Protein AF-0000000068185572 (afdb_homodimer)

pLDDT: mean 73.45, std 23.43, range [17.42, 97.62]

Solvent-accessible surface area (backbone atoms only — not comparable to full-atom values): 79546 Å² total; per-residue (Å²): 132,93,81,71,86,83,71,71,84,70,63,72,74,59,60,69,57,54,59,60,54,55,57,54,59,52,58,65,58,62,72,62,70,57,74,71,70,48,51,58,53,44,46,52,46,38,43,51,45,42,55,54,49,61,72,52,84,84,86,78,83,73,76,79,72,70,84,79,70,74,83,72,67,83,77,71,69,89,76,75,82,73,75,75,69,75,77,71,55,57,66,54,48,50,50,44,43,50,45,37,45,51,42,42,52,46,54,65,65,37,77,69,81,77,69,78,82,64,73,52,54,65,74,71,80,60,74,47,62,60,96,68,38,75,48,81,50,70,64,40,32,42,21,38,38,43,35,25,32,38,37,51,43,96,87,70,46,76,44,71,49,28,55,50,32,64,50,68,43,46,49,42,32,33,29,35,37,34,42,51,90,84,12,37,67,69,58,48,56,28,54,68,44,38,63,35,70,55,45,95,47,53,49,41,30,29,46,36,24,53,70,26,39,49,41,35,42,76,27,53,52,80,46,32,73,40,62,68,79,76,78,66,66,37,62,38,24,46,47,54,51,44,50,52,50,46,41,27,62,38,36,77,78,41,55,70,68,38,46,51,49,48,47,52,49,46,25,56,67,53,70,36,59,88,47,30,84,36,31,42,20,54,98,86,38,90,42,54,52,71,48,54,50,51,38,46,55,48,46,60,45,45,71,72,38,48,20,28,38,38,32,39,38,74,49,66,95,42,52,70,67,46,30,42,51,49,50,49,41,50,45,53,46,12,68,72,33,21,14,33,38,36,35,46,76,82,64,52,59,73,49,52,64,67,40,47,28,33,35,33,32,36,78,14,26,44,45,39,74,47,52,45,88,51,45,63,58,55,39,34,74,71,74,49,68,74,56,68,55,38,24,59,63,58,44,52,47,50,68,62,34,96,52,68,61,87,89,49,50,73,67,54,50,51,50,52,49,51,51,37,33,50,48,39,69,64,48,86,74,86,56,59,66,54,84,68,69,91,72,80,86,72,44,40,32,46,68,83,72,70,63,41,62,27,50,67,67,56,42,23,54,54,37,21,52,49,41,32,45,43,57,71,60,33,54,70,62,51,50,50,51,47,51,42,28,49,52,42,16,50,51,51,18,66,44,41,68,49,64,47,42,56,61,30,52,57,36,48,54,36,50,45,44,47,50,26,47,50,46,32,49,53,31,19,53,52,32,24,65,52,39,40,67,50,46,62,43,50,52,52,40,41,71,68,31,43,45,62,69,65,40,45,52,53,14,44,54,59,39,43,46,63,54,45,40,49,48,39,40,55,22,43,55,44,28,44,69,48,20,50,52,72,81,48,68,71,45,46,56,49,49,43,50,50,46,27,46,38,35,51,24,22,31,24,48,12,40,27,46,21,37,65,30,95,40,46,67,57,28,63,56,52,43,58,53,56,50,46,56,25,55,44,39,35,40,83,43,38,55,79,84,59,42,42,77,91,53,58,62,49,45,78,67,21,67,34,16,44,36,25,48,44,51,46,51,56,56,31,56,91,35,67,34,44,77,73,74,77,73,86,45,76,86,42,48,43,26,69,52,52,31,49,72,54,73,44,69,85,66,50,68,68,56,35,53,49,52,38,50,48,50,24,53,52,22,48,50,49,21,52,49,30,48,64,69,66,56,89,56,57,45,59,38,34,57,72,79,65,84,81,116,133,89,79,73,82,87,67,70,82,69,63,70,74,56,60,67,57,55,59,58,53,53,57,53,56,53,57,64,56,62,71,55,67,53,75,73,61,48,53,54,49,49,47,48,47,40,42,50,45,40,53,56,46,59,70,49,79,83,76,75,80,76,76,82,75,72,80,82,68,77,82,69,68,80,77,73,71,85,76,75,82,76,76,76,70,75,82,71,59,64,65,56,50,51,50,45,42,52,46,38,46,51,42,42,52,46,55,66,66,36,78,70,81,77,70,79,81,63,77,52,56,66,74,71,81,62,75,46,61,57,95,67,36,78,47,80,48,68,64,39,32,42,20,37,38,43,34,26,32,36,36,53,44,96,87,69,48,76,43,70,49,29,55,50,33,64,50,68,42,45,48,44,31,32,30,36,38,35,42,51,90,83,12,37,66,68,57,47,55,27,54,68,45,38,62,35,69,54,45,97,48,54,49,42,30,29,46,38,25,52,70,26,39,48,43,34,41,77,27,52,52,78,48,32,74,40,62,69,78,77,78,67,68,36,62,37,23,46,48,54,52,44,48,52,50,46,40,28,62,39,35,74,76,40,53,72,68,37,45,52,50,48,47,51,48,46,25,57,68,53,69,36,60,92,47,29,83,37,33,42,19,53,98,86,38,88,43,53,52,72,48,55,49,49,39,47,56,48,45,63,46,45,71,73,38,48,20,29,40,39,32,38,40,76,50,65,94,42,52,69,67,47,29,42,53,50,48,50,43,50,44,53,46,12,69,71,33,21,14,34,37,36,34,45,77,82,63,52,58,75,50,52,66,66,39,48,29,35,36,33,31,35,79,15,28,43,44,39,74,46,53,44,88,51,45,63,60,54,39,34,75,71,74,50,69,75,56,67,56,38,23,62,65,57,43,52,46,50,66,61,36,96,51,68,60,85,88,48,50,72,66,55,50,50,50,51,49,51,50,36,33,52,50,40,69,65,49,86,74,85,55,58,67,53,87,66,69,92,74,79,87,72,41,39,33,46,68,83,71,70,64,41,62,27,50,68,67,57,42,22,53,53,39,22,51,50,42,34,44,43,57,70,60,35,54,70,61,51,50,52,52,48,50,44,29,48,52,43,16,49,52,50,19,64,45,41,69,48,66,47,43,57,62,29,53,57,38,47,53,35,50,43,43,47,51,27,49,49,46,32,50,53,32,20,53,53,32,24,64,52,38,39,67,50,45,62,46,48,52,52,40,40,73,68,31,45,46,63,69,62,38,45,53,53,15,44,55,59,38,44,46,64,55,45,40,49,48,38,41,55,21,42,53,44,29,45,67,47,20,49,52,72,82,49,69,70,47,47,56,50,50,43,50,49,45,27,48,39,35,49,25,22,30,24,47,12,40,29,47,22,38,66,33,94,40,47,68,55,29,61,56,50,43,57,53,57,49,47,56,26,55,45,39,35,41,85,42,38,56,78,84,59,42,41,80,90,54,58,63,48,44,78,69,21,68,36,16,43,36,25,48,42,51,48,49,56,55,31,56,92,34,68,35,45,78,72,74,80,74,86,44,76,87,42,49,41,25,68,54,52,31,50,71,54,73,42,70,84,65,51,67,67,54,35,53,50,51,37,51,48,50,23,53,52,22,47,51,47,21,52,50,29,48,65,69,68,56,89,55,57,45,59,38,34,57,72,78,66,82,84,114

Organism: Phaeodactylum tricornutum (strain CCAP 1055/1) (NCBI:txid556484)

Secondary structure (DSSP, 8-state):
-------GGGGGGSHHHHHHHHHHHHHHHHHT--STHHHHHHHHHHHHHHHHHHTS---------TTTTGGGGGGS-------------HHHHHHHHHHHHHHHHHHHSS------------------EETTEEPPPPP--EEEEEEEEEEE-TTSPEEEEEEEEEEEE-TT-EEEEE-STTSSHHHHHHHHHT-PBP-TTEEEEEEEEETTEEE-TTPPPSEEEE-SS----TTSBHHHHHHHHHHHHHTTTS-HHHHHHHHHHHHHHHT-GGGTTSB---SSS--S-HHHHHHHHHHHHHTT--SEEEESSTTTT--HHHHHHHHHHHHHHHHTT-EEEEE-SS--HHHHTT-SEEEEEETTEEEEEEEGGGHHHHHHHTT-PPPTTS-HHHHHHHHHSSSPPTT--HHHHHHHHHHHHHHHHHS----------SS----B--------SS-HHHHHHHHHHHHHHHHHH-HHHHHHHHHHHHHHHHHHHHH----SSTHHHHHHHHHHHHHHHHHHHHHHHHHHHHHHHHHHHHHHHHHTTSS-HHHHHHHHHHHHHHHHHHHHHHHHHHHHHHHT----HHHHHHHHHHHHHHHHHHHHHHHHHHHH-SSHHHHHHHHHHHHHHHHHTTSSSS-GGGS-GGGTTTGGG-HHHHHHHHHHHHHHTT-B----S--SSS---BHHHHHHTTT--SS-HHHHHHHHHHHHHHHHHHHHHHHHHTPPPBPPPB----TT-/-----TTGGGGGGSHHHHHHHHHHHHHHHHHT--SHHHHHHHHHHHHHHHHHHHTS----------STTGGGGGGS-------------THHHHHHHHHHHHHHHHHHSS------------------EETTEEPPPPP--EEEEEEEEEEE-TTSPEEEEEEEEEEEE-TT-EEEEE-STTSSHHHHHHHHHT-PBP-TTEEEEEEEEETTEEE-TTPPPSEEEE-SS----TTSBHHHHHHHHHHHHHTTTS-HHHHHHHHHHHHHHHT-GGGTTSB---SSS--S-HHHHHHHHHHHHHTT--SEEEEESTTTT--HHHHHHHHHHHHHHHHTT-EEEEE-SS--HHHHTT-SEEEEEETTEEEEEEEGGGHHHHHHHTT-PPPTTS-HHHHHHHHHSSSPPTT--HHHHHHHHHHHHHHHHHS----------SS----B--------SS-HHHHHHHHHHHHHHHHHH-HHHHHHHHHHHHHHHHHHHHH----SSTHHHHHHHHHHHHHHHHHHHHHHHHHHHHHHHHHHHHHHHHHTTSS-HHHHHHHHHHHHHHHHHHHHHHHHHHHHHHHT----HHHHHHHHHHHHHHHHHHHHHHHHHHHH-SSHHHHHHHHHHHHHHHHHTTSSSS-GGGS-GGGTTTGGG-HHHHHHHHHHHHHHTT-B----S--SSS---BHHHHHHHTT--SS-HHHHHHHHHHHHHHHHHHHHHHHHHTPPPBPPPB----TT-

Structure (mmCIF, N/CA/C/O backbone):
data_AF-0000000068185572-model_v1
#
loop_
_entity.id
_entity.type
_entity.pdbx_description
1 polymer 'ABC transporter domain-containing protein'
#
loop_
_atom_site.group_PDB
_atom_site.id
_atom_site.type_symbol
_atom_site.label_atom_id
_atom_site.label_alt_id
_atom_site.label_comp_id
_atom_site.label_asym_id
_atom_site.label_entity_id
_atom_site.label_seq_id
_atom_site.pdbx_PDB_ins_code
_atom_site.Cartn_x
_atom_site.Cartn_y
_atom_site.Cartn_z
_atom_site.occupancy
_atom_site.B_iso_or_equiv
_atom_site.auth_seq_id
_atom_site.auth_comp_id
_atom_site.auth_asym_id
_atom_site.auth_atom_id
_atom_site.pdbx_PDB_model_num
ATOM 1 N N . MET A 1 1 ? -29.922 -38.312 35.969 1 21.31 1 MET A N 1
ATOM 2 C CA . MET A 1 1 ? -29.172 -37.5 36.906 1 21.31 1 MET A CA 1
ATOM 3 C C . MET A 1 1 ? -29.5 -36.031 36.75 1 21.31 1 MET A C 1
ATOM 5 O O . MET A 1 1 ? -29.797 -35.562 35.625 1 21.31 1 MET A O 1
ATOM 9 N N . SER A 1 2 ? -29.578 -35.156 37.875 1 20.19 2 SER A N 1
ATOM 10 C CA . SER A 1 2 ? -30.328 -33.938 38.156 1 20.19 2 SER A CA 1
ATOM 11 C C . SER A 1 2 ? -29.797 -32.75 37.375 1 20.19 2 SER A C 1
ATOM 13 O O . SER A 1 2 ? -28.578 -32.562 37.281 1 20.19 2 SER A O 1
ATOM 15 N N . LEU A 1 3 ? -30.516 -32.188 36.312 1 20.7 3 LEU A N 1
ATOM 16 C CA . LEU A 1 3 ? -30.641 -31.312 35.156 1 20.7 3 LEU A CA 1
ATOM 17 C C . LEU A 1 3 ? -30.516 -29.859 35.562 1 20.7 3 LEU A C 1
ATOM 19 O O . LEU A 1 3 ? -30.844 -28.953 34.781 1 20.7 3 LEU A O 1
ATOM 23 N N . GLN A 1 4 ? -30.062 -29.688 36.906 1 20.05 4 GLN A N 1
ATOM 24 C CA . GLN A 1 4 ? -30.656 -28.469 37.438 1 20.05 4 GLN A CA 1
ATOM 25 C C . GLN A 1 4 ? -30.172 -27.234 36.688 1 20.05 4 GLN A C 1
ATOM 27 O O . GLN A 1 4 ? -29.266 -27.328 35.875 1 20.05 4 GLN A O 1
ATOM 32 N N . PRO A 1 5 ? -29.75 -26 37.406 1 23.25 5 PRO A N 1
ATOM 33 C CA . PRO A 1 5 ? -30.188 -24.609 37.5 1 23.25 5 PRO A CA 1
ATOM 34 C C . PRO A 1 5 ? -29.359 -23.656 36.656 1 23.25 5 PRO A C 1
ATOM 36 O O . PRO A 1 5 ? -28.219 -23.328 37 1 23.25 5 PRO A O 1
ATOM 39 N N . ARG A 1 6 ? -29.078 -23.875 35.344 1 22.17 6 ARG A N 1
ATOM 40 C CA . ARG A 1 6 ? -28.109 -23.203 34.5 1 22.17 6 ARG A CA 1
ATOM 41 C C . ARG A 1 6 ? -28.438 -21.734 34.344 1 22.17 6 ARG A C 1
ATOM 43 O O . ARG A 1 6 ? -27.953 -21.078 33.406 1 22.17 6 ARG A O 1
ATOM 50 N N . ARG A 1 7 ? -29.516 -21.141 35.094 1 20.25 7 ARG A N 1
ATOM 51 C CA . ARG A 1 7 ? -30.266 -19.953 34.688 1 20.25 7 ARG A CA 1
ATOM 52 C C . ARG A 1 7 ? -29.422 -18.688 34.781 1 20.25 7 ARG A C 1
ATOM 54 O O . ARG A 1 7 ? -29.719 -17.688 34.156 1 20.25 7 ARG A O 1
ATOM 61 N N . GLN A 1 8 ? -28.531 -18.516 35.75 1 18.48 8 GLN A N 1
ATOM 62 C CA . GLN A 1 8 ? -28.406 -17.188 36.344 1 18.48 8 GLN A CA 1
ATOM 63 C C . GLN A 1 8 ? -27.625 -16.234 35.438 1 18.48 8 GLN A C 1
ATOM 65 O O . GLN A 1 8 ? -27.609 -15.031 35.688 1 18.48 8 GLN A O 1
ATOM 70 N N . ARG A 1 9 ? -26.672 -16.672 34.625 1 20.14 9 ARG A N 1
ATOM 71 C CA . ARG A 1 9 ? -25.578 -15.719 34.406 1 20.14 9 ARG A CA 1
ATOM 72 C C . ARG A 1 9 ? -25.984 -14.68 33.375 1 20.14 9 ARG A C 1
ATOM 74 O O . ARG A 1 9 ? -25.125 -13.992 32.812 1 20.14 9 ARG A O 1
ATOM 81 N N . ARG A 1 10 ? -27.375 -14.625 32.969 1 21.31 10 ARG A N 1
ATOM 82 C CA . ARG A 1 10 ? -27.844 -13.758 31.891 1 21.31 10 ARG A CA 1
ATOM 83 C C . ARG A 1 10 ? -27.703 -12.289 32.281 1 21.31 10 ARG A C 1
ATOM 85 O O . ARG A 1 10 ? -28.016 -11.406 31.469 1 21.31 10 ARG A O 1
ATOM 92 N N . ARG A 1 11 ? -27.797 -11.969 33.562 1 21.81 11 ARG A N 1
ATOM 93 C CA . ARG A 1 11 ? -28.328 -10.672 33.938 1 21.81 11 ARG A CA 1
ATOM 94 C C . ARG A 1 11 ? -27.359 -9.547 33.594 1 21.81 11 ARG A C 1
ATOM 96 O O . ARG A 1 11 ? -27.75 -8.375 33.562 1 21.81 11 ARG A O 1
ATOM 103 N N . GLY A 1 12 ? -26.094 -9.875 33.625 1 21.5 12 GLY A N 1
ATOM 104 C CA . GLY A 1 12 ? -25.234 -8.727 33.875 1 21.5 12 GLY A CA 1
ATOM 105 C C . GLY A 1 12 ? -25.156 -7.797 32.688 1 21.5 12 GLY A C 1
ATOM 106 O O . GLY A 1 12 ? -24.625 -6.684 32.781 1 21.5 12 GLY A O 1
ATOM 107 N N . CYS A 1 13 ? -25.375 -8.383 31.453 1 22.11 13 CYS A N 1
ATOM 108 C CA . CYS A 1 13 ? -24.953 -7.629 30.281 1 22.11 13 CYS A CA 1
ATOM 109 C C . CYS A 1 13 ? -25.938 -6.52 29.969 1 22.11 13 CYS A C 1
ATOM 111 O O . CYS A 1 13 ? -25.781 -5.805 28.969 1 22.11 13 CYS A O 1
ATOM 113 N N . ARG A 1 14 ? -27.203 -6.527 30.594 1 24.97 14 ARG A N 1
ATOM 114 C CA . ARG A 1 14 ? -28.266 -5.582 30.266 1 24.97 14 ARG A CA 1
ATOM 115 C C . ARG A 1 14 ? -27.906 -4.172 30.719 1 24.97 14 ARG A C 1
ATOM 117 O O . ARG A 1 14 ? -28.406 -3.189 30.172 1 24.97 14 ARG A O 1
ATOM 124 N N . GLN A 1 15 ? -27.281 -4.062 31.922 1 24.7 15 GLN A N 1
ATOM 125 C CA . GLN A 1 15 ? -27.219 -2.766 32.594 1 24.7 15 GLN A CA 1
ATOM 126 C C . GLN A 1 15 ? -26.391 -1.771 31.781 1 24.7 15 GLN A C 1
ATOM 128 O O . GLN A 1 15 ? -26.656 -0.567 31.812 1 24.7 15 GLN A O 1
ATOM 133 N N . ILE A 1 16 ? -25.391 -2.336 31.109 1 24.19 16 ILE A N 1
ATOM 134 C CA . ILE A 1 16 ? -24.469 -1.336 30.578 1 24.19 16 ILE A CA 1
ATOM 135 C C . ILE A 1 16 ? -25.078 -0.654 29.359 1 24.19 16 ILE A C 1
ATOM 137 O O . ILE A 1 16 ? -24.75 0.489 29.047 1 24.19 16 ILE A O 1
ATOM 141 N N . SER A 1 17 ? -26.188 -1.232 28.781 1 24.91 17 SER A N 1
ATOM 142 C CA . SER A 1 17 ? -26.906 -0.668 27.641 1 24.91 17 SER A CA 1
ATOM 143 C C . SER A 1 17 ? -27.688 0.569 28.047 1 24.91 17 SER A C 1
ATOM 145 O O . SER A 1 17 ? -27.922 1.461 27.234 1 24.91 17 SER A O 1
ATOM 147 N N . LEU A 1 18 ? -28.328 0.548 29.281 1 26.64 18 LEU A N 1
ATOM 148 C CA . LEU A 1 18 ? -29.266 1.584 29.703 1 26.64 18 LEU A CA 1
ATOM 149 C C . LEU A 1 18 ? -28.547 2.91 29.922 1 26.64 18 LEU A C 1
ATOM 151 O O . LEU A 1 18 ? -29.094 3.975 29.609 1 26.64 18 LEU A O 1
ATOM 155 N N . LEU A 1 19 ? -27.328 2.783 30.453 1 26.19 19 LEU A N 1
ATOM 156 C CA . LEU A 1 19 ? -26.672 4.035 30.812 1 26.19 19 LEU A CA 1
ATOM 157 C C . LEU A 1 19 ? -26.297 4.828 29.562 1 26.19 19 LEU A C 1
ATOM 159 O O . LEU A 1 19 ? -26.391 6.059 29.547 1 26.19 19 LEU A O 1
ATOM 163 N N . CYS A 1 20 ? -26.094 4.105 28.453 1 25.97 20 CYS A N 1
ATOM 164 C CA . CYS A 1 20 ? -25.688 4.773 27.219 1 25.97 20 CYS A CA 1
ATOM 165 C C . CYS A 1 20 ? -26.875 5.488 26.578 1 25.97 20 CYS A C 1
ATOM 167 O O . CYS A 1 20 ? -26.703 6.535 25.938 1 25.97 20 CYS A O 1
ATOM 169 N N . LEU A 1 21 ? -28.109 5.035 26.688 1 27.09 21 LEU A N 1
ATOM 170 C CA . LEU A 1 21 ? -29.328 5.664 26.188 1 27.09 21 LEU A CA 1
ATOM 171 C C . LEU A 1 21 ? -29.609 6.965 26.922 1 27.09 21 LEU A C 1
ATOM 173 O O . LEU A 1 21 ? -30.016 7.957 26.312 1 27.09 21 LEU A O 1
ATOM 177 N N . TYR A 1 22 ? -29.359 7.012 28.219 1 27.06 22 TYR A N 1
ATOM 178 C CA . TYR A 1 22 ? -29.734 8.172 29.016 1 27.06 22 TYR A CA 1
ATOM 179 C C . TYR A 1 22 ? -28.891 9.383 28.641 1 27.06 22 TYR A C 1
ATOM 181 O O . TYR A 1 22 ? -29.391 10.508 28.562 1 27.06 22 TYR A O 1
ATOM 189 N N . THR A 1 23 ? -27.625 9.117 28.328 1 27.09 23 THR A N 1
ATOM 190 C CA . THR A 1 23 ? -26.797 10.289 28.078 1 27.09 23 THR A CA 1
ATOM 191 C C . THR A 1 23 ? -27.109 10.891 26.719 1 27.09 23 THR A C 1
ATOM 193 O O . THR A 1 23 ? -26.984 12.102 26.516 1 27.09 23 THR A O 1
ATOM 196 N N . LEU A 1 24 ? -27.594 10.141 25.703 1 27.64 24 LEU A N 1
ATOM 197 C CA . LEU A 1 24 ? -28.031 10.641 24.406 1 27.64 24 LEU A CA 1
ATOM 198 C C . LEU A 1 24 ? -29.266 11.516 24.562 1 27.64 24 LEU A C 1
ATOM 200 O O . LEU A 1 24 ? -29.359 12.586 23.938 1 27.64 24 LEU A O 1
ATOM 204 N N . LEU A 1 25 ? -30.203 11.18 25.328 1 27.91 25 LEU A N 1
ATOM 205 C CA . LEU A 1 25 ? -31.438 11.938 25.5 1 27.91 25 LEU A CA 1
ATOM 206 C C . LEU A 1 25 ? -31.172 13.297 26.125 1 27.91 25 LEU A C 1
ATOM 208 O O . LEU A 1 25 ? -31.812 14.289 25.766 1 27.91 25 LEU A O 1
ATOM 212 N N . ILE A 1 26 ? -30.109 13.336 26.922 1 30.22 26 ILE A N 1
ATOM 213 C CA . ILE A 1 26 ? -29.875 14.617 27.578 1 30.22 26 ILE A CA 1
ATOM 214 C C . ILE A 1 26 ? -29.328 15.625 26.578 1 30.22 26 ILE A C 1
ATOM 216 O O . ILE A 1 26 ? -29.734 16.781 26.562 1 30.22 26 ILE A O 1
ATOM 220 N N . ALA A 1 27 ? -28.5 15.148 25.609 1 26.67 27 ALA A N 1
ATOM 221 C CA . ALA A 1 27 ? -27.828 16.125 24.75 1 26.67 27 ALA A CA 1
ATOM 222 C C . ALA A 1 27 ? -28.797 16.719 23.734 1 26.67 27 ALA A C 1
ATOM 224 O O . ALA A 1 27 ? -28.766 17.922 23.453 1 26.67 27 ALA A O 1
ATOM 225 N N . ILE A 1 28 ? -29.656 15.992 23.062 1 27.31 28 ILE A N 1
ATOM 226 C CA . ILE A 1 28 ? -30.703 16.531 22.188 1 27.31 28 ILE A CA 1
ATOM 227 C C . ILE A 1 28 ? -31.531 17.562 22.953 1 27.31 28 ILE A C 1
ATOM 229 O O . ILE A 1 28 ? -31.906 18.594 22.391 1 27.31 28 ILE A O 1
ATOM 233 N N . GLY A 1 29 ? -31.766 17.297 24.203 1 26.91 29 GLY A N 1
ATOM 234 C CA . GLY A 1 29 ? -32.594 18.188 25 1 26.91 29 GLY A CA 1
ATOM 235 C C . GLY A 1 29 ? -32.062 19.594 25.109 1 26.91 29 GLY A C 1
ATOM 236 O O . GLY A 1 29 ? -32.812 20.562 25.078 1 26.91 29 GLY A O 1
ATOM 237 N N . LEU A 1 30 ? -30.719 19.672 25.156 1 27.66 30 LEU A N 1
ATOM 238 C CA . LEU A 1 30 ? -30.234 21.016 25.5 1 27.66 30 LEU A CA 1
ATOM 239 C C . LEU A 1 30 ? -30.297 21.953 24.297 1 27.66 30 LEU A C 1
ATOM 241 O O . LEU A 1 30 ? -30.422 23.156 24.469 1 27.66 30 LEU A O 1
ATOM 245 N N . LEU A 1 31 ? -30.203 21.531 23.047 1 25.66 31 LEU A N 1
ATOM 246 C CA . LEU A 1 31 ? -30.156 22.484 21.938 1 25.66 31 LEU A CA 1
ATOM 247 C C . LEU A 1 31 ? -31.531 23.047 21.641 1 25.66 31 LEU A C 1
ATOM 249 O O . LEU A 1 31 ? -31.656 24 20.859 1 25.66 31 LEU A O 1
ATOM 253 N N . ALA A 1 32 ? -32.625 22.469 21.906 1 24.97 32 ALA A N 1
ATOM 254 C CA . ALA A 1 32 ? -33.969 22.906 21.531 1 24.97 32 ALA A CA 1
ATOM 255 C C . ALA A 1 32 ? -34.375 24.203 22.25 1 24.97 32 ALA A C 1
ATOM 257 O O . ALA A 1 32 ? -35.531 24.609 22.234 1 24.97 32 ALA A O 1
ATOM 258 N N . HIS A 1 33 ? -33.562 24.938 22.969 1 24.45 33 HIS A N 1
ATOM 259 C CA . HIS A 1 33 ? -34.188 25.938 23.797 1 24.45 33 HIS A CA 1
ATOM 260 C C . HIS A 1 33 ? -34.562 27.172 22.984 1 24.45 33 HIS A C 1
ATOM 262 O O . HIS A 1 33 ? -34.719 28.266 23.531 1 24.45 33 HIS A O 1
ATOM 268 N N . SER A 1 34 ? -34.812 27.234 21.656 1 22.03 34 SER A N 1
ATOM 269 C CA . SER A 1 34 ? -35.312 28.531 21.188 1 22.03 34 SER A CA 1
ATOM 270 C C . SER A 1 34 ? -36.656 28.875 21.812 1 22.03 34 SER A C 1
ATOM 272 O O . SER A 1 34 ? -37.344 27.984 22.297 1 22.03 34 SER A O 1
ATOM 274 N N . VAL A 1 35 ? -37.25 30.188 21.781 1 25.34 35 VAL A N 1
ATOM 275 C CA . VAL A 1 35 ? -38.406 30.797 22.391 1 25.34 35 VAL A CA 1
ATOM 276 C C . VAL A 1 35 ? -39.688 30.031 22 1 25.34 35 VAL A C 1
ATOM 278 O O . VAL A 1 35 ? -40.5 29.672 22.859 1 25.34 35 VAL A O 1
ATOM 281 N N . HIS A 1 36 ? -40.219 30.094 20.766 1 25.7 36 HIS A N 1
ATOM 282 C CA . HIS A 1 36 ? -41.562 29.625 20.516 1 25.7 36 HIS A CA 1
ATOM 283 C C . HIS A 1 36 ? -41.688 28.109 20.656 1 25.7 36 HIS A C 1
ATOM 285 O O . HIS A 1 36 ? -42.75 27.578 20.875 1 25.7 36 HIS A O 1
ATOM 291 N N . GLY A 1 37 ? -40.719 27.422 20.312 1 24.06 37 GLY A N 1
ATOM 292 C CA . GLY A 1 37 ? -40.906 26 20.5 1 24.06 37 GLY A CA 1
ATOM 293 C C . GLY A 1 37 ? -41.125 25.609 21.953 1 24.06 37 GLY A C 1
ATOM 294 O O . GLY A 1 37 ? -41.156 24.422 22.281 1 24.06 37 GLY A O 1
ATOM 295 N N . GLN A 1 38 ? -41.031 26.578 22.797 1 24.94 38 GLN A N 1
ATOM 296 C CA . GLN A 1 38 ? -41.406 26.562 24.219 1 24.94 38 GLN A CA 1
ATOM 297 C C . GLN A 1 38 ? -42.906 26.312 24.391 1 24.94 38 GLN A C 1
ATOM 299 O O . GLN A 1 38 ? -43.312 25.594 25.297 1 24.94 38 GLN A O 1
ATOM 304 N N . ARG A 1 39 ? -43.719 26.984 23.594 1 29.58 39 ARG A N 1
ATOM 305 C CA . ARG A 1 39 ? -45.156 26.938 23.812 1 29.58 39 ARG A CA 1
ATOM 306 C C . ARG A 1 39 ? -45.719 25.547 23.484 1 29.58 39 ARG A C 1
ATOM 308 O O . ARG A 1 39 ? -46.562 25.031 24.219 1 29.58 39 ARG A O 1
ATOM 315 N N . ALA A 1 40 ? -45.344 25.078 22.359 1 28.53 40 ALA A N 1
ATOM 316 C CA . ALA A 1 40 ? -45.969 23.797 22 1 28.53 40 ALA A CA 1
ATOM 317 C C . ALA A 1 40 ? -45.5 22.688 22.938 1 28.53 40 ALA A C 1
ATOM 319 O O . ALA A 1 40 ? -46.281 21.781 23.25 1 28.53 40 ALA A O 1
ATOM 320 N N . ALA A 1 41 ? -44.406 22.766 23.547 1 29.08 41 ALA A N 1
ATOM 321 C CA . ALA A 1 41 ? -44.062 21.859 24.625 1 29.08 41 ALA A CA 1
ATOM 322 C C . ALA A 1 41 ? -44.938 22.078 25.844 1 29.08 41 ALA A C 1
ATOM 324 O O . ALA A 1 41 ? -45.281 21.141 26.547 1 29.08 41 ALA A O 1
ATOM 325 N N . VAL A 1 42 ? -45.375 23.266 25.969 1 32.03 42 VAL A N 1
ATOM 326 C CA . VAL A 1 42 ? -46.312 23.609 27.031 1 32.03 42 VAL A CA 1
ATOM 327 C C . VAL A 1 42 ? -47.688 22.984 26.719 1 32.03 42 VAL A C 1
ATOM 329 O O . VAL A 1 42 ? -48.312 22.406 27.594 1 32.03 42 VAL A O 1
ATOM 332 N N . ASN A 1 43 ? -48.156 23.219 25.516 1 33.19 43 ASN A N 1
ATOM 333 C CA . ASN A 1 43 ? -49.469 22.703 25.219 1 33.19 43 ASN A CA 1
ATOM 334 C C . ASN A 1 43 ? -49.5 21.172 25.188 1 33.19 43 ASN A C 1
ATOM 336 O O . ASN A 1 43 ? -50.438 20.531 25.672 1 33.19 43 ASN A O 1
ATOM 340 N N . LEU A 1 44 ? -48.469 20.609 24.625 1 32.78 44 LEU A N 1
ATOM 341 C CA . LEU A 1 44 ? -48.438 19.156 24.688 1 32.78 44 LEU A CA 1
ATOM 342 C C . LEU A 1 44 ? -48.25 18.672 26.109 1 32.78 44 LEU A C 1
ATOM 344 O O . LEU A 1 44 ? -48.875 17.703 26.547 1 32.78 44 LEU A O 1
ATOM 348 N N . SER A 1 45 ? -47.5 19.406 26.906 1 28.59 45 SER A N 1
ATOM 349 C CA . SER A 1 45 ? -47.5 19.203 28.344 1 28.59 45 SER A CA 1
ATOM 350 C C . SER A 1 45 ? -48.875 19.469 28.938 1 28.59 45 SER A C 1
ATOM 352 O O . SER A 1 45 ? -49.344 18.703 29.781 1 28.59 45 SER A O 1
ATOM 354 N N . GLN A 1 46 ? -49.406 20.531 28.484 1 32.66 46 GLN A N 1
ATOM 355 C CA . GLN A 1 46 ? -50.75 20.844 28.953 1 32.66 46 GLN A CA 1
ATOM 356 C C . GLN A 1 46 ? -51.75 19.812 28.453 1 32.66 46 GLN A C 1
ATOM 358 O O . GLN A 1 46 ? -52.656 19.406 29.188 1 32.66 46 GLN A O 1
ATOM 363 N N . LYS A 1 47 ? -51.531 19.469 27.25 1 35.22 47 LYS A N 1
ATOM 364 C CA . LYS A 1 47 ? -52.438 18.406 26.781 1 35.22 47 LYS A CA 1
ATOM 365 C C . LYS A 1 47 ? -52.188 17.109 27.531 1 35.22 47 LYS A C 1
ATOM 367 O O . LYS A 1 47 ? -53.125 16.375 27.844 1 35.22 47 LYS A O 1
ATOM 372 N N . ILE A 1 48 ? -50.906 16.828 27.781 1 32.41 48 ILE A N 1
ATOM 373 C CA . ILE A 1 48 ? -50.688 15.711 28.688 1 32.41 48 ILE A CA 1
ATOM 374 C C . ILE A 1 48 ? -51.219 16.062 30.078 1 32.41 48 ILE A C 1
ATOM 376 O O . ILE A 1 48 ? -51.875 15.234 30.719 1 32.41 48 ILE A O 1
ATOM 380 N N . GLN A 1 49 ? -50.906 17.312 30.375 1 28.75 49 GLN A N 1
ATOM 381 C CA . GLN A 1 49 ? -51.5 17.75 31.641 1 28.75 49 GLN A CA 1
ATOM 382 C C . GLN A 1 49 ? -53 17.719 31.562 1 28.75 49 GLN A C 1
ATOM 384 O O . GLN A 1 49 ? -53.688 17.25 32.5 1 28.75 49 GLN A O 1
ATOM 389 N N . ASN A 1 50 ? -53.438 18.438 30.469 1 33.16 50 ASN A N 1
ATOM 390 C CA . ASN A 1 50 ? -54.906 18.484 30.406 1 33.16 50 ASN A CA 1
ATOM 391 C C . ASN A 1 50 ? -55.5 17.109 30.188 1 33.16 50 ASN A C 1
ATOM 393 O O . ASN A 1 50 ? -56.594 16.828 30.688 1 33.16 50 ASN A O 1
ATOM 397 N N . ARG A 1 51 ? -54.781 16.297 29.312 1 31.27 51 ARG A N 1
ATOM 398 C CA . ARG A 1 51 ? -55.406 14.977 29.156 1 31.27 51 ARG A CA 1
ATOM 399 C C . ARG A 1 51 ? -55.406 14.211 30.469 1 31.27 51 ARG A C 1
ATOM 401 O O . ARG A 1 51 ? -56.25 13.352 30.688 1 31.27 51 ARG A O 1
ATOM 408 N N . PHE A 1 52 ? -54.312 14.477 31.234 1 28.39 52 PHE A N 1
ATOM 409 C CA . PHE A 1 52 ? -54.469 13.875 32.562 1 28.39 52 PHE A CA 1
ATOM 410 C C . PHE A 1 52 ? -55.625 14.547 33.312 1 28.39 52 PHE A C 1
ATOM 412 O O . PHE A 1 52 ? -56.312 13.898 34.094 1 28.39 52 PHE A O 1
ATOM 419 N N . ALA A 1 53 ? -55.531 15.953 33.125 1 26.48 53 ALA A N 1
ATOM 420 C CA . ALA A 1 53 ? -56.562 16.625 33.906 1 26.48 53 ALA A CA 1
ATOM 421 C C . ALA A 1 53 ? -57.969 16.172 33.5 1 26.48 53 ALA A C 1
ATOM 423 O O . ALA A 1 53 ? -58.906 16.219 34.281 1 26.48 53 ALA A O 1
ATOM 424 N N . LYS A 1 54 ? -58.125 16.094 32.156 1 31.19 54 LYS A N 1
ATOM 425 C CA . LYS A 1 54 ? -59.531 15.891 31.828 1 31.19 54 LYS A CA 1
ATOM 426 C C . LYS A 1 54 ? -60.031 14.57 32.406 1 31.19 54 LYS A C 1
ATOM 428 O O . LYS A 1 54 ? -61.25 14.312 32.375 1 31.19 54 LYS A O 1
ATOM 433 N N . SER A 1 55 ? -59.094 13.555 32.375 1 26.52 55 SER A N 1
ATOM 434 C CA . SER A 1 55 ? -59.844 12.367 32.75 1 26.52 55 SER A CA 1
ATOM 435 C C . SER A 1 55 ? -60.312 12.461 34.219 1 26.52 55 SER A C 1
ATOM 437 O O . SER A 1 55 ? -60.812 11.477 34.781 1 26.52 55 SER A O 1
ATOM 439 N N . ALA A 1 56 ? -59.594 13.547 34.938 1 23.53 56 ALA A N 1
ATOM 440 C CA . ALA A 1 56 ? -60.062 13.492 36.312 1 23.53 56 ALA A CA 1
ATOM 441 C C . ALA A 1 56 ? -61.5 13.977 36.438 1 23.53 56 ALA A C 1
ATOM 443 O O . ALA A 1 56 ? -61.938 14.812 35.625 1 23.53 56 ALA A O 1
ATOM 444 N N . GLY A 1 57 ? -62.375 13.445 37.25 1 24.3 57 GLY A N 1
ATOM 445 C CA . GLY A 1 57 ? -63.844 13.414 37.438 1 24.3 57 GLY A CA 1
ATOM 446 C C . GLY A 1 57 ? -64.438 14.805 37.5 1 24.3 57 GLY A C 1
ATOM 447 O O . GLY A 1 57 ? -65.25 15.156 36.625 1 24.3 57 GLY A O 1
ATOM 448 N N . ARG A 1 58 ? -64.875 15.297 38.656 1 23.78 58 ARG A N 1
ATOM 449 C CA . ARG A 1 58 ? -66.188 15.805 39.031 1 23.78 58 ARG A CA 1
ATOM 450 C C . ARG A 1 58 ? -66.25 17.312 38.844 1 23.78 58 ARG A C 1
ATOM 452 O O . ARG A 1 58 ? -67.25 17.828 38.281 1 23.78 58 ARG A O 1
ATOM 459 N N . GLY A 1 59 ? -65.5 18.281 39.719 1 22.17 59 GLY A N 1
ATOM 460 C CA . GLY A 1 59 ? -66.25 19.266 40.531 1 22.17 59 GLY A CA 1
ATOM 461 C C . GLY A 1 59 ? -66.5 20.562 39.781 1 22.17 59 GLY A C 1
ATOM 462 O O . GLY A 1 59 ? -65.812 20.828 38.75 1 22.17 59 GLY A O 1
ATOM 463 N N . ASN A 1 60 ? -67.562 21.562 40.188 1 22.48 60 ASN A N 1
ATOM 464 C CA . ASN A 1 60 ? -68.375 22.672 39.719 1 22.48 60 ASN A CA 1
ATOM 465 C C . ASN A 1 60 ? -67.562 23.938 39.5 1 22.48 60 ASN A C 1
ATOM 467 O O . ASN A 1 60 ? -68.125 25.016 39.312 1 22.48 60 ASN A O 1
ATOM 471 N N . ILE A 1 61 ? -66.125 23.984 39.594 1 23.47 61 ILE A N 1
ATOM 472 C CA . ILE A 1 61 ? -65.688 25.281 40.062 1 23.47 61 ILE A CA 1
ATOM 473 C C . ILE A 1 61 ? -66.125 26.359 39.031 1 23.47 61 ILE A C 1
ATOM 475 O O . ILE A 1 61 ? -65.75 26.25 37.844 1 23.47 61 ILE A O 1
ATOM 479 N N . VAL A 1 62 ? -67.188 27.141 39.375 1 22.19 62 VAL A N 1
ATOM 480 C CA . VAL A 1 62 ? -67.875 28.25 38.719 1 22.19 62 VAL A CA 1
ATOM 481 C C . VAL A 1 62 ? -66.875 29.281 38.219 1 22.19 62 VAL A C 1
ATOM 483 O O . VAL A 1 62 ? -65.812 29.5 38.844 1 22.19 62 VAL A O 1
ATOM 486 N N . GLU A 1 63 ? -66.938 29.594 36.938 1 23.22 63 GLU A N 1
ATOM 487 C CA . GLU A 1 63 ? -66.188 30.375 35.969 1 23.22 63 GLU A CA 1
ATOM 488 C C . GLU A 1 63 ? -66.125 31.844 36.375 1 23.22 63 GLU A C 1
ATOM 490 O O . GLU A 1 63 ? -66.875 32.688 35.844 1 23.22 63 GLU A O 1
ATOM 495 N N . ASP A 1 64 ? -66.062 32.094 37.719 1 21.2 64 ASP A N 1
ATOM 496 C CA . ASP A 1 64 ? -66.375 33.5 37.906 1 21.2 64 ASP A CA 1
ATOM 497 C C . ASP A 1 64 ? -65.438 34.375 37.094 1 21.2 64 ASP A C 1
ATOM 499 O O . ASP A 1 64 ? -64.25 34.312 37.219 1 21.2 64 ASP A O 1
ATOM 503 N N . LYS A 1 65 ? -66 34.938 35.938 1 26.34 65 LYS A N 1
ATOM 504 C CA . LYS A 1 65 ? -65.562 35.75 34.812 1 26.34 65 LYS A CA 1
ATOM 505 C C . LYS A 1 65 ? -64.875 37.031 35.25 1 26.34 65 LYS A C 1
ATOM 507 O O . LYS A 1 65 ? -64.5 37.844 34.406 1 26.34 65 LYS A O 1
ATOM 512 N N . SER A 1 66 ? -65.25 37.406 36.5 1 21.75 66 SER A N 1
ATOM 513 C CA . SER A 1 66 ? -65.312 38.875 36.562 1 21.75 66 SER A CA 1
ATOM 514 C C . SER A 1 66 ? -63.969 39.5 36.156 1 21.75 66 SER A C 1
ATOM 516 O O . SER A 1 66 ? -63.906 40.406 35.312 1 21.75 66 SER A O 1
ATOM 518 N N . SER A 1 67 ? -63.094 39.625 37.094 1 20.58 67 SER A N 1
ATOM 519 C CA . SER A 1 67 ? -62.25 40.812 37.344 1 20.58 67 SER A CA 1
ATOM 520 C C . SER A 1 67 ? -61.031 40.812 36.438 1 20.58 67 SER A C 1
ATOM 522 O O . SER A 1 67 ? -60.031 41.5 36.75 1 20.58 67 SER A O 1
ATOM 524 N N . ILE A 1 68 ? -61 40 35.312 1 21.86 68 ILE A N 1
ATOM 525 C CA . ILE A 1 68 ? -59.719 39.719 34.688 1 21.86 68 ILE A CA 1
ATOM 526 C C . ILE A 1 68 ? -59.219 40.969 33.938 1 21.86 68 ILE A C 1
ATOM 528 O O . ILE A 1 68 ? -58.312 40.906 33.094 1 21.86 68 ILE A O 1
ATOM 532 N N . GLY A 1 69 ? -59.969 42.156 33.969 1 20.69 69 GLY A N 1
ATOM 533 C CA . GLY A 1 69 ? -59.875 43.219 33 1 20.69 69 GLY A CA 1
ATOM 534 C C . GLY A 1 69 ? -58.5 43.812 32.875 1 20.69 69 GLY A C 1
ATOM 535 O O . GLY A 1 69 ? -58.094 44.281 31.797 1 20.69 69 GLY A O 1
ATOM 536 N N . LYS A 1 70 ? -57.906 44.344 33.969 1 22.81 70 LYS A N 1
ATOM 537 C CA . LYS A 1 70 ? -57.094 45.531 34 1 22.81 70 LYS A CA 1
ATOM 538 C C . LYS A 1 70 ? -55.75 45.312 33.281 1 22.81 70 LYS A C 1
ATOM 540 O O . LYS A 1 70 ? -55.062 46.281 32.938 1 22.81 70 LYS A O 1
ATOM 545 N N . THR A 1 71 ? -55.125 44.125 33.406 1 19.56 71 THR A N 1
ATOM 546 C CA . THR A 1 71 ? -53.688 44.156 33.375 1 19.56 71 THR A CA 1
ATOM 547 C C . THR A 1 71 ? -53.156 44.312 31.938 1 19.56 71 THR A C 1
ATOM 549 O O . THR A 1 71 ? -51.969 44.094 31.672 1 19.56 71 THR A O 1
ATOM 552 N N . SER A 1 72 ? -53.938 44.656 30.875 1 20.94 72 SER A N 1
ATOM 553 C CA . SER A 1 72 ? -53.625 44.625 29.453 1 20.94 72 SER A CA 1
ATOM 554 C C . SER A 1 72 ? -52.594 45.688 29.078 1 20.94 72 SER A C 1
ATOM 556 O O . SER A 1 72 ? -52.219 45.812 27.922 1 20.94 72 SER A O 1
ATOM 558 N N . ARG A 1 73 ? -52.531 46.844 29.734 1 21.67 73 ARG A N 1
ATOM 559 C CA . ARG A 1 73 ? -52.094 48.125 29.156 1 21.67 73 ARG A CA 1
ATOM 560 C C . ARG A 1 73 ? -50.656 48.062 28.703 1 21.67 73 ARG A C 1
ATOM 562 O O . ARG A 1 73 ? -50.25 48.875 27.844 1 21.67 73 ARG A O 1
ATOM 569 N N . TRP A 1 74 ? -49.75 47.562 29.5 1 18.69 74 TRP A N 1
ATOM 570 C CA . TRP A 1 74 ? -48.406 48.125 29.469 1 18.69 74 TRP A CA 1
ATOM 571 C C . TRP A 1 74 ? -47.656 47.688 28.203 1 18.69 74 TRP A C 1
ATOM 573 O O . TRP A 1 74 ? -46.469 47.906 28.094 1 18.69 74 TRP A O 1
ATOM 583 N N . PHE A 1 75 ? -48.219 46.906 27.234 1 19.62 75 PHE A N 1
ATOM 584 C CA . PHE A 1 75 ? -47.375 46.344 26.172 1 19.62 75 PHE A CA 1
ATOM 585 C C . PHE A 1 75 ? -46.938 47.438 25.203 1 19.62 75 PHE A C 1
ATOM 587 O O . PHE A 1 75 ? -46.25 47.188 24.234 1 19.62 75 PHE A O 1
ATOM 594 N N . HIS A 1 76 ? -47.625 48.562 24.984 1 20.22 76 HIS A N 1
ATOM 595 C CA . HIS A 1 76 ? -47.594 49.375 23.781 1 20.22 76 HIS A CA 1
ATOM 596 C C . HIS A 1 76 ? -46.219 50 23.547 1 20.22 76 HIS A C 1
ATOM 598 O O . HIS A 1 76 ? -45.875 50.344 22.422 1 20.22 76 HIS A O 1
ATOM 604 N N . VAL A 1 77 ? -45.75 50.875 24.438 1 18.69 77 VAL A N 1
ATOM 605 C CA . VAL A 1 77 ? -45.031 52.094 24.109 1 18.69 77 VAL A CA 1
ATOM 606 C C . VAL A 1 77 ? -43.688 51.75 23.438 1 18.69 77 VAL A C 1
ATOM 608 O O . VAL A 1 77 ? -43.094 52.594 22.766 1 18.69 77 VAL A O 1
ATOM 611 N N . ALA A 1 78 ? -42.875 50.781 23.953 1 18.88 78 ALA A N 1
ATOM 612 C CA . ALA A 1 78 ? -41.469 51.094 23.812 1 18.88 78 ALA A CA 1
ATOM 613 C C . ALA A 1 78 ? -41.031 51.031 22.344 1 18.88 78 ALA A C 1
ATOM 615 O O . ALA A 1 78 ? -41.188 50 21.688 1 18.88 78 ALA A O 1
ATOM 616 N N . GLY A 1 79 ? -41.031 52.062 21.422 1 20.11 79 GLY A N 1
ATOM 617 C CA . GLY A 1 79 ? -40.781 52.531 20.047 1 20.11 79 GLY A CA 1
ATOM 618 C C . GLY A 1 79 ? -39.469 52.031 19.484 1 20.11 79 GLY A C 1
ATOM 619 O O . GLY A 1 79 ? -38.969 52.562 18.5 1 20.11 79 GLY A O 1
ATOM 620 N N . LEU A 1 80 ? -38.562 51.531 20.281 1 19.22 80 LEU A N 1
ATOM 621 C CA . LEU A 1 80 ? -37.156 51.562 19.922 1 19.22 80 LEU A CA 1
ATOM 622 C C . LEU A 1 80 ? -36.969 51.094 18.5 1 19.22 80 LEU A C 1
ATOM 624 O O . LEU A 1 80 ? -37.781 50.344 17.953 1 19.22 80 LEU A O 1
ATOM 628 N N . TRP A 1 81 ? -35.656 51.5 17.828 1 20.58 81 TRP A N 1
ATOM 629 C CA . TRP A 1 81 ? -35.094 51.719 16.484 1 20.58 81 TRP A CA 1
ATOM 630 C C . TRP A 1 81 ? -35.156 50.438 15.664 1 20.58 81 TRP A C 1
ATOM 632 O O . TRP A 1 81 ? -34.812 49.375 16.156 1 20.58 81 TRP A O 1
ATOM 642 N N . GLU A 1 82 ? -36.062 50.344 14.773 1 22.58 82 GLU A N 1
ATOM 643 C CA . GLU A 1 82 ? -36.375 49.312 13.781 1 22.58 82 GLU A CA 1
ATOM 644 C C . GLU A 1 82 ? -35.156 49.031 12.875 1 22.58 82 GLU A C 1
ATOM 646 O O . GLU A 1 82 ? -34.938 49.781 11.906 1 22.58 82 GLU A O 1
ATOM 651 N N . PRO A 1 83 ? -33.938 48.969 13.391 1 23.41 83 PRO A N 1
ATOM 652 C CA . PRO A 1 83 ? -32.938 49.031 12.312 1 23.41 83 PRO A CA 1
ATOM 653 C C . PRO A 1 83 ? -33.25 48.062 11.156 1 23.41 83 PRO A C 1
ATOM 655 O O . PRO A 1 83 ? -33.688 46.938 11.391 1 23.41 83 PRO A O 1
ATOM 658 N N . GLU A 1 84 ? -33.812 48.594 10.047 1 24.47 84 GLU A N 1
ATOM 659 C CA . GLU A 1 84 ? -34.094 47.969 8.773 1 24.47 84 GLU A CA 1
ATOM 660 C C . GLU A 1 84 ? -32.906 47.094 8.336 1 24.47 84 GLU A C 1
ATOM 662 O O . GLU A 1 84 ? -31.844 47.594 8.031 1 24.47 84 GLU A O 1
ATOM 667 N N . ILE A 1 85 ? -32.781 46.125 8.914 1 24.91 85 ILE A N 1
ATOM 668 C CA . ILE A 1 85 ? -31.719 45.219 8.453 1 24.91 85 ILE A CA 1
ATOM 669 C C . ILE A 1 85 ? -31.984 44.844 6.996 1 24.91 85 ILE A C 1
ATOM 671 O O . ILE A 1 85 ? -32.969 44.188 6.691 1 24.91 85 ILE A O 1
ATOM 675 N N . PRO A 1 86 ? -31.75 45.844 5.992 1 26.56 86 PRO A N 1
ATOM 676 C CA . PRO A 1 86 ? -31.984 45.469 4.598 1 26.56 86 PRO A CA 1
ATOM 677 C C . PRO A 1 86 ? -31.484 44.062 4.262 1 26.56 86 PRO A C 1
ATOM 679 O O . PRO A 1 86 ? -30.422 43.656 4.746 1 26.56 86 PRO A O 1
ATOM 682 N N . VAL A 1 87 ? -32.375 43.25 4.109 1 29.45 87 VAL A N 1
ATOM 683 C CA . VAL A 1 87 ? -32.281 41.844 3.643 1 29.45 87 VAL A CA 1
ATOM 684 C C . VAL A 1 87 ? -31.562 41.812 2.285 1 29.45 87 VAL A C 1
ATOM 686 O O . VAL A 1 87 ? -32.219 41.625 1.251 1 29.45 87 VAL A O 1
ATOM 689 N N . ASN A 1 88 ? -30.891 43 1.887 1 29.2 88 ASN A N 1
ATOM 690 C CA . ASN A 1 88 ? -30.406 42.969 0.514 1 29.2 88 ASN A CA 1
ATOM 691 C C . ASN A 1 88 ? -29.578 41.719 0.239 1 29.2 88 ASN A C 1
ATOM 693 O O . ASN A 1 88 ? -28.766 41.688 -0.688 1 29.2 88 ASN A O 1
ATOM 697 N N . SER A 1 89 ? -29.641 40.906 1.091 1 29.12 89 SER A N 1
ATOM 698 C CA . SER A 1 89 ? -28.406 40.156 1.337 1 29.12 89 SER A CA 1
ATOM 699 C C . SER A 1 89 ? -28.125 39.156 0.213 1 29.12 89 SER A C 1
ATOM 701 O O . SER A 1 89 ? -28.953 38.281 -0.052 1 29.12 89 SER A O 1
ATOM 703 N N . PRO A 1 90 ? -27.438 39.625 -0.881 1 30.86 90 PRO A N 1
ATOM 704 C CA . PRO A 1 90 ? -26.922 38.781 -1.957 1 30.86 90 PRO A CA 1
ATOM 705 C C . PRO A 1 90 ? -26.297 37.5 -1.439 1 30.86 90 PRO A C 1
ATOM 707 O O . PRO A 1 90 ? -26.25 36.5 -2.162 1 30.86 90 PRO A O 1
ATOM 710 N N . ASN A 1 91 ? -26.016 37.656 -0.267 1 30.02 91 ASN A N 1
ATOM 711 C CA . ASN A 1 91 ? -25.328 36.5 0.323 1 30.02 91 ASN A CA 1
ATOM 712 C C . ASN A 1 91 ? -26.234 35.281 0.428 1 30.02 91 ASN A C 1
ATOM 714 O O . ASN A 1 91 ? -25.75 34.156 0.445 1 30.02 91 ASN A O 1
ATOM 718 N N . LEU A 1 92 ? -27.594 35.594 0.509 1 31.81 92 LEU A N 1
ATOM 719 C CA . LEU A 1 92 ? -28.547 34.5 0.483 1 31.81 92 LEU A CA 1
ATOM 720 C C . LEU A 1 92 ? -28.625 33.875 -0.903 1 31.81 92 LEU A C 1
ATOM 722 O O . LEU A 1 92 ? -28.672 32.656 -1.03 1 31.81 92 LEU A O 1
ATOM 726 N N . ILE A 1 93 ? -28.422 34.781 -1.857 1 31.58 93 ILE A N 1
ATOM 727 C CA . ILE A 1 93 ? -28.531 34.281 -3.217 1 31.58 93 ILE A CA 1
ATOM 728 C C . ILE A 1 93 ? -27.359 33.344 -3.504 1 31.58 93 ILE A C 1
ATOM 730 O O . ILE A 1 93 ? -27.547 32.25 -4.059 1 31.58 93 ILE A O 1
ATOM 734 N N . ALA A 1 94 ? -26.266 33.844 -3.037 1 31.22 94 ALA A N 1
ATOM 735 C CA . ALA A 1 94 ? -25.094 33.031 -3.391 1 31.22 94 ALA A CA 1
ATOM 736 C C . ALA A 1 94 ? -25.125 31.703 -2.662 1 31.22 94 ALA A C 1
ATOM 738 O O . ALA A 1 94 ? -24.781 30.672 -3.238 1 31.22 94 ALA A O 1
ATOM 739 N N . THR A 1 95 ? -25.641 31.703 -1.47 1 33.97 95 THR A N 1
ATOM 740 C CA . THR A 1 95 ? -25.859 30.438 -0.77 1 33.97 95 THR A CA 1
ATOM 741 C C . THR A 1 95 ? -26.922 29.609 -1.476 1 33.97 95 THR A C 1
ATOM 743 O O . THR A 1 95 ? -26.781 28.391 -1.61 1 33.97 95 THR A O 1
ATOM 746 N N . VAL A 1 96 ? -27.922 30.359 -1.994 1 35.12 96 VAL A N 1
ATOM 747 C CA . VAL A 1 96 ? -28.984 29.656 -2.715 1 35.12 96 VAL A CA 1
ATOM 748 C C . VAL A 1 96 ? -28.469 29.188 -4.07 1 35.12 96 VAL A C 1
ATOM 750 O O . VAL A 1 96 ? -28.75 28.062 -4.492 1 35.12 96 VAL A O 1
ATOM 753 N N . VAL A 1 97 ? -27.625 30.062 -4.641 1 35.69 97 VAL A N 1
ATOM 754 C CA . VAL A 1 97 ? -27.109 29.625 -5.934 1 35.69 97 VAL A CA 1
ATOM 755 C C . VAL A 1 97 ? -26.141 28.453 -5.734 1 35.69 97 VAL A C 1
ATOM 757 O O . VAL A 1 97 ? -26.188 27.469 -6.465 1 35.69 97 VAL A O 1
ATOM 760 N N . LEU A 1 98 ? -25.281 28.656 -4.758 1 35.16 98 LEU A N 1
ATOM 761 C CA . LEU A 1 98 ? -24.359 27.547 -4.508 1 35.16 98 LEU A CA 1
ATOM 762 C C . LEU A 1 98 ? -25.109 26.328 -4.012 1 35.16 98 LEU A C 1
ATOM 764 O O . LEU A 1 98 ? -24.828 25.203 -4.453 1 35.16 98 LEU A O 1
ATOM 768 N N . ALA A 1 99 ? -26.125 26.562 -3.176 1 38.62 99 ALA A N 1
ATOM 769 C CA . ALA A 1 99 ? -27.047 25.484 -2.85 1 38.62 99 ALA A CA 1
ATOM 770 C C . ALA A 1 99 ? -27.812 25.031 -4.086 1 38.62 99 ALA A C 1
ATOM 772 O O . ALA A 1 99 ? -27.984 23.828 -4.309 1 38.62 99 ALA A O 1
ATOM 773 N N . ALA A 1 100 ? -28.188 26.047 -4.863 1 36.25 100 ALA A N 1
ATOM 774 C CA . ALA A 1 100 ? -28.859 25.734 -6.117 1 36.25 100 ALA A CA 1
ATOM 775 C C . ALA A 1 100 ? -27.906 25.078 -7.109 1 36.25 100 ALA A C 1
ATOM 777 O O . ALA A 1 100 ? -28.297 24.141 -7.82 1 36.25 100 ALA A O 1
ATOM 778 N N . MET A 1 101 ? -26.688 25.547 -7.137 1 35.16 101 MET A N 1
ATOM 779 C CA . MET A 1 101 ? -25.75 24.875 -8.023 1 35.16 101 MET A CA 1
ATOM 780 C C . MET A 1 101 ? -25.391 23.484 -7.488 1 35.16 101 MET A C 1
ATOM 782 O O . MET A 1 101 ? -25.297 22.531 -8.258 1 35.16 101 MET A O 1
ATOM 786 N N . ILE A 1 102 ? -25.266 23.453 -6.273 1 38.81 102 ILE A N 1
ATOM 787 C CA . ILE A 1 102 ? -25.078 22.141 -5.664 1 38.81 102 ILE A CA 1
ATOM 788 C C . ILE A 1 102 ? -26.359 21.312 -5.812 1 38.81 102 ILE A C 1
ATOM 790 O O . ILE A 1 102 ? -26.328 20.141 -6.188 1 38.81 102 ILE A O 1
ATOM 794 N N . LEU A 1 103 ? -27.516 22.031 -5.496 1 35.66 103 LEU A N 1
ATOM 795 C CA . LEU A 1 103 ? -28.781 21.391 -5.77 1 35.66 103 LEU A CA 1
ATOM 796 C C . LEU A 1 103 ? -28.984 21.188 -7.27 1 35.66 103 LEU A C 1
ATOM 798 O O . LEU A 1 103 ? -29.453 20.141 -7.707 1 35.66 103 LEU A O 1
ATOM 802 N N . ALA A 1 104 ? -28.703 22.203 -8.031 1 34.41 104 ALA A N 1
ATOM 803 C CA . ALA A 1 104 ? -28.797 22.062 -9.477 1 34.41 104 ALA A CA 1
ATOM 804 C C . ALA A 1 104 ? -27.844 20.984 -9.984 1 34.41 104 ALA A C 1
ATOM 806 O O . ALA A 1 104 ? -28.203 20.172 -10.836 1 34.41 104 ALA A O 1
ATOM 807 N N . ALA A 1 105 ? -26.641 21.031 -9.531 1 33.16 105 ALA A N 1
ATOM 808 C CA . ALA A 1 105 ? -25.75 19.938 -9.906 1 33.16 105 ALA A CA 1
ATOM 809 C C . ALA A 1 105 ? -26.234 18.609 -9.336 1 33.16 105 ALA A C 1
ATOM 811 O O . ALA A 1 105 ? -26.141 17.578 -10 1 33.16 105 ALA A O 1
ATOM 812 N N . LEU A 1 106 ? -26.766 18.688 -8.203 1 32.78 106 LEU A N 1
ATOM 813 C CA . LEU A 1 106 ? -27.453 17.531 -7.656 1 32.78 106 LEU A CA 1
ATOM 814 C C . LEU A 1 106 ? -28.688 17.188 -8.492 1 32.78 106 LEU A C 1
ATOM 816 O O . LEU A 1 106 ? -28.969 16.016 -8.742 1 32.78 106 LEU A O 1
ATOM 820 N N . VAL A 1 107 ? -29.578 18.188 -8.789 1 31.53 107 VAL A N 1
ATOM 821 C CA . VAL A 1 107 ? -30.766 17.984 -9.617 1 31.53 107 VAL A CA 1
ATOM 822 C C . VAL A 1 107 ? -30.344 17.531 -11.016 1 31.53 107 VAL A C 1
ATOM 824 O O . VAL A 1 107 ? -31.016 16.703 -11.633 1 31.53 107 VAL A O 1
ATOM 827 N N . VAL A 1 108 ? -29.312 18.25 -11.578 1 31.55 108 VAL A N 1
ATOM 828 C CA . VAL A 1 108 ? -28.953 17.781 -12.906 1 31.55 108 VAL A CA 1
ATOM 829 C C . VAL A 1 108 ? -28.531 16.312 -12.844 1 31.55 108 VAL A C 1
ATOM 831 O O . VAL A 1 108 ? -28.812 15.539 -13.758 1 31.55 108 VAL A O 1
ATOM 834 N N . TYR A 1 109 ? -27.703 16.047 -11.859 1 31.11 109 TYR A N 1
ATOM 835 C CA . TYR A 1 109 ? -27.219 14.68 -11.883 1 31.11 109 TYR A CA 1
ATOM 836 C C . TYR A 1 109 ? -28.234 13.727 -11.281 1 31.11 109 TYR A C 1
ATOM 838 O O . TYR A 1 109 ? -27.969 12.531 -11.117 1 31.11 109 TYR A O 1
ATOM 846 N N . LEU A 1 110 ? -29.297 14.258 -10.664 1 30.78 110 LEU A N 1
ATOM 847 C CA . LEU A 1 110 ? -30.391 13.344 -10.359 1 30.78 110 LEU A CA 1
ATOM 848 C C . LEU A 1 110 ? -30.906 12.664 -11.625 1 30.78 110 LEU A C 1
ATOM 850 O O . LEU A 1 110 ? -31.125 13.336 -12.641 1 30.78 110 LEU A O 1
ATOM 854 N N . PRO A 1 111 ? -30.594 11.453 -11.766 1 30.39 111 PRO A N 1
ATOM 855 C CA . PRO A 1 111 ? -31.109 10.789 -12.969 1 30.39 111 PRO A CA 1
ATOM 856 C C . PRO A 1 111 ? -32.562 11.156 -13.281 1 30.39 111 PRO A C 1
ATOM 858 O O . PRO A 1 111 ? -33.344 11.383 -12.367 1 30.39 111 PRO A O 1
ATOM 861 N N . GLN A 1 112 ? -32.75 11.938 -14.289 1 28.19 112 GLN A N 1
ATOM 862 C CA . GLN A 1 112 ? -34.031 12.062 -14.945 1 28.19 112 GLN A CA 1
ATOM 863 C C . GLN A 1 112 ? -34.719 10.703 -15.102 1 28.19 112 GLN A C 1
ATOM 865 O O . GLN A 1 112 ? -34.031 9.688 -15.297 1 28.19 112 GLN A O 1
ATOM 870 N N . PRO A 1 113 ? -36 10.609 -14.594 1 28.97 113 PRO A N 1
ATOM 871 C CA . PRO A 1 113 ? -36.781 9.406 -14.812 1 28.97 113 PRO A CA 1
ATOM 872 C C . PRO A 1 113 ? -36.781 8.961 -16.281 1 28.97 113 PRO A C 1
ATOM 874 O O . PRO A 1 113 ? -37.156 9.734 -17.156 1 28.97 113 PRO A O 1
ATOM 877 N N . THR A 1 114 ? -35.812 8.406 -16.812 1 27.05 114 THR A N 1
ATOM 878 C CA . THR A 1 114 ? -36.062 7.945 -18.172 1 27.05 114 THR A CA 1
ATOM 879 C C . THR A 1 114 ? -37.312 7.035 -18.203 1 27.05 114 THR A C 1
ATOM 881 O O . THR A 1 114 ? -37.344 6.043 -17.469 1 27.05 114 THR A O 1
ATOM 884 N N . LYS A 1 115 ? -38.562 7.516 -18.547 1 29.17 115 LYS A N 1
ATOM 885 C CA . LYS A 1 115 ? -39.875 6.902 -18.75 1 29.17 115 LYS A CA 1
ATOM 886 C C . LYS A 1 115 ? -39.781 5.766 -19.766 1 29.17 115 LYS A C 1
ATOM 888 O O . LYS A 1 115 ? -40.812 5.297 -20.25 1 29.17 115 LYS A O 1
ATOM 893 N N . LYS A 1 116 ? -38.812 5.504 -20.547 1 29.36 116 LYS A N 1
ATOM 894 C CA . LYS A 1 116 ? -39.375 4.758 -21.672 1 29.36 116 LYS A CA 1
ATOM 895 C C . LYS A 1 116 ? -40.062 3.488 -21.188 1 29.36 116 LYS A C 1
ATOM 897 O O . LYS A 1 116 ? -39.656 2.881 -20.188 1 29.36 116 LYS A O 1
ATOM 902 N N . ASP A 1 117 ? -41.25 3.213 -21.672 1 27.7 117 ASP A N 1
ATOM 903 C CA . ASP A 1 117 ? -42.25 2.148 -21.594 1 27.7 117 ASP A CA 1
ATOM 904 C C . ASP A 1 117 ? -41.625 0.787 -21.875 1 27.7 117 ASP A C 1
ATOM 906 O O . ASP A 1 117 ? -41.812 0.227 -22.969 1 27.7 117 ASP A O 1
ATOM 910 N N . LEU A 1 118 ? -40.312 0.612 -21.719 1 29.64 118 LEU A N 1
ATOM 911 C CA . LEU A 1 118 ? -39.906 -0.702 -22.188 1 29.64 118 LEU A CA 1
ATOM 912 C C . LEU A 1 118 ? -40.625 -1.811 -21.422 1 29.64 118 LEU A C 1
ATOM 914 O O . LEU A 1 118 ? -40.906 -1.669 -20.234 1 29.64 118 LEU A O 1
ATOM 918 N N . ARG A 1 119 ? -41.406 -2.578 -22.047 1 29.11 119 ARG A N 1
ATOM 919 C CA . ARG A 1 119 ? -42 -3.797 -21.531 1 29.11 119 ARG A CA 1
ATOM 920 C C . ARG A 1 119 ? -41.031 -4.566 -20.641 1 29.11 119 ARG A C 1
ATOM 922 O O . ARG A 1 119 ? -40.031 -5.062 -21.109 1 29.11 119 ARG A O 1
ATOM 929 N N . VAL A 1 120 ? -40.594 -4.043 -19.594 1 33.06 120 VAL A N 1
ATOM 930 C CA . VAL A 1 120 ? -39.688 -4.496 -18.547 1 33.06 120 VAL A CA 1
ATOM 931 C C . VAL A 1 120 ? -40.188 -5.832 -17.984 1 33.06 120 VAL A C 1
ATOM 933 O O . VAL A 1 120 ? -41.281 -5.93 -17.469 1 33.06 120 VAL A O 1
ATOM 936 N N . GLY A 1 121 ? -40.156 -6.891 -18.672 1 32.66 121 GLY A N 1
ATOM 937 C CA . GLY A 1 121 ? -40.406 -8.094 -17.891 1 32.66 121 GLY A CA 1
ATOM 938 C C . GLY A 1 121 ? -39.625 -8.156 -16.609 1 32.66 121 GLY A C 1
ATOM 939 O O . GLY A 1 121 ? -38.406 -8.039 -16.625 1 32.66 121 GLY A O 1
ATOM 940 N N . VAL A 1 122 ? -40.062 -7.469 -15.609 1 35.31 122 VAL A N 1
ATOM 941 C CA . VAL A 1 122 ? -39.562 -7.422 -14.242 1 35.31 122 VAL A CA 1
ATOM 942 C C . VAL A 1 122 ? -39.438 -8.836 -13.68 1 35.31 122 VAL A C 1
ATOM 944 O O . VAL A 1 122 ? -40.469 -9.523 -13.5 1 35.31 122 VAL A O 1
ATOM 947 N N . ARG A 1 123 ? -38.719 -9.734 -14.148 1 36.5 123 ARG A N 1
ATOM 948 C CA . ARG A 1 123 ? -38.625 -10.898 -13.281 1 36.5 123 ARG A CA 1
ATOM 949 C C . ARG A 1 123 ? -38.188 -10.5 -11.875 1 36.5 123 ARG A C 1
ATOM 951 O O . ARG A 1 123 ? -37.156 -9.852 -11.703 1 36.5 123 ARG A O 1
ATOM 958 N N . ASP A 1 124 ? -39.062 -10.078 -11.023 1 37.22 124 ASP A N 1
ATOM 959 C CA . ASP A 1 124 ? -38.906 -9.852 -9.586 1 37.22 124 ASP A CA 1
ATOM 960 C C . ASP A 1 124 ? -37.938 -10.859 -8.969 1 37.22 124 ASP A C 1
ATOM 962 O O . ASP A 1 124 ? -38.219 -12.062 -8.938 1 37.22 124 ASP A O 1
ATOM 966 N N . ASP A 1 125 ? -36.812 -10.898 -9.156 1 42.06 125 ASP A N 1
ATOM 967 C CA . ASP A 1 125 ? -35.812 -11.672 -8.398 1 42.06 125 ASP A CA 1
ATOM 968 C C . ASP A 1 125 ? -36.156 -11.672 -6.91 1 42.06 125 ASP A C 1
ATOM 970 O O . ASP A 1 125 ? -35.438 -11.102 -6.102 1 42.06 125 ASP A O 1
ATOM 974 N N . GLU A 1 126 ? -37.375 -11.461 -6.59 1 44.22 126 GLU A N 1
ATOM 975 C CA . GLU A 1 126 ? -37.75 -11.531 -5.184 1 44.22 126 GLU A CA 1
ATOM 976 C C . GLU A 1 126 ? -37.281 -12.828 -4.543 1 44.22 126 GLU A C 1
ATOM 978 O O . GLU A 1 126 ? -37.5 -13.914 -5.086 1 44.22 126 GLU A O 1
ATOM 983 N N . LEU A 1 127 ? -36.281 -12.742 -3.785 1 52.94 127 LEU A N 1
ATOM 984 C CA . LEU A 1 127 ? -35.938 -13.844 -2.895 1 52.94 127 LEU A CA 1
ATOM 985 C C . LEU A 1 127 ? -37.156 -14.508 -2.312 1 52.94 127 LEU A C 1
ATOM 987 O O . LEU A 1 127 ? -38.031 -13.828 -1.753 1 52.94 127 LEU A O 1
ATOM 991 N N . LYS A 1 128 ? -37.719 -15.508 -2.943 1 53.25 128 LYS A N 1
ATOM 992 C CA . LYS A 1 128 ? -38.844 -16.234 -2.348 1 53.25 128 LYS A CA 1
ATOM 993 C C . LYS A 1 128 ? -38.406 -16.938 -1.064 1 53.25 128 LYS A C 1
ATOM 995 O O . LYS A 1 128 ? -37.406 -17.672 -1.049 1 53.25 128 LYS A O 1
ATOM 1000 N N . ILE A 1 129 ? -38.75 -16.344 0.046 1 53.84 129 ILE A N 1
ATOM 1001 C CA . ILE A 1 129 ? -38.5 -16.953 1.348 1 53.84 129 ILE A CA 1
ATOM 1002 C C . ILE A 1 129 ? -39.656 -17.891 1.698 1 53.84 129 ILE A C 1
ATOM 1004 O O . ILE A 1 129 ? -40.812 -17.469 1.682 1 53.84 129 ILE A O 1
ATOM 1008 N N . GLU A 1 130 ? -39.625 -19.062 1.41 1 52.06 130 GLU A N 1
ATOM 1009 C CA . GLU A 1 130 ? -40.625 -20.016 1.894 1 52.06 130 GLU A CA 1
ATOM 1010 C C . GLU A 1 130 ? -40.188 -20.672 3.191 1 52.06 130 GLU A C 1
ATOM 1012 O O . GLU A 1 130 ? -39.125 -21.344 3.225 1 52.06 130 GLU A O 1
ATOM 1017 N N . GLY A 1 131 ? -40.906 -20.672 4.191 1 48.97 131 GLY A N 1
ATOM 1018 C CA . GLY A 1 131 ? -40.656 -21.297 5.477 1 48.97 131 GLY A CA 1
ATOM 1019 C C . GLY A 1 131 ? -39.375 -20.844 6.148 1 48.97 131 GLY A C 1
ATOM 1020 O O . GLY A 1 131 ? -38.688 -21.641 6.766 1 48.97 131 GLY A O 1
ATOM 1021 N N . GLY A 1 132 ? -38.906 -19.5 5.797 1 50.59 132 GLY A N 1
ATOM 1022 C CA . GLY A 1 132 ? -37.75 -18.938 6.473 1 50.59 132 GLY A CA 1
ATOM 1023 C C . GLY A 1 132 ? -36.438 -19.188 5.734 1 50.59 132 GLY A C 1
ATOM 1024 O O . GLY A 1 132 ? -35.375 -18.781 6.188 1 50.59 132 GLY A O 1
ATOM 1025 N N . ASN A 1 133 ? -36.5 -20.047 4.73 1 54.62 133 ASN A N 1
ATOM 1026 C CA . ASN A 1 133 ? -35.281 -20.391 3.979 1 54.62 133 ASN A CA 1
ATOM 1027 C C . ASN A 1 133 ? -35.281 -19.734 2.602 1 54.62 133 ASN A C 1
ATOM 1029 O O . ASN A 1 133 ? -36.344 -19.547 1.997 1 54.62 133 ASN A O 1
ATOM 1033 N N . VAL A 1 134 ? -34.344 -19.094 2.248 1 58.22 134 VAL A N 1
ATOM 1034 C CA . VAL A 1 134 ? -34.188 -18.516 0.912 1 58.22 134 VAL A CA 1
ATOM 1035 C C . VAL A 1 134 ? -34.375 -19.625 -0.137 1 58.22 134 VAL A C 1
ATOM 1037 O O . VAL A 1 134 ? -33.75 -20.672 -0.052 1 58.22 134 VAL A O 1
ATOM 1040 N N . VAL A 1 135 ? -35.531 -19.594 -0.817 1 57.66 135 VAL A N 1
ATOM 1041 C CA . VAL A 1 135 ? -35.812 -20.594 -1.841 1 57.66 135 VAL A CA 1
ATOM 1042 C C . VAL A 1 135 ? -34.875 -20.406 -3.029 1 57.66 135 VAL A C 1
ATOM 1044 O O . VAL A 1 135 ? -34.5 -19.281 -3.369 1 57.66 135 VAL A O 1
ATOM 1047 N N . ASP A 1 136 ? -34.281 -21.547 -3.512 1 60.5 136 ASP A N 1
ATOM 1048 C CA . ASP A 1 136 ? -33.375 -21.641 -4.637 1 60.5 136 ASP A CA 1
ATOM 1049 C C . ASP A 1 136 ? -33.969 -21.016 -5.895 1 60.5 136 ASP A C 1
ATOM 1051 O O . ASP A 1 136 ? -35.156 -21.172 -6.172 1 60.5 136 ASP A O 1
ATOM 1055 N N . THR A 1 137 ? -33.25 -20.062 -6.438 1 68 137 THR A N 1
ATOM 1056 C CA . THR A 1 137 ? -33.625 -19.406 -7.684 1 68 137 THR A CA 1
ATOM 1057 C C . THR A 1 137 ? -33.656 -20.406 -8.836 1 68 137 THR A C 1
ATOM 1059 O O . THR A 1 137 ? -33.062 -21.484 -8.742 1 68 137 THR A O 1
ATOM 1062 N N . GLU A 1 138 ? -34.438 -20.156 -9.766 1 78.44 138 GLU A N 1
ATOM 1063 C CA . GLU A 1 138 ? -34.562 -20.969 -10.969 1 78.44 138 GLU A CA 1
ATOM 1064 C C . GLU A 1 138 ? -33.25 -21.062 -11.719 1 78.44 138 GLU A C 1
ATOM 1066 O O . GLU A 1 138 ? -32.5 -20.062 -11.805 1 78.44 138 GLU A O 1
ATOM 1071 N N . PRO A 1 139 ? -32.969 -22.266 -12.062 1 88.31 139 PRO A N 1
ATOM 1072 C CA . PRO A 1 139 ? -31.734 -22.453 -12.828 1 88.31 139 PRO A CA 1
ATOM 1073 C C . PRO A 1 139 ? -31.688 -21.578 -14.086 1 88.31 139 PRO A C 1
ATOM 1075 O O . PRO A 1 139 ? -32.719 -21.359 -14.727 1 88.31 139 PRO A O 1
ATOM 1078 N N . ILE A 1 140 ? -30.594 -21.016 -14.32 1 90.5 140 ILE A N 1
ATOM 1079 C CA . ILE A 1 140 ? -30.453 -20.109 -15.453 1 90.5 140 ILE A CA 1
ATOM 1080 C C . ILE A 1 140 ? -29.406 -20.656 -16.422 1 90.5 140 ILE A C 1
ATOM 1082 O O . ILE A 1 140 ? -28.312 -21.047 -16.016 1 90.5 140 ILE A O 1
ATOM 1086 N N . ASP A 1 141 ? -29.828 -20.766 -17.672 1 92.88 141 ASP A N 1
ATOM 1087 C CA . ASP A 1 141 ? -28.938 -21.062 -18.781 1 92.88 141 ASP A CA 1
ATOM 1088 C C . ASP A 1 141 ? -28.422 -19.797 -19.438 1 92.88 141 ASP A C 1
ATOM 1090 O O . ASP A 1 141 ? -29.203 -18.953 -19.906 1 92.88 141 ASP A O 1
ATOM 1094 N N . LEU A 1 142 ? -27.156 -19.641 -19.438 1 93.31 142 LEU A N 1
ATOM 1095 C CA . LEU A 1 142 ? -26.562 -18.422 -19.969 1 93.31 142 LEU A CA 1
ATOM 1096 C C . LEU A 1 142 ? -25.797 -18.703 -21.25 1 93.31 142 LEU A C 1
ATOM 1098 O O . LEU A 1 142 ? -24.953 -19.594 -21.297 1 93.31 142 LEU A O 1
ATOM 1102 N N . ALA A 1 143 ? -26.125 -17.984 -22.297 1 93.62 143 ALA A N 1
ATOM 1103 C CA . ALA A 1 143 ? -25.438 -18.078 -23.578 1 93.62 143 ALA A CA 1
ATOM 1104 C C . ALA A 1 143 ? -25.047 -16.703 -24.109 1 93.62 143 ALA A C 1
ATOM 1106 O O . ALA A 1 143 ? -25.641 -15.688 -23.719 1 93.62 143 ALA A O 1
ATOM 1107 N N . PHE A 1 144 ? -24.031 -16.625 -24.844 1 92.62 144 PHE A N 1
ATOM 1108 C CA . PHE A 1 144 ? -23.594 -15.375 -25.438 1 92.62 144 PHE A CA 1
ATOM 1109 C C . PHE A 1 144 ? -22.969 -15.617 -26.812 1 92.62 144 PHE A C 1
ATOM 1111 O O . PHE A 1 144 ? -22.422 -16.688 -27.078 1 92.62 144 PHE A O 1
ATOM 1118 N N . GLU A 1 145 ? -23.125 -14.641 -27.656 1 91.44 145 GLU A N 1
ATOM 1119 C CA . GLU A 1 145 ? -22.609 -14.75 -29.016 1 91.44 145 GLU A CA 1
ATOM 1120 C C . GLU A 1 145 ? -22.062 -13.414 -29.5 1 91.44 145 GLU A C 1
ATOM 1122 O O . GLU A 1 145 ? -22.625 -12.359 -29.219 1 91.44 145 GLU A O 1
ATOM 1127 N N . GLY A 1 146 ? -20.922 -13.523 -30.156 1 90.31 146 GLY A N 1
ATOM 1128 C CA . GLY A 1 146 ? -20.359 -12.375 -30.828 1 90.31 146 GLY A CA 1
ATOM 1129 C C . GLY A 1 146 ? -19.828 -11.312 -29.875 1 90.31 146 GLY A C 1
ATOM 1130 O O . GLY A 1 146 ? -19.938 -10.117 -30.156 1 90.31 146 GLY A O 1
ATOM 1131 N N . LEU A 1 147 ? -19.453 -11.703 -28.75 1 92.38 147 LEU A N 1
ATOM 1132 C CA . LEU A 1 147 ? -18.922 -10.719 -27.828 1 92.38 147 LEU A CA 1
ATOM 1133 C C . LEU A 1 147 ? -17.641 -10.102 -28.359 1 92.38 147 LEU A C 1
ATOM 1135 O O . LEU A 1 147 ? -16.641 -10.805 -28.547 1 92.38 147 LEU A O 1
ATOM 1139 N N . THR A 1 148 ? -17.672 -8.82 -28.656 1 94.06 148 THR A N 1
ATOM 1140 C CA . THR A 1 148 ? -16.547 -8.102 -29.234 1 94.06 148 THR A CA 1
ATOM 1141 C C . THR A 1 148 ? -16.281 -6.797 -28.484 1 94.06 148 THR A C 1
ATOM 1143 O O . THR A 1 148 ? -17.219 -6.02 -28.234 1 94.06 148 THR A O 1
ATOM 1146 N N . LEU A 1 149 ? -15.148 -6.66 -28 1 93.56 149 LEU A N 1
ATOM 1147 C CA . LEU A 1 149 ? -14.727 -5.434 -27.344 1 93.56 149 LEU A CA 1
ATOM 1148 C C . LEU A 1 149 ? -13.594 -4.758 -28.094 1 93.56 149 LEU A C 1
ATOM 1150 O O . LEU A 1 149 ? -12.562 -5.383 -28.359 1 93.56 149 LEU A O 1
ATOM 1154 N N . GLU A 1 150 ? -13.781 -3.461 -28.406 1 92.44 150 GLU A N 1
ATOM 1155 C CA . GLU A 1 150 ? -12.797 -2.699 -29.172 1 92.44 150 GLU A CA 1
ATOM 1156 C C . GLU A 1 150 ? -12.344 -1.461 -28.406 1 92.44 150 GLU A C 1
ATOM 1158 O O . GLU A 1 150 ? -13.141 -0.816 -27.719 1 92.44 150 GLU A O 1
ATOM 1163 N N . LEU A 1 151 ? -11.031 -1.242 -28.422 1 89.88 151 LEU A N 1
ATOM 1164 C CA . LEU A 1 151 ? -10.422 -0.075 -27.797 1 89.88 151 LEU A CA 1
ATOM 1165 C C . LEU A 1 151 ? -9.828 0.857 -28.844 1 89.88 151 LEU A C 1
ATOM 1167 O O . LEU A 1 151 ? -9.055 0.421 -29.703 1 89.88 151 LEU A O 1
ATOM 1171 N N . GLU A 1 152 ? -10.18 2.109 -28.75 1 86.94 152 GLU A N 1
ATOM 1172 C CA . GLU A 1 152 ? -9.609 3.121 -29.625 1 86.94 152 GLU A CA 1
ATOM 1173 C C . GLU A 1 152 ? -8.32 3.695 -29.047 1 86.94 152 GLU A C 1
ATOM 1175 O O . GLU A 1 152 ? -8.328 4.27 -27.953 1 86.94 152 GLU A O 1
ATOM 1180 N N . THR A 1 153 ? -7.25 3.402 -29.641 1 83.19 153 THR A N 1
ATOM 1181 C CA . THR A 1 153 ? -5.969 3.92 -29.172 1 83.19 153 THR A CA 1
ATOM 1182 C C . THR A 1 153 ? -5.836 5.406 -29.484 1 83.19 153 THR A C 1
ATOM 1184 O O . THR A 1 153 ? -6.625 5.957 -30.25 1 83.19 153 THR A O 1
ATOM 1187 N N . LYS A 1 154 ? -4.828 6.105 -28.859 1 73.12 154 LYS A N 1
ATOM 1188 C CA . LYS A 1 154 ? -4.582 7.539 -29 1 73.12 154 LYS A CA 1
ATOM 1189 C C . LYS A 1 154 ? -4.266 7.898 -30.453 1 73.12 154 LYS A C 1
ATOM 1191 O O . LYS A 1 154 ? -4.57 9.008 -30.906 1 73.12 154 LYS A O 1
ATOM 1196 N N . SER A 1 155 ? -3.674 6.977 -31.281 1 77.94 155 SER A N 1
ATOM 1197 C CA . SER A 1 155 ? -3.312 7.188 -32.688 1 77.94 155 SER A CA 1
ATOM 1198 C C . SER A 1 155 ? -4.516 6.98 -33.594 1 77.94 155 SER A C 1
ATOM 1200 O O . SER A 1 155 ? -4.406 7.133 -34.812 1 77.94 155 SER A O 1
ATOM 1202 N N . GLY A 1 156 ? -5.66 6.734 -32.969 1 77.88 156 GLY A N 1
ATOM 1203 C CA . GLY A 1 156 ? -6.867 6.551 -33.781 1 77.88 156 GLY A CA 1
ATOM 1204 C C . GLY A 1 156 ? -7.051 5.125 -34.25 1 77.88 156 GLY A C 1
ATOM 1205 O O . GLY A 1 156 ? -8.031 4.816 -34.938 1 77.88 156 GLY A O 1
ATOM 1206 N N . GLU A 1 157 ? -5.996 4.344 -33.938 1 84.81 157 GLU A N 1
ATOM 1207 C CA . GLU A 1 157 ? -6.121 2.945 -34.312 1 84.81 157 GLU A CA 1
ATOM 1208 C C . GLU A 1 157 ? -7.012 2.168 -33.375 1 84.81 157 GLU A C 1
ATOM 1210 O O . GLU A 1 157 ? -7.051 2.469 -32.156 1 84.81 157 GLU A O 1
ATOM 1215 N N . VAL A 1 158 ? -7.863 1.218 -33.969 1 87.06 158 VAL A N 1
ATOM 1216 C CA . VAL A 1 158 ? -8.773 0.409 -33.188 1 87.06 158 VAL A CA 1
ATOM 1217 C C . VAL A 1 158 ? -8.109 -0.919 -32.812 1 87.06 158 VAL A C 1
ATOM 1219 O O . VAL A 1 158 ? -7.664 -1.653 -33.719 1 87.06 158 VAL A O 1
ATOM 1222 N N . ARG A 1 159 ? -7.93 -1.16 -31.609 1 89.06 159 ARG A N 1
ATOM 1223 C CA . ARG A 1 159 ? -7.414 -2.436 -31.125 1 89.06 159 ARG A CA 1
ATOM 1224 C C . ARG A 1 159 ? -8.539 -3.318 -30.594 1 89.06 159 ARG A C 1
ATOM 1226 O O . ARG A 1 159 ? -9.328 -2.887 -29.75 1 89.06 159 ARG A O 1
ATOM 1233 N N . THR A 1 160 ? -8.609 -4.551 -31.156 1 90.56 160 THR A N 1
ATOM 1234 C CA . THR A 1 160 ? -9.648 -5.473 -30.719 1 90.56 160 THR A CA 1
ATOM 1235 C C . THR A 1 160 ? -9.164 -6.328 -29.547 1 90.56 160 THR A C 1
ATOM 1237 O O . THR A 1 160 ? -8.172 -7.051 -29.672 1 90.56 160 THR A O 1
ATOM 1240 N N . ILE A 1 161 ? -9.836 -6.305 -28.406 1 91.31 161 ILE A N 1
ATOM 1241 C CA . ILE A 1 161 ? -9.484 -7.07 -27.219 1 91.31 161 ILE A CA 1
ATOM 1242 C C . ILE A 1 161 ? -10.203 -8.414 -27.234 1 91.31 161 ILE A C 1
ATOM 1244 O O . ILE A 1 161 ? -9.609 -9.453 -26.906 1 91.31 161 ILE A O 1
ATOM 1248 N N . LEU A 1 162 ? -11.453 -8.391 -27.531 1 94.5 162 LEU A N 1
ATOM 1249 C CA . LEU A 1 162 ? -12.266 -9.578 -27.766 1 94.5 162 LEU A CA 1
ATOM 1250 C C . LEU A 1 162 ? -12.836 -9.57 -29.188 1 94.5 162 LEU A C 1
ATOM 1252 O O . LEU A 1 162 ? -13.266 -8.531 -29.688 1 94.5 162 LEU A O 1
ATOM 1256 N N . ASP A 1 163 ? -12.766 -10.773 -29.812 1 94.44 163 ASP A N 1
ATOM 1257 C CA . ASP A 1 163 ? -13.172 -10.844 -31.219 1 94.44 163 ASP A CA 1
ATOM 1258 C C . ASP A 1 163 ? -14.211 -11.945 -31.422 1 94.44 163 ASP A C 1
ATOM 1260 O O . ASP A 1 163 ? -13.875 -13.047 -31.859 1 94.44 163 ASP A O 1
ATOM 1264 N N . GLY A 1 164 ? -15.422 -11.641 -31.203 1 92.12 164 GLY A N 1
ATOM 1265 C CA . GLY A 1 164 ? -16.547 -12.492 -31.531 1 92.12 164 GLY A CA 1
ATOM 1266 C C . GLY A 1 164 ? -16.578 -13.781 -30.734 1 92.12 164 GLY A C 1
ATOM 1267 O O . GLY A 1 164 ? -16.75 -14.859 -31.297 1 92.12 164 GLY A O 1
ATOM 1268 N N . VAL A 1 165 ? -16.375 -13.766 -29.516 1 94.31 165 VAL A N 1
ATOM 1269 C CA . VAL A 1 165 ? -16.344 -14.953 -28.672 1 94.31 165 VAL A CA 1
ATOM 1270 C C . VAL A 1 165 ? -17.766 -15.414 -28.359 1 94.31 165 VAL A C 1
ATOM 1272 O O . VAL A 1 165 ? -18.656 -14.586 -28.125 1 94.31 165 VAL A O 1
ATOM 1275 N N . ARG A 1 166 ? -18.016 -16.703 -28.469 1 94.5 166 ARG A N 1
ATOM 1276 C CA . ARG A 1 166 ? -19.312 -17.297 -28.172 1 94.5 166 ARG A CA 1
ATOM 1277 C C . ARG A 1 166 ? -19.172 -18.453 -27.188 1 94.5 166 ARG A C 1
ATOM 1279 O O . ARG A 1 166 ? -18.094 -19.047 -27.047 1 94.5 166 ARG A O 1
ATOM 1286 N N . GLY A 1 167 ? -20.188 -18.766 -26.484 1 94.31 167 GLY A N 1
ATOM 1287 C CA . GLY A 1 167 ? -20.172 -19.844 -25.5 1 94.31 167 GLY A CA 1
ATOM 1288 C C . GLY A 1 167 ? -21.5 -20 -24.781 1 94.31 167 GLY A C 1
ATOM 1289 O O . GLY A 1 167 ? -22.469 -19.281 -25.062 1 94.31 167 GLY A O 1
ATOM 1290 N N . ARG A 1 168 ? -21.531 -21.016 -24 1 95.5 168 ARG A N 1
ATOM 1291 C CA . ARG A 1 168 ? -22.734 -21.344 -23.25 1 95.5 168 ARG A CA 1
ATOM 1292 C C . ARG A 1 168 ? -22.391 -21.969 -21.891 1 95.5 168 ARG A C 1
ATOM 1294 O O . ARG A 1 168 ? -21.469 -22.781 -21.797 1 95.5 168 ARG A O 1
ATOM 1301 N N . ALA A 1 169 ? -23.047 -21.5 -20.891 1 96.12 169 ALA A N 1
ATOM 1302 C CA . ALA A 1 169 ? -22.953 -22.062 -19.547 1 96.12 169 ALA A CA 1
ATOM 1303 C C . ALA A 1 169 ? -24.297 -22.594 -19.078 1 96.12 169 ALA A C 1
ATOM 1305 O O . ALA A 1 169 ? -25.281 -21.859 -19 1 96.12 169 ALA A O 1
ATOM 1306 N N . GLN A 1 170 ? -24.312 -23.828 -18.75 1 95.56 170 GLN A N 1
ATOM 1307 C CA . GLN A 1 170 ? -25.578 -24.5 -18.438 1 95.56 170 GLN A CA 1
ATOM 1308 C C . GLN A 1 170 ? -25.734 -24.688 -16.938 1 95.56 170 GLN A C 1
ATOM 1310 O O . GLN A 1 170 ? -24.75 -24.797 -16.203 1 95.56 170 GLN A O 1
ATOM 1315 N N . PRO A 1 171 ? -27 -24.781 -16.5 1 94.88 171 PRO A N 1
ATOM 1316 C CA . PRO A 1 171 ? -27.25 -25.031 -15.086 1 94.88 171 PRO A CA 1
ATOM 1317 C C . PRO A 1 171 ? -26.734 -26.391 -14.633 1 94.88 171 PRO A C 1
ATOM 1319 O O . PRO A 1 171 ? -26.844 -27.375 -15.375 1 94.88 171 PRO A O 1
ATOM 1322 N N . GLY A 1 172 ? -26.188 -26.422 -13.469 1 95.44 172 GLY A N 1
ATOM 1323 C CA . GLY A 1 172 ? -25.703 -27.672 -12.906 1 95.44 172 GLY A CA 1
ATOM 1324 C C . GLY A 1 172 ? -24.312 -28.047 -13.391 1 95.44 172 GLY A C 1
ATOM 1325 O O . GLY A 1 172 ? -23.812 -29.125 -13.078 1 95.44 172 GLY A O 1
ATOM 1326 N N . ARG A 1 173 ? -23.797 -27.141 -14.18 1 96.12 173 ARG A N 1
ATOM 1327 C CA . ARG A 1 173 ? -22.469 -27.422 -14.742 1 96.12 173 ARG A CA 1
ATOM 1328 C C . ARG A 1 173 ? -21.5 -26.297 -14.422 1 96.12 173 ARG A C 1
ATOM 1330 O O . ARG A 1 173 ? -21.906 -25.188 -14.102 1 96.12 173 ARG A O 1
ATOM 1337 N N . MET A 1 174 ? -20.234 -26.609 -14.469 1 97.44 174 MET A N 1
ATOM 1338 C CA . MET A 1 174 ? -19.172 -25.641 -14.242 1 97.44 174 MET A CA 1
ATOM 1339 C C . MET A 1 174 ? -18.375 -25.406 -15.523 1 97.44 174 MET A C 1
ATOM 1341 O O . MET A 1 174 ? -17.844 -26.359 -16.109 1 97.44 174 MET A O 1
ATOM 1345 N N . LEU A 1 175 ? -18.359 -24.188 -15.914 1 97.62 175 LEU A N 1
ATOM 1346 C CA . LEU A 1 175 ? -17.609 -23.797 -17.094 1 97.62 175 LEU A CA 1
ATOM 1347 C C . LEU A 1 175 ? -16.281 -23.156 -16.719 1 97.62 175 LEU A C 1
ATOM 1349 O O . LEU A 1 175 ? -16.25 -22.172 -15.969 1 97.62 175 LEU A O 1
ATOM 1353 N N . ALA A 1 176 ? -15.195 -23.703 -17.156 1 97 176 ALA A N 1
ATOM 1354 C CA . ALA A 1 176 ? -13.875 -23.125 -16.969 1 97 176 ALA A CA 1
ATOM 1355 C C . ALA A 1 176 ? -13.461 -22.266 -18.156 1 97 176 ALA A C 1
ATOM 1357 O O . ALA A 1 176 ? -13.57 -22.703 -19.312 1 97 176 ALA A O 1
ATOM 1358 N N . VAL A 1 177 ? -13.102 -21.078 -17.906 1 96.62 177 VAL A N 1
ATOM 1359 C CA . VAL A 1 177 ? -12.531 -20.188 -18.922 1 96.62 177 VAL A CA 1
ATOM 1360 C C . VAL A 1 177 ? -11.016 -20.125 -18.75 1 96.62 177 VAL A C 1
ATOM 1362 O O . VAL A 1 177 ? -10.523 -19.656 -17.719 1 96.62 177 VAL A O 1
ATOM 1365 N N . MET A 1 178 ? -10.328 -20.547 -19.766 1 94.12 178 MET A N 1
ATOM 1366 C CA . MET A 1 178 ? -8.875 -20.625 -19.672 1 94.12 178 MET A CA 1
ATOM 1367 C C . MET A 1 178 ? -8.211 -19.984 -20.891 1 94.12 178 MET A C 1
ATOM 1369 O O . MET A 1 178 ? -8.828 -19.875 -21.953 1 94.12 178 MET A O 1
ATOM 1373 N N . GLY A 1 179 ? -7.012 -19.594 -20.766 1 90.5 179 GLY A N 1
ATOM 1374 C CA . GLY A 1 179 ? -6.184 -18.969 -21.781 1 90.5 179 GLY A CA 1
ATOM 1375 C C . GLY A 1 179 ? -4.898 -18.391 -21.234 1 90.5 179 GLY A C 1
ATOM 1376 O O . GLY A 1 179 ? -4.742 -18.25 -20.016 1 90.5 179 GLY A O 1
ATOM 1377 N N . PRO A 1 180 ? -4.062 -18.109 -22.156 1 85.25 180 PRO A N 1
ATOM 1378 C CA . PRO A 1 180 ? -2.814 -17.484 -21.703 1 85.25 180 PRO A CA 1
ATOM 1379 C C . PRO A 1 180 ? -3.023 -16.078 -21.141 1 85.25 180 PRO A C 1
ATOM 1381 O O . PRO A 1 180 ? -4.137 -15.555 -21.188 1 85.25 180 PRO A O 1
ATOM 1384 N N . SER A 1 181 ? -2.012 -15.555 -20.484 1 77.88 181 SER A N 1
ATOM 1385 C CA . SER A 1 181 ? -2.107 -14.219 -19.906 1 77.88 181 SER A CA 1
ATOM 1386 C C . SER A 1 181 ? -2.391 -13.172 -20.969 1 77.88 181 SER A C 1
ATOM 1388 O O . SER A 1 181 ? -1.781 -13.188 -22.047 1 77.88 181 SER A O 1
ATOM 1390 N N . GLY A 1 182 ? -3.312 -12.312 -20.812 1 79 182 GLY A N 1
ATOM 1391 C CA . GLY A 1 182 ? -3.652 -11.25 -21.734 1 79 182 GLY A CA 1
ATOM 1392 C C . GLY A 1 182 ? -4.59 -11.695 -22.844 1 79 182 GLY A C 1
ATOM 1393 O O . GLY A 1 182 ? -4.84 -10.953 -23.797 1 79 182 GLY A O 1
ATOM 1394 N N . ALA A 1 183 ? -5.07 -12.867 -22.672 1 86.69 183 ALA A N 1
ATOM 1395 C CA . ALA A 1 183 ? -5.922 -13.422 -23.719 1 86.69 183 ALA A CA 1
ATOM 1396 C C . ALA A 1 183 ? -7.293 -12.75 -23.734 1 86.69 183 ALA A C 1
ATOM 1398 O O . ALA A 1 183 ? -8.039 -12.867 -24.703 1 86.69 183 ALA A O 1
ATOM 1399 N N . GLY A 1 184 ? -7.668 -12.07 -22.641 1 90.12 184 GLY A N 1
ATOM 1400 C CA . GLY A 1 184 ? -8.961 -11.422 -22.562 1 90.12 184 GLY A CA 1
ATOM 1401 C C . GLY A 1 184 ? -9.945 -12.156 -21.672 1 90.12 184 GLY A C 1
ATOM 1402 O O . GLY A 1 184 ? -11.156 -11.93 -21.75 1 90.12 184 GLY A O 1
ATOM 1403 N N . LYS A 1 185 ? -9.477 -13.047 -20.844 1 92.75 185 LYS A N 1
ATOM 1404 C CA . LYS A 1 185 ? -10.336 -13.875 -20 1 92.75 185 LYS A CA 1
ATOM 1405 C C . LYS A 1 185 ? -11.18 -13.008 -19.062 1 92.75 185 LYS A C 1
ATOM 1407 O O . LYS A 1 185 ? -12.398 -13.164 -19 1 92.75 185 LYS A O 1
ATOM 1412 N N . SER A 1 186 ? -10.492 -12.102 -18.344 1 90.25 186 SER A N 1
ATOM 1413 C CA . SER A 1 186 ? -11.188 -11.227 -17.406 1 90.25 186 SER A CA 1
ATOM 1414 C C . SER A 1 186 ? -12.133 -10.273 -18.141 1 90.25 186 SER A C 1
ATOM 1416 O O . SER A 1 186 ? -13.227 -9.992 -17.656 1 90.25 186 SER A O 1
ATOM 1418 N N . THR A 1 187 ? -11.75 -9.789 -19.281 1 91 187 THR A N 1
ATOM 1419 C CA . THR A 1 187 ? -12.594 -8.906 -20.094 1 91 187 THR A CA 1
ATOM 1420 C C . THR A 1 187 ? -13.852 -9.641 -20.547 1 91 187 THR A C 1
ATOM 1422 O O . THR A 1 187 ? -14.938 -9.047 -20.578 1 91 187 THR A O 1
ATOM 1425 N N . LEU A 1 188 ? -13.641 -10.867 -20.859 1 94.38 188 LEU A N 1
ATOM 1426 C CA . LEU A 1 188 ? -14.758 -11.672 -21.328 1 94.38 188 LEU A CA 1
ATOM 1427 C C . LEU A 1 188 ? -15.82 -11.812 -20.25 1 94.38 188 LEU A C 1
ATOM 1429 O O . LEU A 1 188 ? -17 -11.578 -20.5 1 94.38 188 LEU A O 1
ATOM 1433 N N . ILE A 1 189 ? -15.414 -12.188 -19.062 1 93.81 189 ILE A N 1
ATOM 1434 C CA . ILE A 1 189 ? -16.406 -12.422 -18 1 93.81 189 ILE A CA 1
ATOM 1435 C C . ILE A 1 189 ? -17.016 -11.094 -17.578 1 93.81 189 ILE A C 1
ATOM 1437 O O . ILE A 1 189 ? -18.203 -11.031 -17.219 1 93.81 189 ILE A O 1
ATOM 1441 N N . HIS A 1 190 ? -16.266 -10 -17.625 1 91.12 190 HIS A N 1
ATOM 1442 C CA . HIS A 1 190 ? -16.812 -8.688 -17.312 1 91.12 190 HIS A CA 1
ATOM 1443 C C . HIS A 1 190 ? -17.844 -8.266 -18.359 1 91.12 190 HIS A C 1
ATOM 1445 O O . HIS A 1 190 ? -18.859 -7.656 -18.031 1 91.12 190 HIS A O 1
ATOM 1451 N N . ALA A 1 191 ? -17.531 -8.562 -19.578 1 90.56 191 ALA A N 1
ATOM 1452 C CA . ALA A 1 191 ? -18.469 -8.273 -20.656 1 90.56 191 ALA A CA 1
ATOM 1453 C C . ALA A 1 191 ? -19.75 -9.109 -20.531 1 90.56 191 ALA A C 1
ATOM 1455 O O . ALA A 1 191 ? -20.844 -8.617 -20.797 1 90.56 191 ALA A O 1
ATOM 1456 N N . LEU A 1 192 ? -19.516 -10.266 -20.109 1 91.31 192 LEU A N 1
ATOM 1457 C CA . LEU A 1 192 ? -20.625 -11.188 -19.953 1 91.31 192 LEU A CA 1
ATOM 1458 C C . LEU A 1 192 ? -21.594 -10.695 -18.875 1 91.31 192 LEU A C 1
ATOM 1460 O O . LEU A 1 192 ? -22.812 -10.734 -19.047 1 91.31 192 LEU A O 1
ATOM 1464 N N . VAL A 1 193 ? -21.031 -10.227 -17.75 1 89 193 VAL A N 1
ATOM 1465 C CA . VAL A 1 193 ? -21.859 -9.82 -16.625 1 89 193 VAL A CA 1
ATOM 1466 C C . VAL A 1 193 ? -22.297 -8.367 -16.812 1 89 193 VAL A C 1
ATOM 1468 O O . VAL A 1 193 ? -23.203 -7.891 -16.109 1 89 193 VAL A O 1
ATOM 1471 N N . GLY A 1 194 ? -21.719 -7.656 -17.703 1 83.62 194 GLY A N 1
ATOM 1472 C CA . GLY A 1 194 ? -22.078 -6.27 -17.969 1 83.62 194 GLY A CA 1
ATOM 1473 C C . GLY A 1 194 ? -21.391 -5.297 -17.016 1 83.62 194 GLY A C 1
ATOM 1474 O O . GLY A 1 194 ? -21.984 -4.301 -16.609 1 83.62 194 GLY A O 1
ATOM 1475 N N . ARG A 1 195 ? -20.203 -5.602 -16.609 1 83.25 195 ARG A N 1
ATOM 1476 C CA . ARG A 1 195 ? -19.5 -4.762 -15.656 1 83.25 195 ARG A CA 1
ATOM 1477 C C . ARG A 1 195 ? -18.219 -4.207 -16.266 1 83.25 195 ARG A C 1
ATOM 1479 O O . ARG A 1 195 ? -17.203 -4.082 -15.57 1 83.25 195 ARG A O 1
ATOM 1486 N N . VAL A 1 196 ? -18.25 -3.977 -17.516 1 86.06 196 VAL A N 1
ATOM 1487 C CA . VAL A 1 196 ? -17.125 -3.305 -18.141 1 86.06 196 VAL A CA 1
ATOM 1488 C C . VAL A 1 196 ? -17.188 -1.807 -17.859 1 86.06 196 VAL A C 1
ATOM 1490 O O . VAL A 1 196 ? -18.203 -1.16 -18.125 1 86.06 196 VAL A O 1
ATOM 1493 N N . LYS A 1 197 ? -16.141 -1.277 -17.281 1 81.38 197 LYS A N 1
ATOM 1494 C CA . LYS A 1 197 ? -16.094 0.131 -16.906 1 81.38 197 LYS A CA 1
ATOM 1495 C C . LYS A 1 197 ? -16.266 1.037 -18.125 1 81.38 197 LYS A C 1
ATOM 1497 O O . LYS A 1 197 ? -15.711 0.76 -19.188 1 81.38 197 LYS A O 1
ATOM 1502 N N . ASP A 1 198 ? -17.031 2.035 -17.859 1 79.19 198 ASP A N 1
ATOM 1503 C CA . ASP A 1 198 ? -17.312 2.963 -18.953 1 79.19 198 ASP A CA 1
ATOM 1504 C C . ASP A 1 198 ? -16.094 3.811 -19.297 1 79.19 198 ASP A C 1
ATOM 1506 O O . ASP A 1 198 ? -15.43 4.34 -18.406 1 79.19 198 ASP A O 1
ATOM 1510 N N . ASN A 1 199 ? -15.727 3.717 -20.484 1 77.5 199 ASN A N 1
ATOM 1511 C CA . ASN A 1 199 ? -14.648 4.504 -21.078 1 77.5 199 ASN A CA 1
ATOM 1512 C C . ASN A 1 199 ? -14.992 4.961 -22.484 1 77.5 199 ASN A C 1
ATOM 1514 O O . ASN A 1 199 ? -15.469 4.172 -23.312 1 77.5 199 ASN A O 1
ATOM 1518 N N . THR A 1 200 ? -14.805 6.242 -22.75 1 77.38 200 THR A N 1
ATOM 1519 C CA . THR A 1 200 ? -15.188 6.836 -24.016 1 77.38 200 THR A CA 1
ATOM 1520 C C . THR A 1 200 ? -14.461 6.152 -25.172 1 77.38 200 THR A C 1
ATOM 1522 O O . THR A 1 200 ? -14.922 6.191 -26.312 1 77.38 200 THR A O 1
ATOM 1525 N N . LYS A 1 201 ? -13.477 5.492 -24.891 1 86.31 201 LYS A N 1
ATOM 1526 C CA . LYS A 1 201 ? -12.68 4.902 -25.953 1 86.31 201 LYS A CA 1
ATOM 1527 C C . LYS A 1 201 ? -13.016 3.424 -26.141 1 86.31 201 LYS A C 1
ATOM 1529 O O . LYS A 1 201 ? -12.445 2.754 -27 1 86.31 201 LYS A O 1
ATOM 1534 N N . LEU A 1 202 ? -13.945 2.879 -25.375 1 88.19 202 LEU A N 1
ATOM 1535 C CA . LEU A 1 202 ? -14.289 1.463 -25.438 1 88.19 202 LEU A CA 1
ATOM 1536 C C . LEU A 1 202 ? -15.664 1.269 -26.062 1 88.19 202 LEU A C 1
ATOM 1538 O O . LEU A 1 202 ? -16.594 2.047 -25.797 1 88.19 202 LEU A O 1
ATOM 1542 N N . SER A 1 203 ? -15.805 0.308 -27 1 88.12 203 SER A N 1
ATOM 1543 C CA . SER A 1 203 ? -17.078 -0.114 -27.562 1 88.12 203 SER A CA 1
ATOM 1544 C C . SER A 1 203 ? -17.312 -1.609 -27.375 1 88.12 203 SER A C 1
ATOM 1546 O O . SER A 1 203 ? -16.406 -2.412 -27.594 1 88.12 203 SER A O 1
ATOM 1548 N N . LEU A 1 204 ? -18.453 -1.989 -26.875 1 90.75 204 LEU A N 1
ATOM 1549 C CA . LEU A 1 204 ? -18.797 -3.379 -26.594 1 90.75 204 LEU A CA 1
ATOM 1550 C C . LEU A 1 204 ? -19.969 -3.826 -27.453 1 90.75 204 LEU A C 1
ATOM 1552 O O . LEU A 1 204 ? -21 -3.158 -27.484 1 90.75 204 LEU A O 1
ATOM 1556 N N . TYR A 1 205 ? -19.719 -4.965 -28.203 1 90.94 205 TYR A N 1
ATOM 1557 C CA . TYR A 1 205 ? -20.75 -5.535 -29.062 1 90.94 205 TYR A CA 1
ATOM 1558 C C . TYR A 1 205 ? -21.031 -6.988 -28.688 1 90.94 205 TYR A C 1
ATOM 1560 O O . TYR A 1 205 ? -20.172 -7.668 -28.141 1 90.94 205 TYR A O 1
ATOM 1568 N N . GLY A 1 206 ? -22.297 -7.43 -28.859 1 90.12 206 GLY A N 1
ATOM 1569 C CA . GLY A 1 206 ? -22.641 -8.828 -28.656 1 90.12 206 GLY A CA 1
ATOM 1570 C C . GLY A 1 206 ? -24.078 -9.039 -28.203 1 90.12 206 GLY A C 1
ATOM 1571 O O . GLY A 1 206 ? -24.859 -8.094 -28.156 1 90.12 206 GLY A O 1
ATOM 1572 N N . ARG A 1 207 ? -24.391 -10.289 -28.094 1 88.69 207 ARG A N 1
ATOM 1573 C CA . ARG A 1 207 ? -25.719 -10.672 -27.594 1 88.69 207 ARG A CA 1
ATOM 1574 C C . ARG A 1 207 ? -25.609 -11.711 -26.484 1 88.69 207 ARG A C 1
ATOM 1576 O O . ARG A 1 207 ? -24.766 -12.602 -26.547 1 88.69 207 ARG A O 1
ATOM 1583 N N . ARG A 1 208 ? -26.469 -11.547 -25.578 1 90 208 ARG A N 1
ATOM 1584 C CA . ARG A 1 208 ? -26.562 -12.484 -24.469 1 90 208 ARG A CA 1
ATOM 1585 C C . ARG A 1 208 ? -27.953 -13.109 -24.391 1 90 208 ARG A C 1
ATOM 1587 O O . ARG A 1 208 ? -28.953 -12.469 -24.75 1 90 208 ARG A O 1
ATOM 1594 N N . TYR A 1 209 ? -27.969 -14.344 -24 1 88.38 209 TYR A N 1
ATOM 1595 C CA . TYR A 1 209 ? -29.234 -15.07 -23.875 1 88.38 209 TYR A CA 1
ATOM 1596 C C . TYR A 1 209 ? -29.375 -15.688 -22.5 1 88.38 209 TYR A C 1
ATOM 1598 O O . TYR A 1 209 ? -28.422 -16.25 -21.953 1 88.38 209 TYR A O 1
ATOM 1606 N N . ILE A 1 210 ? -30.531 -15.492 -21.875 1 88.75 210 ILE A N 1
ATOM 1607 C CA . ILE A 1 210 ? -30.906 -16.141 -20.625 1 88.75 210 ILE A CA 1
ATOM 1608 C C . ILE A 1 210 ? -32.062 -17.109 -20.875 1 88.75 210 ILE A C 1
ATOM 1610 O O . ILE A 1 210 ? -33.156 -16.703 -21.297 1 88.75 210 ILE A O 1
ATOM 1614 N N . ASN A 1 211 ? -31.797 -18.344 -20.625 1 88.12 211 ASN A N 1
ATOM 1615 C CA . ASN A 1 211 ? -32.781 -19.375 -20.891 1 88.12 211 ASN A CA 1
ATOM 1616 C C . ASN A 1 211 ? -33.375 -19.25 -22.297 1 88.12 211 ASN A C 1
ATOM 1618 O O . ASN A 1 211 ? -34.594 -19.297 -22.484 1 88.12 211 ASN A O 1
ATOM 1622 N N . GLY A 1 212 ? -32.438 -18.844 -23.188 1 86.5 212 GLY A N 1
ATOM 1623 C CA . GLY A 1 212 ? -32.812 -18.797 -24.594 1 86.5 212 GLY A CA 1
ATOM 1624 C C . GLY A 1 212 ? -33.344 -17.453 -25.031 1 86.5 212 GLY A C 1
ATOM 1625 O O . GLY A 1 212 ? -33.5 -17.203 -26.234 1 86.5 212 GLY A O 1
ATOM 1626 N N . GLU A 1 213 ? -33.594 -16.531 -24.125 1 83.31 213 GLU A N 1
ATOM 1627 C CA . GLU A 1 213 ? -34.156 -15.211 -24.438 1 83.31 213 GLU A CA 1
ATOM 1628 C C . GLU A 1 213 ? -33.031 -14.156 -24.484 1 83.31 213 GLU A C 1
ATOM 1630 O O . GLU A 1 213 ? -32.188 -14.125 -23.625 1 83.31 213 GLU A O 1
ATOM 1635 N N . PRO A 1 214 ? -33.125 -13.367 -25.484 1 83.94 214 PRO A N 1
ATOM 1636 C CA . PRO A 1 214 ? -32.125 -12.32 -25.594 1 83.94 214 PRO A CA 1
ATOM 1637 C C . PRO A 1 214 ? -32.281 -11.242 -24.516 1 83.94 214 PRO A C 1
ATOM 1639 O O . PRO A 1 214 ? -33.375 -10.867 -24.172 1 83.94 214 PRO A O 1
ATOM 1642 N N . VAL A 1 215 ? -31.203 -10.844 -24.016 1 81.94 215 VAL A N 1
ATOM 1643 C CA . VAL A 1 215 ? -31.172 -9.82 -22.969 1 81.94 215 VAL A CA 1
ATOM 1644 C C . VAL A 1 215 ? -30.672 -8.5 -23.562 1 81.94 215 VAL A C 1
ATOM 1646 O O . VAL A 1 215 ? -29.812 -8.492 -24.453 1 81.94 215 VAL A O 1
ATOM 1649 N N . SER A 1 216 ? -31.281 -7.406 -23.047 1 73.12 216 SER A N 1
ATOM 1650 C CA . SER A 1 216 ? -30.875 -6.086 -23.516 1 73.12 216 SER A CA 1
ATOM 1651 C C . SER A 1 216 ? -29.438 -5.766 -23.094 1 73.12 216 SER A C 1
ATOM 1653 O O . SER A 1 216 ? -28.953 -6.289 -22.094 1 73.12 216 SER A O 1
ATOM 1655 N N . GLY A 1 217 ? -28.828 -4.926 -23.812 1 69.5 217 GLY A N 1
ATOM 1656 C CA . GLY A 1 217 ? -27.422 -4.578 -23.609 1 69.5 217 GLY A CA 1
ATOM 1657 C C . GLY A 1 217 ? -27.172 -3.85 -22.297 1 69.5 217 GLY A C 1
ATOM 1658 O O . GLY A 1 217 ? -26.062 -3.898 -21.766 1 69.5 217 GLY A O 1
ATOM 1659 N N . ASP A 1 218 ? -28.109 -3.242 -21.828 1 65.94 218 ASP A N 1
ATOM 1660 C CA . ASP A 1 218 ? -27.922 -2.414 -20.641 1 65.94 218 ASP A CA 1
ATOM 1661 C C . ASP A 1 218 ? -28.203 -3.205 -19.359 1 65.94 218 ASP A C 1
ATOM 1663 O O . ASP A 1 218 ? -27.969 -2.713 -18.25 1 65.94 218 ASP A O 1
ATOM 1667 N N . SER A 1 219 ? -28.609 -4.43 -19.625 1 67.12 219 SER A N 1
ATOM 1668 C CA . SER A 1 219 ? -29.031 -5.195 -18.453 1 67.12 219 SER A CA 1
ATOM 1669 C C . SER A 1 219 ? -27.844 -5.852 -17.75 1 67.12 219 SER A C 1
ATOM 1671 O O . SER A 1 219 ? -26.922 -6.328 -18.422 1 67.12 219 SER A O 1
ATOM 1673 N N . LEU A 1 220 ? -27.844 -5.676 -16.375 1 71.06 220 LEU A N 1
ATOM 1674 C CA . LEU A 1 220 ? -26.922 -6.465 -15.57 1 71.06 220 LEU A CA 1
ATOM 1675 C C . LEU A 1 220 ? -27.469 -7.867 -15.336 1 71.06 220 LEU A C 1
ATOM 1677 O O . LEU A 1 220 ? -28.656 -8.039 -15.062 1 71.06 220 LEU A O 1
ATOM 1681 N N . LEU A 1 221 ? -26.656 -8.812 -15.633 1 77.31 221 LEU A N 1
ATOM 1682 C CA . LEU A 1 221 ? -27.062 -10.195 -15.391 1 77.31 221 LEU A CA 1
ATOM 1683 C C . LEU A 1 221 ? -27.25 -10.445 -13.898 1 77.31 221 LEU A C 1
ATOM 1685 O O . LEU A 1 221 ? -26.484 -9.93 -13.078 1 77.31 221 LEU A O 1
ATOM 1689 N N . PRO A 1 222 ? -28.297 -11.094 -13.555 1 76.75 222 PRO A N 1
ATOM 1690 C CA . PRO A 1 222 ? -28.484 -11.477 -12.156 1 76.75 222 PRO A CA 1
ATOM 1691 C C . PRO A 1 222 ? -27.469 -12.523 -11.695 1 76.75 222 PRO A C 1
ATOM 1693 O O . PRO A 1 222 ? -27.844 -13.68 -11.461 1 76.75 222 PRO A O 1
ATOM 1696 N N . ALA A 1 223 ? -26.281 -12.156 -11.727 1 84.88 223 ALA A N 1
ATOM 1697 C CA . ALA A 1 223 ? -25.203 -13.078 -11.391 1 84.88 223 ALA A CA 1
ATOM 1698 C C . ALA A 1 223 ? -24.344 -12.531 -10.25 1 84.88 223 ALA A C 1
ATOM 1700 O O . ALA A 1 223 ? -24.25 -11.32 -10.062 1 84.88 223 ALA A O 1
ATOM 1701 N N . ALA A 1 224 ? -24.031 -13.5 -9.469 1 86.94 224 ALA A N 1
ATOM 1702 C CA . ALA A 1 224 ? -23.016 -13.156 -8.492 1 86.94 224 ALA A CA 1
ATOM 1703 C C . ALA A 1 224 ? -21.641 -13.039 -9.141 1 86.94 224 ALA A C 1
ATOM 1705 O O . ALA A 1 224 ? -21.203 -13.953 -9.844 1 86.94 224 ALA A O 1
ATOM 1706 N N . PHE A 1 225 ? -21.078 -11.914 -9.039 1 88.75 225 PHE A N 1
ATOM 1707 C CA . PHE A 1 225 ? -19.766 -11.703 -9.633 1 88.75 225 PHE A CA 1
ATOM 1708 C C . PHE A 1 225 ? -18.719 -11.516 -8.547 1 88.75 225 PHE A C 1
ATOM 1710 O O . PHE A 1 225 ? -18.812 -10.594 -7.73 1 88.75 225 PHE A O 1
ATOM 1717 N N . ILE A 1 226 ? -17.812 -12.406 -8.547 1 89.62 226 ILE A N 1
ATOM 1718 C CA . ILE A 1 226 ? -16.719 -12.336 -7.59 1 89.62 226 ILE A CA 1
ATOM 1719 C C . ILE A 1 226 ? -15.445 -11.898 -8.297 1 89.62 226 ILE A C 1
ATOM 1721 O O . ILE A 1 226 ? -14.914 -12.625 -9.148 1 89.62 226 ILE A O 1
ATOM 1725 N N . GLU A 1 227 ? -14.992 -10.734 -7.887 1 86.62 227 GLU A N 1
ATOM 1726 C CA . GLU A 1 227 ? -13.773 -10.188 -8.484 1 86.62 227 GLU A CA 1
ATOM 1727 C C . GLU A 1 227 ? -12.531 -10.852 -7.91 1 86.62 227 GLU A C 1
ATOM 1729 O O . GLU A 1 227 ? -12.617 -11.609 -6.941 1 86.62 227 GLU A O 1
ATOM 1734 N N . GLN A 1 228 ? -11.461 -10.562 -8.531 1 79.81 228 GLN A N 1
ATOM 1735 C CA . GLN A 1 228 ? -10.188 -11.148 -8.125 1 79.81 228 GLN A CA 1
ATOM 1736 C C . GLN A 1 228 ? -9.773 -10.664 -6.738 1 79.81 228 GLN A C 1
ATOM 1738 O O . GLN A 1 228 ? -9.359 -11.461 -5.895 1 79.81 228 GLN A O 1
ATOM 1743 N N . ASP A 1 229 ? -9.922 -9.359 -6.555 1 76.62 229 ASP A N 1
ATOM 1744 C CA . ASP A 1 229 ? -9.594 -8.797 -5.25 1 76.62 229 ASP A CA 1
ATOM 1745 C C . ASP A 1 229 ? -10.836 -8.234 -4.559 1 76.62 229 ASP A C 1
ATOM 1747 O O . ASP A 1 229 ? -11.531 -7.387 -5.121 1 76.62 229 ASP A O 1
ATOM 1751 N N . VAL A 1 230 ? -11.148 -8.898 -3.457 1 78.31 230 VAL A N 1
ATOM 1752 C CA . VAL A 1 230 ? -12.305 -8.422 -2.703 1 78.31 230 VAL A CA 1
ATOM 1753 C C . VAL A 1 230 ? -11.844 -7.801 -1.387 1 78.31 230 VAL A C 1
ATOM 1755 O O . VAL A 1 230 ? -11.031 -8.383 -0.67 1 78.31 230 VAL A O 1
ATOM 1758 N N . ASN A 1 231 ? -12.328 -6.637 -1.184 1 82.44 231 ASN A N 1
ATOM 1759 C CA . ASN A 1 231 ? -11.961 -5.945 0.046 1 82.44 231 ASN A CA 1
ATOM 1760 C C . ASN A 1 231 ? -13.086 -6 1.078 1 82.44 231 ASN A C 1
ATOM 1762 O O . ASN A 1 231 ? -14.258 -5.832 0.735 1 82.44 231 ASN A O 1
ATOM 1766 N N . PHE A 1 232 ? -12.789 -6.426 2.305 1 90.88 232 PHE A N 1
ATOM 1767 C CA . PHE A 1 232 ? -13.695 -6.438 3.447 1 90.88 232 PHE A CA 1
ATOM 1768 C C . PHE A 1 232 ? -13.18 -5.527 4.559 1 90.88 232 PHE A C 1
ATOM 1770 O O . PHE A 1 232 ? -12.023 -5.098 4.527 1 90.88 232 PHE A O 1
ATOM 1777 N N . PHE A 1 233 ? -14.125 -5.16 5.406 1 92 233 PHE A N 1
ATOM 1778 C CA . PHE A 1 233 ? -13.68 -4.469 6.605 1 92 233 PHE A CA 1
ATOM 1779 C C . PHE A 1 233 ? -12.797 -5.375 7.453 1 92 233 PHE A C 1
ATOM 1781 O O . PHE A 1 233 ? -13.195 -6.488 7.801 1 92 233 PHE A O 1
ATOM 1788 N N . PRO A 1 234 ? -11.641 -4.949 7.809 1 91.31 234 PRO A N 1
ATOM 1789 C CA . PRO A 1 234 ? -10.633 -5.832 8.398 1 91.31 234 PRO A CA 1
ATOM 1790 C C . PRO A 1 234 ? -10.984 -6.262 9.82 1 91.31 234 PRO A C 1
ATOM 1792 O O . PRO A 1 234 ? -10.555 -7.328 10.273 1 91.31 234 PRO A O 1
ATOM 1795 N N . HIS A 1 235 ? -11.828 -5.547 10.586 1 93.06 235 HIS A N 1
ATOM 1796 C CA . HIS A 1 235 ? -11.984 -5.824 12.008 1 93.06 235 HIS A CA 1
ATOM 1797 C C . HIS A 1 235 ? -13.312 -6.523 12.289 1 93.06 235 HIS A C 1
ATOM 1799 O O . HIS A 1 235 ? -13.68 -6.719 13.453 1 93.06 235 HIS A O 1
ATOM 1805 N N . MET A 1 236 ? -13.992 -6.852 11.242 1 94.12 236 MET A N 1
ATOM 1806 C CA . MET A 1 236 ? -15.203 -7.656 11.391 1 94.12 236 MET A CA 1
ATOM 1807 C C . MET A 1 236 ? -14.883 -9.141 11.258 1 94.12 236 MET A C 1
ATOM 1809 O O . MET A 1 236 ? -14.039 -9.531 10.453 1 94.12 236 MET A O 1
ATOM 1813 N N . THR A 1 237 ? -15.562 -9.93 12.062 1 96 237 THR A N 1
ATOM 1814 C CA . THR A 1 237 ? -15.398 -11.375 11.945 1 96 237 THR A CA 1
ATOM 1815 C C . THR A 1 237 ? -16.188 -11.906 10.742 1 96 237 THR A C 1
ATOM 1817 O O . THR A 1 237 ? -17 -11.195 10.164 1 96 237 THR A O 1
ATOM 1820 N N . VAL A 1 238 ? -15.875 -13.109 10.43 1 96.62 238 VAL A N 1
ATOM 1821 C CA . VAL A 1 238 ? -16.578 -13.766 9.328 1 96.62 238 VAL A CA 1
ATOM 1822 C C . VAL A 1 238 ? -18.078 -13.797 9.617 1 96.62 238 VAL A C 1
ATOM 1824 O O . VAL A 1 238 ? -18.891 -13.398 8.773 1 96.62 238 VAL A O 1
ATOM 1827 N N . ARG A 1 239 ? -18.406 -14.141 10.797 1 96.19 239 ARG A N 1
ATOM 1828 C CA . ARG A 1 239 ? -19.797 -14.219 11.211 1 96.19 239 ARG A CA 1
ATOM 1829 C C . ARG A 1 239 ? -20.469 -12.852 11.164 1 96.19 239 ARG A C 1
ATOM 1831 O O . ARG A 1 239 ? -21.578 -12.719 10.648 1 96.19 239 ARG A O 1
ATOM 1838 N N . GLU A 1 240 ? -19.844 -11.898 11.68 1 95 240 GLU A N 1
ATOM 1839 C CA . GLU A 1 240 ? -20.391 -10.547 11.695 1 95 240 GLU A CA 1
ATOM 1840 C C . GLU A 1 240 ? -20.578 -10 10.281 1 95 240 GLU A C 1
ATOM 1842 O O . GLU A 1 240 ? -21.547 -9.305 10 1 95 240 GLU A O 1
ATOM 1847 N N . THR A 1 241 ? -19.594 -10.266 9.438 1 94.94 241 THR A N 1
ATOM 1848 C CA . THR A 1 241 ? -19.656 -9.812 8.055 1 94.94 241 THR A CA 1
ATOM 1849 C C . THR A 1 241 ? -20.875 -10.406 7.352 1 94.94 241 THR A C 1
ATOM 1851 O O . THR A 1 241 ? -21.594 -9.703 6.648 1 94.94 241 THR A O 1
ATOM 1854 N N . LEU A 1 242 ? -21.125 -11.695 7.59 1 94.69 242 LEU A N 1
ATOM 1855 C CA . LEU A 1 242 ? -22.266 -12.367 6.969 1 94.69 242 LEU A CA 1
ATOM 1856 C C . LEU A 1 242 ? -23.578 -11.875 7.566 1 94.69 242 LEU A C 1
ATOM 1858 O O . LEU A 1 242 ? -24.547 -11.648 6.84 1 94.69 242 LEU A O 1
ATOM 1862 N N . HIS A 1 243 ? -23.594 -11.688 8.844 1 93 243 HIS A N 1
ATOM 1863 C CA . HIS A 1 243 ? -24.797 -11.18 9.5 1 93 243 HIS A CA 1
ATOM 1864 C C . HIS A 1 243 ? -25.156 -9.781 9 1 93 243 HIS A C 1
ATOM 1866 O O . HIS A 1 243 ? -26.328 -9.469 8.812 1 93 243 HIS A O 1
ATOM 1872 N N . PHE A 1 244 ? -24.188 -9 8.836 1 93.06 244 PHE A N 1
ATOM 1873 C CA . PHE A 1 244 ? -24.359 -7.641 8.328 1 93.06 244 PHE A CA 1
ATOM 1874 C C . PHE A 1 244 ? -25.047 -7.656 6.965 1 93.06 244 PHE A C 1
ATOM 1876 O O . PHE A 1 244 ? -26.016 -6.941 6.742 1 93.06 244 PHE A O 1
ATOM 1883 N N . ARG A 1 245 ? -24.531 -8.508 6.129 1 90.81 245 ARG A N 1
ATOM 1884 C CA . ARG A 1 245 ? -25.062 -8.57 4.77 1 90.81 245 ARG A CA 1
ATOM 1885 C C . ARG A 1 245 ? -26.453 -9.172 4.746 1 90.81 245 ARG A C 1
ATOM 1887 O O . ARG A 1 245 ? -27.328 -8.703 4.02 1 90.81 245 ARG A O 1
ATOM 1894 N N . VAL A 1 246 ? -26.672 -10.195 5.531 1 90.12 246 VAL A N 1
ATOM 1895 C CA . VAL A 1 246 ? -27.969 -10.852 5.59 1 90.12 246 VAL A CA 1
ATOM 1896 C C . VAL A 1 246 ? -29.016 -9.891 6.133 1 90.12 246 VAL A C 1
ATOM 1898 O O . VAL A 1 246 ? -30.141 -9.836 5.633 1 90.12 246 VAL A O 1
ATOM 1901 N N . GLU A 1 247 ? -28.609 -9.133 7.098 1 89.69 247 GLU A N 1
ATOM 1902 C CA . GLU A 1 247 ? -29.547 -8.188 7.715 1 89.69 247 GLU A CA 1
ATOM 1903 C C . GLU A 1 247 ? -29.938 -7.086 6.734 1 89.69 247 GLU A C 1
ATOM 1905 O O . GLU A 1 247 ? -31.078 -6.621 6.746 1 89.69 247 GLU A O 1
ATOM 1910 N N . LEU A 1 248 ? -29.062 -6.668 5.945 1 89.31 248 LEU A N 1
ATOM 1911 C CA . LEU A 1 248 ? -29.328 -5.57 5.027 1 89.31 248 LEU A CA 1
ATOM 1912 C C . LEU A 1 248 ? -30.062 -6.059 3.789 1 89.31 248 LEU A C 1
ATOM 1914 O O . LEU A 1 248 ? -30.938 -5.355 3.256 1 89.31 248 LEU A O 1
ATOM 1918 N N . LYS A 1 249 ? -29.734 -7.234 3.369 1 83 249 LYS A N 1
ATOM 1919 C CA . LYS A 1 249 ? -30.344 -7.738 2.139 1 83 249 LYS A CA 1
ATOM 1920 C C . LYS A 1 249 ? -31.688 -8.398 2.416 1 83 249 LYS A C 1
ATOM 1922 O O . LYS A 1 249 ? -32.594 -8.367 1.574 1 83 249 LYS A O 1
ATOM 1927 N N . LEU A 1 250 ? -31.75 -9.016 3.654 1 78.12 250 LEU A N 1
ATOM 1928 C CA . LEU A 1 250 ? -32.938 -9.82 3.9 1 78.12 250 LEU A CA 1
A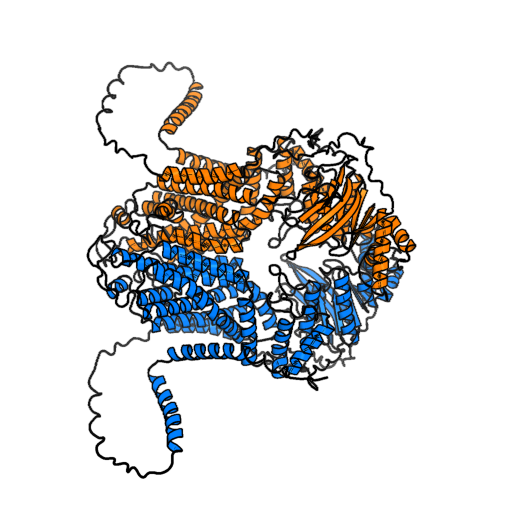TOM 1929 C C . LEU A 1 250 ? -33.625 -9.383 5.191 1 78.12 250 LEU A C 1
ATOM 1931 O O . LEU A 1 250 ? -34.562 -10.047 5.652 1 78.12 250 LEU A O 1
ATOM 1935 N N . GLY A 1 251 ? -33.188 -8.492 5.895 1 66.81 251 GLY A N 1
ATOM 1936 C CA . GLY A 1 251 ? -33.531 -8.141 7.258 1 66.81 251 GLY A CA 1
ATOM 1937 C C . GLY A 1 251 ? -35.031 -7.996 7.461 1 66.81 251 GLY A C 1
ATOM 1938 O O . GLY A 1 251 ? -35.594 -8.477 8.453 1 66.81 251 GLY A O 1
ATOM 1939 N N . SER A 1 252 ? -35.656 -7.426 6.578 1 66.88 252 SER A N 1
ATOM 1940 C CA . SER A 1 252 ? -37.062 -7.207 6.801 1 66.88 252 SER A CA 1
ATOM 1941 C C . SER A 1 252 ? -37.875 -8.461 6.48 1 66.88 252 SER A C 1
ATOM 1943 O O . SER A 1 252 ? -39 -8.617 6.945 1 66.88 252 SER A O 1
ATOM 1945 N N . LEU A 1 253 ? -37.188 -9.414 5.965 1 69.69 253 LEU A N 1
ATOM 1946 C CA . LEU A 1 253 ? -37.906 -10.578 5.453 1 69.69 253 LEU A CA 1
ATOM 1947 C C . LEU A 1 253 ? -37.688 -11.781 6.363 1 69.69 253 LEU A C 1
ATOM 1949 O O . LEU A 1 253 ? -38.5 -12.711 6.363 1 69.69 253 LEU A O 1
ATOM 1953 N N . LEU A 1 254 ? -36.625 -11.719 7.176 1 76.75 254 LEU A N 1
ATOM 1954 C CA . LEU A 1 254 ? -36.281 -12.891 7.969 1 76.75 254 LEU A CA 1
ATOM 1955 C C . LEU A 1 254 ? -36.25 -12.555 9.453 1 76.75 254 LEU A C 1
ATOM 1957 O O . LEU A 1 254 ? -35.875 -11.438 9.836 1 76.75 254 LEU A O 1
ATOM 1961 N N . SER A 1 255 ? -36.781 -13.484 10.227 1 80.38 255 SER A N 1
ATOM 1962 C CA . SER A 1 255 ? -36.625 -13.367 11.672 1 80.38 255 SER A CA 1
ATOM 1963 C C . SER A 1 255 ? -35.156 -13.492 12.094 1 80.38 255 SER A C 1
ATOM 1965 O O . SER A 1 255 ? -34.312 -13.922 11.297 1 80.38 255 SER A O 1
ATOM 1967 N N . LYS A 1 256 ? -34.906 -13.062 13.266 1 82.69 256 LYS A N 1
ATOM 1968 C CA . LYS A 1 256 ? -33.562 -13.133 13.781 1 82.69 256 LYS A CA 1
ATOM 1969 C C . LYS A 1 256 ? -33.031 -14.57 13.766 1 82.69 256 LYS A C 1
ATOM 1971 O O . LYS A 1 256 ? -31.891 -14.82 13.375 1 82.69 256 LYS A O 1
ATOM 1976 N N . HIS A 1 257 ? -33.875 -15.438 14.195 1 84.75 257 HIS A N 1
ATOM 1977 C CA . HIS A 1 257 ? -33.5 -16.844 14.25 1 84.75 257 HIS A CA 1
ATOM 1978 C C . HIS A 1 257 ? -33.25 -17.391 12.852 1 84.75 257 HIS A C 1
ATOM 1980 O O . HIS A 1 257 ? -32.281 -18.141 12.648 1 84.75 257 HIS A O 1
ATOM 1986 N N . ALA A 1 258 ? -34.062 -17 11.922 1 84.44 258 ALA A N 1
ATOM 1987 C CA . ALA A 1 258 ? -33.875 -17.438 10.539 1 84.44 258 ALA A CA 1
ATOM 1988 C C . ALA A 1 258 ? -32.594 -16.891 9.945 1 84.44 258 ALA A C 1
ATOM 1990 O O . ALA A 1 258 ? -31.906 -17.562 9.164 1 84.44 258 ALA A O 1
ATOM 1991 N N . ARG A 1 259 ? -32.344 -15.727 10.359 1 87.88 259 ARG A N 1
ATOM 1992 C CA . ARG A 1 259 ? -31.094 -15.125 9.883 1 87.88 259 ARG A CA 1
ATOM 1993 C C . ARG A 1 259 ? -29.875 -15.867 10.422 1 87.88 259 ARG A C 1
ATOM 1995 O O . ARG A 1 259 ? -28.922 -16.125 9.68 1 87.88 259 ARG A O 1
ATOM 2002 N N . ASP A 1 260 ? -29.922 -16.234 11.68 1 89.62 260 ASP A N 1
ATOM 2003 C CA . ASP A 1 260 ? -28.812 -16.953 12.289 1 89.62 260 ASP A CA 1
ATOM 2004 C C . ASP A 1 260 ? -28.641 -18.328 11.641 1 89.62 260 ASP A C 1
ATOM 2006 O O . ASP A 1 260 ? -27.5 -18.766 11.406 1 89.62 260 ASP A O 1
ATOM 2010 N N . LYS A 1 261 ? -29.688 -18.875 11.375 1 88.19 261 LYS A N 1
ATOM 2011 C CA . LYS A 1 261 ? -29.625 -20.188 10.734 1 88.19 261 LYS A CA 1
ATOM 2012 C C . LYS A 1 261 ? -29.062 -20.094 9.32 1 88.19 261 LYS A C 1
ATOM 2014 O O . LYS A 1 261 ? -28.312 -20.969 8.891 1 88.19 261 LYS A O 1
ATOM 2019 N N . MET A 1 262 ? -29.422 -19.094 8.695 1 88.81 262 MET A N 1
ATOM 2020 C CA . MET A 1 262 ? -28.922 -18.875 7.336 1 88.81 262 MET A CA 1
ATOM 2021 C C . MET A 1 262 ? -27.422 -18.641 7.344 1 88.81 262 MET A C 1
ATOM 2023 O O . MET A 1 262 ? -26.688 -19.203 6.516 1 88.81 262 MET A O 1
ATOM 2027 N N . VAL A 1 263 ? -27.031 -17.844 8.258 1 92.88 263 VAL A N 1
ATOM 2028 C CA . VAL A 1 263 ? -25.609 -17.531 8.367 1 92.88 263 VAL A CA 1
ATOM 2029 C C . VAL A 1 263 ? -24.828 -18.797 8.695 1 92.88 263 VAL A C 1
ATOM 2031 O O . VAL A 1 263 ? -23.797 -19.078 8.094 1 92.88 263 VAL A O 1
ATOM 2034 N N . ASP A 1 264 ? -25.344 -19.578 9.578 1 92.38 264 ASP A N 1
ATOM 2035 C CA . ASP A 1 264 ? -24.688 -20.828 9.953 1 92.38 264 ASP A CA 1
ATOM 2036 C C . ASP A 1 264 ? -24.672 -21.812 8.789 1 92.38 264 ASP A C 1
ATOM 2038 O O . ASP A 1 264 ? -23.688 -22.516 8.586 1 92.38 264 ASP A O 1
ATOM 2042 N N . GLY A 1 265 ? -25.75 -21.812 8.086 1 88.75 265 GLY A N 1
ATOM 2043 C CA . GLY A 1 265 ? -25.812 -22.656 6.906 1 88.75 265 GLY A CA 1
ATOM 2044 C C . GLY A 1 265 ? -24.812 -22.281 5.836 1 88.75 265 GLY A C 1
ATOM 2045 O O . GLY A 1 265 ? -24.172 -23.156 5.242 1 88.75 265 GLY A O 1
ATOM 2046 N N . LEU A 1 266 ? -24.688 -21.031 5.629 1 90.3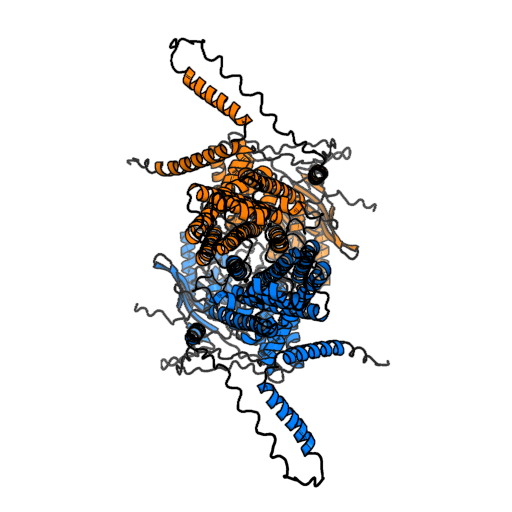8 266 LEU A N 1
ATOM 2047 C CA . LEU A 1 266 ? -23.734 -20.531 4.641 1 90.38 266 LEU A CA 1
ATOM 2048 C C . LEU A 1 266 ? -22.297 -20.859 5.059 1 90.38 266 LEU A C 1
ATOM 2050 O O . LEU A 1 266 ? -21.484 -21.266 4.227 1 90.38 266 LEU A O 1
ATOM 2054 N N . MET A 1 267 ? -22.016 -20.672 6.332 1 93.88 267 MET A N 1
ATOM 2055 C CA . MET A 1 267 ? -20.672 -20.953 6.844 1 93.88 267 MET A CA 1
ATOM 2056 C C . MET A 1 267 ? -20.359 -22.438 6.738 1 93.88 267 MET A C 1
ATOM 2058 O O . MET A 1 267 ? -19.234 -22.812 6.398 1 93.88 267 MET A O 1
ATOM 2062 N N . ASP A 1 268 ? -21.297 -23.203 6.953 1 89.12 268 ASP A N 1
ATOM 2063 C CA . ASP A 1 268 ? -21.109 -24.641 6.844 1 89.12 268 ASP A CA 1
ATOM 2064 C C . ASP A 1 268 ? -20.906 -25.062 5.391 1 89.12 268 ASP A C 1
ATOM 2066 O O . ASP A 1 268 ? -20.016 -25.844 5.082 1 89.12 268 ASP A O 1
ATOM 2070 N N . GLN A 1 269 ? -21.734 -24.5 4.582 1 85.06 269 GLN A N 1
ATOM 2071 C CA . GLN A 1 269 ? -21.703 -24.844 3.164 1 85.06 269 GLN A CA 1
ATOM 2072 C C . GLN A 1 269 ? -20.359 -24.438 2.547 1 85.06 269 GLN A C 1
ATOM 2074 O O . GLN A 1 269 ? -19.859 -25.125 1.652 1 85.06 269 GLN A O 1
ATOM 2079 N N . LEU A 1 270 ? -19.812 -23.344 3.041 1 89.25 270 LEU A N 1
ATOM 2080 C CA . LEU A 1 270 ? -18.609 -22.828 2.41 1 89.25 270 LEU A CA 1
ATOM 2081 C C . LEU A 1 270 ? -17.375 -23.125 3.254 1 89.25 270 LEU A C 1
ATOM 2083 O O . LEU A 1 270 ? -16.266 -22.672 2.945 1 89.25 270 LEU A O 1
ATOM 2087 N N . GLY A 1 271 ? -17.5 -23.875 4.305 1 86.88 271 GLY A N 1
ATOM 2088 C CA . GLY A 1 271 ? -16.375 -24.297 5.129 1 86.88 271 GLY A CA 1
ATOM 2089 C C . GLY A 1 271 ? -15.75 -23.156 5.91 1 86.88 271 GLY A C 1
ATOM 2090 O O . GLY A 1 271 ? -14.523 -23.031 5.977 1 86.88 271 GLY A O 1
ATOM 2091 N N . LEU A 1 272 ? -16.562 -22.266 6.418 1 92.12 272 LEU A N 1
ATOM 2092 C CA . LEU A 1 272 ? -16.078 -21.094 7.145 1 92.12 272 LEU A CA 1
ATOM 2093 C C . LEU A 1 272 ? -16.391 -21.219 8.633 1 92.12 272 LEU A C 1
ATOM 2095 O O . LEU A 1 272 ? -16.094 -20.297 9.406 1 92.12 272 LEU A O 1
ATOM 2099 N N . THR A 1 273 ? -16.891 -22.344 9.086 1 92.44 273 THR A N 1
ATOM 2100 C CA . THR A 1 273 ? -17.359 -22.516 10.461 1 92.44 273 THR A CA 1
ATOM 2101 C C . THR A 1 273 ? -16.203 -22.375 11.445 1 92.44 273 THR A C 1
ATOM 2103 O O . THR A 1 273 ? -16.359 -21.766 12.508 1 92.44 273 THR A O 1
ATOM 2106 N N . LYS A 1 274 ? -15.07 -22.875 11.102 1 89.69 274 LYS A N 1
ATOM 2107 C CA . LYS A 1 274 ? -13.914 -22.812 11.992 1 89.69 274 LYS A CA 1
ATOM 2108 C C . LYS A 1 274 ? -13.383 -21.391 12.117 1 89.69 274 LYS A C 1
ATOM 2110 O O . LYS A 1 274 ? -12.812 -21.016 13.141 1 89.69 274 LYS A O 1
ATOM 2115 N N . ALA A 1 275 ? -13.602 -20.594 11.062 1 92.5 275 ALA A N 1
ATOM 2116 C CA . ALA A 1 275 ? -13.086 -19.234 11.039 1 92.5 275 ALA A CA 1
ATOM 2117 C C . ALA A 1 275 ? -14.18 -18.234 11.383 1 92.5 275 ALA A C 1
ATOM 2119 O O . ALA A 1 275 ? -14.008 -17.031 11.188 1 92.5 275 ALA A O 1
ATOM 2120 N N . ALA A 1 276 ? -15.234 -18.688 11.969 1 94.75 276 ALA A N 1
ATOM 2121 C CA . ALA A 1 276 ? -16.438 -17.875 12.164 1 94.75 276 ALA A CA 1
ATOM 2122 C C . ALA A 1 276 ? -16.125 -16.656 13.031 1 94.75 276 ALA A C 1
ATOM 2124 O O . ALA A 1 276 ? -16.625 -15.562 12.758 1 94.75 276 ALA A O 1
ATOM 2125 N N . ASP A 1 277 ? -15.312 -16.781 14 1 94.06 277 ASP A N 1
ATOM 2126 C CA . ASP A 1 277 ? -15.094 -15.703 14.961 1 94.06 277 ASP A CA 1
ATOM 2127 C C . ASP A 1 277 ? -13.711 -15.086 14.781 1 94.06 277 ASP A C 1
ATOM 2129 O O . ASP A 1 277 ? -13.211 -14.391 15.664 1 94.06 277 ASP A O 1
ATOM 2133 N N . THR A 1 278 ? -13.172 -15.367 13.648 1 93.75 278 THR A N 1
ATOM 2134 C CA . THR A 1 278 ? -11.891 -14.758 13.305 1 93.75 278 THR A CA 1
ATOM 2135 C C . THR A 1 278 ? -12.109 -13.492 12.469 1 93.75 278 THR A C 1
ATOM 2137 O O . THR A 1 278 ? -12.992 -13.461 11.609 1 93.75 278 THR A O 1
ATOM 2140 N N . VAL A 1 279 ? -11.375 -12.469 12.75 1 94.44 279 VAL A N 1
ATOM 2141 C CA . VAL A 1 279 ? -11.484 -11.234 11.984 1 94.44 279 VAL A CA 1
ATOM 2142 C C . VAL A 1 279 ? -11.016 -11.469 10.555 1 94.44 279 VAL A C 1
ATOM 2144 O O . VAL A 1 279 ? -10.156 -12.32 10.305 1 94.44 279 VAL A O 1
ATOM 2147 N N . VAL A 1 280 ? -11.539 -10.781 9.602 1 93.56 280 VAL A N 1
ATOM 2148 C CA . VAL A 1 280 ? -11.219 -10.945 8.188 1 93.56 280 VAL A CA 1
ATOM 2149 C C . VAL A 1 280 ? -9.805 -10.43 7.914 1 93.56 280 VAL A C 1
ATOM 2151 O O . VAL A 1 280 ? -9.016 -11.094 7.246 1 93.56 280 VAL A O 1
ATOM 2154 N N . GLY A 1 281 ? -9.492 -9.273 8.414 1 88.44 281 GLY A N 1
ATOM 2155 C CA . GLY A 1 281 ? -8.148 -8.742 8.273 1 88.44 281 GLY A CA 1
ATOM 2156 C C . GLY A 1 281 ? -7.891 -8.117 6.918 1 88.44 281 GLY A C 1
ATOM 2157 O O . GLY A 1 281 ? -8.781 -8.094 6.062 1 88.44 281 GLY A O 1
ATOM 2158 N N . ASP A 1 282 ? -6.703 -7.48 6.738 1 85.12 282 ASP A N 1
ATOM 2159 C CA . ASP A 1 282 ? -6.184 -6.926 5.492 1 85.12 282 ASP A CA 1
ATOM 2160 C C . ASP A 1 282 ? -4.66 -6.98 5.457 1 85.12 282 ASP A C 1
ATOM 2162 O O . ASP A 1 282 ? -4.051 -7.824 6.117 1 85.12 282 ASP A O 1
ATOM 2166 N N . ALA A 1 283 ? -4.055 -6.199 4.629 1 72.06 283 ALA A N 1
ATOM 2167 C CA . ALA A 1 283 ? -2.602 -6.207 4.496 1 72.06 283 ALA A CA 1
ATOM 2168 C C . ALA A 1 283 ? -1.929 -5.793 5.801 1 72.06 283 ALA A C 1
ATOM 2170 O O . ALA A 1 283 ? -0.822 -6.246 6.105 1 72.06 283 ALA A O 1
ATOM 2171 N N . LYS A 1 284 ? -2.613 -5.109 6.586 1 72.62 284 LYS A N 1
ATOM 2172 C CA . LYS A 1 284 ? -2.016 -4.562 7.797 1 72.62 284 LYS A CA 1
ATOM 2173 C C . LYS A 1 284 ? -2.459 -5.344 9.031 1 72.62 284 LYS A C 1
ATOM 2175 O O . LYS A 1 284 ? -1.753 -5.371 10.039 1 72.62 284 LYS A O 1
ATOM 2180 N N . VAL A 1 285 ? -3.666 -5.965 8.922 1 79.31 285 VAL A N 1
ATOM 2181 C CA . VAL A 1 285 ? -4.25 -6.703 10.039 1 79.31 285 VAL A CA 1
ATOM 2182 C C . VAL A 1 285 ? -4.336 -8.188 9.688 1 79.31 285 VAL A C 1
ATOM 2184 O O . VAL A 1 285 ? -4.957 -8.555 8.688 1 79.31 285 VAL A O 1
ATOM 2187 N N . ARG A 1 286 ? -3.705 -9.023 10.516 1 80.81 286 ARG A N 1
ATOM 2188 C CA . ARG A 1 286 ? -3.748 -10.461 10.266 1 80.81 286 ARG A CA 1
ATOM 2189 C C . ARG A 1 286 ? -5.145 -11.016 10.516 1 80.81 286 ARG A C 1
ATOM 2191 O O . ARG A 1 286 ? -5.785 -10.68 11.516 1 80.81 286 ARG A O 1
ATOM 2198 N N . GLY A 1 287 ? -5.684 -11.672 9.594 1 89.69 287 GLY A N 1
ATOM 2199 C CA . GLY A 1 287 ? -7 -12.281 9.703 1 89.69 287 GLY A CA 1
ATOM 2200 C C . GLY A 1 287 ? -7.07 -13.656 9.078 1 89.69 287 GLY A C 1
ATOM 2201 O O . GLY A 1 287 ? -6.137 -14.453 9.203 1 89.69 287 GLY A O 1
ATOM 2202 N N . ILE A 1 288 ? -8.133 -13.922 8.492 1 89.38 288 ILE A N 1
ATOM 2203 C CA . ILE A 1 288 ? -8.398 -15.227 7.895 1 89.38 288 ILE A CA 1
ATOM 2204 C C . ILE A 1 288 ? -7.449 -15.461 6.723 1 89.38 288 ILE A C 1
ATOM 2206 O O . ILE A 1 288 ? -6.844 -14.516 6.207 1 89.38 288 ILE A O 1
ATOM 2210 N N . SER A 1 289 ? -7.316 -16.703 6.371 1 82.25 289 SER A N 1
ATOM 2211 C CA . SER A 1 289 ? -6.426 -17.094 5.277 1 82.25 289 SER A CA 1
ATOM 2212 C C . SER A 1 289 ? -6.969 -16.625 3.932 1 82.25 289 SER A C 1
ATOM 2214 O O . SER A 1 289 ? -8.125 -16.219 3.836 1 82.25 289 SER A O 1
ATOM 2216 N N . GLY A 1 290 ? -6.137 -16.594 2.898 1 82 290 GLY A N 1
ATOM 2217 C CA . GLY A 1 290 ? -6.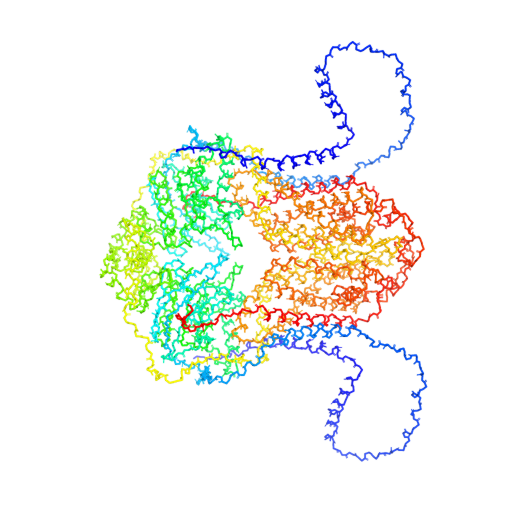57 -16.234 1.558 1 82 290 GLY A CA 1
ATOM 2218 C C . GLY A 1 290 ? -7.719 -17.078 1.051 1 82 290 GLY A C 1
ATOM 2219 O O . GLY A 1 290 ? -8.648 -16.562 0.43 1 82 290 GLY A O 1
ATOM 2220 N N . GLY A 1 291 ? -7.629 -18.391 1.312 1 83.69 291 GLY A N 1
ATOM 2221 C CA . GLY A 1 291 ? -8.703 -19.281 0.908 1 83.69 291 GLY A CA 1
ATOM 2222 C C . GLY A 1 291 ? -10.016 -19 1.62 1 83.69 291 GLY A C 1
ATOM 2223 O O . GLY A 1 291 ? -11.078 -19.031 1.002 1 83.69 291 GLY A O 1
ATOM 2224 N N . GLU A 1 292 ? -9.883 -18.781 2.895 1 87.25 292 GLU A N 1
ATOM 2225 C CA . GLU A 1 292 ? -11.07 -18.438 3.674 1 87.25 292 GLU A CA 1
ATOM 2226 C C . GLU A 1 292 ? -11.688 -17.125 3.213 1 87.25 292 GLU A C 1
ATOM 2228 O O . GLU A 1 292 ? -12.906 -16.969 3.199 1 87.25 292 GLU A O 1
ATOM 2233 N N . ARG A 1 293 ? -10.836 -16.234 2.883 1 91 293 ARG A N 1
ATOM 2234 C CA . ARG A 1 293 ? -11.312 -14.945 2.404 1 91 293 ARG A CA 1
ATOM 2235 C C . ARG A 1 293 ? -12.07 -15.086 1.089 1 91 293 ARG A C 1
ATOM 2237 O O . ARG A 1 293 ? -13.078 -14.414 0.871 1 91 293 ARG A O 1
ATOM 2244 N N . LYS A 1 294 ? -11.578 -15.906 0.227 1 89.56 294 LYS A N 1
ATOM 2245 C CA . LYS A 1 294 ? -12.266 -16.156 -1.037 1 89.56 294 LYS A CA 1
ATOM 2246 C C . LYS A 1 294 ? -13.609 -16.828 -0.807 1 89.56 294 LYS A C 1
ATOM 2248 O O . LYS A 1 294 ? -14.602 -16.5 -1.455 1 89.56 294 LYS A O 1
ATOM 2253 N N . ARG A 1 295 ? -13.609 -17.797 0.052 1 90.81 295 ARG A N 1
ATOM 2254 C CA . ARG A 1 295 ? -14.859 -18.469 0.382 1 90.81 295 ARG A CA 1
ATOM 2255 C C . ARG A 1 295 ? -15.859 -17.5 1.001 1 90.81 295 ARG A C 1
ATOM 2257 O O . ARG A 1 295 ? -17.062 -17.609 0.76 1 90.81 295 ARG A O 1
ATOM 2264 N N . LEU A 1 296 ? -15.32 -16.594 1.792 1 93.56 296 LEU A N 1
ATOM 2265 C CA . LEU A 1 296 ? -16.172 -15.562 2.367 1 93.56 296 LEU A CA 1
ATOM 2266 C C . LEU A 1 296 ? -16.781 -14.688 1.273 1 93.56 296 LEU A C 1
ATOM 2268 O O . LEU A 1 296 ? -17.953 -14.312 1.343 1 93.56 296 LEU A O 1
ATOM 2272 N N . SER A 1 297 ? -15.977 -14.328 0.297 1 91.94 297 SER A N 1
ATOM 2273 C CA . SER A 1 297 ? -16.469 -13.516 -0.816 1 91.94 297 SER A CA 1
ATOM 2274 C C . SER A 1 297 ? -17.594 -14.219 -1.561 1 91.94 297 SER A C 1
ATOM 2276 O O . SER A 1 297 ? -18.547 -13.578 -2.006 1 91.94 297 SER A O 1
ATOM 2278 N N . ILE A 1 298 ? -17.5 -15.469 -1.671 1 90.44 298 ILE A N 1
ATOM 2279 C CA . ILE A 1 298 ? -18.547 -16.25 -2.311 1 90.44 298 ILE A CA 1
ATOM 2280 C C . ILE A 1 298 ? -19.781 -16.297 -1.411 1 90.44 298 ILE A C 1
ATOM 2282 O O . ILE A 1 298 ? -20.906 -16.125 -1.883 1 90.44 298 ILE A O 1
ATOM 2286 N N . ALA A 1 299 ? -19.516 -16.516 -0.152 1 91.44 299 ALA A N 1
ATOM 2287 C CA . ALA A 1 299 ? -20.609 -16.594 0.812 1 91.44 299 ALA A CA 1
ATOM 2288 C C . ALA A 1 299 ? -21.469 -15.336 0.8 1 91.44 299 ALA A C 1
ATOM 2290 O O . ALA A 1 299 ? -22.703 -15.398 0.859 1 91.44 299 ALA A O 1
ATOM 2291 N N . VAL A 1 300 ? -20.812 -14.25 0.729 1 90.88 300 VAL A N 1
ATOM 2292 C CA . VAL A 1 300 ? -21.516 -12.961 0.747 1 90.88 300 VAL A CA 1
ATOM 2293 C C . VAL A 1 300 ? -22.406 -12.844 -0.485 1 90.88 300 VAL A C 1
ATOM 2295 O O . VAL A 1 300 ? -23.531 -12.336 -0.4 1 90.88 300 VAL A O 1
ATOM 2298 N N . GLU A 1 301 ? -21.984 -13.336 -1.586 1 85.56 301 GLU A N 1
ATOM 2299 C CA . GLU A 1 301 ? -22.75 -13.273 -2.818 1 85.56 301 GLU A CA 1
ATOM 2300 C C . GLU A 1 301 ? -23.875 -14.312 -2.82 1 85.56 301 GLU A C 1
ATOM 2302 O O . GLU A 1 301 ? -24.906 -14.125 -3.471 1 85.56 301 GLU A O 1
ATOM 2307 N N . MET A 1 302 ? -23.703 -15.312 -2.055 1 87.5 302 MET A N 1
ATOM 2308 C CA . MET A 1 302 ? -24.672 -16.406 -2.025 1 87.5 302 MET A CA 1
ATOM 2309 C C . MET A 1 302 ? -25.891 -16.047 -1.197 1 87.5 302 MET A C 1
ATOM 2311 O O . MET A 1 302 ? -26.922 -16.719 -1.254 1 87.5 302 MET A O 1
ATOM 2315 N N . ILE A 1 303 ? -25.766 -15.039 -0.504 1 86 303 ILE A N 1
ATOM 2316 C CA . ILE A 1 303 ? -26.859 -14.594 0.352 1 86 303 ILE A CA 1
ATOM 2317 C C . ILE A 1 303 ? -28.109 -14.352 -0.493 1 86 303 ILE A C 1
ATOM 2319 O O . ILE A 1 303 ? -29.219 -14.648 -0.065 1 86 303 ILE A O 1
ATOM 2323 N N . SER A 1 304 ? -27.891 -13.844 -1.674 1 79.25 304 SER A N 1
ATOM 2324 C CA . SER A 1 304 ? -29.031 -13.578 -2.561 1 79.25 304 SER A CA 1
ATOM 2325 C C . SER A 1 304 ? -29.422 -14.82 -3.35 1 79.25 304 SER A C 1
ATOM 2327 O O . SER A 1 304 ? -30.328 -14.781 -4.172 1 79.25 304 SER A O 1
ATOM 2329 N N . SER A 1 305 ? -28.703 -15.891 -3.143 1 80.94 305 SER A N 1
ATOM 2330 C CA . SER A 1 305 ? -28.938 -17.172 -3.824 1 80.94 305 SER A CA 1
ATOM 2331 C C . SER A 1 305 ? -28.984 -16.984 -5.336 1 80.94 305 SER A C 1
ATOM 2333 O O . SER A 1 305 ? -29.953 -17.375 -5.98 1 80.94 305 SER A O 1
ATOM 2335 N N . PRO A 1 306 ? -27.984 -16.5 -5.852 1 86.69 306 PRO A N 1
ATOM 2336 C CA . PRO A 1 306 ? -27.938 -16.312 -7.305 1 86.69 306 PRO A CA 1
ATOM 2337 C C . PRO A 1 306 ? -27.938 -17.641 -8.07 1 86.69 306 PRO A C 1
ATOM 2339 O O . PRO A 1 306 ? -27.375 -18.625 -7.582 1 86.69 306 PRO A O 1
ATOM 2342 N N . SER A 1 307 ? -28.547 -17.609 -9.25 1 90 307 SER A N 1
ATOM 2343 C CA . SER A 1 307 ? -28.578 -18.812 -10.078 1 90 307 SER A CA 1
ATOM 2344 C C . SER A 1 307 ? -27.281 -18.953 -10.883 1 90 307 SER A C 1
ATOM 2346 O O . SER A 1 307 ? -26.922 -20.062 -11.305 1 90 307 SER A O 1
ATOM 2348 N N . VAL A 1 308 ? -26.688 -17.812 -11.086 1 92.94 308 VAL A N 1
ATOM 2349 C CA . VAL A 1 308 ? -25.438 -17.797 -11.852 1 92.94 308 VAL A CA 1
ATOM 2350 C C . VAL A 1 308 ? -24.312 -17.219 -11.008 1 92.94 308 VAL A C 1
ATOM 2352 O O . VAL A 1 308 ? -24.5 -16.203 -10.336 1 92.94 308 VAL A O 1
ATOM 2355 N N . ILE A 1 309 ? -23.219 -17.922 -10.969 1 94 309 ILE A N 1
ATOM 2356 C CA . ILE A 1 309 ? -22.047 -17.453 -10.234 1 94 309 ILE A CA 1
ATOM 2357 C C . ILE A 1 309 ? -20.859 -17.312 -11.195 1 94 309 ILE A C 1
ATOM 2359 O O . ILE A 1 309 ? -20.5 -18.266 -11.891 1 94 309 ILE A O 1
ATOM 2363 N N . VAL A 1 310 ? -20.328 -16.141 -11.297 1 95.62 310 VAL A N 1
ATOM 2364 C CA . VAL A 1 310 ? -19.172 -15.867 -12.148 1 95.62 310 VAL A CA 1
ATOM 2365 C C . VAL A 1 310 ? -17.984 -15.453 -11.281 1 95.62 310 VAL A C 1
ATOM 2367 O O . VAL A 1 310 ? -18.078 -14.508 -10.5 1 95.62 310 VAL A O 1
ATOM 2370 N N . LEU A 1 311 ? -16.875 -16.156 -11.422 1 95.38 311 LEU A N 1
ATOM 2371 C CA . LEU A 1 311 ? -15.711 -15.906 -10.586 1 95.38 311 LEU A CA 1
ATOM 2372 C C . LEU A 1 311 ? -14.5 -15.547 -11.445 1 95.38 311 LEU A C 1
ATOM 2374 O O . LEU A 1 311 ? -14.18 -16.266 -12.398 1 95.38 311 LEU A O 1
ATOM 2378 N N . ASP A 1 312 ? -13.883 -14.43 -11.055 1 92.88 312 ASP A N 1
ATOM 2379 C CA . ASP A 1 312 ? -12.656 -14.023 -11.734 1 92.88 312 ASP A CA 1
ATOM 2380 C C . ASP A 1 312 ? -11.422 -14.492 -10.961 1 92.88 312 ASP A C 1
ATOM 2382 O O . ASP A 1 312 ? -11.039 -13.883 -9.969 1 92.88 312 ASP A O 1
ATOM 2386 N N . GLU A 1 313 ? -10.805 -15.492 -11.406 1 89.69 313 GLU A N 1
ATOM 2387 C CA . GLU A 1 313 ? -9.578 -16.078 -10.883 1 89.69 313 GLU A CA 1
ATOM 2388 C C . GLU A 1 313 ? -9.703 -16.375 -9.383 1 89.69 313 GLU A C 1
ATOM 2390 O O . GLU A 1 313 ? -8.875 -15.914 -8.594 1 89.69 313 GLU A O 1
ATOM 2395 N N . PRO A 1 314 ? -10.586 -17.25 -9.039 1 90.19 314 PRO A N 1
ATOM 2396 C CA . PRO A 1 314 ? -10.836 -17.531 -7.621 1 90.19 314 PRO A CA 1
ATOM 2397 C C . PRO A 1 314 ? -9.695 -18.297 -6.961 1 90.19 314 PRO A C 1
ATOM 2399 O O . PRO A 1 314 ? -9.547 -18.25 -5.734 1 90.19 314 PRO A O 1
ATOM 2402 N N . THR A 1 315 ? -8.875 -18.984 -7.738 1 87.31 315 THR A N 1
ATOM 2403 C CA . THR A 1 315 ? -7.828 -19.812 -7.16 1 87.31 315 THR A CA 1
ATOM 2404 C C . THR A 1 315 ? -6.496 -19.078 -7.137 1 87.31 315 THR A C 1
ATOM 2406 O O . THR A 1 315 ? -5.496 -19.594 -6.641 1 87.31 315 THR A O 1
ATOM 2409 N N . SER A 1 316 ? -6.496 -17.906 -7.652 1 79.88 316 SER A N 1
ATOM 2410 C CA . SER A 1 316 ? -5.25 -17.141 -7.699 1 79.88 316 SER A CA 1
ATOM 2411 C C . SER A 1 316 ? -4.742 -16.828 -6.293 1 79.88 316 SER A C 1
ATOM 2413 O O . SER A 1 316 ? -5.52 -16.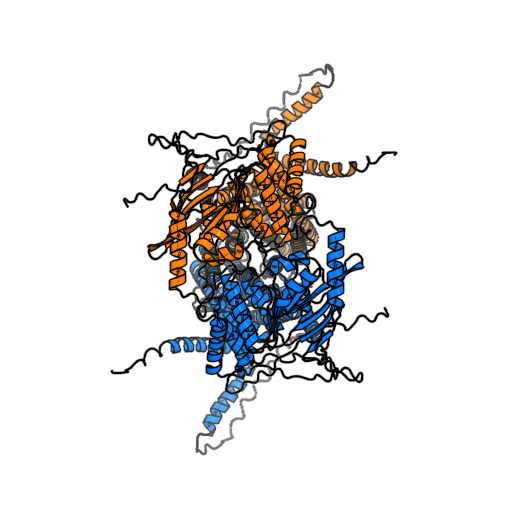438 -5.422 1 79.88 316 SER A O 1
ATOM 2415 N N . GLY A 1 317 ? -3.463 -17.094 -6.078 1 70.94 317 GLY A N 1
ATOM 2416 C CA . GLY A 1 317 ? -2.854 -16.781 -4.793 1 70.94 317 GLY A CA 1
ATOM 2417 C C . GLY A 1 317 ? -3.096 -17.844 -3.742 1 70.94 317 GLY A C 1
ATOM 2418 O O . GLY A 1 317 ? -2.668 -17.703 -2.594 1 70.94 317 GLY A O 1
ATOM 2419 N N . LEU A 1 318 ? -3.83 -18.875 -4.125 1 76.5 318 LEU A N 1
ATOM 2420 C CA . LEU A 1 318 ? -4.113 -19.938 -3.182 1 76.5 318 LEU A CA 1
ATOM 2421 C C . LEU A 1 318 ? -3.168 -21.125 -3.395 1 76.5 318 LEU A C 1
ATOM 2423 O O . LEU A 1 318 ? -2.699 -21.344 -4.512 1 76.5 318 LEU A O 1
ATOM 2427 N N . ASP A 1 319 ? -2.902 -21.797 -2.312 1 71.06 319 ASP A N 1
ATOM 2428 C CA . ASP A 1 319 ? -2.16 -23.047 -2.457 1 71.06 319 ASP A CA 1
ATOM 2429 C C . ASP A 1 319 ? -3.055 -24.156 -3.002 1 71.06 319 ASP A C 1
ATOM 2431 O O . ASP A 1 319 ? -4.27 -23.984 -3.102 1 71.06 319 ASP A O 1
ATOM 2435 N N . SER A 1 320 ? -2.531 -25.203 -3.293 1 72.31 320 SER A N 1
ATOM 2436 C CA . SER A 1 320 ? -3.221 -26.297 -3.975 1 72.31 320 SER A CA 1
ATOM 2437 C C . SER A 1 320 ? -4.359 -26.844 -3.125 1 72.31 320 SER A C 1
ATOM 2439 O O . SER A 1 320 ? -5.438 -27.141 -3.643 1 72.31 320 SER A O 1
ATOM 2441 N N . THR A 1 321 ? -4.082 -26.938 -1.845 1 71.25 321 THR A N 1
ATOM 2442 C CA . THR A 1 321 ? -5.109 -27.5 -0.971 1 71.25 321 THR A CA 1
ATOM 2443 C C . THR A 1 321 ? -6.301 -26.547 -0.859 1 71.25 321 THR A C 1
ATOM 2445 O O . THR A 1 321 ? -7.449 -26.984 -0.964 1 71.25 321 THR A O 1
ATOM 2448 N N . ALA A 1 322 ? -5.922 -25.297 -0.653 1 77.81 322 ALA A N 1
ATOM 2449 C CA . ALA A 1 322 ? -6.977 -24.297 -0.545 1 77.81 322 ALA A CA 1
ATOM 2450 C C . ALA A 1 322 ? -7.73 -24.156 -1.863 1 77.81 322 ALA A C 1
ATOM 2452 O O . ALA A 1 322 ? -8.953 -23.969 -1.87 1 77.81 322 ALA A O 1
ATOM 2453 N N . ALA A 1 323 ? -7.035 -24.234 -2.928 1 85.25 323 ALA A N 1
ATOM 2454 C CA . ALA A 1 323 ? -7.656 -24.125 -4.246 1 85.25 323 ALA A CA 1
ATOM 2455 C C . ALA A 1 323 ? -8.602 -25.297 -4.504 1 85.25 323 ALA A C 1
ATOM 2457 O O . ALA A 1 323 ? -9.719 -25.109 -4.984 1 85.25 323 ALA A O 1
ATOM 2458 N N . THR A 1 324 ? -8.18 -26.5 -4.219 1 84.12 324 THR A N 1
ATOM 2459 C CA . THR A 1 324 ? -9 -27.688 -4.434 1 84.12 324 THR A CA 1
ATOM 2460 C C . THR A 1 324 ? -10.258 -27.641 -3.566 1 84.12 324 THR A C 1
ATOM 2462 O O . THR A 1 324 ? -11.344 -28 -4.02 1 84.12 324 THR A O 1
ATOM 2465 N N . SER A 1 325 ? -10 -27.188 -2.334 1 83.62 325 SER A N 1
ATOM 2466 C CA . SER A 1 325 ? -11.133 -27.078 -1.423 1 83.62 325 SER A CA 1
ATOM 2467 C C . SER A 1 325 ? -12.148 -26.062 -1.923 1 83.62 325 SER A C 1
ATOM 2469 O O . SER A 1 325 ? -13.359 -26.266 -1.809 1 83.62 325 SER A O 1
ATOM 2471 N N . LEU A 1 326 ? -11.695 -25 -2.365 1 89 326 LEU A N 1
ATOM 2472 C CA . LEU A 1 326 ? -12.562 -23.953 -2.895 1 89 326 LEU A CA 1
ATOM 2473 C C . LEU A 1 326 ? -13.344 -24.453 -4.105 1 89 326 LEU A C 1
ATOM 2475 O O . LEU A 1 326 ? -14.555 -24.25 -4.195 1 89 326 LEU A O 1
ATOM 2479 N N . VAL A 1 327 ? -12.711 -25.109 -5.031 1 93.06 327 VAL A N 1
ATOM 2480 C CA . VAL A 1 327 ? -13.352 -25.578 -6.258 1 93.06 327 VAL A CA 1
ATOM 2481 C C . VAL A 1 327 ? -14.352 -26.688 -5.926 1 93.06 327 VAL A C 1
ATOM 2483 O O . VAL A 1 327 ? -15.398 -26.797 -6.57 1 93.06 327 VAL A O 1
ATOM 2486 N N . GLN A 1 328 ? -13.984 -27.438 -4.93 1 90 328 GLN A N 1
ATOM 2487 C CA . GLN A 1 328 ? -14.953 -28.422 -4.473 1 90 328 GLN A CA 1
ATOM 2488 C C . GLN A 1 328 ? -16.234 -27.766 -3.986 1 90 328 GLN A C 1
ATOM 2490 O O . GLN A 1 328 ? -17.344 -28.266 -4.23 1 90 328 GLN A O 1
ATOM 2495 N N . THR A 1 329 ? -16.016 -26.688 -3.297 1 89.62 329 THR A N 1
ATOM 2496 C CA . THR A 1 329 ? -17.172 -25.922 -2.844 1 89.62 329 THR A CA 1
ATOM 2497 C C . THR A 1 329 ? -17.984 -25.422 -4.031 1 89.62 329 THR A C 1
ATOM 2499 O O . THR A 1 329 ? -19.219 -25.469 -4.012 1 89.62 329 THR A O 1
ATOM 2502 N N . LEU A 1 330 ? -17.375 -24.984 -5.012 1 93.69 330 LEU A N 1
ATOM 2503 C CA . LEU A 1 330 ? -18.047 -24.516 -6.219 1 93.69 330 LEU A CA 1
ATOM 2504 C C . LEU A 1 330 ? -18.766 -25.656 -6.922 1 93.69 330 LEU A C 1
ATOM 2506 O O . LEU A 1 330 ? -19.859 -25.484 -7.453 1 93.69 330 LEU A O 1
ATOM 2510 N N . ARG A 1 331 ? -18.125 -26.812 -6.93 1 94.56 331 ARG A N 1
ATOM 2511 C CA . ARG A 1 331 ? -18.734 -28 -7.508 1 94.56 331 ARG A CA 1
ATOM 2512 C C . ARG A 1 331 ? -20.031 -28.359 -6.793 1 94.56 331 ARG A C 1
ATOM 2514 O O . ARG A 1 331 ? -21.031 -28.688 -7.434 1 94.56 331 ARG A O 1
ATOM 2521 N N . ASP A 1 332 ? -19.953 -28.234 -5.512 1 91.06 332 ASP A N 1
ATOM 2522 C CA . ASP A 1 332 ? -21.141 -28.5 -4.719 1 91.06 332 ASP A CA 1
ATOM 2523 C C . ASP A 1 332 ? -22.266 -27.516 -5.07 1 91.06 332 ASP A C 1
ATOM 2525 O O . ASP A 1 332 ? -23.438 -27.906 -5.125 1 91.06 332 ASP A O 1
ATOM 2529 N N . LEU A 1 333 ? -21.953 -26.344 -5.277 1 90.25 333 LEU A N 1
ATOM 2530 C CA . LEU A 1 333 ? -22.922 -25.328 -5.66 1 90.25 333 LEU A CA 1
ATOM 2531 C C . LEU A 1 333 ? -23.5 -25.625 -7.043 1 90.25 333 LEU A C 1
ATOM 2533 O O . LEU A 1 333 ? -24.703 -25.484 -7.262 1 90.25 333 LEU A O 1
ATOM 2537 N N . ALA A 1 334 ? -22.672 -26 -7.957 1 94.75 334 ALA A N 1
ATOM 2538 C CA . ALA A 1 334 ? -23.125 -26.375 -9.289 1 94.75 334 ALA A CA 1
ATOM 2539 C C . ALA A 1 334 ? -24.062 -27.578 -9.219 1 94.75 334 ALA A C 1
ATOM 2541 O O . ALA A 1 334 ? -25.109 -27.609 -9.891 1 94.75 334 ALA A O 1
ATOM 2542 N N . ASP A 1 335 ? -23.688 -28.531 -8.414 1 93.56 335 ASP A N 1
ATOM 2543 C CA . ASP A 1 335 ? -24.484 -29.75 -8.273 1 93.56 335 ASP A CA 1
ATOM 2544 C C . ASP A 1 335 ? -25.859 -29.438 -7.691 1 93.56 335 ASP A C 1
ATOM 2546 O O . ASP A 1 335 ? -26.812 -30.203 -7.891 1 93.56 335 ASP A O 1
ATOM 2550 N N . SER A 1 336 ? -25.938 -28.312 -7.008 1 89.06 336 SER A N 1
ATOM 2551 C CA . SER A 1 336 ? -27.219 -27.891 -6.461 1 89.06 336 SER A CA 1
ATOM 2552 C C . SER A 1 336 ? -28.062 -27.203 -7.523 1 89.06 336 SER A C 1
ATOM 2554 O O . SER A 1 336 ? -29.172 -26.75 -7.242 1 89.06 336 SER A O 1
ATOM 2556 N N . GLY A 1 337 ? -27.547 -27.031 -8.711 1 91.25 337 GLY A N 1
ATOM 2557 C CA . GLY A 1 337 ? -28.344 -26.516 -9.812 1 91.25 337 GLY A CA 1
ATOM 2558 C C . GLY A 1 337 ? -27.875 -25.156 -10.297 1 91.25 337 GLY A C 1
ATOM 2559 O O . GLY A 1 337 ? -28.453 -24.594 -11.227 1 91.25 337 GLY A O 1
ATOM 2560 N N . LYS A 1 338 ? -26.922 -24.672 -9.758 1 92.56 338 LYS A N 1
ATOM 2561 C CA . LYS A 1 338 ? -26.438 -23.344 -10.125 1 92.56 338 LYS A CA 1
ATOM 2562 C C . LYS A 1 338 ? -25.5 -23.406 -11.328 1 92.56 338 LYS A C 1
ATOM 2564 O O . LYS A 1 338 ? -24.875 -24.438 -11.57 1 92.56 338 LYS A O 1
ATOM 2569 N N . THR A 1 339 ? -25.5 -22.312 -12.094 1 95.94 339 THR A N 1
ATOM 2570 C CA . THR A 1 339 ? -24.547 -22.156 -13.188 1 95.94 339 THR A CA 1
ATOM 2571 C C . THR A 1 339 ? -23.281 -21.484 -12.695 1 95.94 339 THR A C 1
ATOM 2573 O O . THR A 1 339 ? -23.328 -20.375 -12.164 1 95.94 339 THR A O 1
ATOM 2576 N N . VAL A 1 340 ? -22.141 -22.172 -12.859 1 96.56 340 VAL A N 1
ATOM 2577 C CA . VAL A 1 340 ? -20.906 -21.625 -12.336 1 96.56 340 VAL A CA 1
ATOM 2578 C C . VAL A 1 340 ? -19.922 -21.391 -13.477 1 96.56 340 VAL A C 1
ATOM 2580 O O . VAL A 1 340 ? -19.672 -22.297 -14.289 1 96.56 340 VAL A O 1
ATOM 2583 N N . ILE A 1 341 ? -19.406 -20.203 -13.617 1 97.44 341 ILE A N 1
ATOM 2584 C CA . ILE A 1 341 ? -18.359 -19.844 -14.57 1 97.44 341 ILE A CA 1
ATOM 2585 C C . ILE A 1 341 ? -17.125 -19.344 -13.812 1 97.44 341 ILE A C 1
ATOM 2587 O O . ILE A 1 341 ? -17.234 -18.438 -12.984 1 97.44 341 ILE A O 1
ATOM 2591 N N . ALA A 1 342 ? -15.984 -19.922 -14.086 1 96.56 342 ALA A N 1
ATOM 2592 C CA . ALA A 1 342 ? -14.781 -19.484 -13.383 1 96.56 342 ALA A CA 1
ATOM 2593 C C . ALA A 1 342 ? -13.602 -19.344 -14.344 1 96.56 342 ALA A C 1
ATOM 2595 O O . ALA A 1 342 ? -13.383 -20.219 -15.188 1 96.56 342 ALA A O 1
ATOM 2596 N N . VAL A 1 343 ? -12.93 -18.234 -14.234 1 95.5 343 VAL A N 1
ATOM 2597 C CA . VAL A 1 343 ? -11.672 -18.047 -14.938 1 95.5 343 VAL A CA 1
ATOM 2598 C C . VAL A 1 343 ? -10.539 -18.719 -14.164 1 95.5 343 VAL A C 1
ATOM 2600 O O . VAL A 1 343 ? -10.336 -18.438 -12.977 1 95.5 343 VAL A O 1
ATOM 2603 N N . ILE A 1 344 ? -9.875 -19.656 -14.82 1 90.62 344 ILE A N 1
ATOM 2604 C CA . ILE A 1 344 ? -8.781 -20.359 -14.172 1 90.62 344 ILE A CA 1
ATOM 2605 C C . ILE A 1 344 ? -7.496 -20.172 -14.977 1 90.62 344 ILE A C 1
ATOM 2607 O O . ILE A 1 344 ? -7.5 -20.266 -16.203 1 90.62 344 ILE A O 1
ATOM 2611 N N . HIS A 1 345 ? -6.48 -19.875 -14.414 1 80 345 HIS A N 1
ATOM 2612 C CA . HIS A 1 345 ? -5.223 -19.625 -15.117 1 80 345 HIS A CA 1
ATOM 2613 C C . HIS A 1 345 ? -4.414 -20.906 -15.273 1 80 345 HIS A C 1
ATOM 2615 O O . HIS A 1 345 ? -4.074 -21.297 -16.391 1 80 345 HIS A O 1
ATOM 2621 N N . GLN A 1 346 ? -3.805 -21.469 -14.281 1 78.5 346 GLN A N 1
ATOM 2622 C CA . GLN A 1 346 ? -3.01 -22.688 -14.312 1 78.5 346 GLN A CA 1
ATOM 2623 C C . GLN A 1 346 ? -3.418 -23.641 -13.18 1 78.5 346 GLN A C 1
ATOM 2625 O O . GLN A 1 346 ? -2.689 -23.781 -12.195 1 78.5 346 GLN A O 1
ATOM 2630 N N . PRO A 1 347 ? -4.445 -24.375 -13.586 1 80.94 347 PRO A N 1
ATOM 2631 C CA . PRO A 1 347 ? -4.953 -25.234 -12.516 1 80.94 347 PRO A CA 1
ATOM 2632 C C . PRO A 1 347 ? -4.191 -26.547 -12.398 1 80.94 347 PRO A C 1
ATOM 2634 O O . PRO A 1 347 ? -3.547 -26.984 -13.359 1 80.94 347 PRO A O 1
ATOM 2637 N N . SER A 1 348 ? -4.258 -27.109 -11.211 1 82.12 348 SER A N 1
ATOM 2638 C CA . SER A 1 348 ? -3.836 -28.484 -11.055 1 82.12 348 SER A CA 1
ATOM 2639 C C . SER A 1 348 ? -4.816 -29.453 -11.727 1 82.12 348 SER A C 1
ATOM 2641 O O . SER A 1 348 ? -5.922 -29.047 -12.094 1 82.12 348 SER A O 1
ATOM 2643 N N . GLN A 1 349 ? -4.422 -30.609 -11.938 1 83.12 349 GLN A N 1
ATOM 2644 C CA . GLN A 1 349 ? -5.293 -31.594 -12.555 1 83.12 349 GLN A CA 1
ATOM 2645 C C . GLN A 1 349 ? -6.516 -31.875 -11.688 1 83.12 349 GLN A C 1
ATOM 2647 O O . GLN A 1 349 ? -7.605 -32.156 -12.211 1 83.12 349 GLN A O 1
ATOM 2652 N N . HIS A 1 350 ? -6.297 -31.781 -10.367 1 81.94 350 HIS A N 1
ATOM 2653 C CA . HIS A 1 350 ? -7.418 -32 -9.461 1 81.94 350 HIS A CA 1
ATOM 2654 C C . HIS A 1 350 ? -8.477 -30.906 -9.633 1 81.94 350 HIS A C 1
ATOM 2656 O O . HIS A 1 350 ? -9.68 -31.203 -9.648 1 81.94 350 HIS A O 1
ATOM 2662 N N . VAL A 1 351 ? -8.016 -29.781 -9.75 1 88.44 351 VAL A N 1
ATOM 2663 C CA . VAL A 1 351 ? -8.914 -28.641 -9.938 1 88.44 351 VAL A CA 1
ATOM 2664 C C . VAL A 1 351 ? -9.539 -28.688 -11.328 1 88.44 351 VAL A C 1
ATOM 2666 O O . VAL A 1 351 ? -10.75 -28.516 -11.477 1 88.44 351 VAL A O 1
ATOM 2669 N N . PHE A 1 352 ? -8.781 -29.016 -12.281 1 90.19 352 PHE A N 1
ATOM 2670 C CA . PHE A 1 352 ? -9.211 -29.047 -13.68 1 90.19 352 PHE A CA 1
ATOM 2671 C C . PHE A 1 352 ? -10.297 -30.094 -13.883 1 90.19 352 PHE A C 1
ATOM 2673 O O . PHE A 1 352 ? -11.273 -29.859 -14.602 1 90.19 352 PHE A O 1
ATOM 2680 N N . ALA A 1 353 ? -10.148 -31.188 -13.281 1 89 353 ALA A N 1
ATOM 2681 C CA . ALA A 1 353 ? -11.039 -32.312 -13.477 1 89 353 ALA A CA 1
ATOM 2682 C C . ALA A 1 353 ? -12.422 -32.062 -12.891 1 89 353 ALA A C 1
ATOM 2684 O O . ALA A 1 353 ? -13.391 -32.719 -13.227 1 89 353 ALA A O 1
ATOM 2685 N N . LYS A 1 354 ? -12.516 -31.094 -12.086 1 92.88 354 LYS A N 1
ATOM 2686 C CA . LYS A 1 354 ? -13.789 -30.812 -11.43 1 92.88 354 LYS A CA 1
ATOM 2687 C C . LYS A 1 354 ? -14.711 -30.016 -12.352 1 92.88 354 LYS A C 1
ATOM 2689 O O . LYS A 1 354 ? -15.914 -29.906 -12.086 1 92.88 354 LYS A O 1
ATOM 2694 N N . PHE A 1 355 ? -14.227 -29.5 -13.383 1 96.31 355 PHE A N 1
ATOM 2695 C CA . PHE A 1 355 ? -15.031 -28.719 -14.32 1 96.31 355 PHE A CA 1
ATOM 2696 C C . PHE A 1 355 ? -15.68 -29.625 -15.359 1 96.31 355 PHE A C 1
ATOM 2698 O O . PHE A 1 355 ? -15.18 -30.719 -15.641 1 96.31 355 PHE A O 1
ATOM 2705 N N . ASP A 1 356 ? -16.797 -29.172 -15.93 1 96.88 356 ASP A N 1
ATOM 2706 C CA . ASP A 1 356 ? -17.531 -29.938 -16.922 1 96.88 356 ASP A CA 1
ATOM 2707 C C . ASP A 1 356 ? -17.234 -29.453 -18.344 1 96.88 356 ASP A C 1
ATOM 2709 O O . ASP A 1 356 ? -17.047 -30.25 -19.25 1 96.88 356 ASP A O 1
ATOM 2713 N N . ASP A 1 357 ? -17.297 -28.172 -18.484 1 96.25 357 ASP A N 1
ATOM 2714 C CA . ASP A 1 357 ? -17.109 -27.531 -19.781 1 96.25 357 ASP A CA 1
ATOM 2715 C C . ASP A 1 357 ? -15.891 -26.625 -19.781 1 96.25 357 ASP A C 1
ATOM 2717 O O . ASP A 1 357 ? -15.438 -26.188 -18.719 1 96.25 357 ASP A O 1
ATOM 2721 N N . LEU A 1 358 ? -15.398 -26.422 -20.984 1 96.31 358 LEU A N 1
ATOM 2722 C CA . LEU A 1 358 ? -14.172 -25.656 -21.125 1 96.31 358 LEU A CA 1
ATOM 2723 C C . LEU A 1 358 ? -14.297 -24.641 -22.266 1 96.31 358 LEU A C 1
ATOM 2725 O O . LEU A 1 358 ? -14.828 -24.969 -23.328 1 96.31 358 LEU A O 1
ATOM 2729 N N . LEU A 1 359 ? -13.977 -23.453 -21.969 1 96.38 359 LEU A N 1
ATOM 2730 C CA . LEU A 1 359 ? -13.867 -22.391 -22.969 1 96.38 359 LEU A CA 1
ATOM 2731 C C . LEU A 1 359 ? -12.445 -21.844 -23.031 1 96.38 359 LEU A C 1
ATOM 2733 O O . LEU A 1 359 ? -11.922 -21.328 -22.047 1 96.38 359 LEU A O 1
ATOM 2737 N N . LEU A 1 360 ? -11.836 -22.031 -24.172 1 95.94 360 LEU A N 1
ATOM 2738 C CA . LEU A 1 360 ? -10.461 -21.578 -24.375 1 95.94 360 LEU A CA 1
ATOM 2739 C C . LEU A 1 360 ? -10.422 -20.312 -25.219 1 95.94 360 LEU A C 1
ATOM 2741 O O . LEU A 1 360 ? -11.016 -20.266 -26.297 1 95.94 360 LEU A O 1
ATOM 2745 N N . VAL A 1 361 ? -9.797 -19.359 -24.625 1 94.88 361 VAL A N 1
ATOM 2746 C CA . VAL A 1 361 ? -9.664 -18.078 -25.328 1 94.88 361 VAL A CA 1
ATOM 2747 C C . VAL A 1 361 ? -8.18 -17.719 -25.469 1 94.88 361 VAL A C 1
ATOM 2749 O O . VAL A 1 361 ? -7.398 -17.906 -24.547 1 94.88 361 VAL A O 1
ATOM 2752 N N . SER A 1 362 ? -7.785 -17.312 -26.625 1 93.12 362 SER A N 1
ATOM 2753 C CA . SER A 1 362 ? -6.438 -16.828 -26.891 1 93.12 362 SER A CA 1
ATOM 2754 C C . SER A 1 362 ? -6.461 -15.617 -27.828 1 93.12 362 SER A C 1
ATOM 2756 O O . SER A 1 362 ? -7.172 -15.625 -28.828 1 93.12 362 SER A O 1
ATOM 2758 N N . GLU A 1 363 ? -5.77 -14.57 -27.516 1 90.38 363 GLU A N 1
ATOM 2759 C CA . GLU A 1 363 ? -5.699 -13.328 -28.281 1 90.38 363 GLU A CA 1
ATOM 2760 C C . GLU A 1 363 ? -7.09 -12.781 -28.562 1 90.38 363 GLU A C 1
ATOM 2762 O O . GLU A 1 363 ? -7.371 -12.32 -29.672 1 90.38 363 GLU A O 1
ATOM 2767 N N . GLY A 1 364 ? -7.957 -13.023 -27.641 1 93.12 364 GLY A N 1
ATOM 2768 C CA . GLY A 1 364 ? -9.305 -12.477 -27.75 1 93.12 364 GLY A CA 1
ATOM 2769 C C . GLY A 1 364 ? -10.219 -13.328 -28.609 1 93.12 364 GLY A C 1
ATOM 2770 O O . GLY A 1 364 ? -11.359 -12.945 -28.875 1 93.12 364 GLY A O 1
ATOM 2771 N N . LYS A 1 365 ? -9.766 -14.438 -29.094 1 94.69 365 LYS A N 1
ATOM 2772 C CA . LYS A 1 365 ? -10.539 -15.289 -30 1 94.69 365 LYS A CA 1
ATOM 2773 C C . LYS A 1 365 ? -10.844 -16.641 -29.359 1 94.69 365 LYS A C 1
ATOM 2775 O O . LYS A 1 365 ? -10.109 -17.094 -28.469 1 94.69 365 LYS A O 1
ATOM 2780 N N . LEU A 1 366 ? -11.867 -17.25 -29.828 1 95.06 366 LEU A N 1
ATOM 2781 C CA . LEU A 1 366 ? -12.281 -18.562 -29.328 1 95.06 366 LEU A CA 1
ATOM 2782 C C . LEU A 1 366 ? -11.414 -19.672 -29.922 1 95.06 366 LEU A C 1
ATOM 2784 O O . LEU A 1 366 ? -11.242 -19.734 -31.141 1 95.06 366 LEU A O 1
ATOM 2788 N N . MET A 1 367 ? -10.922 -20.516 -29.094 1 93.75 367 MET A N 1
ATOM 2789 C CA . MET A 1 367 ? -10.07 -21.609 -29.547 1 93.75 367 MET A CA 1
ATOM 2790 C C . MET A 1 367 ? -10.789 -22.953 -29.375 1 93.75 367 MET A C 1
ATOM 2792 O O . MET A 1 367 ? -10.5 -23.906 -30.109 1 93.75 367 MET A O 1
ATOM 2796 N N . TYR A 1 368 ? -11.562 -23.031 -28.406 1 93.62 368 TYR A N 1
ATOM 2797 C CA . TYR A 1 368 ? -12.289 -24.266 -28.141 1 93.62 368 TYR A CA 1
ATOM 2798 C C . TYR A 1 368 ? -13.484 -24 -27.234 1 93.62 368 TYR A C 1
ATOM 2800 O O . TYR A 1 368 ? -13.406 -23.172 -26.312 1 93.62 368 TYR A O 1
ATOM 2808 N N . TYR A 1 369 ? -14.555 -24.562 -27.469 1 94.38 369 TYR A N 1
ATOM 2809 C CA . TYR A 1 369 ? -15.695 -24.656 -26.562 1 94.38 369 TYR A CA 1
ATOM 2810 C C . TYR A 1 369 ? -16.297 -26.062 -26.578 1 94.38 369 TYR A C 1
ATOM 2812 O O . TYR A 1 369 ? -16.578 -26.594 -27.641 1 94.38 369 TYR A O 1
ATOM 2820 N N . GLY A 1 370 ? -16.422 -26.641 -25.391 1 92.62 370 GLY A N 1
ATOM 2821 C CA . GLY A 1 370 ? -17 -27.969 -25.297 1 92.62 370 GLY A CA 1
ATOM 2822 C C . GLY A 1 370 ? -16.734 -28.641 -23.953 1 92.62 370 GLY A C 1
ATOM 2823 O O . GLY A 1 370 ? -16.406 -27.969 -22.984 1 92.62 370 GLY A O 1
ATOM 2824 N N . GLU A 1 371 ? -16.953 -29.906 -23.938 1 93.75 371 GLU A N 1
ATOM 2825 C CA . GLU A 1 371 ? -16.734 -30.672 -22.703 1 93.75 371 GLU A CA 1
ATOM 2826 C C . GLU A 1 371 ? -15.234 -30.781 -22.406 1 93.75 371 GLU A C 1
ATOM 2828 O O . GLU A 1 371 ? -14.414 -30.906 -23.312 1 93.75 371 GLU A O 1
ATOM 2833 N N . LEU A 1 372 ? -14.945 -30.781 -21.156 1 93.44 372 LEU A N 1
ATOM 2834 C CA . LEU A 1 372 ? -13.562 -30.812 -20.703 1 93.44 372 LEU A CA 1
ATOM 2835 C C . LEU A 1 372 ? -12.891 -32.125 -21.094 1 93.44 372 LEU A C 1
ATOM 2837 O O . LEU A 1 372 ? -11.719 -32.125 -21.484 1 93.44 372 LEU A O 1
ATOM 2841 N N . HIS A 1 373 ? -13.523 -33.312 -20.969 1 88.44 373 HIS A N 1
ATOM 2842 C CA . HIS A 1 373 ? -12.945 -34.625 -21.203 1 88.44 373 HIS A CA 1
ATOM 2843 C C . HIS A 1 373 ? -12.562 -34.812 -22.672 1 88.44 373 HIS A C 1
ATOM 2845 O O . HIS A 1 373 ? -11.68 -35.625 -23 1 88.44 373 HIS A O 1
ATOM 2851 N N . GLY A 1 374 ? -13.156 -34.031 -23.578 1 87 374 GLY A N 1
ATOM 2852 C CA . GLY A 1 374 ? -12.906 -34.219 -25 1 87 374 GLY A CA 1
ATOM 2853 C C . GLY A 1 374 ? -11.812 -33.312 -25.531 1 87 374 GLY A C 1
ATOM 2854 O O . GLY A 1 374 ? -11.43 -33.406 -26.703 1 87 374 GLY A O 1
ATOM 2855 N N . VAL A 1 375 ? -11.188 -32.594 -24.688 1 90.5 375 VAL A N 1
ATOM 2856 C CA . VAL A 1 375 ? -10.305 -31.547 -25.188 1 90.5 375 VAL A CA 1
ATOM 2857 C C . VAL A 1 375 ? -8.984 -32.156 -25.641 1 90.5 375 VAL A C 1
ATOM 2859 O O . VAL A 1 375 ? -8.398 -31.719 -26.641 1 90.5 375 VAL A O 1
ATOM 2862 N N . ARG A 1 376 ? -8.445 -33.156 -24.922 1 87.88 376 ARG A N 1
ATOM 2863 C CA . ARG A 1 376 ? -7.203 -33.812 -25.312 1 87.88 376 ARG A CA 1
ATOM 2864 C C . ARG A 1 376 ? -7.332 -34.438 -26.688 1 87.88 376 ARG A C 1
ATOM 2866 O O . ARG A 1 376 ? -6.434 -34.312 -27.531 1 87.88 376 ARG A O 1
ATOM 2873 N N . SER A 1 377 ? -8.43 -35.156 -26.859 1 88.25 377 SER A N 1
ATOM 2874 C CA . SER A 1 377 ? -8.695 -35.781 -28.141 1 88.25 377 SER A CA 1
ATOM 2875 C C . SER A 1 377 ? -8.875 -34.75 -29.234 1 88.25 377 SER A C 1
ATOM 2877 O O . SER A 1 377 ? -8.469 -34.938 -30.375 1 88.25 377 SER A O 1
ATOM 2879 N N . TYR A 1 378 ? -9.516 -33.688 -28.859 1 90.12 378 TYR A N 1
ATOM 2880 C CA . TYR A 1 378 ? -9.703 -32.562 -29.797 1 90.12 378 TYR A CA 1
ATOM 2881 C C . TYR A 1 378 ? -8.359 -32.031 -30.281 1 90.12 378 TYR A C 1
ATOM 2883 O O . TYR A 1 378 ? -8.156 -31.859 -31.484 1 90.12 378 TYR A O 1
ATOM 2891 N N . MET A 1 379 ? -7.453 -31.812 -29.438 1 90.69 379 MET A N 1
ATOM 2892 C CA . MET A 1 379 ? -6.137 -31.281 -29.781 1 90.69 379 MET A CA 1
ATOM 2893 C C . MET A 1 379 ? -5.324 -32.312 -30.562 1 90.69 379 MET A C 1
ATOM 2895 O O . MET A 1 379 ? -4.586 -31.984 -31.484 1 90.69 379 MET A O 1
ATOM 2899 N N . GLU A 1 380 ? -5.445 -33.594 -30.125 1 88.56 380 GLU A N 1
ATOM 2900 C CA . GLU A 1 380 ? -4.742 -34.656 -30.797 1 88.56 380 GLU A CA 1
ATOM 2901 C C . GLU A 1 380 ? -5.184 -34.781 -32.25 1 88.56 380 GLU A C 1
ATOM 2903 O O . GLU A 1 380 ? -4.367 -35.062 -33.125 1 88.56 380 GLU A O 1
ATOM 2908 N N . SER A 1 381 ? -6.426 -34.594 -32.469 1 87.81 381 SER A N 1
ATOM 2909 C CA . SER A 1 381 ? -6.98 -34.688 -33.812 1 87.81 381 SER A CA 1
ATOM 2910 C C . SER A 1 381 ? -6.395 -33.625 -34.75 1 87.81 381 SER A C 1
ATOM 2912 O O . SER A 1 381 ? -6.383 -33.781 -35.969 1 87.81 381 SER A O 1
ATOM 2914 N N . TYR A 1 382 ? -5.812 -32.688 -34.156 1 85.62 382 TYR A N 1
ATOM 2915 C CA . TYR A 1 382 ? -5.25 -31.625 -34.969 1 85.62 382 TYR A CA 1
ATOM 2916 C C . TYR A 1 382 ? -3.725 -31.656 -34.938 1 85.62 382 TYR A C 1
ATOM 2918 O O . TYR A 1 382 ? -3.068 -30.672 -35.281 1 85.62 382 TYR A O 1
ATOM 2926 N N . GLY A 1 383 ? -3.174 -32.719 -34.375 1 82.31 383 GLY A N 1
ATOM 2927 C CA . GLY A 1 383 ? -1.747 -32.969 -34.531 1 82.31 383 GLY A CA 1
ATOM 2928 C C . GLY A 1 383 ? -0.945 -32.531 -33.312 1 82.31 383 GLY A C 1
ATOM 2929 O O . GLY A 1 383 ? 0.275 -32.375 -33.406 1 82.31 383 GLY A O 1
ATOM 2930 N N . HIS A 1 384 ? -1.676 -32.344 -32.281 1 86 384 HIS A N 1
ATOM 2931 C CA . HIS A 1 384 ? -0.948 -31.906 -31.078 1 86 384 HIS A CA 1
ATOM 2932 C C . HIS A 1 384 ? -1.233 -32.844 -29.906 1 86 384 HIS A C 1
ATOM 2934 O O . HIS A 1 384 ? -1.911 -32.438 -28.953 1 86 384 HIS A O 1
ATOM 2940 N N . PRO A 1 385 ? -0.555 -33.969 -29.906 1 84.88 385 PRO A N 1
ATOM 2941 C CA . PRO A 1 385 ? -0.788 -34.906 -28.812 1 84.88 385 PRO A CA 1
ATOM 2942 C C . PRO A 1 385 ? -0.026 -34.531 -27.547 1 84.88 385 PRO A C 1
ATOM 2944 O O . PRO A 1 385 ? 1.024 -33.875 -27.625 1 84.88 385 PRO A O 1
ATOM 2947 N N . ALA A 1 386 ? -0.625 -34.875 -26.422 1 82.31 386 ALA A N 1
ATOM 2948 C CA . ALA A 1 386 ? -0.011 -34.594 -25.125 1 82.31 386 ALA A CA 1
ATOM 2949 C C . ALA A 1 386 ? 1.019 -35.656 -24.766 1 82.31 386 ALA A C 1
ATOM 2951 O O . ALA A 1 386 ? 0.838 -36.812 -25.062 1 82.31 386 ALA A O 1
ATOM 2952 N N . THR A 1 387 ? 2.096 -35.25 -24.109 1 77.62 387 THR A N 1
ATOM 2953 C CA . THR A 1 387 ? 3.068 -36.188 -23.578 1 77.62 387 THR A CA 1
ATOM 2954 C C . THR A 1 387 ? 2.574 -36.781 -22.266 1 77.62 387 THR A C 1
ATOM 2956 O O . THR A 1 387 ? 1.716 -36.219 -21.594 1 77.62 387 THR A O 1
ATOM 2959 N N . ALA A 1 388 ? 3.062 -37.938 -21.844 1 73.38 388 ALA A N 1
ATOM 2960 C CA . ALA A 1 388 ? 2.631 -38.656 -20.656 1 73.38 388 ALA A CA 1
ATOM 2961 C C . ALA A 1 388 ? 2.947 -37.875 -19.391 1 73.38 388 ALA A C 1
ATOM 2963 O O . ALA A 1 388 ? 2.289 -38.062 -18.359 1 73.38 388 ALA A O 1
ATOM 2964 N N . GLU A 1 389 ? 3.812 -37.062 -19.453 1 77.12 389 GLU A N 1
ATOM 2965 C CA . GLU A 1 389 ? 4.266 -36.375 -18.25 1 77.12 389 GLU A CA 1
ATOM 2966 C C . GLU A 1 389 ? 3.604 -35 -18.094 1 77.12 389 GLU A C 1
ATOM 2968 O O . GLU A 1 389 ? 3.789 -34.312 -17.094 1 77.12 389 GLU A O 1
ATOM 2973 N N . MET A 1 390 ? 2.797 -34.719 -19.094 1 80.12 390 MET A N 1
ATOM 2974 C CA . MET A 1 390 ? 2.203 -33.406 -19.078 1 80.12 390 MET A CA 1
ATOM 2975 C C . MET A 1 390 ? 0.73 -33.469 -18.672 1 80.12 390 MET A C 1
ATOM 2977 O O . MET A 1 390 ? -0.01 -34.312 -19.172 1 80.12 390 MET A O 1
ATOM 2981 N N . GLY A 1 391 ? 0.383 -32.625 -17.859 1 82.44 391 GLY A N 1
ATOM 2982 C CA . GLY A 1 391 ? -1.023 -32.531 -17.5 1 82.44 391 GLY A CA 1
ATOM 2983 C C . GLY A 1 391 ? -1.885 -32 -18.625 1 82.44 391 GLY A C 1
ATOM 2984 O O . GLY A 1 391 ? -1.385 -31.328 -19.531 1 82.44 391 GLY A O 1
ATOM 2985 N N . THR A 1 392 ? -3.139 -32.312 -18.656 1 86.56 392 THR A N 1
ATOM 2986 C CA . THR A 1 392 ? -4.055 -31.875 -19.719 1 86.56 392 THR A CA 1
ATOM 2987 C C . THR A 1 392 ? -4.145 -30.359 -19.781 1 86.56 392 THR A C 1
ATOM 2989 O O . THR A 1 392 ? -4.102 -29.781 -20.875 1 86.56 392 THR A O 1
ATOM 2992 N N . ALA A 1 393 ? -4.297 -29.734 -18.641 1 87.38 393 ALA A N 1
ATOM 2993 C CA . ALA A 1 393 ? -4.43 -28.281 -18.609 1 87.38 393 ALA A CA 1
ATOM 2994 C C . ALA A 1 393 ? -3.195 -27.609 -19.188 1 87.38 393 ALA A C 1
ATOM 2996 O O . ALA A 1 393 ? -3.311 -26.625 -19.938 1 87.38 393 ALA A O 1
ATOM 2997 N N . GLU A 1 394 ? -2.092 -28.109 -18.844 1 83.94 394 GLU A N 1
ATOM 2998 C CA . GLU A 1 394 ? -0.844 -27.547 -19.344 1 83.94 394 GLU A CA 1
ATOM 2999 C C . GLU A 1 394 ? -0.71 -27.781 -20.859 1 83.94 394 GLU A C 1
ATOM 3001 O O . GLU A 1 394 ? -0.234 -26.906 -21.578 1 83.94 394 GLU A O 1
ATOM 3006 N N . HIS A 1 395 ? -1.061 -28.938 -21.234 1 86.31 395 HIS A N 1
ATOM 3007 C CA . HIS A 1 395 ? -0.993 -29.281 -22.656 1 86.31 395 HIS A CA 1
ATOM 3008 C C . HIS A 1 395 ? -1.843 -28.328 -23.5 1 86.31 395 HIS A C 1
ATOM 3010 O O . HIS A 1 395 ? -1.389 -27.828 -24.531 1 86.31 395 HIS A O 1
ATOM 3016 N N . ILE A 1 396 ? -3.012 -28.109 -23.047 1 89.44 396 ILE A N 1
ATOM 3017 C CA . ILE A 1 396 ? -3.943 -27.281 -23.812 1 89.44 396 ILE A CA 1
ATOM 3018 C C . ILE A 1 396 ? -3.445 -25.844 -23.844 1 89.44 396 ILE A C 1
ATOM 3020 O O . ILE A 1 396 ? -3.557 -25.156 -24.875 1 89.44 396 ILE A O 1
ATOM 3024 N N . LEU A 1 397 ? -2.947 -25.359 -22.781 1 86.88 397 LEU A N 1
ATOM 3025 C CA . LEU A 1 397 ? -2.422 -24 -22.734 1 86.88 397 LEU A CA 1
ATOM 3026 C C . LEU A 1 397 ? -1.231 -23.844 -23.672 1 86.88 397 LEU A C 1
ATOM 3028 O O . LEU A 1 397 ? -1.053 -22.781 -24.281 1 86.88 397 LEU A O 1
ATOM 3032 N N . ASP A 1 398 ? -0.45 -24.859 -23.75 1 83.62 398 ASP A N 1
ATOM 3033 C CA . ASP A 1 398 ? 0.684 -24.828 -24.672 1 83.62 398 ASP A CA 1
ATOM 3034 C C . ASP A 1 398 ? 0.215 -24.75 -26.125 1 83.62 398 ASP A C 1
ATOM 3036 O O . ASP A 1 398 ? 0.836 -24.078 -26.953 1 83.62 398 ASP A O 1
ATOM 3040 N N . CYS A 1 399 ? -0.823 -25.438 -26.328 1 87.38 399 CYS A N 1
ATOM 3041 C CA . CYS A 1 399 ? -1.355 -25.5 -27.688 1 87.38 399 CYS A CA 1
ATOM 3042 C C . CYS A 1 399 ? -1.895 -24.141 -28.125 1 87.38 399 CYS A C 1
ATOM 3044 O O . CYS A 1 399 ? -1.836 -23.781 -29.297 1 87.38 399 CYS A O 1
ATOM 3046 N N . ILE A 1 400 ? -2.379 -23.375 -27.188 1 89 400 ILE A N 1
ATOM 3047 C CA . ILE A 1 400 ? -3.062 -22.141 -27.562 1 89 400 ILE A CA 1
ATOM 3048 C C . ILE A 1 400 ? -2.17 -20.938 -27.266 1 89 400 ILE A C 1
ATOM 3050 O O . ILE A 1 400 ? -2.598 -19.781 -27.406 1 89 400 ILE A O 1
ATOM 3054 N N . SER A 1 401 ? -1.009 -21.172 -26.75 1 83.62 401 SER A N 1
ATOM 3055 C CA . SER A 1 401 ? -0.081 -20.078 -26.469 1 83.62 401 SER A CA 1
ATOM 3056 C C . SER A 1 401 ? 0.873 -19.844 -27.625 1 83.62 401 SER A C 1
ATOM 3058 O O . SER A 1 401 ? 1.076 -20.734 -28.453 1 83.62 401 SER A O 1
ATOM 3060 N N . ARG A 1 402 ? 1.391 -18.609 -27.734 1 74.75 402 ARG A N 1
ATOM 3061 C CA . ARG A 1 402 ? 2.371 -18.281 -28.766 1 74.75 402 ARG A CA 1
ATOM 3062 C C . ARG A 1 402 ? 3.779 -18.656 -28.312 1 74.75 402 ARG A C 1
ATOM 3064 O O . ARG A 1 402 ? 4.676 -17.812 -28.281 1 74.75 402 ARG A O 1
ATOM 3071 N N . LEU A 1 403 ? 3.906 -19.672 -27.625 1 67.62 403 LEU A N 1
ATOM 3072 C CA . LEU A 1 403 ? 5.211 -20.219 -27.266 1 67.62 403 LEU A CA 1
ATOM 3073 C C . LEU A 1 403 ? 5.559 -21.406 -28.156 1 67.62 403 LEU A C 1
ATOM 3075 O O . LEU A 1 403 ? 4.727 -22.281 -28.375 1 67.62 403 LEU A O 1
ATOM 3079 N N . PRO A 1 404 ? 6.719 -21.188 -28.75 1 62.16 404 PRO A N 1
ATOM 3080 C CA . PRO A 1 404 ? 7.082 -22.297 -29.641 1 62.16 404 PRO A CA 1
ATOM 3081 C C . PRO A 1 404 ? 7.117 -23.641 -28.906 1 62.16 404 PRO A C 1
ATOM 3083 O O . PRO A 1 404 ? 7.652 -23.734 -27.812 1 62.16 404 PRO A O 1
ATOM 3086 N N . ILE A 1 405 ? 6.363 -24.438 -29.328 1 59.41 405 ILE A N 1
ATOM 3087 C CA . ILE A 1 405 ? 6.414 -25.828 -28.859 1 59.41 405 ILE A CA 1
ATOM 3088 C C . ILE A 1 405 ? 7.543 -26.562 -29.578 1 59.41 405 ILE A C 1
ATOM 3090 O O . ILE A 1 405 ? 7.586 -26.609 -30.812 1 59.41 405 ILE A O 1
ATOM 3094 N N . GLU A 1 406 ? 8.516 -27.016 -28.781 1 60.56 406 GLU A N 1
ATOM 3095 C CA . GLU A 1 406 ? 9.656 -27.719 -29.359 1 60.56 406 GLU A CA 1
ATOM 3096 C C . GLU A 1 406 ? 10.398 -26.859 -30.359 1 60.56 406 GLU A C 1
ATOM 3098 O O . GLU A 1 406 ? 10.812 -25.734 -30.047 1 60.56 406 GLU A O 1
ATOM 3103 N N . GLU A 1 407 ? 10.523 -27.234 -31.594 1 66.44 407 GLU A N 1
ATOM 3104 C CA . GLU A 1 407 ? 11.273 -26.578 -32.656 1 66.44 407 GLU A CA 1
ATOM 3105 C C . GLU A 1 407 ? 10.336 -25.938 -33.688 1 66.44 407 GLU A C 1
ATOM 3107 O O . GLU A 1 407 ? 10.68 -25.828 -34.844 1 66.44 407 GLU A O 1
ATOM 3112 N N . GLU A 1 408 ? 9.219 -25.5 -33.156 1 75.19 408 GLU A N 1
ATOM 3113 C CA . GLU A 1 408 ? 8.227 -24.922 -34.062 1 75.19 408 GLU A CA 1
ATOM 3114 C C . GLU A 1 408 ? 8.648 -23.516 -34.5 1 75.19 408 GLU A C 1
ATOM 3116 O O . GLU A 1 408 ? 9.141 -22.719 -33.719 1 75.19 408 GLU A O 1
ATOM 3121 N N . THR A 1 409 ? 8.57 -23.25 -35.812 1 76.38 409 THR A N 1
ATOM 3122 C CA . THR A 1 409 ? 8.828 -21.938 -36.406 1 76.38 409 THR A CA 1
ATOM 3123 C C . THR A 1 409 ? 7.668 -20.984 -36.125 1 76.38 409 THR A C 1
ATOM 3125 O O . THR A 1 409 ? 6.582 -21.422 -35.75 1 76.38 409 THR A O 1
ATOM 3128 N N . LYS A 1 410 ? 7.832 -19.75 -36.312 1 80.12 410 LYS A N 1
ATOM 3129 C CA . LYS A 1 410 ? 6.809 -18.734 -36.125 1 80.12 410 LYS A CA 1
ATOM 3130 C C . LYS A 1 410 ? 5.613 -18.969 -37.031 1 80.12 410 LYS A C 1
ATOM 3132 O O . LYS A 1 410 ? 4.465 -18.766 -36.625 1 80.12 410 LYS A O 1
ATOM 3137 N N . ASP A 1 411 ? 5.902 -19.422 -38.25 1 84.94 411 ASP A N 1
ATOM 3138 C CA . ASP A 1 411 ? 4.844 -19.656 -39.25 1 84.94 411 ASP A CA 1
ATOM 3139 C C . ASP A 1 411 ? 3.984 -20.859 -38.844 1 84.94 411 ASP A C 1
ATOM 3141 O O . ASP A 1 411 ? 2.766 -20.844 -39.031 1 84.94 411 ASP A O 1
ATOM 3145 N N . GLU A 1 412 ? 4.688 -21.812 -38.344 1 84.19 412 GLU A N 1
ATOM 3146 C CA . GLU A 1 412 ? 3.957 -22.984 -37.906 1 84.19 412 GLU A CA 1
ATOM 3147 C C . GLU A 1 412 ? 3.072 -22.656 -36.688 1 84.19 412 GLU A C 1
ATOM 3149 O O . GLU A 1 412 ? 1.962 -23.188 -36.594 1 84.19 412 GLU A O 1
ATOM 3154 N N . MET A 1 413 ? 3.572 -21.891 -35.969 1 85.62 413 MET A N 1
ATOM 3155 C CA . MET A 1 413 ? 2.822 -21.453 -34.781 1 85.62 413 MET A CA 1
ATOM 3156 C C . MET A 1 413 ? 1.57 -20.688 -35.188 1 85.62 413 MET A C 1
ATOM 3158 O O . MET A 1 413 ? 0.486 -20.922 -34.656 1 85.62 413 MET A O 1
ATOM 3162 N N . ASN A 1 414 ? 1.695 -19.781 -36.188 1 88.06 414 ASN A N 1
ATOM 3163 C CA . ASN A 1 414 ? 0.557 -19.016 -36.688 1 88.06 414 ASN A CA 1
ATOM 3164 C C . ASN A 1 414 ? -0.484 -19.922 -37.344 1 88.06 414 ASN A C 1
ATOM 3166 O O . ASN A 1 414 ? -1.687 -19.703 -37.188 1 88.06 414 ASN A O 1
ATOM 3170 N N . SER A 1 415 ? 0.029 -20.844 -38.031 1 88.44 415 SER A N 1
ATOM 3171 C CA . SER A 1 415 ? -0.876 -21.781 -38.719 1 88.44 415 SER A CA 1
ATOM 3172 C C . SER A 1 415 ? -1.657 -22.609 -37.688 1 88.44 415 SER A C 1
ATOM 3174 O O . SER A 1 415 ? -2.838 -22.906 -37.906 1 88.44 415 SER A O 1
ATOM 3176 N N . ARG A 1 416 ? -0.946 -23 -36.688 1 88.06 416 ARG A N 1
ATOM 3177 C CA . ARG A 1 416 ? -1.602 -23.75 -35.625 1 88.06 416 ARG A CA 1
ATOM 3178 C C . ARG A 1 416 ? -2.721 -22.922 -35 1 88.06 416 ARG A C 1
ATOM 3180 O O . ARG A 1 416 ? -3.838 -23.422 -34.812 1 88.06 416 ARG A O 1
ATOM 3187 N N . MET A 1 417 ? -2.484 -21.766 -34.719 1 89.5 417 MET A N 1
ATOM 3188 C CA . MET A 1 417 ? -3.455 -20.875 -34.062 1 89.5 417 MET A CA 1
ATOM 3189 C C . MET A 1 417 ? -4.648 -20.625 -35 1 89.5 417 MET A C 1
ATOM 3191 O O . MET A 1 417 ? -5.797 -20.703 -34.562 1 89.5 417 MET A O 1
ATOM 3195 N N . GLU A 1 418 ? -4.379 -20.359 -36.219 1 90.44 418 GLU A N 1
ATOM 3196 C CA . GLU A 1 418 ? -5.441 -20.078 -37.188 1 90.44 418 GLU A CA 1
ATOM 3197 C C . GLU A 1 418 ? -6.336 -21.297 -37.406 1 90.44 418 GLU A C 1
ATOM 3199 O O . GLU A 1 418 ? -7.547 -21.172 -37.562 1 90.44 418 GLU A O 1
ATOM 3204 N N . ARG A 1 419 ? -5.707 -22.406 -37.375 1 90.38 419 ARG A N 1
ATOM 3205 C CA . ARG A 1 419 ? -6.473 -23.641 -37.531 1 90.38 419 ARG A CA 1
ATOM 3206 C C . ARG A 1 419 ? -7.418 -23.859 -36.375 1 90.38 419 ARG A C 1
ATOM 3208 O O . ARG A 1 419 ? -8.562 -24.25 -36.562 1 90.38 419 ARG A O 1
ATOM 3215 N N . LEU A 1 420 ? -6.941 -23.625 -35.25 1 90.94 420 LEU A N 1
ATOM 3216 C CA . LEU A 1 420 ? -7.75 -23.812 -34.062 1 90.94 420 LEU A CA 1
ATOM 3217 C C . LEU A 1 420 ? -8.898 -22.812 -34 1 90.94 420 LEU A C 1
ATOM 3219 O O . LEU A 1 420 ? -10.016 -23.141 -33.625 1 90.94 420 LEU A O 1
ATOM 3223 N N . ILE A 1 421 ? -8.656 -21.594 -34.438 1 91.88 421 ILE A N 1
ATOM 3224 C CA . ILE A 1 421 ? -9.672 -20.547 -34.469 1 91.88 421 ILE A CA 1
ATOM 3225 C C . ILE A 1 421 ? -10.766 -20.906 -35.469 1 91.88 421 ILE A C 1
ATOM 3227 O O . ILE A 1 421 ? -11.953 -20.812 -35.188 1 91.88 421 ILE A O 1
ATOM 3231 N N . TYR A 1 422 ? -10.328 -21.312 -36.594 1 90.62 422 TYR A N 1
ATOM 3232 C CA . TYR A 1 422 ? -11.258 -21.656 -37.656 1 90.62 422 TYR A CA 1
ATOM 3233 C C . TYR A 1 422 ? -12.156 -22.812 -37.25 1 90.62 422 TYR A C 1
ATOM 3235 O O . TYR A 1 422 ? -13.375 -22.766 -37.469 1 90.62 422 TYR A O 1
ATOM 3243 N N . LYS A 1 423 ? -11.609 -23.719 -36.656 1 89.19 423 LYS A N 1
ATOM 3244 C CA . LYS A 1 423 ? -12.367 -24.891 -36.25 1 89.19 423 LYS A CA 1
ATOM 3245 C C . LYS A 1 423 ? -13.344 -24.562 -35.125 1 89.19 423 LYS A C 1
ATOM 3247 O O . LYS A 1 423 ? -14.469 -25.062 -35.125 1 89.19 423 LYS A O 1
ATOM 3252 N N . ALA A 1 424 ? -12.914 -23.812 -34.188 1 90.44 424 ALA A N 1
ATOM 3253 C CA . ALA A 1 424 ? -13.773 -23.422 -33.094 1 90.44 424 ALA A CA 1
ATOM 3254 C C . ALA A 1 424 ? -14.984 -22.625 -33.594 1 90.44 424 ALA A C 1
ATOM 3256 O O . ALA A 1 424 ? -16.094 -22.781 -33.062 1 90.44 424 ALA A O 1
ATOM 3257 N N . ASN A 1 425 ? -14.773 -21.812 -34.594 1 89 425 ASN A N 1
ATOM 3258 C CA . ASN A 1 425 ? -15.844 -20.984 -35.125 1 89 425 ASN A CA 1
ATOM 3259 C C . ASN A 1 425 ? -16.766 -21.781 -36.031 1 89 425 ASN A C 1
ATOM 3261 O O . ASN A 1 425 ? -17.938 -21.453 -36.188 1 89 425 ASN A O 1
ATOM 3265 N N . SER A 1 426 ? -16.172 -22.812 -36.625 1 86.62 426 SER A N 1
ATOM 3266 C CA . SER A 1 426 ? -16.953 -23.594 -37.594 1 86.62 426 SER A CA 1
ATOM 3267 C C . SER A 1 426 ? -17.797 -24.656 -36.875 1 86.62 426 SER A C 1
ATOM 3269 O O . SER A 1 426 ? -18.797 -25.125 -37.438 1 86.62 426 SER A O 1
ATOM 3271 N N . ASN A 1 427 ? -17.422 -25 -35.719 1 84.5 427 ASN A N 1
ATOM 3272 C CA . ASN A 1 427 ? -18.203 -25.984 -34.969 1 84.5 427 ASN A CA 1
ATOM 3273 C C . ASN A 1 427 ? -19.531 -25.406 -34.531 1 84.5 427 ASN A C 1
ATOM 3275 O O . ASN A 1 427 ? -19.578 -24.297 -33.969 1 84.5 427 ASN A O 1
ATOM 3279 N N . PRO A 1 428 ? -20.609 -26.016 -34.875 1 81.06 428 PRO A N 1
ATOM 3280 C CA . PRO A 1 428 ? -21.922 -25.516 -34.469 1 81.06 428 PRO A CA 1
ATOM 3281 C C . PRO A 1 428 ? -22.109 -25.562 -32.938 1 81.06 428 PRO A C 1
ATOM 3283 O O . PRO A 1 428 ? -21.75 -26.562 -32.312 1 81.06 428 PRO A O 1
ATOM 3286 N N . LEU A 1 429 ? -22.391 -24.516 -32.344 1 83.81 429 LEU A N 1
ATOM 3287 C CA . LEU A 1 429 ? -22.656 -24.422 -30.906 1 83.81 429 LEU A CA 1
ATOM 3288 C C . LEU A 1 429 ? -24.141 -24.172 -30.641 1 83.81 429 LEU A C 1
ATOM 3290 O O . LEU A 1 429 ? -24.734 -23.266 -31.234 1 83.81 429 LEU A O 1
ATOM 3294 N N . ASP A 1 430 ? -24.75 -25.109 -29.922 1 81.31 430 ASP A N 1
ATOM 3295 C CA . ASP A 1 430 ? -26.141 -24.922 -29.516 1 81.31 430 ASP A CA 1
ATOM 3296 C C . ASP A 1 430 ? -26.266 -23.891 -28.406 1 81.31 430 ASP A C 1
ATOM 3298 O O . ASP A 1 430 ? -25.953 -24.188 -27.25 1 81.31 430 ASP A O 1
ATOM 3302 N N . LEU A 1 431 ? -26.625 -22.766 -28.719 1 83.81 431 LEU A N 1
ATOM 3303 C CA . LEU A 1 431 ? -26.766 -21.688 -27.75 1 83.81 431 LEU A CA 1
ATOM 3304 C C . LEU A 1 431 ? -28.125 -21.734 -27.062 1 83.81 431 LEU A C 1
ATOM 3306 O O . LEU A 1 431 ? -28.422 -20.906 -26.203 1 83.81 431 LEU A O 1
ATOM 3310 N N . GLY A 1 432 ? -28.891 -22.766 -27.281 1 72.88 432 GLY A N 1
ATOM 3311 C CA . GLY A 1 432 ? -30.188 -22.922 -26.656 1 72.88 432 GLY A CA 1
ATOM 3312 C C . GLY A 1 432 ? -31.156 -21.812 -27 1 72.88 432 GLY A C 1
ATOM 3313 O O . GLY A 1 432 ? -32 -21.453 -26.188 1 72.88 432 GLY A O 1
ATOM 3314 N N . LYS A 1 433 ? -31.062 -21.188 -28.188 1 73.88 433 LYS A N 1
ATOM 3315 C CA . LYS A 1 433 ? -31.922 -20.078 -28.578 1 73.88 433 LYS A CA 1
ATOM 3316 C C . LYS A 1 433 ? -33.375 -20.531 -28.766 1 73.88 433 LYS A C 1
ATOM 3318 O O . LYS A 1 433 ? -33.625 -21.625 -29.281 1 73.88 433 LYS A O 1
ATOM 3323 N N . MET A 1 434 ? -34.219 -19.953 -27.922 1 61.5 434 MET A N 1
ATOM 3324 C CA . MET A 1 434 ? -35.656 -20.188 -28.203 1 61.5 434 MET A CA 1
ATOM 3325 C C . MET A 1 434 ? -36.031 -19.625 -29.562 1 61.5 434 MET A C 1
ATOM 3327 O O . MET A 1 434 ? -35.531 -18.594 -29.984 1 61.5 434 MET A O 1
ATOM 3331 N N . ALA A 1 435 ? -36.5 -20.422 -30.531 1 49.25 435 ALA A N 1
ATOM 3332 C CA . ALA A 1 435 ? -36.969 -20.062 -31.859 1 49.25 435 ALA A CA 1
ATOM 3333 C C . ALA A 1 435 ? -37.719 -18.719 -31.844 1 49.25 435 ALA A C 1
ATOM 3335 O O . ALA A 1 435 ? -38.781 -18.609 -31.25 1 49.25 435 ALA A O 1
ATOM 3336 N N . THR A 1 436 ? -37.156 -17.656 -31.562 1 46.78 436 THR A N 1
ATOM 3337 C CA . THR A 1 436 ? -37.938 -16.406 -31.609 1 46.78 436 THR A CA 1
ATOM 3338 C C . THR A 1 436 ? -38.531 -16.188 -32.969 1 46.78 436 THR A C 1
ATOM 3340 O O . THR A 1 436 ? -37.875 -16.422 -34 1 46.78 436 THR A O 1
ATOM 3343 N N . ASP A 1 437 ? -39.875 -16.297 -33.156 1 40.09 437 ASP A N 1
ATOM 3344 C CA . ASP A 1 437 ? -40.562 -15.68 -34.312 1 40.09 437 ASP A CA 1
ATOM 3345 C C . ASP A 1 437 ? -39.938 -14.328 -34.625 1 40.09 437 ASP A C 1
ATOM 3347 O O . ASP A 1 437 ? -39.562 -13.57 -33.75 1 40.09 437 ASP A O 1
ATOM 3351 N N . ASP A 1 438 ? -39.375 -14.133 -35.781 1 39.25 438 ASP A N 1
ATOM 3352 C CA . ASP A 1 438 ? -38.812 -12.906 -36.375 1 39.25 438 ASP A CA 1
ATOM 3353 C C . ASP A 1 438 ? -39.531 -11.68 -35.781 1 39.25 438 ASP A C 1
ATOM 3355 O O . ASP A 1 438 ? -39.25 -10.547 -36.188 1 39.25 438 ASP A O 1
ATOM 3359 N N . ASN A 1 439 ? -40.812 -11.672 -35.5 1 35.38 439 ASN A N 1
ATOM 3360 C CA . ASN A 1 439 ? -41.688 -10.578 -35.125 1 35.38 439 ASN A CA 1
ATOM 3361 C C . ASN A 1 439 ? -41.469 -10.156 -33.656 1 35.38 439 ASN A C 1
ATOM 3363 O O . ASN A 1 439 ? -41.406 -11.008 -32.781 1 35.38 439 ASN A O 1
ATOM 3367 N N . GLY A 1 440 ? -41.125 -8.805 -33.125 1 38.56 440 GLY A N 1
ATOM 3368 C CA . GLY A 1 440 ? -40.875 -7.848 -32.062 1 38.56 440 GLY A CA 1
ATOM 3369 C C . GLY A 1 440 ? -39.938 -8.375 -31 1 38.56 440 GLY A C 1
ATOM 3370 O O . GLY A 1 440 ? -40.25 -9.352 -30.312 1 38.56 440 GLY A O 1
ATOM 3371 N N . THR A 1 441 ? -38.625 -8.445 -31.078 1 43.75 441 THR A N 1
ATOM 3372 C CA . THR A 1 441 ? -37.469 -8.719 -30.234 1 43.75 441 THR A CA 1
ATOM 3373 C C . THR A 1 441 ? -37.688 -8.18 -28.828 1 43.75 441 THR A C 1
ATOM 3375 O O . THR A 1 441 ? -37.594 -6.973 -28.609 1 43.75 441 THR A O 1
ATOM 3378 N N . THR A 1 442 ? -38.594 -8.602 -28.078 1 44 442 THR A N 1
ATOM 3379 C CA . THR A 1 442 ? -38.75 -8.148 -26.703 1 44 442 THR A CA 1
ATOM 3380 C C . THR A 1 442 ? -37.5 -8.469 -25.875 1 44 442 THR A C 1
ATOM 3382 O O . THR A 1 442 ? -37.156 -9.641 -25.688 1 44 442 THR A O 1
ATOM 3385 N N . GLU A 1 443 ? -36.469 -7.723 -25.938 1 52.88 443 GLU A N 1
ATOM 3386 C CA . GLU A 1 443 ? -35.281 -7.781 -25.062 1 52.88 443 GLU A CA 1
ATOM 3387 C C . GLU A 1 443 ? -35.688 -7.688 -23.594 1 52.88 443 GLU A C 1
ATOM 3389 O O . GLU A 1 443 ? -36.625 -6.945 -23.25 1 52.88 443 GLU A O 1
ATOM 3394 N N . PHE A 1 444 ? -35.5 -8.766 -22.844 1 52.97 444 PHE A N 1
ATOM 3395 C CA . PHE A 1 444 ? -35.75 -8.766 -21.406 1 52.97 444 PHE A CA 1
ATOM 3396 C C . PHE A 1 444 ? -34.781 -7.805 -20.703 1 52.97 444 PHE A C 1
ATOM 3398 O O . PHE A 1 444 ? -33.594 -7.816 -20.953 1 52.97 444 PHE A O 1
ATOM 3405 N N . THR A 1 445 ? -35.312 -6.605 -20.391 1 51.31 445 THR A N 1
ATOM 3406 C CA . THR A 1 445 ? -34.5 -5.715 -19.562 1 51.31 445 THR A CA 1
ATOM 3407 C C . THR A 1 445 ? -34.562 -6.129 -18.094 1 51.31 445 THR A C 1
ATOM 3409 O O . THR A 1 445 ? -35.656 -6.223 -17.531 1 51.31 445 THR A O 1
ATOM 3412 N N . MET A 1 446 ? -33.688 -6.824 -17.641 1 49.44 446 MET A N 1
ATOM 3413 C CA . MET A 1 446 ? -33.625 -7.117 -16.219 1 49.44 446 MET A CA 1
ATOM 3414 C C . MET A 1 446 ? -33.281 -5.871 -15.422 1 49.44 446 MET A C 1
ATOM 3416 O O . MET A 1 446 ? -32.219 -5.281 -15.641 1 49.44 446 MET A O 1
ATOM 3420 N N . VAL A 1 447 ? -34.25 -4.957 -15.188 1 45 447 VAL A N 1
ATOM 3421 C CA . VAL A 1 447 ? -33.969 -3.781 -14.359 1 45 447 VAL A CA 1
ATOM 3422 C C . VAL A 1 447 ? -33.656 -4.215 -12.938 1 45 447 VAL A C 1
ATOM 3424 O O . VAL A 1 447 ? -34.406 -4.996 -12.328 1 45 447 VAL A O 1
ATOM 3427 N N . SER A 1 448 ? -32.562 -4.305 -12.531 1 49.06 448 SER A N 1
ATOM 3428 C CA . SER A 1 448 ? -32.25 -4.469 -11.117 1 49.06 448 SER A CA 1
ATOM 3429 C C . SER A 1 448 ? -32.875 -3.377 -10.266 1 49.06 448 SER A C 1
ATOM 3431 O O . SER A 1 448 ? -32.312 -2.297 -10.102 1 49.06 448 SER A O 1
ATOM 3433 N N . ARG A 1 449 ? -34.125 -2.918 -10.453 1 43.69 449 ARG A N 1
ATOM 3434 C CA . ARG A 1 449 ? -34.781 -1.766 -9.82 1 43.69 449 ARG A CA 1
ATOM 3435 C C . ARG A 1 449 ? -34.625 -1.827 -8.305 1 43.69 449 ARG A C 1
ATOM 3437 O O . ARG A 1 449 ? -35.156 -0.982 -7.586 1 43.69 449 ARG A O 1
ATOM 3444 N N . GLY A 1 450 ? -34.312 -2.881 -7.562 1 54 450 GLY A N 1
ATOM 3445 C CA . GLY A 1 450 ? -34.75 -2.818 -6.184 1 54 450 GLY A CA 1
ATOM 3446 C C . GLY A 1 450 ? -33.75 -2.143 -5.258 1 54 450 GLY A C 1
ATOM 3447 O O . GLY A 1 450 ? -32.562 -2.121 -5.543 1 54 450 GLY A O 1
ATOM 3448 N N . GLY A 1 451 ? -34.125 -0.931 -4.738 1 60.62 451 GLY A N 1
ATOM 3449 C CA . GLY A 1 451 ? -33.438 -0.301 -3.623 1 60.62 451 GLY A CA 1
ATOM 3450 C C . GLY A 1 451 ? -33.125 -1.264 -2.492 1 60.62 451 GLY A C 1
ATOM 3451 O O . GLY A 1 451 ? -33.406 -2.457 -2.59 1 60.62 451 GLY A O 1
ATOM 3452 N N . PRO A 1 452 ? -32.531 -0.818 -1.536 1 71.12 452 PRO A N 1
ATOM 3453 C CA . PRO A 1 452 ? -32.188 -1.659 -0.38 1 71.12 452 PRO A CA 1
ATOM 3454 C C . PRO A 1 452 ? -33.438 -2.301 0.244 1 71.12 452 PRO A C 1
ATOM 3456 O O . PRO A 1 452 ? -34.5 -1.675 0.297 1 71.12 452 PRO A O 1
ATOM 3459 N N . LYS A 1 453 ? -33.406 -3.49 0.484 1 73.69 453 LYS A N 1
ATOM 3460 C CA . LYS A 1 453 ? -34.531 -4.254 1.027 1 73.69 453 LYS A CA 1
ATOM 3461 C C . LYS A 1 453 ? -34.719 -3.955 2.51 1 73.69 453 LYS A C 1
ATOM 3463 O O . LYS A 1 453 ? -35.844 -4.012 3.012 1 73.69 453 LYS A O 1
ATOM 3468 N N . ALA A 1 454 ? -33.719 -3.508 3.189 1 81.88 454 ALA A N 1
ATOM 3469 C CA . ALA A 1 454 ? -33.812 -3.211 4.617 1 81.88 454 ALA A CA 1
ATOM 3470 C C . ALA A 1 454 ? -34.312 -1.794 4.848 1 81.88 454 ALA A C 1
ATOM 3472 O O . ALA A 1 454 ? -34.031 -0.885 4.062 1 81.88 454 ALA A O 1
ATOM 3473 N N . GLY A 1 455 ? -35.094 -1.632 5.855 1 81.44 455 GLY A N 1
ATOM 3474 C CA . GLY A 1 455 ? -35.594 -0.314 6.242 1 81.44 455 GLY A CA 1
ATOM 3475 C C . GLY A 1 455 ? -34.469 0.632 6.645 1 81.44 455 GLY A C 1
ATOM 3476 O O . GLY A 1 455 ? -33.344 0.198 6.914 1 81.44 455 GLY A O 1
ATOM 3477 N N . ILE A 1 456 ? -34.812 1.83 6.715 1 83.56 456 ILE A N 1
ATOM 3478 C CA . ILE A 1 456 ? -33.812 2.867 6.965 1 83.56 456 ILE A CA 1
ATOM 3479 C C . ILE A 1 456 ? -33.25 2.729 8.383 1 83.56 456 ILE A C 1
ATOM 3481 O O . ILE A 1 456 ? -32.062 2.941 8.617 1 83.56 456 ILE A O 1
ATOM 3485 N N . ILE A 1 457 ? -34.094 2.404 9.352 1 85.56 457 ILE A N 1
ATOM 3486 C CA . ILE A 1 457 ? -33.656 2.283 10.742 1 85.56 457 ILE A CA 1
ATOM 3487 C C . ILE A 1 457 ? -32.75 1.069 10.898 1 85.56 457 ILE A C 1
ATOM 3489 O O . ILE A 1 457 ? -31.766 1.118 11.633 1 85.56 457 ILE A O 1
ATOM 3493 N N . THR A 1 458 ? -33.125 0.005 10.211 1 87.88 458 THR A N 1
ATOM 3494 C CA . THR A 1 458 ? -32.281 -1.188 10.25 1 87.88 458 THR A CA 1
ATOM 3495 C C . THR A 1 458 ? -30.922 -0.922 9.578 1 87.88 458 THR A C 1
ATOM 3497 O O . THR A 1 458 ? -29.891 -1.401 10.047 1 87.88 458 THR A O 1
ATOM 3500 N N . GLN A 1 459 ? -31.031 -0.189 8.492 1 90.44 459 GLN A N 1
ATOM 3501 C CA . GLN A 1 459 ? -29.781 0.192 7.82 1 90.44 459 GLN A CA 1
ATOM 3502 C C . GLN A 1 459 ? -28.875 0.981 8.758 1 90.44 459 GLN A C 1
ATOM 3504 O O . GLN A 1 459 ? -27.703 0.66 8.906 1 90.44 459 GLN A O 1
ATOM 3509 N N . PHE A 1 460 ? -29.547 1.907 9.438 1 88.94 460 PHE A N 1
ATOM 3510 C CA . PHE A 1 460 ? -28.781 2.768 10.344 1 88.94 460 PHE A CA 1
ATOM 3511 C C . PHE A 1 460 ? -28.188 1.958 11.484 1 88.94 460 PHE A C 1
ATOM 3513 O O . PHE A 1 460 ? -27 2.1 11.797 1 88.94 460 PHE A O 1
ATOM 3520 N N . ARG A 1 461 ? -28.938 1.17 12.102 1 89.56 461 ARG A N 1
ATOM 3521 C CA . ARG A 1 461 ? -28.484 0.394 13.25 1 89.56 461 ARG A CA 1
ATOM 3522 C C . ARG A 1 461 ? -27.359 -0.551 12.875 1 89.56 461 ARG A C 1
ATOM 3524 O O . ARG A 1 461 ? -26.359 -0.663 13.602 1 89.56 461 ARG A O 1
ATOM 3531 N N . THR A 1 462 ? -27.484 -1.212 11.766 1 91.81 462 THR A N 1
ATOM 3532 C CA . THR A 1 462 ? -26.5 -2.18 11.312 1 91.81 462 THR A CA 1
ATOM 3533 C C . THR A 1 462 ? -25.203 -1.48 10.914 1 91.81 462 THR A C 1
ATOM 3535 O O . THR A 1 462 ? -24.109 -1.946 11.25 1 91.81 462 THR A O 1
ATOM 3538 N N . LEU A 1 463 ? -25.375 -0.383 10.242 1 93.19 463 LEU A N 1
ATOM 3539 C CA . LEU A 1 463 ? -24.203 0.375 9.812 1 93.19 463 LEU A CA 1
ATOM 3540 C C . LEU A 1 463 ? -23.5 1.013 11.008 1 93.19 463 LEU A C 1
ATOM 3542 O O . LEU A 1 463 ? -22.266 1.074 11.055 1 93.19 463 LEU A O 1
ATOM 3546 N N . PHE A 1 464 ? -24.266 1.516 11.961 1 91.88 464 PHE A N 1
ATOM 3547 C CA . PHE A 1 464 ? -23.719 2.076 13.188 1 91.88 464 PHE A CA 1
ATOM 3548 C C . PHE A 1 464 ? -22.906 1.027 13.938 1 91.88 464 PHE A C 1
ATOM 3550 O O . PHE A 1 464 ? -21.797 1.298 14.391 1 91.88 464 PHE A O 1
ATOM 3557 N N . LYS A 1 465 ? -23.484 -0.12 14.055 1 92.44 465 LYS A N 1
ATOM 3558 C CA . LYS A 1 465 ? -22.812 -1.204 14.766 1 92.44 465 LYS A CA 1
ATOM 3559 C C . LYS A 1 465 ? -21.5 -1.578 14.086 1 92.44 465 LYS A C 1
ATOM 3561 O O . LYS A 1 465 ? -20.484 -1.809 14.758 1 92.44 465 LYS A O 1
ATOM 3566 N N . ARG A 1 466 ? -21.484 -1.639 12.805 1 92.56 466 ARG A N 1
ATOM 3567 C CA . ARG A 1 466 ? -20.281 -1.975 12.055 1 92.56 466 ARG A CA 1
ATOM 3568 C C . ARG A 1 466 ? -19.203 -0.913 12.242 1 92.56 466 ARG A C 1
ATOM 3570 O O . ARG A 1 466 ? -18.047 -1.237 12.531 1 92.56 466 ARG A O 1
ATOM 3577 N N . SER A 1 467 ? -19.656 0.296 12.031 1 90.94 467 SER A N 1
ATOM 3578 C CA . SER A 1 467 ? -18.703 1.394 12.141 1 90.94 467 SER A CA 1
ATOM 3579 C C . SER A 1 467 ? -18.125 1.485 13.547 1 90.94 467 SER A C 1
ATOM 3581 O O . SER A 1 467 ? -16.938 1.73 13.719 1 90.94 467 SER A O 1
ATOM 3583 N N . PHE A 1 468 ? -18.969 1.288 14.508 1 90.25 468 PHE A N 1
ATOM 3584 C CA . PHE A 1 468 ? -18.531 1.35 15.898 1 90.25 468 PHE A CA 1
ATOM 3585 C C . PHE A 1 468 ? -17.547 0.234 16.203 1 90.25 468 PHE A C 1
ATOM 3587 O O . PHE A 1 468 ? -16.516 0.467 16.844 1 90.25 468 PHE A O 1
ATOM 3594 N N . ARG A 1 469 ? -17.781 -0.95 15.742 1 90.94 469 ARG A N 1
ATOM 3595 C CA . ARG A 1 469 ? -16.906 -2.088 15.953 1 90.94 469 ARG A CA 1
ATOM 3596 C C . ARG A 1 469 ? -15.562 -1.875 15.25 1 90.94 469 ARG A C 1
ATOM 3598 O O . ARG A 1 469 ? -14.508 -2.221 15.797 1 90.94 469 ARG A O 1
ATOM 3605 N N . GLU A 1 470 ? -15.633 -1.361 14.047 1 89.56 470 GLU A N 1
ATOM 3606 C CA . GLU A 1 470 ? -14.422 -1.108 13.273 1 89.56 470 GLU A CA 1
ATOM 3607 C C . GLU A 1 470 ? -13.508 -0.114 13.984 1 89.56 470 GLU A C 1
ATOM 3609 O O . GLU A 1 470 ? -12.281 -0.27 13.977 1 89.56 470 GLU A O 1
ATOM 3614 N N . VAL A 1 471 ? -14.117 0.832 14.609 1 85.94 471 VAL A N 1
ATOM 3615 C CA . VAL A 1 471 ? -13.336 1.895 15.234 1 85.94 471 VAL A CA 1
ATOM 3616 C C . VAL A 1 471 ? -12.766 1.401 16.562 1 85.94 471 VAL A C 1
ATOM 3618 O O . VAL A 1 471 ? -11.594 1.646 16.859 1 85.94 471 VAL A O 1
ATOM 3621 N N . ILE A 1 472 ? -13.5 0.664 17.312 1 88.12 472 ILE A N 1
ATOM 3622 C CA . ILE A 1 472 ? -13.094 0.258 18.656 1 88.12 472 ILE A CA 1
ATOM 3623 C C . ILE A 1 472 ? -12.07 -0.871 18.562 1 88.12 472 ILE A C 1
ATOM 3625 O O . ILE A 1 472 ? -11.172 -0.977 19.406 1 88.12 472 ILE A O 1
ATOM 3629 N N . ARG A 1 473 ? -12.148 -1.663 17.484 1 88.62 473 ARG A N 1
ATOM 3630 C CA . ARG A 1 473 ? -11.266 -2.82 17.359 1 88.62 473 ARG A CA 1
ATOM 3631 C C . ARG A 1 473 ? -9.984 -2.451 16.625 1 88.62 473 ARG A C 1
ATOM 3633 O O . ARG A 1 473 ? -9.055 -3.26 16.531 1 88.62 473 ARG A O 1
ATOM 3640 N N . GLY A 1 474 ? -9.969 -1.299 16.062 1 86.12 474 GLY A N 1
ATOM 3641 C CA . GLY A 1 474 ? -8.734 -0.833 15.445 1 86.12 474 GLY A CA 1
ATOM 3642 C C . GLY A 1 474 ? -7.703 -0.362 16.453 1 86.12 474 GLY A C 1
ATOM 3643 O O . GLY A 1 474 ? -7.473 0.84 16.594 1 86.12 474 GLY A O 1
ATOM 3644 N N . LYS A 1 475 ? -7.012 -1.255 17.031 1 82.56 475 LYS A N 1
ATOM 3645 C CA . LYS A 1 475 ? -6.133 -0.993 18.172 1 82.56 475 LYS A CA 1
ATOM 3646 C C . LYS A 1 475 ? -4.977 -0.079 17.766 1 82.56 475 LYS A C 1
ATOM 3648 O O . LYS A 1 475 ? -4.637 0.856 18.5 1 82.56 475 LYS A O 1
ATOM 3653 N N . THR A 1 476 ? -4.418 -0.335 16.641 1 77.56 476 THR A N 1
ATOM 3654 C CA . THR A 1 476 ? -3.266 0.449 16.203 1 77.56 476 THR A CA 1
ATOM 3655 C C . THR A 1 476 ? -3.648 1.915 16.016 1 77.56 476 THR A C 1
ATOM 3657 O O . THR A 1 476 ? -2.93 2.811 16.469 1 77.56 476 THR A O 1
ATOM 3660 N N . THR A 1 477 ? -4.77 2.141 15.43 1 78.56 477 THR A N 1
ATOM 3661 C CA . THR A 1 477 ? -5.234 3.502 15.195 1 78.56 477 THR A CA 1
ATOM 3662 C C . THR A 1 477 ? -5.586 4.188 16.516 1 78.56 477 THR A C 1
ATOM 3664 O O . THR A 1 477 ? -5.281 5.363 16.703 1 78.56 477 THR A O 1
ATOM 3667 N N . LEU A 1 478 ? -6.168 3.5 17.438 1 82.19 478 LEU A N 1
ATOM 3668 C CA . LEU A 1 478 ? -6.559 4.051 18.734 1 82.19 478 LEU A CA 1
ATOM 3669 C C . LEU A 1 478 ? -5.336 4.418 19.562 1 82.19 478 LEU A C 1
ATOM 3671 O O . LEU A 1 478 ? -5.301 5.477 20.188 1 82.19 478 LEU A O 1
ATOM 3675 N N . ILE A 1 479 ? -4.383 3.594 19.5 1 82.62 479 ILE A N 1
ATOM 3676 C CA . ILE A 1 479 ? -3.164 3.85 20.25 1 82.62 479 ILE A CA 1
ATOM 3677 C C . ILE A 1 479 ? -2.445 5.066 19.688 1 82.62 479 ILE A C 1
ATOM 3679 O O . ILE A 1 479 ? -1.984 5.934 20.422 1 82.62 479 ILE A O 1
ATOM 3683 N N . LEU A 1 480 ? -2.396 5.117 18.406 1 75.94 480 LEU A N 1
ATOM 3684 C CA . LEU A 1 480 ? -1.729 6.238 17.766 1 75.94 480 LEU A CA 1
ATOM 3685 C C . LEU A 1 480 ? -2.43 7.551 18.094 1 75.94 480 LEU A C 1
ATOM 3687 O O . LEU A 1 480 ? -1.773 8.555 18.391 1 75.94 480 LEU A O 1
ATOM 3691 N N . LYS A 1 481 ? -3.684 7.566 18.078 1 81.81 481 LYS A N 1
ATOM 3692 C CA . LYS A 1 481 ? -4.445 8.773 18.391 1 81.81 481 LYS A CA 1
ATOM 3693 C C . LYS A 1 481 ? -4.266 9.172 19.859 1 81.81 481 LYS A C 1
ATOM 3695 O O . LYS A 1 481 ? -4.164 10.359 20.172 1 81.81 481 LYS A O 1
ATOM 3700 N N . THR A 1 482 ? -4.254 8.156 20.703 1 84.44 482 THR A N 1
ATOM 3701 C CA . THR A 1 482 ? -4.078 8.414 22.125 1 84.44 482 THR A CA 1
ATOM 3702 C C . THR A 1 482 ? -2.701 9.008 22.391 1 84.44 482 THR A C 1
ATOM 3704 O O . THR A 1 482 ? -2.578 9.984 23.141 1 84.44 482 THR A O 1
ATOM 3707 N N . VAL A 1 483 ? -1.756 8.43 21.781 1 80.06 483 VAL A N 1
ATOM 3708 C CA . VAL A 1 483 ? -0.393 8.914 21.969 1 80.06 483 VAL A CA 1
ATOM 3709 C C . VAL A 1 483 ? -0.276 10.344 21.438 1 80.06 483 VAL A C 1
ATOM 3711 O O . VAL A 1 483 ? 0.375 11.188 22.047 1 80.06 483 VAL A O 1
ATOM 3714 N N . GLN A 1 484 ? -0.872 10.578 20.375 1 81.38 484 GLN A N 1
ATOM 3715 C CA . GLN A 1 484 ? -0.846 11.906 19.781 1 81.38 484 GLN A CA 1
ATOM 3716 C C . GLN A 1 484 ? -1.506 12.93 20.703 1 81.38 484 GLN A C 1
ATOM 3718 O O . GLN A 1 484 ? -0.968 14.023 20.922 1 81.38 484 GLN A O 1
ATOM 3723 N N . GLN A 1 485 ? -2.648 12.562 21.328 1 84.06 485 GLN A N 1
ATOM 3724 C CA . GLN A 1 485 ? -3.379 13.469 22.203 1 84.06 485 GLN A CA 1
ATOM 3725 C C . GLN A 1 485 ? -2.605 13.727 23.484 1 84.06 485 GLN A C 1
ATOM 3727 O O . GLN A 1 485 ? -2.523 14.859 23.953 1 84.06 485 GLN A O 1
ATOM 3732 N N . ILE A 1 486 ? -2.018 12.656 23.969 1 83.81 486 ILE A N 1
ATOM 3733 C CA . ILE A 1 486 ? -1.26 12.789 25.203 1 83.81 486 ILE A CA 1
ATOM 3734 C C . ILE A 1 486 ? 0.003 13.609 24.953 1 83.81 486 ILE A C 1
ATOM 3736 O O . ILE A 1 486 ? 0.321 14.516 25.719 1 83.81 486 ILE A O 1
ATOM 3740 N N . SER A 1 487 ? 0.662 13.297 23.922 1 81.94 487 SER A N 1
ATOM 3741 C CA . SER A 1 487 ? 1.896 14.008 23.609 1 81.94 487 SER A CA 1
ATOM 3742 C C . SER A 1 487 ? 1.635 15.5 23.406 1 81.94 487 SER A C 1
ATOM 3744 O O . SER A 1 487 ? 2.369 16.344 23.922 1 81.94 487 SER A O 1
ATOM 3746 N N . LEU A 1 488 ? 0.618 15.867 22.688 1 84.75 488 LEU A N 1
ATOM 3747 C CA . LEU A 1 488 ? 0.288 17.266 22.469 1 84.75 488 LEU A CA 1
ATOM 3748 C C . LEU A 1 488 ? -0.142 17.953 23.766 1 84.75 488 LEU A C 1
ATOM 3750 O O . LEU A 1 488 ? 0.21 19.109 24 1 84.75 488 LEU A O 1
ATOM 3754 N N . GLY A 1 489 ? -0.949 17.156 24.531 1 84.56 489 GLY A N 1
ATOM 3755 C CA . GLY A 1 489 ? -1.361 17.703 25.828 1 84.56 489 GLY A CA 1
ATOM 3756 C C . GLY A 1 489 ? -0.195 18.016 26.75 1 84.56 489 GLY A C 1
ATOM 3757 O O . GLY A 1 489 ? -0.147 19.078 27.359 1 84.56 489 GLY A O 1
ATOM 3758 N N . VAL A 1 490 ? 0.742 17.156 26.719 1 82.44 490 VAL A N 1
ATOM 3759 C CA . VAL A 1 490 ? 1.906 17.328 27.578 1 82.44 490 VAL A CA 1
ATOM 3760 C C . VAL A 1 490 ? 2.783 18.453 27.047 1 82.44 490 VAL A C 1
ATOM 3762 O O . VAL A 1 490 ? 3.354 19.219 27.828 1 82.44 490 VAL A O 1
ATOM 3765 N N . ILE A 1 491 ? 2.811 18.562 25.797 1 80.94 491 ILE A N 1
ATOM 3766 C CA . ILE A 1 491 ? 3.613 19.609 25.188 1 80.94 491 ILE A CA 1
ATOM 3767 C C . ILE A 1 491 ? 3.004 20.984 25.516 1 80.94 491 ILE A C 1
ATOM 3769 O O . ILE A 1 491 ? 3.693 21.875 26.016 1 80.94 491 ILE A O 1
ATOM 3773 N N . TYR A 1 492 ? 1.716 21.125 25.297 1 84.44 492 TYR A N 1
ATOM 3774 C CA . TYR A 1 492 ? 1.044 22.375 25.625 1 84.44 492 TYR A CA 1
ATOM 3775 C C . TYR A 1 492 ? 1.112 22.672 27.125 1 84.44 492 TYR A C 1
ATOM 3777 O O . TYR A 1 492 ? 1.42 23.781 27.531 1 84.44 492 TYR A O 1
ATOM 3785 N N . GLY A 1 493 ? 0.859 21.625 27.922 1 81.81 493 GLY A N 1
ATOM 3786 C CA . GLY A 1 493 ? 0.842 21.766 29.359 1 81.81 493 GLY A CA 1
ATOM 3787 C C . GLY A 1 493 ? 2.211 22.062 29.953 1 81.81 493 GLY A C 1
ATOM 3788 O O . GLY A 1 493 ? 2.322 22.734 30.969 1 81.81 493 GLY A O 1
ATOM 3789 N N . GLY A 1 494 ? 3.178 21.547 29.328 1 77.5 494 GLY A N 1
ATOM 3790 C CA . GLY A 1 494 ? 4.531 21.75 29.812 1 77.5 494 GLY A CA 1
ATOM 3791 C C . GLY A 1 494 ? 5.109 23.109 29.422 1 77.5 494 GLY A C 1
ATOM 3792 O O . GLY A 1 494 ? 5.984 23.641 30.109 1 77.5 494 GLY A O 1
ATOM 3793 N N . ILE A 1 495 ? 4.555 23.703 28.406 1 79.44 495 ILE A N 1
ATOM 3794 C CA . ILE A 1 495 ? 5.141 24.922 27.875 1 79.44 495 ILE A CA 1
ATOM 3795 C C . ILE A 1 495 ? 4.379 26.141 28.406 1 79.44 495 ILE A C 1
ATOM 3797 O O . ILE A 1 495 ? 4.984 27.141 28.812 1 79.44 495 ILE A O 1
ATOM 3801 N N . TYR A 1 496 ? 3.09 26.078 28.422 1 80.38 496 TYR A N 1
ATOM 3802 C CA . TYR A 1 496 ? 2.279 27.219 28.812 1 80.38 496 TYR A CA 1
ATOM 3803 C C . TYR A 1 496 ? 1.965 27.188 30.312 1 80.38 496 TYR A C 1
ATOM 3805 O O . TYR A 1 496 ? 1.613 26.141 30.844 1 80.38 496 TYR A O 1
ATOM 3813 N N . SER A 1 497 ? 2.312 28.172 31.016 1 81.62 497 SER A N 1
ATOM 3814 C CA . SER A 1 497 ? 1.892 28.422 32.375 1 81.62 497 SER A CA 1
ATOM 3815 C C . SER A 1 497 ? 1.208 29.781 32.5 1 81.62 497 SER A C 1
ATOM 3817 O O . SER A 1 497 ? 1.873 30.812 32.531 1 81.62 497 SER A O 1
ATOM 3819 N N . LEU A 1 498 ? -0.117 29.75 32.625 1 84.06 498 LEU A N 1
ATOM 3820 C CA . LEU A 1 498 ? -0.898 30.969 32.531 1 84.06 498 LEU A CA 1
ATOM 3821 C C . LEU A 1 498 ? -1.17 31.547 33.906 1 84.06 498 LEU A C 1
ATOM 3823 O O . LEU A 1 498 ? -1.469 30.797 34.844 1 84.06 498 LEU A O 1
ATOM 3827 N N . GLY A 1 499 ? -0.824 32.812 34.062 1 79.31 499 GLY A N 1
ATOM 3828 C CA . GLY A 1 499 ? -1.135 33.562 35.25 1 79.31 499 GLY A CA 1
ATOM 3829 C C . GLY A 1 499 ? -2.109 34.688 35.031 1 79.31 499 GLY A C 1
ATOM 3830 O O . GLY A 1 499 ? -2.967 34.594 34.156 1 79.31 499 GLY A O 1
ATOM 3831 N N . THR A 1 500 ? -2.217 35.688 35.844 1 79.5 500 THR A N 1
ATOM 3832 C CA . THR A 1 500 ? -3.148 36.781 35.75 1 79.5 500 THR A CA 1
ATOM 3833 C C . THR A 1 500 ? -2.418 38.062 35.312 1 79.5 500 THR A C 1
ATOM 3835 O O . THR A 1 500 ? -2.98 39.156 35.375 1 79.5 500 THR A O 1
ATOM 3838 N N . ASN A 1 501 ? -1.184 37.875 34.812 1 78.06 501 ASN A N 1
ATOM 3839 C CA . ASN A 1 501 ? -0.443 39.031 34.312 1 78.06 501 ASN A CA 1
ATOM 3840 C C . ASN A 1 501 ? -0.829 39.375 32.875 1 78.06 501 ASN A C 1
ATOM 3842 O O . ASN A 1 501 ? -1.505 38.625 32.219 1 78.06 501 ASN A O 1
ATOM 3846 N N . GLN A 1 502 ? -0.439 40.594 32.438 1 77.12 502 GLN A N 1
ATOM 3847 C CA . GLN A 1 502 ? -0.828 41.094 31.109 1 77.12 502 GLN A CA 1
ATOM 3848 C C . GLN A 1 502 ? -0.219 40.25 30 1 77.12 502 GLN A C 1
ATOM 3850 O O . GLN A 1 502 ? -0.836 40.031 28.953 1 77.12 502 GLN A O 1
ATOM 3855 N N . ALA A 1 503 ? 0.977 39.719 30.266 1 72.38 503 ALA A N 1
ATOM 3856 C CA . ALA A 1 503 ? 1.636 38.875 29.266 1 72.38 503 ALA A CA 1
ATOM 3857 C C . ALA A 1 503 ? 0.877 37.562 29.078 1 72.38 503 ALA A C 1
ATOM 3859 O O . ALA A 1 503 ? 0.917 36.969 27.984 1 72.38 503 ALA A O 1
ATOM 3860 N N . SER A 1 504 ? 0.148 37.188 30.109 1 80.69 504 SER A N 1
ATOM 3861 C CA . SER A 1 504 ? -0.583 35.938 30.078 1 80.69 504 SER A CA 1
ATOM 3862 C C . SER A 1 504 ? -1.792 36.031 29.141 1 80.69 504 SER A C 1
ATOM 3864 O O . SER A 1 504 ? -2.34 35 28.734 1 80.69 504 SER A O 1
ATOM 3866 N N . ILE A 1 505 ? -2.203 37.281 28.844 1 81.69 505 ILE A N 1
ATOM 3867 C CA . ILE A 1 505 ? -3.357 37.438 27.969 1 81.69 505 ILE A CA 1
ATOM 3868 C C . ILE A 1 505 ? -3.016 36.969 26.562 1 81.69 505 ILE A C 1
ATOM 3870 O O . ILE A 1 505 ? -3.742 36.156 25.984 1 81.69 505 ILE A O 1
ATOM 3874 N N . GLN A 1 506 ? -1.925 37.438 26.062 1 76.44 506 GLN A N 1
ATOM 3875 C CA . GLN A 1 506 ? -1.512 37 24.734 1 76.44 506 GLN A CA 1
ATOM 3876 C C . GLN A 1 506 ? -1.192 35.5 24.703 1 76.44 506 GLN A C 1
ATOM 3878 O O . GLN A 1 506 ? -1.462 34.844 23.703 1 76.44 506 GLN A O 1
ATOM 3883 N N . ASP A 1 507 ? -0.632 35 25.781 1 80.5 507 ASP A N 1
ATOM 3884 C CA . ASP A 1 507 ? -0.315 33.562 25.859 1 80.5 507 ASP A CA 1
ATOM 3885 C C . ASP A 1 507 ? -1.586 32.719 25.844 1 80.5 507 ASP A C 1
ATOM 3887 O O . ASP A 1 507 ? -1.603 31.625 25.281 1 80.5 507 ASP A O 1
ATOM 3891 N N . ARG A 1 508 ? -2.596 33.281 26.531 1 87.31 508 ARG A N 1
ATOM 3892 C CA . ARG A 1 508 ? -3.863 32.562 26.547 1 87.31 508 ARG A CA 1
ATOM 3893 C C . ARG A 1 508 ? -4.461 32.469 25.156 1 87.31 508 ARG A C 1
ATOM 3895 O O . ARG A 1 508 ? -4.926 31.406 24.75 1 87.31 508 ARG A O 1
ATOM 3902 N N . PHE A 1 509 ? -4.395 33.594 24.438 1 84.19 509 PHE A N 1
ATOM 3903 C CA . PHE A 1 509 ? -4.895 33.562 23.062 1 84.19 509 PHE A CA 1
ATOM 3904 C C . PHE A 1 509 ? -4.062 32.625 22.188 1 84.19 509 PHE A C 1
ATOM 3906 O O . PHE A 1 509 ? -4.605 31.906 21.359 1 84.19 509 PHE A O 1
ATOM 3913 N N . GLY A 1 510 ? -2.801 32.656 22.391 1 81.25 510 GLY A N 1
ATOM 3914 C CA . GLY A 1 510 ? -1.915 31.797 21.641 1 81.25 510 GLY A CA 1
ATOM 3915 C C . GLY A 1 510 ? -2.166 30.328 21.906 1 81.25 510 GLY A C 1
ATOM 3916 O O . GLY A 1 510 ? -2.23 29.516 20.969 1 81.25 510 GLY A O 1
ATOM 3917 N N . LEU A 1 511 ? -2.336 29.969 23.125 1 87.25 511 LEU A N 1
ATOM 3918 C CA . LEU A 1 511 ? -2.582 28.594 23.5 1 87.25 511 LEU A CA 1
ATOM 3919 C C . LEU A 1 511 ? -3.904 28.094 22.922 1 87.25 511 LEU A C 1
ATOM 3921 O O . LEU A 1 511 ? -3.967 27.016 22.328 1 87.25 511 LEU A O 1
ATOM 3925 N N . LEU A 1 512 ? -4.957 28.938 23.109 1 91.5 512 LEU A N 1
ATOM 3926 C CA . LEU A 1 512 ? -6.277 28.516 22.641 1 91.5 512 LEU A CA 1
ATOM 3927 C C . LEU A 1 512 ? -6.316 28.406 21.125 1 91.5 512 LEU A C 1
ATOM 3929 O O . LEU A 1 512 ? -6.992 27.531 20.578 1 91.5 512 LEU A O 1
ATOM 3933 N N . SER A 1 513 ? -5.621 29.297 20.453 1 88.12 513 SER A N 1
ATOM 3934 C CA . SER A 1 513 ? -5.516 29.203 19 1 88.12 513 SER A CA 1
ATOM 3935 C C . SER A 1 513 ? -4.805 27.922 18.578 1 88.12 513 SER A C 1
ATOM 3937 O O . SER A 1 513 ? -5.242 27.234 17.656 1 88.12 513 SER A O 1
ATOM 3939 N N . LEU A 1 514 ? -3.791 27.578 19.281 1 87.06 514 LEU A N 1
ATOM 3940 C CA . LEU A 1 514 ? -3.027 26.375 18.969 1 87.06 514 LEU A CA 1
ATOM 3941 C C . LEU A 1 514 ? -3.855 25.125 19.219 1 87.06 514 LEU A C 1
ATOM 3943 O O . LEU A 1 514 ? -3.74 24.125 18.5 1 87.06 514 LEU A O 1
ATOM 3947 N N . ILE A 1 515 ? -4.629 25.203 20.281 1 92.38 515 ILE A N 1
ATOM 3948 C CA . ILE A 1 515 ? -5.496 24.078 20.594 1 92.38 515 ILE A CA 1
ATOM 3949 C C . ILE A 1 515 ? -6.512 23.875 19.469 1 92.38 515 ILE A C 1
ATOM 3951 O O . ILE A 1 515 ? -6.727 22.75 19.016 1 92.38 515 ILE A O 1
ATOM 3955 N N . ALA A 1 516 ? -7.086 24.938 19.016 1 92.25 516 ALA A N 1
ATOM 3956 C CA . ALA A 1 516 ? -8.07 24.844 17.938 1 92.25 516 ALA A CA 1
ATOM 3957 C C . ALA A 1 516 ? -7.422 24.344 16.656 1 92.25 516 ALA A C 1
ATOM 3959 O O . ALA A 1 516 ? -7.977 23.484 15.969 1 92.25 516 ALA A O 1
ATOM 3960 N N . ILE A 1 517 ? -6.289 24.844 16.328 1 88.69 517 ILE A N 1
ATOM 3961 C CA . ILE A 1 517 ? -5.578 24.453 15.109 1 88.69 517 ILE A CA 1
ATOM 3962 C C . ILE A 1 517 ? -5.129 23 15.219 1 88.69 517 ILE A C 1
ATOM 3964 O O . ILE A 1 517 ? -5.324 22.219 14.289 1 88.69 517 ILE A O 1
ATOM 3968 N N . GLY A 1 518 ? -4.531 22.672 16.359 1 87.44 518 GLY A N 1
ATOM 3969 C CA . GLY A 1 518 ? -4.035 21.328 16.562 1 87.44 518 GLY A CA 1
ATOM 3970 C C . GLY A 1 518 ? -5.125 20.281 16.516 1 87.44 518 GLY A C 1
ATOM 3971 O O . GLY A 1 518 ? -4.957 19.219 15.891 1 87.44 518 GLY A O 1
ATOM 3972 N N . SER A 1 519 ? -6.199 20.594 17.203 1 89.38 519 SER A N 1
ATOM 3973 C CA . SER A 1 519 ? -7.312 19.656 17.219 1 89.38 519 SER A CA 1
ATOM 3974 C C . SER A 1 519 ? -7.902 19.469 15.82 1 89.38 519 SER A C 1
ATOM 3976 O O . SER A 1 519 ? -8.266 18.359 15.43 1 89.38 519 SER A O 1
ATOM 3978 N N . ALA A 1 520 ? -8.016 20.547 15.094 1 90.38 520 ALA A N 1
ATOM 3979 C CA . ALA A 1 520 ? -8.531 20.453 13.734 1 90.38 520 ALA A CA 1
ATOM 3980 C C . ALA A 1 520 ? -7.59 19.656 12.836 1 90.38 520 ALA A C 1
ATOM 3982 O O . ALA A 1 520 ? -8.031 18.828 12.047 1 90.38 520 ALA A O 1
ATOM 3983 N N . ASN A 1 521 ? -6.375 19.953 12.953 1 86.75 521 ASN A N 1
ATOM 3984 C CA . ASN A 1 521 ? -5.383 19.266 12.133 1 86.75 521 ASN A CA 1
ATOM 3985 C C . ASN A 1 521 ? -5.387 17.766 12.375 1 86.75 521 ASN A C 1
ATOM 3987 O O . ASN A 1 521 ? -5.363 16.969 11.43 1 86.75 521 ASN A O 1
ATOM 3991 N N . MET A 1 522 ? -5.402 17.406 13.609 1 84.56 522 MET A N 1
ATOM 3992 C CA . MET A 1 522 ? -5.359 15.984 13.961 1 84.56 522 MET A CA 1
ATOM 3993 C C . MET A 1 522 ? -6.613 15.266 13.477 1 84.56 522 MET A C 1
ATOM 3995 O O . MET A 1 522 ? -6.531 14.18 12.914 1 84.56 522 MET A O 1
ATOM 3999 N N . ALA A 1 523 ? -7.727 15.898 13.711 1 87.44 523 ALA A N 1
ATOM 4000 C CA . ALA A 1 523 ? -8.992 15.273 13.344 1 87.44 523 ALA A CA 1
ATOM 4001 C C . ALA A 1 523 ? -9.125 15.141 11.828 1 87.44 523 ALA A C 1
ATOM 4003 O O . ALA A 1 523 ? -9.477 14.078 11.32 1 87.44 523 ALA A O 1
ATOM 4004 N N . VAL A 1 524 ? -8.797 16.156 11.078 1 89.19 524 VAL A N 1
ATOM 4005 C CA . VAL A 1 524 ? -8.938 16.156 9.625 1 89.19 524 VAL A CA 1
ATOM 4006 C C . VAL A 1 524 ? -7.934 15.18 9.016 1 89.19 524 VAL A C 1
ATOM 4008 O O . VAL A 1 524 ? -8.297 14.367 8.156 1 89.19 524 VAL A O 1
ATOM 4011 N N . ALA A 1 525 ? -6.734 15.25 9.484 1 83.69 525 ALA A N 1
ATOM 4012 C CA . ALA A 1 525 ? -5.684 14.391 8.938 1 83.69 525 ALA A CA 1
ATOM 4013 C C . ALA A 1 525 ? -6.008 12.914 9.172 1 83.69 525 ALA A C 1
ATOM 4015 O O . ALA A 1 525 ? -5.777 12.078 8.289 1 83.69 525 ALA A O 1
ATOM 4016 N N . SER A 1 526 ? -6.492 12.625 10.312 1 82.69 526 SER A N 1
ATOM 4017 C CA . SER A 1 526 ? -6.832 11.25 10.641 1 82.69 526 SER A CA 1
ATOM 4018 C C . SER A 1 526 ? -7.938 10.719 9.742 1 82.69 526 SER A C 1
ATOM 4020 O O . SER A 1 526 ? -7.879 9.578 9.281 1 82.69 526 SER A O 1
ATOM 4022 N N . THR A 1 527 ? -8.859 11.523 9.469 1 84.75 527 THR A N 1
ATOM 4023 C CA . THR A 1 527 ? -9.992 11.117 8.648 1 84.75 527 THR A CA 1
ATOM 4024 C C . THR A 1 527 ? -9.57 10.953 7.191 1 84.75 527 THR A C 1
ATOM 4026 O O . THR A 1 527 ? -10 10.016 6.516 1 84.75 527 THR A O 1
ATOM 4029 N N . ILE A 1 528 ? -8.711 11.797 6.754 1 85.81 528 ILE A N 1
ATOM 4030 C CA . ILE A 1 528 ? -8.242 11.758 5.371 1 85.81 528 ILE A CA 1
ATOM 4031 C C . ILE A 1 528 ? -7.414 10.5 5.137 1 85.81 528 ILE A C 1
ATOM 4033 O O . ILE A 1 528 ? -7.457 9.914 4.055 1 85.81 528 ILE A O 1
ATOM 4037 N N . ARG A 1 529 ? -6.809 10.008 6.098 1 79 529 ARG A N 1
ATOM 4038 C CA . ARG A 1 529 ? -5.941 8.844 5.973 1 79 529 ARG A CA 1
ATOM 4039 C C . ARG A 1 529 ? -6.758 7.555 5.957 1 79 529 ARG A C 1
ATOM 4041 O O . ARG A 1 529 ? -6.395 6.594 5.277 1 79 529 ARG A O 1
ATOM 4048 N N . SER A 1 530 ? -7.812 7.496 6.594 1 77.94 530 SER A N 1
ATOM 4049 C CA . SER A 1 530 ? -8.539 6.246 6.801 1 77.94 530 SER A CA 1
ATOM 4050 C C . SER A 1 530 ? -9.703 6.117 5.824 1 77.94 530 SER A C 1
ATOM 4052 O O . SER A 1 530 ? -10.062 5.012 5.422 1 77.94 530 SER A O 1
ATOM 4054 N N . PHE A 1 531 ? -10.258 7.176 5.32 1 82.25 531 PHE A N 1
ATOM 4055 C CA . PHE A 1 531 ? -11.555 7.133 4.652 1 82.25 531 PHE A CA 1
ATOM 4056 C C . PHE A 1 531 ? -11.414 6.59 3.234 1 82.25 531 PHE A C 1
ATOM 4058 O O . PHE A 1 531 ? -12.281 5.855 2.758 1 82.25 531 PHE A O 1
ATOM 4065 N N . PRO A 1 532 ? -10.383 6.953 2.604 1 78.75 532 PRO A N 1
ATOM 4066 C CA . PRO A 1 532 ? -10.336 6.465 1.224 1 78.75 532 PRO A CA 1
ATOM 4067 C C . PRO A 1 532 ? -10.328 4.941 1.137 1 78.75 532 PRO A C 1
ATOM 4069 O O . PRO A 1 532 ? -10.914 4.371 0.211 1 78.75 532 PRO A O 1
ATOM 4072 N N . ARG A 1 533 ? -9.766 4.273 2.018 1 79.69 533 ARG A N 1
ATOM 4073 C CA . ARG A 1 533 ? -9.805 2.816 2.051 1 79.69 533 ARG A CA 1
ATOM 4074 C C . ARG A 1 533 ? -11.219 2.309 2.301 1 79.69 533 ARG A C 1
ATOM 4076 O O . ARG A 1 533 ? -11.648 1.319 1.701 1 79.69 533 ARG A O 1
ATOM 4083 N N . GLU A 1 534 ? -11.852 2.984 3.166 1 85.69 534 GLU A N 1
ATOM 4084 C CA . GLU A 1 534 ? -13.234 2.65 3.459 1 85.69 534 GLU A CA 1
ATOM 4085 C C . GLU A 1 534 ? -14.148 2.982 2.279 1 85.69 534 GLU A C 1
ATOM 4087 O O . GLU A 1 534 ? -15.109 2.262 2.008 1 85.69 534 GLU A O 1
ATOM 4092 N N . LYS A 1 535 ? -13.797 4.043 1.63 1 85.19 535 LYS A N 1
ATOM 4093 C CA . LYS A 1 535 ? -14.586 4.5 0.491 1 85.19 535 LYS A CA 1
ATOM 4094 C C . LYS A 1 535 ? -14.641 3.439 -0.604 1 85.19 535 LYS A C 1
ATOM 4096 O O . LYS A 1 535 ? -15.68 3.236 -1.231 1 85.19 535 LYS A O 1
ATOM 4101 N N . ALA A 1 536 ? -13.594 2.684 -0.801 1 79.56 536 ALA A N 1
ATOM 4102 C CA . ALA A 1 536 ? -13.523 1.65 -1.83 1 79.56 536 ALA A CA 1
ATOM 4103 C C . ALA A 1 536 ? -14.5 0.516 -1.532 1 79.56 536 ALA A C 1
ATOM 4105 O O . ALA A 1 536 ? -15.125 -0.03 -2.445 1 79.56 536 ALA A O 1
ATOM 4106 N N . ILE A 1 537 ? -14.672 0.184 -0.333 1 86.5 537 ILE A N 1
ATOM 4107 C CA . ILE A 1 537 ? -15.57 -0.892 0.076 1 86.5 537 ILE A CA 1
ATOM 4108 C C . ILE A 1 537 ? -17.016 -0.401 0.037 1 86.5 537 ILE A C 1
ATOM 4110 O O . ILE A 1 537 ? -17.875 -1.059 -0.539 1 86.5 537 ILE A O 1
ATOM 4114 N N . VAL A 1 538 ? -17.219 0.777 0.567 1 86.69 538 VAL A N 1
ATOM 4115 C CA . VAL A 1 538 ? -18.562 1.323 0.729 1 86.69 538 VAL A CA 1
ATOM 4116 C C . VAL A 1 538 ? -19.141 1.67 -0.637 1 86.69 538 VAL A C 1
ATOM 4118 O O . VAL A 1 538 ? -20.344 1.497 -0.868 1 86.69 538 VAL A O 1
ATOM 4121 N N . SER A 1 539 ? -18.312 2.172 -1.502 1 80.31 539 SER A N 1
ATOM 4122 C CA . SER A 1 539 ? -18.797 2.51 -2.84 1 80.31 539 SER A CA 1
ATOM 4123 C C . SER A 1 539 ? -19.344 1.281 -3.555 1 80.31 539 SER A C 1
ATOM 4125 O O . SER A 1 539 ? -20.359 1.364 -4.254 1 80.31 539 SER A O 1
ATOM 4127 N N . ASN A 1 540 ? -18.703 0.09 -3.344 1 77.12 540 ASN A N 1
ATOM 4128 C CA . ASN A 1 540 ? -19.172 -1.15 -3.951 1 77.12 540 ASN A CA 1
ATOM 4129 C C . ASN A 1 540 ? -20.484 -1.63 -3.311 1 77.12 540 ASN A C 1
ATOM 4131 O O . ASN A 1 540 ? -21.359 -2.156 -3.996 1 77.12 540 ASN A O 1
ATOM 4135 N N . GLU A 1 541 ? -20.531 -1.425 -2.053 1 82.5 541 GLU A N 1
ATOM 4136 C CA . GLU A 1 541 ? -21.734 -1.835 -1.337 1 82.5 541 GLU A CA 1
ATOM 4137 C C . GLU A 1 541 ? -22.922 -0.981 -1.737 1 82.5 541 GLU A C 1
ATOM 4139 O O . GLU A 1 541 ? -24.047 -1.492 -1.882 1 82.5 541 GLU A O 1
ATOM 4144 N N . ILE A 1 542 ? -22.703 0.226 -1.926 1 79.56 542 ILE A N 1
ATOM 4145 C CA . ILE A 1 542 ? -23.766 1.144 -2.311 1 79.56 542 ILE A CA 1
ATOM 4146 C C . ILE A 1 542 ? -24.156 0.905 -3.768 1 79.56 542 ILE A C 1
ATOM 4148 O O . ILE A 1 542 ? -25.328 0.942 -4.121 1 79.56 542 ILE A O 1
ATOM 4152 N N . ALA A 1 543 ? -23.125 0.624 -4.57 1 71.75 543 ALA A N 1
ATOM 4153 C CA . ALA A 1 543 ? -23.391 0.319 -5.977 1 71.75 543 ALA A CA 1
ATOM 4154 C C . ALA A 1 543 ? -24.25 -0.936 -6.117 1 71.75 543 ALA A C 1
ATOM 4156 O O . ALA A 1 543 ? -25.047 -1.043 -7.047 1 71.75 543 ALA A O 1
ATOM 4157 N N . SER A 1 544 ? -24.047 -1.826 -5.156 1 74.5 544 SER A N 1
ATOM 4158 C CA . SER A 1 544 ? -24.828 -3.059 -5.168 1 74.5 544 SER A CA 1
ATOM 4159 C C . SER A 1 544 ? -26.172 -2.861 -4.488 1 74.5 544 SER A C 1
ATOM 4161 O O . SER A 1 544 ? -26.891 -3.832 -4.207 1 74.5 544 SER A O 1
ATOM 4163 N N . LYS A 1 545 ? -26.484 -1.604 -4.059 1 76.5 545 LYS A N 1
ATOM 4164 C CA . LYS A 1 545 ? -27.766 -1.199 -3.492 1 76.5 545 LYS A CA 1
ATOM 4165 C C . LYS A 1 545 ? -28.031 -1.922 -2.176 1 76.5 545 LYS A C 1
ATOM 4167 O O . LYS A 1 545 ? -29.156 -2.35 -1.919 1 76.5 545 LYS A O 1
ATOM 4172 N N . MET A 1 546 ? -27.016 -2.111 -1.468 1 82.25 546 MET A N 1
ATOM 4173 C CA . MET A 1 546 ? -27.172 -2.758 -0.167 1 82.25 546 MET A CA 1
ATOM 4174 C C . MET A 1 546 ? -27.828 -1.812 0.837 1 82.25 546 MET A C 1
ATOM 4176 O O . MET A 1 546 ? -28.641 -2.236 1.649 1 82.25 546 MET A O 1
ATOM 4180 N N . TYR A 1 547 ? -27.422 -0.606 0.818 1 86.38 547 TYR A N 1
ATOM 4181 C CA . TYR A 1 547 ? -27.969 0.453 1.662 1 86.38 547 TYR A CA 1
ATOM 4182 C C . TYR A 1 547 ? -27.812 1.813 0.99 1 86.38 547 TYR A C 1
ATOM 4184 O O . TYR A 1 547 ? -27.203 1.925 -0.076 1 86.38 547 TYR A O 1
ATOM 4192 N N . ARG A 1 548 ? -28.5 2.682 1.622 1 81 548 ARG A N 1
ATOM 4193 C CA . ARG A 1 548 ? -28.438 4.047 1.107 1 81 548 ARG A CA 1
ATOM 4194 C C . ARG A 1 548 ? -27.25 4.801 1.706 1 81 548 ARG A C 1
ATOM 4196 O O . ARG A 1 548 ? -26.719 4.418 2.752 1 81 548 ARG A O 1
ATOM 4203 N N . THR A 1 549 ? -26.875 5.844 1.089 1 79.69 549 THR A N 1
ATOM 4204 C CA . THR A 1 549 ? -25.703 6.605 1.477 1 79.69 549 THR A CA 1
ATOM 4205 C C . THR A 1 549 ? -25.938 7.359 2.779 1 79.69 549 THR A C 1
ATOM 4207 O O . THR A 1 549 ? -25.047 7.461 3.621 1 79.69 549 THR A O 1
ATOM 4210 N N . LEU A 1 550 ? -27.109 7.879 3.037 1 76.38 550 LEU A N 1
ATOM 4211 C CA . LEU A 1 550 ? -27.406 8.727 4.184 1 76.38 550 LEU A CA 1
ATOM 4212 C C . LEU A 1 550 ? -27.266 7.953 5.488 1 76.38 550 LEU A C 1
ATOM 4214 O O . LEU A 1 550 ? -26.609 8.414 6.418 1 76.38 550 LEU A O 1
ATOM 4218 N N . PRO A 1 551 ? -27.891 6.777 5.555 1 84 551 PRO A N 1
ATOM 4219 C CA . PRO A 1 551 ? -27.719 6.027 6.797 1 84 551 PRO A CA 1
ATOM 4220 C C . PRO A 1 551 ? -26.25 5.68 7.074 1 84 551 PRO A C 1
ATOM 4222 O O . PRO A 1 551 ? -25.859 5.57 8.234 1 84 551 PRO A O 1
ATOM 4225 N N . TYR A 1 552 ? -25.531 5.551 6.059 1 87.06 552 TYR A N 1
ATOM 4226 C CA . TYR A 1 552 ? -24.125 5.25 6.238 1 87.06 552 TYR A CA 1
ATOM 4227 C C . TYR A 1 552 ? -23.391 6.418 6.898 1 87.06 552 TYR A C 1
ATOM 4229 O O . TYR A 1 552 ? -22.672 6.23 7.879 1 87.06 552 TYR A O 1
ATOM 4237 N N . PHE A 1 553 ? -23.609 7.59 6.422 1 76.75 553 PHE A N 1
ATOM 4238 C CA . PHE A 1 553 ? -22.891 8.758 6.91 1 76.75 553 PHE A CA 1
ATOM 4239 C C . PHE A 1 553 ? -23.312 9.094 8.336 1 76.75 553 PHE A C 1
ATOM 4241 O O . PHE A 1 553 ? -22.469 9.461 9.164 1 76.75 553 PHE A O 1
ATOM 4248 N N . ILE A 1 554 ? -24.531 8.969 8.562 1 76.75 554 ILE A N 1
ATOM 4249 C CA . ILE A 1 554 ? -25.016 9.25 9.906 1 76.75 554 ILE A CA 1
ATOM 4250 C C . ILE A 1 554 ? -24.484 8.203 10.875 1 76.75 554 ILE A C 1
ATOM 4252 O O . ILE A 1 554 ? -24.062 8.531 11.992 1 76.75 554 ILE A O 1
ATOM 4256 N N . GLY A 1 555 ? -24.547 6.969 10.414 1 84.31 555 GLY A N 1
ATOM 4257 C CA . GLY A 1 555 ? -24 5.906 11.242 1 84.31 555 GLY A CA 1
ATOM 4258 C C . GLY A 1 555 ? -22.516 6.078 11.531 1 84.31 555 GLY A C 1
ATOM 4259 O O . GLY A 1 555 ? -22.062 5.875 12.656 1 84.31 555 GLY A O 1
ATOM 4260 N N . LYS A 1 556 ? -21.812 6.508 10.539 1 82.88 556 LYS A N 1
ATOM 4261 C CA . LYS A 1 556 ? -20.375 6.715 10.695 1 82.88 556 LYS A CA 1
ATOM 4262 C C . LYS A 1 556 ? -20.094 7.883 11.633 1 82.88 556 LYS A C 1
ATOM 4264 O O . LYS A 1 556 ? -19.234 7.781 12.516 1 82.88 556 LYS A O 1
ATOM 4269 N N . ALA A 1 557 ? -20.781 8.961 11.477 1 75.88 557 ALA A N 1
ATOM 4270 C CA . ALA A 1 557 ? -20.594 10.156 12.297 1 75.88 557 ALA A CA 1
ATOM 4271 C C . ALA A 1 557 ? -20.875 9.867 13.766 1 75.88 557 ALA A C 1
ATOM 4273 O O . ALA A 1 557 ? -20.094 10.234 14.641 1 75.88 557 ALA A O 1
ATOM 4274 N N . LEU A 1 558 ? -21.938 9.164 13.977 1 79.25 558 LEU A N 1
ATOM 4275 C CA . LEU A 1 558 ? -22.359 8.898 15.344 1 79.25 558 LEU A CA 1
ATOM 4276 C C . LEU A 1 558 ? -21.438 7.875 16 1 79.25 558 LEU A C 1
ATOM 4278 O O . LEU A 1 558 ? -21.219 7.918 17.219 1 79.25 558 LEU A O 1
ATOM 4282 N N . SER A 1 559 ? -20.969 6.996 15.219 1 87.06 559 SER A N 1
ATOM 4283 C CA . SER A 1 559 ? -20.094 5.965 15.766 1 87.06 559 SER A CA 1
ATOM 4284 C C . SER A 1 559 ? -18.766 6.559 16.234 1 87.06 559 SER A C 1
ATOM 4286 O O . SER A 1 559 ? -18.125 6.027 17.156 1 87.06 559 SER A O 1
ATOM 4288 N N . GLU A 1 560 ? -18.359 7.656 15.664 1 82.19 560 GLU A N 1
ATOM 4289 C CA . GLU A 1 560 ? -17.062 8.258 15.984 1 82.19 560 GLU A CA 1
ATOM 4290 C C . GLU A 1 560 ? -17.203 9.258 17.125 1 82.19 560 GLU A C 1
ATOM 4292 O O . GLU A 1 560 ? -16.188 9.648 17.734 1 82.19 560 GLU A O 1
ATOM 4297 N N . LEU A 1 561 ? -18.391 9.688 17.484 1 82.06 561 LEU A N 1
ATOM 4298 C CA . LEU A 1 561 ? -18.641 10.742 18.453 1 82.06 561 LEU A CA 1
ATOM 4299 C C . LEU A 1 561 ? -18.047 10.367 19.812 1 82.06 561 LEU A C 1
ATOM 4301 O O . LEU A 1 561 ? -17.312 11.156 20.422 1 82.06 561 LEU A O 1
ATOM 4305 N N . PRO A 1 562 ? -18.297 9.141 20.281 1 84.75 562 PRO A N 1
ATOM 4306 C CA . PRO A 1 562 ? -17.734 8.789 21.594 1 84.75 562 PRO A CA 1
ATOM 4307 C C . PRO A 1 562 ? -16.219 8.789 21.609 1 84.75 562 PRO A C 1
ATOM 4309 O O . PRO A 1 562 ? -15.602 9.203 22.594 1 84.75 562 PRO A O 1
ATOM 4312 N N . LEU A 1 563 ? -15.672 8.383 20.609 1 86.88 563 LEU A N 1
ATOM 4313 C CA . LEU A 1 563 ? -14.219 8.32 20.547 1 86.88 563 LEU A CA 1
ATOM 4314 C C . LEU A 1 563 ? -13.625 9.719 20.453 1 86.88 563 LEU A C 1
ATOM 4316 O O . LEU A 1 563 ? -12.586 10 21.062 1 86.88 563 LEU A O 1
ATOM 4320 N N . VAL A 1 564 ? -14.281 10.57 19.672 1 87.25 564 VAL A N 1
ATOM 4321 C CA . VAL A 1 564 ? -13.82 11.953 19.578 1 87.25 564 VAL A CA 1
ATOM 4322 C C . VAL A 1 564 ? -13.891 12.617 20.953 1 87.25 564 VAL A C 1
ATOM 4324 O O . VAL A 1 564 ? -12.977 13.344 21.344 1 87.25 564 VAL A O 1
ATOM 4327 N N . ALA A 1 565 ? -14.945 12.312 21.672 1 87.19 565 ALA A N 1
ATOM 4328 C CA . ALA A 1 565 ? -15.117 12.867 23 1 87.19 565 ALA A CA 1
ATOM 4329 C C . ALA A 1 565 ? -14.039 12.359 23.953 1 87.19 565 ALA A C 1
ATOM 4331 O O . ALA A 1 565 ? -13.492 13.125 24.75 1 87.19 565 ALA A O 1
ATOM 4332 N N . VAL A 1 566 ? -13.727 11.125 23.844 1 89 566 VAL A N 1
ATOM 4333 C CA . VAL A 1 566 ? -12.727 10.523 24.719 1 89 566 VAL A CA 1
ATOM 4334 C C . VAL A 1 566 ? -11.352 11.109 24.422 1 89 566 VAL A C 1
ATOM 4336 O O . VAL A 1 566 ? -10.617 11.5 25.328 1 89 566 VAL A O 1
ATOM 4339 N N . PHE A 1 567 ? -11.031 11.172 23.172 1 89.06 567 PHE A N 1
ATOM 4340 C CA . PHE A 1 567 ? -9.719 11.68 22.797 1 89.06 567 PHE A CA 1
ATOM 4341 C C . PHE A 1 567 ? -9.578 13.148 23.172 1 89.06 567 PHE A C 1
ATOM 4343 O O . PHE A 1 567 ? -8.547 13.562 23.703 1 89.06 567 PHE A O 1
ATOM 4350 N N . ASN A 1 568 ? -10.594 13.898 22.859 1 89.06 568 ASN A N 1
ATOM 4351 C CA . ASN A 1 568 ? -10.562 15.305 23.234 1 89.06 568 ASN A CA 1
ATOM 4352 C C . ASN A 1 568 ? -10.617 15.477 24.75 1 89.06 568 ASN A C 1
ATOM 4354 O O . ASN A 1 568 ? -10.086 16.453 25.281 1 89.06 568 ASN A O 1
ATOM 4358 N N . GLY A 1 569 ? -11.258 14.492 25.422 1 88.81 569 GLY A N 1
ATOM 4359 C CA . GLY A 1 569 ? -11.266 14.508 26.875 1 88.81 569 GLY A CA 1
ATOM 4360 C C . GLY A 1 569 ? -9.891 14.289 27.484 1 88.81 569 GLY A C 1
ATOM 4361 O O . GLY A 1 569 ? -9.5 14.984 28.422 1 88.81 569 GLY A O 1
ATOM 4362 N N . ILE A 1 570 ? -9.219 13.359 26.953 1 88.44 570 ILE A N 1
ATOM 4363 C CA . ILE A 1 570 ? -7.863 13.086 27.406 1 88.44 570 ILE A CA 1
ATOM 4364 C C . ILE A 1 570 ? -6.98 14.305 27.188 1 88.44 570 ILE A C 1
ATOM 4366 O O . ILE A 1 570 ? -6.324 14.789 28.109 1 88.44 570 ILE A O 1
ATOM 4370 N N . PHE A 1 571 ? -7.031 14.805 26.047 1 91.38 571 PHE A N 1
ATOM 4371 C CA . PHE A 1 571 ? -6.242 15.984 25.688 1 91.38 571 PHE A CA 1
ATOM 4372 C C . PHE A 1 571 ? -6.648 17.188 26.531 1 91.38 571 PHE A C 1
ATOM 4374 O O . PHE A 1 571 ? -5.797 17.859 27.125 1 91.38 571 PHE A O 1
ATOM 4381 N N . GLY A 1 572 ? -7.961 17.422 26.594 1 90.81 572 GLY A N 1
ATOM 4382 C CA . GLY A 1 572 ? -8.484 18.578 27.312 1 90.81 572 GLY A CA 1
ATOM 4383 C C . GLY A 1 572 ? -8.18 18.562 28.797 1 90.81 572 GLY A C 1
ATOM 4384 O O . GLY A 1 572 ? -7.844 19.594 29.375 1 90.81 572 GLY A O 1
ATOM 4385 N N . THR A 1 573 ? -8.242 17.391 29.391 1 89.88 573 THR A N 1
ATOM 4386 C CA . THR A 1 573 ? -7.984 17.281 30.828 1 89.88 573 THR A CA 1
ATOM 4387 C C . THR A 1 573 ? -6.516 17.547 31.125 1 89.88 573 THR A C 1
ATOM 4389 O O . THR A 1 573 ? -6.195 18.234 32.094 1 89.88 573 THR A O 1
ATOM 4392 N N . ILE A 1 574 ? -5.688 17.094 30.297 1 88.81 574 ILE A N 1
ATOM 4393 C CA . ILE A 1 574 ? -4.258 17.281 30.516 1 88.81 574 ILE A CA 1
ATOM 4394 C C . ILE A 1 574 ? -3.904 18.766 30.344 1 88.81 574 ILE A C 1
ATOM 4396 O O . ILE A 1 574 ? -3.297 19.359 31.234 1 88.81 574 ILE A O 1
ATOM 4400 N N . VAL A 1 575 ? -4.387 19.312 29.281 1 90.5 575 VAL A N 1
ATOM 4401 C CA . VAL A 1 575 ? -4.012 20.688 28.953 1 90.5 575 VAL A CA 1
ATOM 4402 C C . VAL A 1 575 ? -4.656 21.656 29.953 1 90.5 575 VAL A C 1
ATOM 4404 O O . VAL A 1 575 ? -4.016 22.594 30.422 1 90.5 575 VAL A O 1
ATOM 4407 N N . TYR A 1 576 ? -5.891 21.406 30.281 1 89.06 576 TYR A N 1
ATOM 4408 C CA . TYR A 1 576 ? -6.637 22.328 31.156 1 89.06 576 TYR A CA 1
ATOM 4409 C C . TYR A 1 576 ? -6.004 22.406 32.531 1 89.06 576 TYR A C 1
ATOM 4411 O O . TYR A 1 576 ? -5.855 23.484 33.094 1 89.06 576 TYR A O 1
ATOM 4419 N N . HIS A 1 577 ? -5.512 21.344 33.062 1 85.25 577 HIS A N 1
ATOM 4420 C CA . HIS A 1 577 ? -4.996 21.312 34.438 1 85.25 577 HIS A CA 1
ATOM 4421 C C . HIS A 1 577 ? -3.523 21.703 34.469 1 85.25 577 HIS A C 1
ATOM 4423 O O . HIS A 1 577 ? -3.057 22.266 35.469 1 85.25 577 HIS A O 1
ATOM 4429 N N . LEU A 1 578 ? -2.871 21.484 33.438 1 85.12 578 LEU A N 1
ATOM 4430 C CA . LEU A 1 578 ? -1.439 21.766 33.469 1 85.12 578 LEU A CA 1
ATOM 4431 C C . LEU A 1 578 ? -1.17 23.234 33.125 1 85.12 578 LEU A C 1
ATOM 4433 O O . LEU A 1 578 ? -0.173 23.812 33.562 1 85.12 578 LEU A O 1
ATOM 4437 N N . THR A 1 579 ? -1.972 23.875 32.281 1 87.31 579 THR A N 1
ATOM 4438 C CA . THR A 1 579 ? -1.674 25.219 31.812 1 87.31 579 THR A CA 1
ATOM 4439 C C . THR A 1 579 ? -2.207 26.281 32.781 1 87.31 579 THR A C 1
ATOM 4441 O O . THR A 1 579 ? -1.78 27.438 32.75 1 87.31 579 THR A O 1
ATOM 4444 N N . GLY A 1 580 ? -3.145 25.938 33.625 1 83.81 580 GLY A N 1
ATOM 4445 C CA . GLY A 1 580 ? -3.691 26.891 34.562 1 83.81 580 GLY A CA 1
ATOM 4446 C C . GLY A 1 580 ? -4.863 27.672 34 1 83.81 580 GLY A C 1
ATOM 4447 O O . GLY A 1 580 ? -5.039 28.844 34.344 1 83.81 580 GLY A O 1
ATOM 4448 N N . LEU A 1 581 ? -5.555 27.172 33.125 1 89.06 581 LEU A N 1
ATOM 4449 C CA . LEU A 1 581 ? -6.793 27.781 32.656 1 89.06 581 LEU A CA 1
ATOM 4450 C C . LEU A 1 581 ? -7.789 27.938 33.812 1 89.06 581 LEU A C 1
ATOM 4452 O O . LEU A 1 581 ? -7.547 27.453 34.906 1 89.06 581 LEU A O 1
ATOM 4456 N N . SER A 1 582 ? -8.805 28.703 33.531 1 84.44 582 SER A N 1
ATOM 4457 C CA . SER A 1 582 ? -9.734 29.062 34.594 1 84.44 582 SER A CA 1
ATOM 4458 C C . SER A 1 582 ? -10.258 27.828 35.312 1 84.44 582 SER A C 1
ATOM 4460 O O . SER A 1 582 ? -10.68 26.859 34.656 1 84.44 582 SER A O 1
ATOM 4462 N N . ARG A 1 583 ? -10.156 27.812 36.625 1 78.25 583 ARG A N 1
ATOM 4463 C CA . ARG A 1 583 ? -10.422 26.625 37.438 1 78.25 583 ARG A CA 1
ATOM 4464 C C . ARG A 1 583 ? -11.906 26.516 37.781 1 78.25 583 ARG A C 1
ATOM 4466 O O . ARG A 1 583 ? -12.32 25.594 38.5 1 78.25 583 ARG A O 1
ATOM 4473 N N . MET A 1 584 ? -12.703 27.25 37.125 1 79.81 584 MET A N 1
ATOM 4474 C CA . MET A 1 584 ? -14.125 27.094 37.438 1 79.81 584 MET A CA 1
ATOM 4475 C C . MET A 1 584 ? -14.672 25.828 36.781 1 79.81 584 MET A C 1
ATOM 4477 O O . MET A 1 584 ? -14.422 25.562 35.594 1 79.81 584 MET A O 1
ATOM 4481 N N . LYS A 1 585 ? -15.312 24.969 37.562 1 77.31 585 LYS A N 1
ATOM 4482 C CA . LYS A 1 585 ? -15.797 23.656 37.125 1 77.31 585 LYS A CA 1
ATOM 4483 C C . LYS A 1 585 ? -16.719 23.797 35.906 1 77.31 585 LYS A C 1
ATOM 4485 O O . LYS A 1 585 ? -16.672 22.984 35 1 77.31 585 LYS A O 1
ATOM 4490 N N . GLY A 1 586 ? -17.516 24.781 35.812 1 86.38 586 GLY A N 1
ATOM 4491 C CA . GLY A 1 586 ? -18.406 25 34.688 1 86.38 586 GLY A CA 1
ATOM 4492 C C . GLY A 1 586 ? -17.656 25.297 33.406 1 86.38 586 GLY A C 1
ATOM 4493 O O . GLY A 1 586 ? -18.031 24.828 32.312 1 86.38 586 GLY A O 1
ATOM 4494 N N . LYS A 1 587 ? -16.562 25.984 33.531 1 91.19 587 LYS A N 1
ATOM 4495 C CA . LYS A 1 587 ? -15.781 26.359 32.375 1 91.19 587 LYS A CA 1
ATOM 4496 C C . LYS A 1 587 ? -15.023 25.156 31.812 1 91.19 587 LYS A C 1
ATOM 4498 O O . LYS A 1 587 ? -14.844 25.031 30.594 1 91.19 587 LYS A O 1
ATOM 4503 N N . PHE A 1 588 ? -14.695 24.266 32.719 1 92.44 588 PHE A N 1
ATOM 4504 C CA . PHE A 1 588 ? -13.984 23.078 32.281 1 92.44 588 PHE A CA 1
ATOM 4505 C C . PHE A 1 588 ? -14.883 22.172 31.453 1 92.44 588 PHE A C 1
ATOM 4507 O O . PHE A 1 588 ? -14.469 21.672 30.406 1 92.44 588 PHE A O 1
ATOM 4514 N N . ARG A 1 589 ? -16.062 21.906 31.906 1 91 589 ARG A N 1
ATOM 4515 C CA . ARG A 1 589 ? -17 21.078 31.172 1 91 589 ARG A CA 1
ATOM 4516 C C . ARG A 1 589 ? -17.328 21.688 29.812 1 91 589 ARG A C 1
ATOM 4518 O O . ARG A 1 589 ? -17.453 20.984 28.812 1 91 589 ARG A O 1
ATOM 4525 N N . ARG A 1 590 ? -17.5 23.031 29.797 1 93 590 ARG A N 1
ATOM 4526 C CA . ARG A 1 590 ? -17.781 23.719 28.547 1 93 590 ARG A CA 1
ATOM 4527 C C . ARG A 1 590 ? -16.578 23.609 27.594 1 93 590 ARG A C 1
ATOM 4529 O O . ARG A 1 590 ? -16.766 23.484 26.391 1 93 590 ARG A O 1
ATOM 4536 N N . PHE A 1 591 ? -15.406 23.688 28.219 1 94.62 591 PHE A N 1
ATOM 4537 C CA . PHE A 1 591 ? -14.188 23.547 27.422 1 94.62 591 PHE A CA 1
ATOM 4538 C C . PHE A 1 591 ? -14.156 22.203 26.719 1 94.62 591 PHE A C 1
ATOM 4540 O O . PHE A 1 591 ? -13.883 22.125 25.516 1 94.62 591 PHE A O 1
ATOM 4547 N N . LEU A 1 592 ? -14.492 21.172 27.453 1 92.44 592 LEU A N 1
ATOM 4548 C CA . LEU A 1 592 ? -14.492 19.828 26.891 1 92.44 592 LEU A CA 1
ATOM 4549 C C . LEU A 1 592 ? -15.57 19.688 25.828 1 92.44 592 LEU A C 1
ATOM 4551 O O . LEU A 1 592 ? -15.344 19.031 24.797 1 92.44 592 LEU A O 1
ATOM 4555 N N . GLY A 1 593 ? -16.688 20.219 26.078 1 92.06 593 GLY A N 1
ATOM 4556 C CA . GLY A 1 593 ? -17.781 20.172 25.109 1 92.06 593 GLY A CA 1
ATOM 4557 C C . GLY A 1 593 ? -17.438 20.906 23.812 1 92.06 593 GLY A C 1
ATOM 4558 O O . GLY A 1 593 ? -17.75 20.406 22.719 1 92.06 593 GLY A O 1
ATOM 4559 N N . LEU A 1 594 ? -16.812 22.062 23.938 1 94.81 594 LEU A N 1
ATOM 4560 C CA . LEU A 1 594 ? -16.438 22.844 22.766 1 94.81 594 LEU A CA 1
ATOM 4561 C C . LEU A 1 594 ? -15.375 22.125 21.953 1 94.81 594 LEU A C 1
ATOM 4563 O O . LEU A 1 594 ? -15.414 22.125 20.719 1 94.81 594 LEU A O 1
ATOM 4567 N N . LEU A 1 595 ? -14.5 21.484 22.641 1 94.44 595 LEU A N 1
ATOM 4568 C CA . LEU A 1 595 ? -13.461 20.734 21.969 1 94.44 595 LEU A CA 1
ATOM 4569 C C . LEU A 1 595 ? -14.055 19.547 21.203 1 94.44 595 LEU A C 1
ATOM 4571 O O . LEU A 1 595 ? -13.617 19.25 20.078 1 94.44 595 LEU A O 1
ATOM 4575 N N . THR A 1 596 ? -14.969 18.922 21.797 1 91.75 596 THR A N 1
ATOM 4576 C CA . THR A 1 596 ? -15.617 17.781 21.156 1 91.75 596 THR A CA 1
ATOM 4577 C C . THR A 1 596 ? -16.391 18.203 19.922 1 91.75 596 THR A C 1
ATOM 4579 O O . THR A 1 596 ? -16.328 17.547 18.891 1 91.75 596 THR A O 1
ATOM 4582 N N . THR A 1 597 ? -17.109 19.297 20.031 1 92.12 597 THR A N 1
ATOM 4583 C CA . THR A 1 597 ? -17.859 19.797 18.891 1 92.12 597 THR A CA 1
ATOM 4584 C C . THR A 1 597 ? -16.922 20.219 17.766 1 92.12 597 THR A C 1
ATOM 4586 O O . THR A 1 597 ? -17.203 19.953 16.594 1 92.12 597 THR A O 1
ATOM 4589 N N . HIS A 1 598 ? -15.859 20.859 18.156 1 94.25 598 HIS A N 1
ATOM 4590 C CA . HIS A 1 598 ? -14.852 21.25 17.188 1 94.25 598 HIS A CA 1
ATOM 4591 C C . HIS A 1 598 ? -14.219 20.031 16.531 1 94.25 598 HIS A C 1
ATOM 4593 O O . HIS A 1 598 ? -13.953 20.047 15.32 1 94.25 598 HIS A O 1
ATOM 4599 N N . GLY A 1 599 ? -14.008 19.031 17.328 1 91.88 599 GLY A N 1
ATOM 4600 C CA . GLY A 1 599 ? -13.461 17.797 16.781 1 91.88 599 GLY A CA 1
ATOM 4601 C C . GLY A 1 599 ? -14.391 17.125 15.797 1 91.88 599 GLY A C 1
ATOM 4602 O O . GLY A 1 599 ? -13.945 16.641 14.75 1 91.88 599 GLY A O 1
ATOM 4603 N N . LEU A 1 600 ? -15.602 17.125 16.078 1 89.69 600 LEU A N 1
ATOM 4604 C CA . LEU A 1 600 ? -16.594 16.531 15.188 1 89.69 600 LEU A CA 1
ATOM 4605 C C . LEU A 1 600 ? -16.688 17.297 13.875 1 89.69 600 LEU A C 1
ATOM 4607 O O . LEU A 1 600 ? -16.766 16.688 12.805 1 89.69 600 LEU A O 1
ATOM 4611 N N . ALA A 1 601 ? -16.703 18.547 14 1 92.38 601 ALA A N 1
ATOM 4612 C CA . ALA A 1 601 ? -16.75 19.375 12.797 1 92.38 601 ALA A CA 1
ATOM 4613 C C . ALA A 1 601 ? -15.5 19.172 11.945 1 92.38 601 ALA A C 1
ATOM 4615 O O . ALA A 1 601 ? -15.586 19.109 10.711 1 92.38 601 ALA A O 1
ATOM 4616 N N . SER A 1 602 ? -14.406 19.062 12.586 1 93.31 602 SER A N 1
ATOM 4617 C CA . SER A 1 602 ? -13.148 18.859 11.875 1 93.31 602 SER A CA 1
ATOM 4618 C C . SER A 1 602 ? -13.133 17.5 11.164 1 93.31 602 SER A C 1
ATOM 4620 O O . SER A 1 602 ? -12.648 17.391 10.039 1 93.31 602 SER A O 1
ATOM 4622 N N . GLU A 1 603 ? -13.625 16.562 11.805 1 90.25 603 GLU A N 1
ATOM 4623 C CA . GLU A 1 603 ? -13.711 15.242 11.188 1 90.25 603 GLU A CA 1
ATOM 4624 C C . GLU A 1 603 ? -14.625 15.258 9.969 1 90.25 603 GLU A C 1
ATOM 4626 O O . GLU A 1 603 ? -14.367 14.578 8.977 1 90.25 603 GLU A O 1
ATOM 4631 N N . ALA A 1 604 ? -15.68 16 10.109 1 89.69 604 ALA A N 1
ATOM 4632 C CA . ALA A 1 604 ? -16.625 16.109 8.992 1 89.69 604 ALA A CA 1
ATOM 4633 C C . ALA A 1 604 ? -15.961 16.766 7.781 1 89.69 604 ALA A C 1
ATOM 4635 O O . ALA A 1 604 ? -16.203 16.344 6.645 1 89.69 604 ALA A O 1
ATOM 4636 N N . VAL A 1 605 ? -15.188 17.719 8.031 1 91.62 605 VAL A N 1
ATOM 4637 C CA . VAL A 1 605 ? -14.469 18.375 6.941 1 91.62 605 VAL A CA 1
ATOM 4638 C C . VAL A 1 605 ? -13.469 17.406 6.32 1 91.62 605 VAL A C 1
ATOM 4640 O O . VAL A 1 605 ? -13.281 17.391 5.105 1 91.62 605 VAL A O 1
ATOM 4643 N N . GLY A 1 606 ? -12.867 16.641 7.137 1 90 606 GLY A N 1
ATOM 4644 C CA . GLY A 1 606 ? -11.977 15.609 6.633 1 90 606 GLY A CA 1
ATOM 4645 C C . GLY A 1 606 ? -12.664 14.617 5.723 1 90 606 GLY A C 1
ATOM 4646 O O . GLY A 1 606 ? -12.086 14.164 4.734 1 90 606 GLY A O 1
ATOM 4647 N N . LEU A 1 607 ? -13.875 14.32 6.02 1 88.06 607 LEU A N 1
ATOM 4648 C CA . LEU A 1 607 ? -14.648 13.391 5.203 1 88.06 607 LEU A CA 1
ATOM 4649 C C . LEU A 1 607 ? -14.922 13.977 3.82 1 88.06 607 LEU A C 1
ATOM 4651 O O . LEU A 1 607 ? -14.93 13.25 2.824 1 88.06 607 LEU A O 1
ATOM 4655 N N . VAL A 1 608 ? -15.102 15.258 3.791 1 89 608 VAL A N 1
ATOM 4656 C CA . VAL A 1 608 ? -15.359 15.922 2.514 1 89 608 VAL A CA 1
ATOM 4657 C C . VAL A 1 608 ? -14.117 15.828 1.629 1 89 608 VAL A C 1
ATOM 4659 O O . VAL A 1 608 ? -14.211 15.453 0.457 1 89 608 VAL A O 1
ATOM 4662 N N . ILE A 1 609 ? -13 16.125 2.211 1 88.69 609 ILE A N 1
ATOM 4663 C CA . ILE A 1 609 ? -11.742 16.094 1.472 1 88.69 609 ILE A CA 1
ATOM 4664 C C . ILE A 1 609 ? -11.461 14.664 1.003 1 88.69 609 ILE A C 1
ATOM 4666 O O . ILE A 1 609 ? -11.055 14.445 -0.141 1 88.69 609 ILE A O 1
ATOM 4670 N N . GLY A 1 610 ? -11.75 13.719 1.797 1 86 610 GLY A N 1
ATOM 4671 C CA . GLY A 1 610 ? -11.555 12.32 1.453 1 86 610 GLY A CA 1
ATOM 4672 C C . GLY A 1 610 ? -12.516 11.828 0.385 1 86 610 GLY A C 1
ATOM 4673 O O . GLY A 1 610 ? -12.141 11.023 -0.471 1 86 610 GLY A O 1
ATOM 4674 N N . ALA A 1 611 ? -13.711 12.297 0.422 1 83.44 611 ALA A N 1
ATOM 4675 C CA . ALA A 1 611 ? -14.742 11.852 -0.509 1 83.44 611 ALA A CA 1
ATOM 4676 C C . ALA A 1 611 ? -14.477 12.367 -1.92 1 83.44 611 ALA A C 1
ATOM 4678 O O . ALA A 1 611 ? -14.766 11.68 -2.904 1 83.44 611 ALA A O 1
ATOM 4679 N N . VAL A 1 612 ? -13.836 13.516 -1.999 1 82.44 612 VAL A N 1
ATOM 4680 C CA . VAL A 1 612 ? -13.633 14.141 -3.299 1 82.44 612 VAL A CA 1
ATOM 4681 C C . VAL A 1 612 ? -12.297 13.703 -3.885 1 82.44 612 VAL A C 1
ATOM 4683 O O . VAL A 1 612 ? -12.109 13.711 -5.105 1 82.44 612 VAL A O 1
ATOM 4686 N N . SER A 1 613 ? -11.383 13.273 -3.068 1 82.31 613 SER A N 1
ATOM 4687 C CA . SER A 1 613 ? -10.047 12.891 -3.527 1 82.31 613 SER A CA 1
ATOM 4688 C C . SER A 1 613 ? -10.016 11.438 -3.988 1 82.31 613 SER A C 1
ATOM 4690 O O . SER A 1 613 ? -10.648 10.57 -3.375 1 82.31 613 SER A O 1
ATOM 4692 N N . PRO A 1 614 ? -9.305 11.133 -5.09 1 76.31 614 PRO A N 1
ATOM 4693 C CA . PRO A 1 614 ? -9.227 9.766 -5.605 1 76.31 614 PRO A CA 1
ATOM 4694 C C . PRO A 1 614 ? -8.336 8.859 -4.754 1 76.31 614 PRO A C 1
ATOM 4696 O O . PRO A 1 614 ? -8.5 7.637 -4.766 1 76.31 614 PRO A O 1
ATOM 4699 N N . SER A 1 615 ? -7.395 9.516 -4.004 1 79.06 615 SER A N 1
ATOM 4700 C CA . SER A 1 615 ? -6.5 8.727 -3.162 1 79.06 615 SER A CA 1
ATOM 4701 C C . SER A 1 615 ? -6.121 9.484 -1.896 1 79.06 615 SER A C 1
ATOM 4703 O O . SER A 1 615 ? -6.363 10.688 -1.792 1 79.06 615 SER A O 1
ATOM 4705 N N . SER A 1 616 ? -5.625 8.727 -0.917 1 80.75 616 SER A N 1
ATOM 4706 C CA . SER A 1 616 ? -5.184 9.344 0.328 1 80.75 616 SER A CA 1
ATOM 4707 C C . SER A 1 616 ? -4.043 10.328 0.082 1 80.75 616 SER A C 1
ATOM 4709 O O . SER A 1 616 ? -3.965 11.375 0.729 1 80.75 616 SER A O 1
ATOM 4711 N N . ASP A 1 617 ? -3.258 10.078 -0.948 1 73.31 617 ASP A N 1
ATOM 4712 C CA . ASP A 1 617 ? -2.109 10.93 -1.237 1 73.31 617 ASP A CA 1
ATOM 4713 C C . ASP A 1 617 ? -2.559 12.289 -1.771 1 73.31 617 ASP A C 1
ATOM 4715 O O . ASP A 1 617 ? -2.014 13.328 -1.385 1 73.31 617 ASP A O 1
ATOM 4719 N N . VAL A 1 618 ? -3.52 12.281 -2.59 1 76.94 618 VAL A N 1
ATOM 4720 C CA . VAL A 1 618 ? -4.039 13.531 -3.148 1 76.94 618 VAL A CA 1
ATOM 4721 C C . VAL A 1 618 ? -4.762 14.32 -2.062 1 76.94 618 VAL A C 1
ATOM 4723 O O . VAL A 1 618 ? -4.633 15.547 -1.991 1 76.94 618 VAL A O 1
ATOM 4726 N N . ALA A 1 619 ? -5.465 13.57 -1.241 1 82.56 619 ALA A N 1
ATOM 4727 C CA . ALA A 1 619 ? -6.184 14.234 -0.155 1 82.56 619 ALA A CA 1
ATOM 4728 C C . ALA A 1 619 ? -5.219 14.922 0.802 1 82.56 619 ALA A C 1
ATOM 4730 O O . ALA A 1 619 ? -5.457 16.062 1.225 1 82.56 619 ALA A O 1
ATOM 4731 N N . LEU A 1 620 ? -4.137 14.289 1.102 1 78.75 620 LEU A N 1
ATOM 4732 C CA . LEU A 1 620 ? -3.148 14.844 2.023 1 78.75 620 LEU A CA 1
ATOM 4733 C C . LEU A 1 620 ? -2.402 16.016 1.39 1 78.75 620 LEU A C 1
ATOM 4735 O O . LEU A 1 620 ? -1.887 16.875 2.096 1 78.75 620 LEU A O 1
ATOM 4739 N N . ALA A 1 621 ? -2.479 16.031 0.024 1 72 621 ALA A N 1
ATOM 4740 C CA . ALA A 1 621 ? -1.812 17.125 -0.69 1 72 621 ALA A CA 1
ATOM 4741 C C . ALA A 1 621 ? -2.666 18.375 -0.683 1 72 621 ALA A C 1
ATOM 4743 O O . ALA A 1 621 ? -2.137 19.5 -0.663 1 72 621 ALA A O 1
ATOM 4744 N N . ILE A 1 622 ? -3.883 18.219 -0.654 1 74.44 622 ILE A N 1
ATOM 4745 C CA . ILE A 1 622 ? -4.805 19.344 -0.702 1 74.44 622 ILE A CA 1
ATOM 4746 C C . ILE A 1 622 ? -5.012 19.906 0.704 1 74.44 622 ILE A C 1
ATOM 4748 O O . ILE A 1 622 ? -5.258 21.094 0.872 1 74.44 622 ILE A O 1
ATOM 4752 N N . PHE A 1 623 ? -4.805 19.141 1.737 1 83.44 623 PHE A N 1
ATOM 4753 C CA . PHE A 1 623 ? -5.168 19.422 3.123 1 83.44 623 PHE A CA 1
ATOM 4754 C C . PHE A 1 623 ? -4.434 20.641 3.641 1 83.44 623 PHE A C 1
ATOM 4756 O O . PHE A 1 623 ? -5.031 21.5 4.289 1 83.44 623 PHE A O 1
ATOM 4763 N N . PRO A 1 624 ? -3.172 20.828 3.271 1 76.25 624 PRO A N 1
ATOM 4764 C CA . PRO A 1 624 ? -2.467 21.984 3.824 1 76.25 624 PRO A CA 1
ATOM 4765 C C . PRO A 1 624 ? -3.055 23.312 3.354 1 76.25 624 PRO A C 1
ATOM 4767 O O . PRO A 1 624 ? -3.141 24.266 4.133 1 76.25 624 PRO A O 1
ATOM 4770 N N . ALA A 1 625 ? -3.486 23.312 2.133 1 75.56 625 ALA A N 1
ATOM 4771 C CA . ALA A 1 625 ? -4.09 24.531 1.61 1 75.56 625 ALA A CA 1
ATOM 4772 C C . ALA A 1 625 ? -5.379 24.859 2.355 1 75.56 625 ALA A C 1
ATOM 4774 O O . ALA A 1 625 ? -5.621 26.016 2.701 1 75.56 625 ALA A O 1
ATOM 4775 N N . VAL A 1 626 ? -6.102 23.875 2.668 1 82.12 626 VAL A N 1
ATOM 4776 C CA . VAL A 1 626 ? -7.359 24.062 3.383 1 82.12 626 VAL A CA 1
ATOM 4777 C C . VAL A 1 626 ? -7.074 24.484 4.824 1 82.12 626 VAL A C 1
ATOM 4779 O O . VAL A 1 626 ? -7.742 25.375 5.363 1 82.12 626 VAL A O 1
ATOM 4782 N N . LEU A 1 627 ? -6.113 23.906 5.426 1 84.88 627 LEU A N 1
ATOM 4783 C CA . LEU A 1 627 ? -5.766 24.203 6.809 1 84.88 627 LEU A CA 1
ATOM 4784 C C . LEU A 1 627 ? -5.25 25.625 6.953 1 84.88 627 LEU A C 1
ATOM 4786 O O . LEU A 1 627 ? -5.629 26.344 7.887 1 84.88 627 LEU A O 1
ATOM 4790 N N . VAL A 1 628 ? -4.465 26 6.012 1 79.31 628 VAL A N 1
ATOM 4791 C CA . VAL A 1 628 ? -3.857 27.312 6.078 1 79.31 628 VAL A CA 1
ATOM 4792 C C . VAL A 1 628 ? -4.934 28.391 5.91 1 79.31 628 VAL A C 1
ATOM 4794 O O . VAL A 1 628 ? -4.914 29.406 6.598 1 79.31 628 VAL A O 1
ATOM 4797 N N . LEU A 1 629 ? -5.805 28.125 5.012 1 78.5 629 LEU A N 1
ATOM 4798 C CA . LEU A 1 629 ? -6.91 29.062 4.82 1 78.5 629 LEU A CA 1
ATOM 4799 C C . LEU A 1 629 ? -7.695 29.234 6.117 1 78.5 629 LEU A C 1
ATOM 4801 O O . LEU A 1 629 ? -8.078 30.359 6.457 1 78.5 629 LEU A O 1
ATOM 4805 N N . ASN A 1 630 ? -7.773 28.156 6.844 1 85.5 630 ASN A N 1
ATOM 4806 C CA . ASN A 1 630 ? -8.5 28.219 8.109 1 85.5 630 ASN A CA 1
ATOM 4807 C C . ASN A 1 630 ? -7.676 28.906 9.195 1 85.5 630 ASN A C 1
ATOM 4809 O O . ASN A 1 630 ? -8.227 29.562 10.078 1 85.5 630 ASN A O 1
ATOM 4813 N N . ILE A 1 631 ? -6.41 28.734 9.117 1 82.62 631 ILE A N 1
ATOM 4814 C CA . ILE A 1 631 ? -5.531 29.328 10.125 1 82.62 631 ILE A CA 1
ATOM 4815 C C . ILE A 1 631 ? -5.477 30.844 9.938 1 82.62 631 ILE A C 1
ATOM 4817 O O . ILE A 1 631 ? -5.516 31.594 10.906 1 82.62 631 ILE A O 1
ATOM 4821 N N . ILE A 1 632 ? -5.473 31.25 8.695 1 77.31 632 ILE A N 1
ATOM 4822 C CA . ILE A 1 632 ? -5.355 32.688 8.391 1 77.31 632 ILE A CA 1
ATOM 4823 C C . ILE A 1 632 ? -6.602 33.406 8.867 1 77.31 632 ILE A C 1
ATOM 4825 O O . ILE A 1 632 ? -6.504 34.5 9.461 1 77.31 632 ILE A O 1
ATOM 4829 N N . PHE A 1 633 ? -7.691 32.812 8.648 1 74.12 633 PHE A N 1
ATOM 4830 C CA . PHE A 1 633 ? -8.945 33.5 8.961 1 74.12 633 PHE A CA 1
ATOM 4831 C C . PHE A 1 633 ? -9.43 33.125 10.359 1 74.12 633 PHE A C 1
ATOM 4833 O O . PHE A 1 633 ? -10.633 33.125 10.633 1 74.12 633 PHE A O 1
ATOM 4840 N N . ASP A 1 634 ? -8.43 32.688 11.156 1 74.31 634 ASP A N 1
ATOM 4841 C CA . ASP A 1 634 ? -8.828 32.25 12.5 1 74.31 634 ASP A CA 1
ATOM 4842 C C . ASP A 1 634 ? -9.141 33.469 13.383 1 74.31 634 ASP A C 1
ATOM 4844 O O . ASP A 1 634 ? -9.664 33.312 14.492 1 74.31 634 ASP A O 1
ATOM 4848 N N . GLY A 1 635 ? -9.023 34.812 12.93 1 64 635 GLY A N 1
ATOM 4849 C CA . GLY A 1 635 ? -9.328 36 13.672 1 64 635 GLY A CA 1
ATOM 4850 C C . GLY A 1 635 ? -8.109 36.656 14.305 1 64 635 GLY A C 1
ATOM 4851 O O . GLY A 1 635 ? -8.07 37.875 14.5 1 64 635 GLY A O 1
ATOM 4852 N N . LYS A 1 636 ? -7.09 35.844 14.656 1 65.81 636 LYS A N 1
ATOM 4853 C CA . LYS A 1 636 ? -5.887 36.344 15.312 1 65.81 636 LYS A CA 1
ATOM 4854 C C . LYS A 1 636 ? -4.879 36.875 14.297 1 65.81 636 LYS A C 1
ATOM 4856 O O . LYS A 1 636 ? -4.195 37.844 14.547 1 65.81 636 LYS A O 1
ATOM 4861 N N . ASN A 1 637 ? -4.836 36.312 13.102 1 64.62 637 ASN A N 1
ATOM 4862 C CA . ASN A 1 637 ? -3.76 36.562 12.148 1 64.62 637 ASN A CA 1
ATOM 4863 C C . ASN A 1 637 ? -4.121 37.688 11.188 1 64.62 637 ASN A C 1
ATOM 4865 O O . ASN A 1 637 ? -3.236 38.406 10.688 1 64.62 637 ASN A O 1
ATOM 4869 N N . ILE A 1 638 ? -5.406 37.781 10.812 1 62.62 638 ILE A N 1
ATOM 4870 C CA . ILE A 1 638 ? -5.816 38.844 9.906 1 62.62 638 ILE A CA 1
ATOM 4871 C C . ILE A 1 638 ? -7.012 39.594 10.492 1 62.62 638 ILE A C 1
ATOM 4873 O O . ILE A 1 638 ? -7.906 38.969 11.086 1 62.62 638 ILE A O 1
ATOM 4877 N N . SER A 1 639 ? -6.781 40.906 10.562 1 61.44 639 SER A N 1
ATOM 4878 C CA . SER A 1 639 ? -7.91 41.719 11.016 1 61.44 639 SER A CA 1
ATOM 4879 C C . SER A 1 639 ? -9.008 41.781 9.953 1 61.44 639 SER A C 1
ATOM 4881 O O . SER A 1 639 ? -8.727 41.688 8.758 1 61.44 639 SER A O 1
ATOM 4883 N N . GLU A 1 640 ? -10.195 41.562 10.398 1 60.41 640 GLU A N 1
ATOM 4884 C CA . GLU A 1 640 ? -11.352 41.625 9.508 1 60.41 640 GLU A CA 1
ATOM 4885 C C . GLU A 1 640 ? -11.297 42.812 8.586 1 60.41 640 GLU A C 1
ATOM 4887 O O . GLU A 1 640 ? -11.75 42.75 7.438 1 60.41 640 GLU A O 1
ATOM 4892 N N . GLU A 1 641 ? -10.578 43.812 9.008 1 59.84 641 GLU A N 1
ATOM 4893 C CA . GLU A 1 641 ? -10.555 45.062 8.234 1 59.84 641 GLU A CA 1
ATOM 4894 C C . GLU A 1 641 ? -9.664 44.938 7.004 1 59.84 641 GLU A C 1
ATOM 4896 O O . GLU A 1 641 ? -9.914 45.562 5.977 1 59.84 641 GLU A O 1
ATOM 4901 N N . ASN A 1 642 ? -8.688 44.062 7.059 1 61.03 642 ASN A N 1
ATOM 4902 C CA . ASN A 1 642 ? -7.734 43.938 5.961 1 61.03 642 ASN A CA 1
ATOM 4903 C C . ASN A 1 642 ? -8.055 42.75 5.059 1 61.03 642 ASN A C 1
ATOM 4905 O O . ASN A 1 642 ? -7.273 42.438 4.164 1 61.03 642 ASN A O 1
ATOM 4909 N N . THR A 1 643 ? -9.211 42.188 5.312 1 67.44 643 THR A N 1
ATOM 4910 C CA . THR A 1 643 ? -9.602 41.062 4.473 1 67.44 643 THR A CA 1
ATOM 4911 C C . THR A 1 643 ? -10.305 41.562 3.207 1 67.44 643 THR A C 1
ATOM 4913 O O . THR A 1 643 ? -11.219 42.375 3.279 1 67.44 643 THR A O 1
ATOM 4916 N N . PRO A 1 644 ? -9.68 41.094 2.051 1 67.19 644 PRO A N 1
ATOM 4917 C CA . PRO A 1 644 ? -10.359 41.469 0.812 1 67.19 644 PRO A CA 1
ATOM 4918 C C . PRO A 1 644 ? -11.852 41.125 0.833 1 67.19 644 PRO A C 1
ATOM 4920 O O . PRO A 1 644 ? -12.258 40.125 1.432 1 67.19 644 PRO A O 1
ATOM 4923 N N . ARG A 1 645 ? -12.656 41.969 0.266 1 64.94 645 ARG A N 1
ATOM 4924 C CA . ARG A 1 645 ? -14.109 41.875 0.283 1 64.94 645 ARG A CA 1
ATOM 4925 C C . ARG A 1 645 ? -14.586 40.531 -0.234 1 64.94 645 ARG A C 1
ATOM 4927 O O . ARG A 1 645 ? -15.539 39.938 0.299 1 64.94 645 ARG A O 1
ATOM 4934 N N . LEU A 1 646 ? -13.805 39.969 -1.189 1 62.44 646 LEU A N 1
ATOM 4935 C CA . LEU A 1 646 ? -14.234 38.719 -1.826 1 62.44 646 LEU A CA 1
ATOM 4936 C C . LEU A 1 646 ? -14.07 37.531 -0.877 1 62.44 646 LEU A C 1
ATOM 4938 O O . LEU A 1 646 ? -14.781 36.531 -0.989 1 62.44 646 LEU A O 1
ATOM 4942 N N . LEU A 1 647 ? -13.234 37.75 0.218 1 72.44 647 LEU A N 1
ATOM 4943 C CA . LEU A 1 647 ? -12.914 36.594 1.065 1 72.44 647 LEU A CA 1
ATOM 4944 C C . LEU A 1 647 ? -13.5 36.781 2.463 1 72.44 647 LEU A C 1
ATOM 4946 O O . LEU A 1 647 ? -13.258 35.969 3.35 1 72.44 647 LEU A O 1
ATOM 4950 N N . ARG A 1 648 ? -14.297 37.844 2.629 1 70.38 648 ARG A N 1
ATOM 4951 C CA . ARG A 1 648 ? -14.828 38.188 3.947 1 70.38 648 ARG A CA 1
ATOM 4952 C C . ARG A 1 648 ? -15.805 37.094 4.43 1 70.38 648 ARG A C 1
ATOM 4954 O O . ARG A 1 648 ? -16.078 37 5.625 1 70.38 648 ARG A O 1
ATOM 4961 N N . TRP A 1 649 ? -16.234 36.219 3.473 1 68.94 649 TRP A N 1
ATOM 4962 C CA . TRP A 1 649 ? -17.188 35.188 3.844 1 68.94 649 TRP A CA 1
ATOM 4963 C C . TRP A 1 649 ? -16.469 33.969 4.41 1 68.94 649 TRP A C 1
ATOM 4965 O O . TRP A 1 649 ? -17.078 33.156 5.102 1 68.94 649 TRP A O 1
ATOM 4975 N N . ILE A 1 650 ? -15.203 33.875 4.352 1 75.88 650 ILE A N 1
ATOM 4976 C CA . ILE A 1 650 ? -14.445 32.688 4.707 1 75.88 650 ILE A CA 1
ATOM 4977 C C . ILE A 1 650 ? -14.391 32.531 6.227 1 75.88 650 ILE A C 1
ATOM 4979 O O . ILE A 1 650 ? -14.609 31.453 6.766 1 75.88 650 ILE A O 1
ATOM 4983 N N . PRO A 1 651 ? -14.195 33.719 6.91 1 73.06 651 PRO A N 1
ATOM 4984 C CA . PRO A 1 651 ? -14.164 33.562 8.367 1 73.06 651 PRO A CA 1
ATOM 4985 C C . PRO A 1 651 ? -15.5 33.125 8.945 1 73.06 651 PRO A C 1
ATOM 4987 O O . PRO A 1 651 ? -15.547 32.5 10.016 1 73.06 651 PRO A O 1
ATOM 4990 N N . LYS A 1 652 ? -16.531 33.375 8.242 1 72.81 652 LYS A N 1
ATOM 4991 C CA . LYS A 1 652 ? -17.859 33 8.734 1 72.81 652 LYS A CA 1
ATOM 4992 C C . LYS A 1 652 ? -18.094 31.484 8.625 1 72.81 652 LYS A C 1
ATOM 4994 O O . LYS A 1 652 ? -18.906 30.922 9.359 1 72.81 652 LYS A O 1
ATOM 4999 N N . ILE A 1 653 ? -17.297 30.922 7.809 1 79.88 653 ILE A N 1
ATOM 5000 C CA . ILE A 1 653 ? -17.453 29.484 7.648 1 79.88 653 ILE A CA 1
ATOM 5001 C C . ILE A 1 653 ? -16.172 28.781 8.109 1 79.88 653 ILE A C 1
ATOM 5003 O O . ILE A 1 653 ? -15.984 27.594 7.836 1 79.88 653 ILE A O 1
ATOM 5007 N N . GLY A 1 654 ? -15.406 29.547 8.781 1 85.69 654 GLY A N 1
ATOM 5008 C CA . GLY A 1 654 ? -14.117 29 9.172 1 85.69 654 GLY A CA 1
ATOM 5009 C C . GLY A 1 654 ? -14.211 28 10.312 1 85.69 654 GLY A C 1
ATOM 5010 O O . GLY A 1 654 ? -14.781 28.312 11.367 1 85.69 654 GLY A O 1
ATOM 5011 N N . LEU A 1 655 ? -13.766 26.812 10.07 1 89.94 655 LEU A N 1
ATOM 5012 C CA . LEU A 1 655 ? -13.773 25.734 11.055 1 89.94 655 LEU A CA 1
ATOM 5013 C C . LEU A 1 655 ? -12.945 26.109 12.281 1 89.94 655 LEU A C 1
ATOM 5015 O O . LEU A 1 655 ? -13.445 26.078 13.406 1 89.94 655 LEU A O 1
ATOM 5019 N N . ILE A 1 656 ? -11.781 26.625 12.086 1 91.31 656 ILE A N 1
ATOM 5020 C CA . ILE A 1 656 ? -10.852 26.922 13.18 1 91.31 656 ILE A CA 1
ATOM 5021 C C . ILE A 1 656 ? -11.273 28.203 13.875 1 91.31 656 ILE A C 1
ATOM 5023 O O . ILE A 1 656 ? -11.148 28.328 15.102 1 91.31 656 ILE A O 1
ATOM 5027 N N . ARG A 1 657 ? -11.859 29.172 13.156 1 89.06 657 ARG A N 1
ATOM 5028 C CA . ARG A 1 657 ? -12.297 30.438 13.734 1 89.06 657 ARG A CA 1
ATOM 5029 C C . ARG A 1 657 ? -13.359 30.203 14.805 1 89.06 657 ARG A C 1
ATOM 5031 O O . ARG A 1 657 ? -13.258 30.75 15.906 1 89.06 657 ARG A O 1
ATOM 5038 N N . TRP A 1 658 ? -14.305 29.406 14.461 1 90.81 658 TRP A N 1
ATOM 5039 C CA . TRP A 1 658 ? -15.391 29.141 15.398 1 90.81 658 TRP A CA 1
ATOM 5040 C C . TRP A 1 658 ? -14.891 28.359 16.609 1 90.81 658 TRP A C 1
ATOM 5042 O O . TRP A 1 658 ? -15.328 28.594 17.734 1 90.81 658 TRP A O 1
ATOM 5052 N N . GLY A 1 659 ? -14.047 27.375 16.328 1 93.31 659 GLY A N 1
ATOM 5053 C CA . GLY A 1 659 ? -13.453 26.656 17.438 1 93.31 659 GLY A CA 1
ATOM 5054 C C . GLY A 1 659 ? -12.641 27.547 18.359 1 93.31 659 GLY A C 1
ATOM 5055 O O . GLY A 1 659 ? -12.781 27.453 19.578 1 93.31 659 GLY A O 1
ATOM 5056 N N . PHE A 1 660 ? -11.883 28.422 17.812 1 92.19 660 PHE A N 1
ATOM 5057 C CA . PHE A 1 660 ? -11.047 29.344 18.562 1 92.19 660 PHE A CA 1
ATOM 5058 C C . PHE A 1 660 ? -11.898 30.328 19.359 1 92.19 660 PHE A C 1
ATOM 5060 O O . PHE A 1 660 ? -11.656 30.562 20.547 1 92.19 660 PHE A O 1
ATOM 5067 N N . GLU A 1 661 ? -12.859 30.891 18.688 1 91.88 661 GLU A N 1
ATOM 5068 C CA . GLU A 1 661 ? -13.742 31.859 19.344 1 91.88 661 GLU A CA 1
ATOM 5069 C C . GLU A 1 661 ? -14.469 31.219 20.516 1 91.88 661 GLU A C 1
ATOM 5071 O O . GLU A 1 661 ? -14.617 31.844 21.578 1 91.88 661 GLU A O 1
ATOM 5076 N N . GLY A 1 662 ? -14.938 30 20.328 1 93.94 662 GLY A N 1
ATOM 5077 C CA . GLY A 1 662 ? -15.617 29.297 21.406 1 93.94 662 GLY A CA 1
ATOM 5078 C C . GLY A 1 662 ? -14.734 29.094 22.625 1 93.94 662 GLY A C 1
ATOM 5079 O O . GLY A 1 662 ? -15.164 29.328 23.75 1 93.94 662 GLY A O 1
ATOM 5080 N N . LEU A 1 663 ? -13.523 28.719 22.391 1 94.5 663 LEU A N 1
ATOM 5081 C CA . LEU A 1 663 ? -12.586 28.484 23.484 1 94.5 663 LEU A CA 1
ATOM 5082 C C . LEU A 1 663 ? -12.234 29.797 24.188 1 94.5 663 LEU A C 1
ATOM 5084 O O . LEU A 1 663 ? -12.109 29.828 25.422 1 94.5 663 LEU A O 1
ATOM 5088 N N . CYS A 1 664 ? -12.094 30.906 23.438 1 93.25 664 CYS A N 1
ATOM 5089 C CA . CYS A 1 664 ? -11.742 32.188 24 1 93.25 664 CYS A CA 1
ATOM 5090 C C . CYS A 1 664 ? -12.883 32.75 24.844 1 93.25 664 CYS A C 1
ATOM 5092 O O . CYS A 1 664 ? -12.672 33.219 25.969 1 93.25 664 CYS A O 1
ATOM 5094 N N . VAL A 1 665 ? -14.109 32.688 24.266 1 93.06 665 VAL A N 1
ATOM 5095 C CA . VAL A 1 665 ? -15.266 33.219 24.969 1 93.06 665 VAL A CA 1
ATOM 5096 C C . VAL A 1 665 ? -15.453 32.469 26.281 1 93.06 665 VAL A C 1
ATOM 5098 O O . VAL A 1 665 ? -15.789 33.062 27.312 1 93.06 665 VAL A O 1
ATOM 5101 N N . ASN A 1 666 ? -15.227 31.172 26.25 1 93.56 666 ASN A N 1
ATOM 5102 C CA . ASN A 1 666 ? -15.344 30.359 27.469 1 93.56 666 ASN A CA 1
ATOM 5103 C C . ASN A 1 666 ? -14.258 30.703 28.484 1 93.56 666 ASN A C 1
ATOM 5105 O O . ASN A 1 666 ? -14.531 30.812 29.672 1 93.56 666 ASN A O 1
ATOM 5109 N N . GLU A 1 667 ? -13.055 30.938 28.047 1 93.06 667 GLU A N 1
ATOM 5110 C CA . GLU A 1 667 ? -11.914 31.156 28.922 1 93.06 667 GLU A CA 1
ATOM 5111 C C . GLU A 1 667 ? -11.938 32.562 29.516 1 93.06 667 GLU A C 1
ATOM 5113 O O . GLU A 1 667 ? -11.711 32.75 30.719 1 93.06 667 GLU A O 1
ATOM 5118 N N . PHE A 1 668 ? -12.203 33.562 28.719 1 91 668 PHE A N 1
ATOM 5119 C CA . PHE A 1 668 ? -12.047 34.969 29.141 1 91 668 PHE A CA 1
ATOM 5120 C C . PHE A 1 668 ? -13.297 35.469 29.844 1 91 668 PHE A C 1
ATOM 5122 O O . PHE A 1 668 ? -13.297 36.562 30.422 1 91 668 PHE A O 1
ATOM 5129 N N . ASP A 1 669 ? -14.258 34.594 29.844 1 87.06 669 ASP A N 1
ATOM 5130 C CA . ASP A 1 669 ? -15.477 34.969 30.562 1 87.06 669 ASP A CA 1
ATOM 5131 C C . ASP A 1 669 ? -15.203 35.156 32.062 1 87.06 669 ASP A C 1
ATOM 5133 O O . ASP A 1 669 ? -14.68 34.25 32.719 1 87.06 669 ASP A O 1
ATOM 5137 N N . GLN A 1 670 ? -15.383 36.281 32.656 1 82.06 670 GLN A N 1
ATOM 5138 C CA . GLN A 1 670 ? -15.312 36.625 34.062 1 82.06 670 GLN A CA 1
ATOM 5139 C C . GLN A 1 670 ? -13.875 36.594 34.562 1 82.06 670 GLN A C 1
ATOM 5141 O O . GLN A 1 670 ? -13.625 36.344 35.75 1 82.06 670 GLN A O 1
ATOM 5146 N N . LEU A 1 671 ? -12.891 36.719 33.688 1 87.06 671 LEU A N 1
ATOM 5147 C CA . LEU A 1 671 ? -11.492 36.719 34.094 1 87.06 671 LEU A CA 1
ATOM 5148 C C . LEU A 1 671 ? -11 38.156 34.281 1 87.06 671 LEU A C 1
ATOM 5150 O O . LEU A 1 671 ? -11.375 39.062 33.531 1 87.06 671 LEU A O 1
ATOM 5154 N N . THR A 1 672 ? -10.258 38.344 35.312 1 85.69 672 THR A N 1
ATOM 5155 C CA . THR A 1 672 ? -9.68 39.656 35.594 1 85.69 672 THR A CA 1
ATOM 5156 C C . THR A 1 672 ? -8.156 39.594 35.594 1 85.69 672 THR A C 1
ATOM 5158 O O . THR A 1 672 ? -7.578 38.625 36.094 1 85.69 672 THR A O 1
ATOM 5161 N N . PHE A 1 673 ? -7.547 40.531 35 1 85.94 673 PHE A N 1
ATOM 5162 C CA . PHE A 1 673 ? -6.094 40.562 34.875 1 85.94 673 PHE A CA 1
ATOM 5163 C C . PHE A 1 673 ? -5.504 41.719 35.656 1 85.94 673 PHE A C 1
ATOM 5165 O O . PHE A 1 673 ? -6.164 42.75 35.875 1 85.94 673 PHE A O 1
ATOM 5172 N N . ASP A 1 674 ? -4.27 41.438 36.156 1 81.94 674 ASP A N 1
ATOM 5173 C CA . ASP A 1 674 ? -3.529 42.469 36.875 1 81.94 674 ASP A CA 1
ATOM 5174 C C . ASP A 1 674 ? -2.988 43.531 35.906 1 81.94 674 ASP A C 1
ATOM 5176 O O . ASP A 1 674 ? -2.434 43.156 34.844 1 81.94 674 ASP A O 1
ATOM 5180 N N . THR A 1 675 ? -3.297 44.781 35.969 1 75.69 675 THR A N 1
ATOM 5181 C CA . THR A 1 675 ? -2.912 45.844 35.031 1 75.69 675 THR A CA 1
ATOM 5182 C C . THR A 1 675 ? -1.469 46.25 35.281 1 75.69 675 THR A C 1
ATOM 5184 O O . THR A 1 675 ? -0.917 47.062 34.531 1 75.69 675 THR A O 1
ATOM 5187 N N . LYS A 1 676 ? -0.718 45.688 36.344 1 66.25 676 LYS A N 1
ATOM 5188 C CA . LYS A 1 676 ? 0.661 46.094 36.656 1 66.25 676 LYS A CA 1
ATOM 5189 C C . LYS A 1 676 ? 1.648 45.156 35.938 1 66.25 676 LYS A C 1
ATOM 5191 O O . LYS A 1 676 ? 1.325 44 35.656 1 66.25 676 LYS A O 1
ATOM 5196 N N . GLY A 1 677 ? 2.803 45.688 34.906 1 56.72 677 GLY A N 1
ATOM 5197 C CA . GLY A 1 677 ? 3.859 44.844 34.375 1 56.72 677 GLY A CA 1
ATOM 5198 C C . GLY A 1 677 ? 4.176 45.156 32.906 1 56.72 677 GLY A C 1
ATOM 5199 O O . GLY A 1 677 ? 3.621 46.094 32.344 1 56.72 677 GLY A O 1
ATOM 5200 N N . PRO A 1 678 ? 5.23 44.5 32.438 1 55.09 678 PRO A N 1
ATOM 5201 C CA . PRO A 1 678 ? 5.711 44.781 31.078 1 55.09 678 PRO A CA 1
ATOM 5202 C C . PRO A 1 678 ? 4.641 44.562 30.016 1 55.09 678 PRO A C 1
ATOM 5204 O O . PRO A 1 678 ? 3.803 43.688 30.156 1 55.09 678 PRO A O 1
ATOM 5207 N N . ARG A 1 679 ? 4.398 45.688 29.047 1 57.28 679 ARG A N 1
ATOM 5208 C CA . ARG A 1 679 ? 3.227 45.906 28.203 1 57.28 679 ARG A CA 1
ATOM 5209 C C . ARG A 1 679 ? 3.445 45.344 26.812 1 57.28 679 ARG A C 1
ATOM 5211 O O . ARG A 1 679 ? 4.402 45.719 26.125 1 57.28 679 ARG A O 1
ATOM 5218 N N . ARG A 1 680 ? 3.164 44.094 26.375 1 55.25 680 ARG A N 1
ATOM 5219 C CA . ARG A 1 680 ? 3.264 43.656 25 1 55.25 680 ARG A CA 1
ATOM 5220 C C . ARG A 1 680 ? 2.068 44.125 24.172 1 55.25 680 ARG A C 1
ATOM 5222 O O . ARG A 1 680 ? 2.076 44.031 22.953 1 55.25 680 ARG A O 1
ATOM 5229 N N . GLY A 1 681 ? 1.015 44.688 24.812 1 57.84 681 GLY A N 1
ATOM 5230 C CA . GLY A 1 681 ? -0.187 45.188 24.156 1 57.84 681 GLY A CA 1
ATOM 5231 C C . GLY A 1 681 ? -0.969 46.156 25.016 1 57.84 681 GLY A C 1
ATOM 5232 O O . GLY A 1 681 ? -0.5 46.562 26.078 1 57.84 681 GLY A O 1
ATOM 5233 N N . PRO A 1 682 ? -2.051 46.594 24.484 1 64.12 682 PRO A N 1
ATOM 5234 C CA . PRO A 1 682 ? -2.867 47.5 25.312 1 64.12 682 PRO A CA 1
ATOM 5235 C C . PRO A 1 682 ? -3.307 46.844 26.625 1 64.12 682 PRO A C 1
ATOM 5237 O O . PRO A 1 682 ? -3.5 45.656 26.688 1 64.12 682 PRO A O 1
ATOM 5240 N N . VAL A 1 683 ? -3.275 47.531 27.656 1 71.69 683 VAL A N 1
ATOM 5241 C CA . VAL A 1 683 ? -3.631 47.062 29 1 71.69 683 VAL A CA 1
ATOM 5242 C C . VAL A 1 683 ? -5.105 46.688 29.031 1 71.69 683 VAL A C 1
ATOM 5244 O O . VAL A 1 683 ? -5.957 47.406 28.5 1 71.69 683 VAL A O 1
ATOM 5247 N N . ALA A 1 684 ? -5.41 45.406 29.297 1 77.69 684 ALA A N 1
ATOM 5248 C CA . ALA A 1 684 ? -6.773 44.938 29.484 1 77.69 684 ALA A CA 1
ATOM 5249 C C . ALA A 1 684 ? -6.988 44.438 30.906 1 77.69 684 ALA A C 1
ATOM 5251 O O . ALA A 1 684 ? -6.211 43.625 31.406 1 77.69 684 ALA A O 1
ATOM 5252 N N . LYS A 1 685 ? -7.977 44.969 31.578 1 81.94 685 LYS A N 1
ATOM 5253 C CA . LYS A 1 685 ? -8.273 44.562 32.938 1 81.94 685 LYS A CA 1
ATOM 5254 C C . LYS A 1 685 ? -9.266 43.406 32.969 1 81.94 685 LYS A C 1
ATOM 5256 O O . LYS A 1 685 ? -9.125 42.469 33.781 1 81.94 685 LYS A O 1
ATOM 5261 N N . PHE A 1 686 ? -10.273 43.469 32.125 1 85.5 686 PHE A N 1
ATOM 5262 C CA . PHE A 1 686 ? -11.305 42.438 32.094 1 85.5 686 PHE A CA 1
ATOM 5263 C C . PHE A 1 686 ? -11.164 41.562 30.859 1 85.5 686 PHE A C 1
ATOM 5265 O O . PHE A 1 686 ? -10.633 42 29.828 1 85.5 686 PHE A O 1
ATOM 5272 N N . GLY A 1 687 ? -11.562 40.375 31.016 1 87.81 687 GLY A N 1
ATOM 5273 C CA . GLY A 1 687 ? -11.531 39.438 29.906 1 87.81 687 GLY A CA 1
ATOM 5274 C C . GLY A 1 687 ? -12.289 39.906 28.688 1 87.81 687 GLY A C 1
ATOM 5275 O O . GLY A 1 687 ? -11.883 39.656 27.562 1 87.81 687 GLY A O 1
ATOM 5276 N N . SER A 1 688 ? -13.391 40.625 28.844 1 84.5 688 SER A N 1
ATOM 5277 C CA . SER A 1 688 ? -14.195 41.156 27.75 1 84.5 688 SER A CA 1
ATOM 5278 C C . SER A 1 688 ? -13.398 42.156 26.906 1 84.5 688 SER A C 1
ATOM 5280 O O . SER A 1 688 ? -13.547 42.219 25.688 1 84.5 688 SER A O 1
ATOM 5282 N N . GLU A 1 689 ? -12.5 42.875 27.594 1 83.88 689 GLU A N 1
ATOM 5283 C CA . GLU A 1 689 ? -11.664 43.844 26.875 1 83.88 689 GLU A CA 1
ATOM 5284 C C . GLU A 1 689 ? -10.617 43.125 26.016 1 83.88 689 GLU A C 1
ATOM 5286 O O . GLU A 1 689 ? -10.281 43.594 24.938 1 83.88 689 GLU A O 1
ATOM 5291 N N . ALA A 1 690 ? -10.156 42.094 26.625 1 83.44 690 ALA A N 1
ATOM 5292 C CA . ALA A 1 690 ? -9.172 41.312 25.875 1 83.44 690 ALA A CA 1
ATOM 5293 C C . ALA A 1 690 ? -9.789 40.719 24.625 1 83.44 690 ALA A C 1
ATOM 5295 O O . ALA A 1 690 ? -9.148 40.656 23.578 1 83.44 690 ALA A O 1
ATOM 5296 N N . LEU A 1 691 ? -11.039 40.281 24.734 1 86.06 691 LEU A N 1
ATOM 5297 C CA . LEU A 1 691 ? -11.727 39.688 23.594 1 86.06 691 LEU A CA 1
ATOM 5298 C C . LEU A 1 691 ? -11.992 40.719 22.516 1 86.06 691 LEU A C 1
ATOM 5300 O O . LEU A 1 691 ? -11.891 40.438 21.328 1 86.06 691 LEU A O 1
ATOM 5304 N N . ASP A 1 692 ? -12.242 41.906 22.906 1 78.75 692 ASP A N 1
ATOM 5305 C CA . ASP A 1 692 ? -12.547 43 21.969 1 78.75 692 ASP A CA 1
ATOM 5306 C C . ASP A 1 692 ? -11.32 43.344 21.141 1 78.75 692 ASP A C 1
ATOM 5308 O O . ASP A 1 692 ? -11.445 43.812 20 1 78.75 692 ASP A O 1
ATOM 5312 N N . ARG A 1 693 ? -10.188 43.062 21.719 1 70.94 693 ARG A N 1
ATOM 5313 C CA . ARG A 1 693 ? -8.945 43.344 21.016 1 70.94 693 ARG A CA 1
ATOM 5314 C C . ARG A 1 693 ? -8.867 42.562 19.703 1 70.94 693 ARG A C 1
ATOM 5316 O O . ARG A 1 693 ? -8.258 43 18.734 1 70.94 693 ARG A O 1
ATOM 5323 N N . PHE A 1 694 ? -9.5 41.438 19.703 1 73.5 694 PHE A N 1
ATOM 5324 C CA . PHE A 1 694 ? -9.414 40.562 18.531 1 73.5 694 PHE A CA 1
ATOM 5325 C C . PHE A 1 694 ? -10.773 40.469 17.844 1 73.5 694 PHE A C 1
ATOM 5327 O O . PHE A 1 694 ? -10.984 39.594 17.016 1 73.5 694 PHE A O 1
ATOM 5334 N N . GLY A 1 695 ? -11.641 41.344 18.25 1 73.38 695 GLY A N 1
ATOM 5335 C CA . GLY A 1 695 ? -12.953 41.344 17.641 1 73.38 695 GLY A CA 1
ATOM 5336 C C . GLY A 1 695 ? -13.758 40.094 17.953 1 73.38 695 GLY A C 1
ATOM 5337 O O . GLY A 1 695 ? -14.562 39.656 17.141 1 73.38 695 GLY A O 1
ATOM 5338 N N . LEU A 1 696 ? -13.406 39.562 19.109 1 79.38 696 LEU A N 1
ATOM 5339 C CA . LEU A 1 696 ? -14.102 38.344 19.531 1 79.38 696 LEU A CA 1
ATOM 5340 C C . LEU A 1 696 ? -15.109 38.656 20.641 1 79.38 696 LEU A C 1
ATOM 5342 O O . LEU A 1 696 ? -15.102 39.75 21.203 1 79.38 696 LEU A O 1
ATOM 5346 N N . GLY A 1 697 ? -16.109 37.906 20.891 1 75.56 697 GLY A N 1
ATOM 5347 C CA . GLY A 1 697 ? -17.016 38.031 22.031 1 75.56 697 GLY A CA 1
ATOM 5348 C C . GLY A 1 697 ? -18.406 38.469 21.641 1 75.56 697 GLY A C 1
ATOM 5349 O O . GLY A 1 697 ? -19.297 38.562 22.484 1 75.56 697 GLY A O 1
ATOM 5350 N N . THR A 1 698 ? -18.531 38.75 20.375 1 78.56 698 THR A N 1
ATOM 5351 C CA . THR A 1 698 ? -19.859 39.156 19.938 1 78.56 698 THR A CA 1
ATOM 5352 C C . THR A 1 698 ? -20.812 37.969 19.844 1 78.56 698 THR A C 1
ATOM 5354 O O . THR A 1 698 ? -22.031 38.156 20.016 1 78.56 698 THR A O 1
ATOM 5357 N N . ASN A 1 699 ? -20.328 36.812 19.672 1 85.88 699 ASN A N 1
ATOM 5358 C CA . ASN A 1 699 ? -21.141 35.594 19.562 1 85.88 699 ASN A CA 1
ATOM 5359 C C . ASN A 1 699 ? -21.203 34.844 20.891 1 85.88 699 ASN A C 1
ATOM 5361 O O . ASN A 1 699 ? -20.219 34.812 21.641 1 85.88 699 ASN A O 1
ATOM 5365 N N . THR A 1 700 ? -22.406 34.375 21.219 1 88 700 THR A N 1
ATOM 5366 C CA . THR A 1 700 ? -22.578 33.594 22.422 1 88 700 THR A CA 1
ATOM 5367 C C . THR A 1 700 ? -22.078 32.156 22.203 1 88 700 THR A C 1
ATOM 5369 O O . THR A 1 700 ? -21.859 31.75 21.062 1 88 700 THR A O 1
ATOM 5372 N N . LEU A 1 701 ? -21.859 31.469 23.281 1 92.12 701 LEU A N 1
ATOM 5373 C CA . LEU A 1 701 ? -21.406 30.094 23.203 1 92.12 701 LEU A CA 1
ATOM 5374 C C . LEU A 1 701 ? -22.406 29.219 22.453 1 92.12 701 LEU A C 1
ATOM 5376 O O . LEU A 1 701 ? -22.016 28.312 21.703 1 92.12 701 LEU A O 1
ATOM 5380 N N . GLY A 1 702 ? -23.688 29.5 22.625 1 89.75 702 GLY A N 1
ATOM 5381 C CA . GLY A 1 702 ? -24.703 28.766 21.891 1 89.75 702 GLY A CA 1
ATOM 5382 C C . GLY A 1 702 ? -24.625 28.984 20.391 1 89.75 702 GLY A C 1
ATOM 5383 O O . GLY A 1 702 ? -24.797 28.031 19.609 1 89.75 702 GLY A O 1
ATOM 5384 N N . ASP A 1 703 ? -24.328 30.219 19.984 1 90.88 703 ASP A N 1
ATOM 5385 C CA . ASP A 1 703 ? -24.172 30.531 18.562 1 90.88 703 ASP A CA 1
ATOM 5386 C C . ASP A 1 703 ? -22.984 29.797 17.969 1 90.88 703 ASP A C 1
ATOM 5388 O O . ASP A 1 703 ? -23.047 29.344 16.828 1 90.88 703 ASP A O 1
ATOM 5392 N N . ILE A 1 704 ? -22 29.703 18.781 1 92.75 704 ILE A N 1
ATOM 5393 C CA . ILE A 1 704 ? -20.781 29.078 18.312 1 92.75 704 ILE A CA 1
ATOM 5394 C C . ILE A 1 704 ? -21 27.578 18.125 1 92.75 704 ILE A C 1
ATOM 5396 O O . ILE A 1 704 ? -20.594 27 17.125 1 92.75 704 ILE A O 1
ATOM 5400 N N . VAL A 1 705 ? -21.641 26.953 19.047 1 93.06 705 VAL A N 1
ATOM 5401 C CA . VAL A 1 705 ? -21.938 25.531 18.953 1 93.06 705 VAL A CA 1
ATOM 5402 C C . VAL A 1 705 ? -22.844 25.266 17.766 1 93.06 705 VAL A C 1
ATOM 5404 O O . VAL A 1 705 ? -22.656 24.281 17.031 1 93.06 705 VAL A O 1
ATOM 5407 N N . LYS A 1 706 ? -23.766 26.172 17.516 1 91.06 706 LYS A N 1
ATOM 5408 C CA . LYS A 1 706 ? -24.656 26.031 16.375 1 91.06 706 LYS A CA 1
ATOM 5409 C C . LYS A 1 706 ? -23.891 26.141 15.062 1 91.06 706 LYS A C 1
ATOM 5411 O O . LYS A 1 706 ? -24.172 25.422 14.102 1 91.06 706 LYS A O 1
ATOM 5416 N N . ALA A 1 707 ? -22.984 27.078 15.031 1 91.25 707 ALA A N 1
ATOM 5417 C CA . ALA A 1 707 ? -22.188 27.25 13.828 1 91.25 707 ALA A CA 1
ATOM 5418 C C . ALA A 1 707 ? -21.359 26 13.547 1 91.25 707 ALA A C 1
ATOM 5420 O O . ALA A 1 707 ? -21.266 25.547 12.398 1 91.25 707 ALA A O 1
ATOM 5421 N N . GLN A 1 708 ? -20.797 25.422 14.523 1 93 708 GLN A N 1
ATOM 5422 C CA . GLN A 1 708 ? -19.969 24.219 14.359 1 93 708 GLN A CA 1
ATOM 5423 C C . GLN A 1 708 ? -20.812 23.016 13.953 1 93 708 GLN A C 1
ATOM 5425 O O . GLN A 1 708 ? -20.391 22.203 13.125 1 93 708 GLN A O 1
ATOM 5430 N N . LEU A 1 709 ? -21.953 22.969 14.5 1 89.31 709 LEU A N 1
ATOM 5431 C CA . LEU A 1 709 ? -22.859 21.891 14.125 1 89.31 709 LEU A CA 1
ATOM 5432 C C . LEU A 1 709 ? -23.344 22.047 12.688 1 89.31 709 LEU A C 1
ATOM 5434 O O . LEU A 1 709 ? -23.531 21.062 11.969 1 89.31 709 LEU A O 1
ATOM 5438 N N . SER A 1 710 ? -23.547 23.281 12.328 1 90.56 710 SER A N 1
ATOM 5439 C CA . SER A 1 710 ? -23.922 23.547 10.945 1 90.56 710 SER A CA 1
ATOM 5440 C C . SER A 1 710 ? -22.812 23.156 9.977 1 90.56 710 SER A C 1
ATOM 5442 O O . SER A 1 710 ? -23.078 22.578 8.914 1 90.56 710 SER A O 1
ATOM 5444 N N . ILE A 1 711 ? -21.609 23.406 10.352 1 91.5 711 ILE A N 1
ATOM 5445 C CA . ILE A 1 711 ? -20.469 23.016 9.523 1 91.5 711 ILE A CA 1
ATOM 5446 C C . ILE A 1 711 ? -20.422 21.5 9.406 1 91.5 711 ILE A C 1
ATOM 5448 O O . ILE A 1 711 ? -20.141 20.953 8.328 1 91.5 711 ILE A O 1
ATOM 5452 N N . THR A 1 712 ? -20.734 20.828 10.469 1 88.5 712 THR A N 1
ATOM 5453 C CA . THR A 1 712 ? -20.734 19.359 10.484 1 88.5 712 THR A CA 1
ATOM 5454 C C . THR A 1 712 ? -21.781 18.812 9.531 1 88.5 712 THR A C 1
ATOM 5456 O O . THR A 1 712 ? -21.469 17.953 8.695 1 88.5 712 THR A O 1
ATOM 5459 N N . VAL A 1 713 ? -22.922 19.344 9.531 1 84.69 713 VAL A N 1
ATOM 5460 C CA . VAL A 1 713 ? -24.031 18.844 8.727 1 84.69 713 VAL A CA 1
ATOM 5461 C C . VAL A 1 713 ? -23.781 19.156 7.25 1 84.69 713 VAL A C 1
ATOM 5463 O O . VAL A 1 713 ? -23.984 18.297 6.383 1 84.69 713 VAL A O 1
ATOM 5466 N N . VAL A 1 714 ? -23.297 20.328 7.023 1 88.19 714 VAL A N 1
ATOM 5467 C CA . VAL A 1 714 ? -23 20.734 5.648 1 88.19 714 VAL A CA 1
ATOM 5468 C C . VAL A 1 714 ? -21.891 19.859 5.082 1 88.19 714 VAL A C 1
ATOM 5470 O O . VAL A 1 714 ? -21.938 19.438 3.924 1 88.19 714 VAL A O 1
ATOM 5473 N N . SER A 1 715 ? -20.922 19.594 5.867 1 89.12 715 SER A N 1
ATOM 5474 C CA . SER A 1 715 ? -19.797 18.766 5.426 1 89.12 715 SER A CA 1
ATOM 5475 C C . SER A 1 715 ? -20.266 17.344 5.145 1 89.12 715 SER A C 1
ATOM 5477 O O . SER A 1 715 ? -19.797 16.703 4.195 1 89.12 715 SER A O 1
ATOM 5479 N N . TRP A 1 716 ? -21.125 16.875 5.973 1 83.69 716 TRP A N 1
ATOM 5480 C CA . TRP A 1 716 ? -21.672 15.547 5.73 1 83.69 716 TRP A CA 1
ATOM 5481 C C . TRP A 1 716 ? -22.453 15.508 4.422 1 83.69 716 TRP A C 1
ATOM 5483 O O . TRP A 1 716 ? -22.344 14.555 3.652 1 83.69 716 TRP A O 1
ATOM 5493 N N . ALA A 1 717 ? -23.125 16.531 4.141 1 81.81 717 ALA A N 1
ATOM 5494 C CA . ALA A 1 717 ? -23.891 16.609 2.9 1 81.81 717 ALA A CA 1
ATOM 5495 C C . ALA A 1 717 ? -22.969 16.688 1.688 1 81.81 717 ALA A C 1
ATOM 5497 O O . ALA A 1 717 ? -23.219 16.031 0.674 1 81.81 717 ALA A O 1
ATOM 5498 N N . LEU A 1 718 ? -21.953 17.406 1.879 1 86.44 718 LEU A N 1
ATOM 5499 C CA . LEU A 1 718 ? -21 17.531 0.788 1 86.44 718 LEU A CA 1
ATOM 5500 C C . LEU A 1 718 ? -20.281 16.203 0.542 1 86.44 718 LEU A C 1
ATOM 5502 O O . LEU A 1 718 ? -19.969 15.859 -0.601 1 86.44 718 LEU A O 1
ATOM 5506 N N . SER A 1 719 ? -20.016 15.555 1.597 1 84.44 719 SER A N 1
ATOM 5507 C CA . SER A 1 719 ? -19.391 14.242 1.467 1 84.44 719 SER A CA 1
ATOM 5508 C C . SER A 1 719 ? -20.312 13.266 0.741 1 84.44 719 SER A C 1
ATOM 5510 O O . SER A 1 719 ? -19.844 12.445 -0.057 1 84.44 719 SER A O 1
ATOM 5512 N N . TYR A 1 720 ? -21.562 13.328 0.98 1 77.25 720 TYR A N 1
ATOM 5513 C CA . TYR A 1 720 ? -22.562 12.5 0.302 1 77.25 720 TYR A CA 1
ATOM 5514 C C . TYR A 1 720 ? -22.562 12.773 -1.197 1 77.25 720 TYR A C 1
ATOM 5516 O O . TYR A 1 720 ? -22.562 11.844 -2.004 1 77.25 720 TYR A O 1
ATOM 5524 N N . ILE A 1 721 ? -22.469 13.992 -1.448 1 78.06 721 ILE A N 1
ATOM 5525 C CA . ILE A 1 721 ? -22.484 14.398 -2.85 1 78.06 721 ILE A CA 1
ATOM 5526 C C . ILE A 1 721 ? -21.188 13.945 -3.533 1 78.06 721 ILE A C 1
ATOM 5528 O O . ILE A 1 721 ? -21.219 13.453 -4.66 1 78.06 721 ILE A O 1
ATOM 5532 N N . GLY A 1 722 ? -20.172 14.133 -2.887 1 79.38 722 GLY A N 1
ATOM 5533 C CA . GLY A 1 722 ? -18.906 13.695 -3.432 1 79.38 722 GLY A CA 1
ATOM 5534 C C . GLY A 1 722 ? -18.844 12.211 -3.709 1 79.38 722 GLY A C 1
ATOM 5535 O O . GLY A 1 722 ? -18.344 11.781 -4.75 1 79.38 722 GLY A O 1
ATOM 5536 N N . LEU A 1 723 ? -19.438 11.406 -2.906 1 75.19 723 LEU A N 1
ATOM 5537 C CA . LEU A 1 723 ? -19.438 9.953 -3.055 1 75.19 723 LEU A CA 1
ATOM 5538 C C . LEU A 1 723 ? -20.344 9.523 -4.199 1 75.19 723 LEU A C 1
ATOM 5540 O O . LEU A 1 723 ? -20.047 8.555 -4.902 1 75.19 723 LEU A O 1
ATOM 5544 N N . THR A 1 724 ? -21.406 10.203 -4.379 1 71.31 724 THR A N 1
ATOM 5545 C CA . THR A 1 724 ? -22.375 9.844 -5.41 1 71.31 724 THR A CA 1
ATOM 5546 C C . THR A 1 724 ? -21.859 10.234 -6.793 1 71.31 724 THR A C 1
ATOM 5548 O O . THR A 1 724 ? -22.141 9.547 -7.777 1 71.31 724 THR A O 1
ATOM 5551 N N . LEU A 1 725 ? -21.078 11.273 -6.77 1 71.25 725 LEU A N 1
ATOM 5552 C CA . LEU A 1 725 ? -20.562 11.742 -8.055 1 71.25 725 LEU A CA 1
ATOM 5553 C C . LEU A 1 725 ? -19.406 10.883 -8.523 1 71.25 725 LEU A C 1
ATOM 5555 O O . LEU A 1 725 ? -19.141 10.781 -9.727 1 71.25 725 LEU A O 1
ATOM 5559 N N . THR A 1 726 ? -18.781 10.227 -7.703 1 70.88 726 THR A N 1
ATOM 5560 C CA . THR A 1 726 ? -17.609 9.43 -8.07 1 70.88 726 THR A CA 1
ATOM 5561 C C . THR A 1 726 ? -18 7.965 -8.266 1 70.88 726 THR A C 1
ATOM 5563 O O . THR A 1 726 ? -17.125 7.102 -8.383 1 70.88 726 THR A O 1
ATOM 5566 N N . GLY A 1 727 ? -19.234 7.66 -8.406 1 67.38 727 GLY A N 1
ATOM 5567 C CA . GLY A 1 727 ? -19.656 6.285 -8.609 1 67.38 727 GLY A CA 1
ATOM 5568 C C . GLY A 1 727 ? -19.281 5.738 -9.977 1 67.38 727 GLY A C 1
ATOM 5569 O O . GLY A 1 727 ? -19.188 6.492 -10.945 1 67.38 727 GLY A O 1
ATOM 5570 N N . GLN A 1 728 ? -18.922 4.43 -10.086 1 67.75 728 GLN A N 1
ATOM 5571 C CA . GLN A 1 728 ? -18.484 3.768 -11.305 1 67.75 728 GLN A CA 1
ATOM 5572 C C . GLN A 1 728 ? -19.641 3.543 -12.266 1 67.75 728 GLN A C 1
ATOM 5574 O O . GLN A 1 728 ? -20.719 3.123 -11.859 1 67.75 728 GLN A O 1
ATOM 5579 N N . LYS A 1 729 ? -19.484 4.027 -13.539 1 72.12 729 LYS A N 1
ATOM 5580 C CA . LYS A 1 729 ? -20.438 3.748 -14.602 1 72.12 729 LYS A CA 1
ATOM 5581 C C . LYS A 1 729 ? -19.953 2.613 -15.5 1 72.12 729 LYS A C 1
ATOM 5583 O O . LYS A 1 729 ? -18.75 2.424 -15.672 1 72.12 729 LYS A O 1
ATOM 5588 N N . TYR A 1 730 ? -20.938 1.784 -16.016 1 77.12 730 TYR A N 1
ATOM 5589 C CA . TYR A 1 730 ? -20.578 0.638 -16.844 1 77.12 730 TYR A CA 1
ATOM 5590 C C . TYR A 1 730 ? -21 0.852 -18.281 1 77.12 730 TYR A C 1
ATOM 5592 O O . TYR A 1 730 ? -21.969 1.571 -18.547 1 77.12 730 TYR A O 1
ATOM 5600 N N . LEU A 1 731 ? -20.344 0.213 -19.203 1 80.88 731 LEU A N 1
ATOM 5601 C CA . LEU A 1 731 ? -20.578 0.321 -20.641 1 80.88 731 LEU A CA 1
ATOM 5602 C C . LEU A 1 731 ? -21.812 -0.453 -21.062 1 80.88 731 LEU A C 1
ATOM 5604 O O . LEU A 1 731 ? -22.062 -1.554 -20.562 1 80.88 731 LEU A O 1
ATOM 5608 N N . LYS A 1 732 ? -22.562 0.152 -21.984 1 80.12 732 LYS A N 1
ATOM 5609 C CA . LYS A 1 732 ? -23.719 -0.518 -22.547 1 80.12 732 LYS A CA 1
ATOM 5610 C C . LYS A 1 732 ? -23.344 -1.356 -23.766 1 80.12 732 LYS A C 1
ATOM 5612 O O . LYS A 1 732 ? -22.609 -0.899 -24.625 1 80.12 732 LYS A O 1
ATOM 5617 N N . MET A 1 733 ? -23.797 -2.57 -23.75 1 85.31 733 MET A N 1
ATOM 5618 C CA . MET A 1 733 ? -23.516 -3.473 -24.859 1 85.31 733 MET A CA 1
ATOM 5619 C C . MET A 1 733 ? -24.438 -3.178 -26.031 1 85.31 733 MET A C 1
ATOM 5621 O O . MET A 1 733 ? -25.656 -3.059 -25.875 1 85.31 733 MET A O 1
ATOM 5625 N N . GLN A 1 734 ? -23.781 -2.941 -27.188 1 81.56 734 GLN A N 1
ATOM 5626 C CA . GLN A 1 734 ? -24.547 -2.717 -28.406 1 81.56 734 GLN A CA 1
ATOM 5627 C C . GLN A 1 734 ? -24.719 -4.016 -29.188 1 81.56 734 GLN A C 1
ATOM 5629 O O . GLN A 1 734 ? -23.938 -4.949 -29.047 1 81.56 734 GLN A O 1
ATOM 5634 N N . SER A 1 735 ? -25.812 -4.074 -29.766 1 79.5 735 SER A N 1
ATOM 5635 C CA . SER A 1 735 ? -26.031 -5.293 -30.531 1 79.5 735 SER A CA 1
ATOM 5636 C C . SER A 1 735 ? -25 -5.445 -31.641 1 79.5 735 SER A C 1
ATOM 5638 O O . SER A 1 735 ? -24.094 -4.609 -31.766 1 79.5 735 SER A O 1
ATOM 5640 N N . PHE A 1 736 ? -25.156 -6.098 -32.688 1 67.25 736 PHE A N 1
ATOM 5641 C CA . PHE A 1 736 ? -24.156 -6.438 -33.719 1 67.25 736 PHE A CA 1
ATOM 5642 C C . PHE A 1 736 ? -23.75 -5.199 -34.5 1 67.25 736 PHE A C 1
ATOM 5644 O O . PHE A 1 736 ? -24.516 -4.25 -34.625 1 67.25 736 PHE A O 1
ATOM 5651 N N . LYS A 1 737 ? -22.516 -4.98 -34.719 1 56.56 737 LYS A N 1
ATOM 5652 C CA . LYS A 1 737 ? -22.047 -3.953 -35.656 1 56.56 737 LYS A CA 1
ATOM 5653 C C . LYS A 1 737 ? -22.75 -4.078 -37 1 56.56 737 LYS A C 1
ATOM 5655 O O . LYS A 1 737 ? -22.766 -5.152 -37.594 1 56.56 737 LYS A O 1
ATOM 5660 N N . SER A 1 738 ? -23.734 -3.352 -37.312 1 43.56 738 SER A N 1
ATOM 5661 C CA . SER A 1 738 ? -24.25 -3.396 -38.688 1 43.56 738 SER A CA 1
ATOM 5662 C C . SER A 1 738 ? -23.125 -3.211 -39.688 1 43.56 738 SER A C 1
ATOM 5664 O O . SER A 1 738 ? -22.188 -2.441 -39.469 1 43.56 738 SER A O 1
ATOM 5666 N N . ASP A 1 739 ? -22.719 -4.262 -40.469 1 39.81 739 ASP A N 1
ATOM 5667 C CA . ASP A 1 739 ? -21.891 -4.152 -41.688 1 39.81 739 ASP A CA 1
ATOM 5668 C C . ASP A 1 739 ? -22.078 -2.799 -42.344 1 39.81 739 ASP A C 1
ATOM 5670 O O . ASP A 1 739 ? -21.438 -2.514 -43.375 1 39.81 739 ASP A O 1
ATOM 5674 N N . SER A 1 740 ? -23.125 -2.045 -42.281 1 34.47 740 SER A N 1
ATOM 5675 C CA . SER A 1 740 ? -23.266 -0.877 -43.125 1 34.47 740 SER A CA 1
ATOM 5676 C C . SER A 1 740 ? -22.266 0.211 -42.75 1 34.47 740 SER A C 1
ATOM 5678 O O . SER A 1 740 ? -22.203 1.261 -43.406 1 34.47 740 SER A O 1
ATOM 5680 N N . ASP A 1 741 ? -21.703 0.348 -41.531 1 31.91 741 ASP A N 1
ATOM 5681 C CA . ASP A 1 741 ? -20.766 1.457 -41.562 1 31.91 741 ASP A CA 1
ATOM 5682 C C . ASP A 1 741 ? -19.438 1.037 -42.188 1 31.91 741 ASP A C 1
ATOM 5684 O O . ASP A 1 741 ? -18.922 -0.05 -41.906 1 31.91 741 ASP A O 1
ATOM 5688 N N . MET B 1 1 ? 26 3.23 -51.938 1 17.42 1 MET B N 1
ATOM 5689 C CA . MET B 1 1 ? 26.641 2.801 -50.719 1 17.42 1 MET B CA 1
ATOM 5690 C C . MET B 1 1 ? 26.922 3.99 -49.781 1 17.42 1 MET B C 1
ATOM 5692 O O . MET B 1 1 ? 27.531 3.84 -48.75 1 17.42 1 MET B O 1
ATOM 5696 N N . SER B 1 2 ? 26.688 5.168 -50.125 1 19.8 2 SER B N 1
ATOM 5697 C CA . SER B 1 2 ? 27.312 6.434 -49.719 1 19.8 2 SER B CA 1
ATOM 5698 C C . SER B 1 2 ? 26.812 6.891 -48.344 1 19.8 2 SER B C 1
ATOM 5700 O O . SER B 1 2 ? 25.594 7 -48.125 1 19.8 2 SER B O 1
ATOM 5702 N N . LEU B 1 3 ? 27.562 6.672 -47.156 1 20.52 3 LEU B N 1
ATOM 5703 C CA . LEU B 1 3 ? 27.672 6.566 -45.688 1 20.52 3 LEU B CA 1
ATOM 5704 C C . LEU B 1 3 ? 27.562 7.941 -45.031 1 20.52 3 LEU B C 1
ATOM 5706 O O . LEU B 1 3 ? 27.875 8.102 -43.875 1 20.52 3 LEU B O 1
ATOM 5710 N N . GLN B 1 4 ? 27.141 8.977 -45.781 1 19.45 4 GLN B N 1
ATOM 5711 C CA . GLN B 1 4 ? 27.719 10.258 -45.375 1 19.45 4 GLN B CA 1
ATOM 5712 C C . GLN B 1 4 ? 27.219 10.664 -44 1 19.45 4 GLN B C 1
ATOM 5714 O O . GLN B 1 4 ? 26.312 10.031 -43.438 1 19.45 4 GLN B O 1
ATOM 5719 N N . PRO B 1 5 ? 26.625 11.969 -43.719 1 23.28 5 PRO B N 1
ATOM 5720 C CA . PRO B 1 5 ? 27 13.125 -42.906 1 23.28 5 PRO B CA 1
ATOM 5721 C C . PRO B 1 5 ? 26.25 13.195 -41.562 1 23.28 5 PRO B C 1
ATOM 5723 O O . PRO B 1 5 ? 26.141 14.266 -40.969 1 23.28 5 PRO B O 1
ATOM 5726 N N . ARG B 1 6 ? 25.906 12.055 -40.844 1 21.75 6 ARG B N 1
ATOM 5727 C CA . ARG B 1 6 ? 24.938 12.031 -39.75 1 21.75 6 ARG B CA 1
ATOM 5728 C C . ARG B 1 6 ? 25.438 12.836 -38.562 1 21.75 6 ARG B C 1
ATOM 5730 O O . ARG B 1 6 ? 25.25 12.438 -37.406 1 21.75 6 ARG B O 1
ATOM 5737 N N . ARG B 1 7 ? 26.531 13.711 -38.656 1 21 7 ARG B N 1
ATOM 5738 C CA . ARG B 1 7 ? 27.344 14.211 -37.562 1 21 7 ARG B CA 1
ATOM 5739 C C . ARG B 1 7 ? 26.547 15.18 -36.688 1 21 7 ARG B C 1
ATOM 5741 O O . ARG B 1 7 ? 26.906 15.453 -35.562 1 21 7 ARG B O 1
ATOM 5748 N N . GLN B 1 8 ? 25.625 15.969 -37.188 1 18.66 8 GLN B N 1
ATOM 5749 C CA . GLN B 1 8 ? 25.484 17.312 -36.625 1 18.66 8 GLN B CA 1
ATOM 5750 C C . GLN B 1 8 ? 24.766 17.281 -35.281 1 18.66 8 GLN B C 1
ATOM 5752 O O . GLN B 1 8 ? 24.719 18.281 -34.562 1 18.66 8 GLN B O 1
ATOM 5757 N N . ARG B 1 9 ? 23.859 16.344 -35 1 20.72 9 ARG B N 1
ATOM 5758 C CA . ARG B 1 9 ? 22.828 16.734 -34.062 1 20.72 9 ARG B CA 1
ATOM 5759 C C . ARG B 1 9 ? 23.344 16.672 -32.625 1 20.72 9 ARG B C 1
ATOM 5761 O O . ARG B 1 9 ? 22.562 16.719 -31.672 1 20.72 9 ARG B O 1
ATOM 5768 N N . ARG B 1 10 ? 24.781 16.422 -32.469 1 21.67 10 ARG B N 1
ATOM 5769 C CA . ARG B 1 10 ? 25.328 16.188 -31.125 1 21.67 10 ARG B CA 1
ATOM 5770 C C . ARG B 1 10 ? 25.312 17.453 -30.297 1 21.67 10 ARG B C 1
ATOM 5772 O O . ARG B 1 10 ? 25.719 17.453 -29.125 1 21.67 10 ARG B O 1
ATOM 5779 N N . ARG B 1 11 ? 25.359 18.625 -30.938 1 22 11 ARG B N 1
ATOM 5780 C CA . ARG B 1 11 ? 25.938 19.781 -30.25 1 22 11 ARG B CA 1
ATOM 5781 C C . ARG B 1 11 ? 25.031 20.25 -29.109 1 22 11 ARG B C 1
ATOM 5783 O O . ARG B 1 11 ? 25.484 20.984 -28.234 1 22 11 ARG B O 1
ATOM 5790 N N . GLY B 1 12 ? 23.75 20.062 -29.312 1 22.16 12 GLY B N 1
ATOM 5791 C CA . GLY B 1 12 ? 22.906 20.969 -28.547 1 22.16 12 GLY B CA 1
ATOM 5792 C C . GLY B 1 12 ? 22.922 20.656 -27.047 1 22.16 12 GLY B C 1
ATOM 5793 O O . GLY B 1 12 ? 22.469 21.469 -26.25 1 22.16 12 GLY B O 1
ATOM 5794 N N . CYS B 1 13 ? 23.203 19.375 -26.734 1 22.62 13 CYS B N 1
ATOM 5795 C CA . CYS B 1 13 ? 22.922 18.953 -25.375 1 22.62 13 CYS B CA 1
ATOM 5796 C C . CYS B 1 13 ? 23.984 19.469 -24.422 1 22.62 13 CYS B C 1
ATOM 5798 O O . CYS B 1 13 ? 23.938 19.203 -23.219 1 22.62 13 CYS B O 1
ATOM 5800 N N . ARG B 1 14 ? 25.203 19.969 -24.938 1 25.48 14 ARG B N 1
ATOM 5801 C CA . ARG B 1 14 ? 26.312 20.359 -24.078 1 25.48 14 ARG B CA 1
ATOM 5802 C C . ARG B 1 14 ? 26 21.656 -23.328 1 25.48 14 ARG B C 1
ATOM 5804 O O . ARG B 1 14 ? 26.547 21.891 -22.25 1 25.48 14 ARG B O 1
ATOM 5811 N N . GLN B 1 15 ? 25.328 22.625 -24.016 1 25.12 15 GLN B N 1
ATOM 5812 C CA . GLN B 1 15 ? 25.281 23.984 -23.484 1 25.12 15 GLN B CA 1
ATOM 5813 C C . GLN B 1 15 ? 24.516 24.016 -22.172 1 25.12 15 GLN B C 1
ATOM 5815 O O . GLN B 1 15 ? 24.797 24.859 -21.312 1 25.12 15 GLN B O 1
ATOM 5820 N N . ILE B 1 16 ? 23.516 23.125 -22.094 1 24.53 16 ILE B N 1
ATOM 5821 C CA . ILE B 1 16 ? 22.672 23.359 -20.938 1 24.53 16 ILE B CA 1
ATOM 5822 C C . ILE B 1 16 ? 23.375 22.875 -19.672 1 24.53 16 ILE B C 1
ATOM 5824 O O . ILE B 1 16 ? 23.141 23.391 -18.578 1 24.53 16 ILE B O 1
ATOM 5828 N N . SER B 1 17 ? 24.469 22.062 -19.812 1 25.39 17 SER B N 1
ATOM 5829 C CA . SER B 1 17 ? 25.266 21.578 -18.703 1 25.39 17 SER B CA 1
ATOM 5830 C C . SER B 1 17 ? 26.109 22.703 -18.094 1 25.39 17 SER B C 1
ATOM 5832 O O . SER B 1 17 ? 26.406 22.688 -16.906 1 25.39 17 SER B O 1
ATOM 5834 N N . LEU B 1 18 ? 26.688 23.609 -18.953 1 27.36 18 LEU B N 1
ATOM 5835 C CA . LEU B 1 18 ? 27.656 24.609 -18.5 1 27.36 18 LEU B CA 1
ATOM 5836 C C . LEU B 1 18 ? 26.984 25.656 -17.625 1 27.36 18 LEU B C 1
ATOM 5838 O O . LEU B 1 18 ? 27.578 26.125 -16.656 1 27.36 18 LEU B O 1
ATOM 5842 N N . LEU B 1 19 ? 25.75 26 -18.016 1 26.61 19 LEU B N 1
ATOM 5843 C CA . LEU B 1 19 ? 25.125 27.078 -17.281 1 26.61 19 LEU B CA 1
ATOM 5844 C C . LEU B 1 19 ? 24.812 26.656 -15.844 1 26.61 19 LEU B C 1
ATOM 5846 O O . LEU B 1 19 ? 24.938 27.453 -14.914 1 26.61 19 LEU B O 1
ATOM 5850 N N . CYS B 1 20 ? 24.594 25.328 -15.656 1 26.56 20 CYS B N 1
ATOM 5851 C CA . CYS B 1 20 ? 24.266 24.844 -14.32 1 26.56 20 CYS B CA 1
ATOM 5852 C C . CYS B 1 20 ? 25.5 24.812 -13.43 1 26.56 20 CYS B C 1
ATOM 5854 O O . CYS B 1 20 ? 25.406 25.047 -12.227 1 26.56 20 CYS B O 1
ATOM 5856 N N . LEU B 1 21 ? 26.719 24.625 -13.953 1 27.58 21 LEU B N 1
ATOM 5857 C CA . LEU B 1 21 ? 27.969 24.656 -13.211 1 27.58 21 LEU B CA 1
ATOM 5858 C C . LEU B 1 21 ? 28.297 26.062 -12.734 1 27.58 21 LEU B C 1
ATOM 5860 O O . LEU B 1 21 ? 28.75 26.25 -11.602 1 27.58 21 LEU B O 1
ATOM 5864 N N . TYR B 1 22 ? 28.016 27.078 -13.531 1 27.44 22 TYR B N 1
ATOM 5865 C CA . TYR B 1 22 ? 28.406 28.438 -13.195 1 27.44 22 TYR B CA 1
ATOM 5866 C C . TYR B 1 22 ? 27.609 28.953 -12.008 1 27.44 22 TYR B C 1
ATOM 5868 O O . TYR B 1 22 ? 28.156 29.609 -11.125 1 27.44 22 TYR B O 1
ATOM 5876 N N . THR B 1 23 ? 26.344 28.562 -11.992 1 27.33 23 THR B N 1
ATOM 5877 C CA . THR B 1 23 ? 25.547 29.125 -10.898 1 27.33 23 THR B CA 1
ATOM 5878 C C . THR B 1 23 ? 25.906 28.469 -9.57 1 27.33 23 THR B C 1
ATOM 5880 O O . THR B 1 23 ? 25.844 29.109 -8.516 1 27.33 23 THR B O 1
ATOM 5883 N N . LEU B 1 24 ? 26.391 27.219 -9.531 1 28.12 24 LEU B N 1
ATOM 5884 C CA . LEU B 1 24 ? 26.875 26.547 -8.336 1 28.12 24 LEU B CA 1
ATOM 5885 C C . LEU B 1 24 ? 28.141 27.219 -7.809 1 28.12 24 LEU B C 1
ATOM 5887 O O . LEU B 1 24 ? 28.281 27.438 -6.602 1 28.12 24 LEU B O 1
ATOM 5891 N N . LEU B 1 25 ? 29.031 27.594 -8.617 1 28.48 25 LEU B N 1
ATOM 5892 C CA . LEU B 1 25 ? 30.281 28.203 -8.195 1 28.48 25 LEU B CA 1
ATOM 5893 C C . LEU B 1 25 ? 30.031 29.562 -7.555 1 28.48 25 LEU B C 1
ATOM 5895 O O . LEU B 1 25 ? 30.703 29.922 -6.578 1 28.48 25 LEU B O 1
ATOM 5899 N N . ILE B 1 26 ? 28.969 30.219 -8.047 1 30.8 26 ILE B N 1
ATOM 5900 C CA . ILE B 1 26 ? 28.75 31.547 -7.484 1 30.8 26 ILE B CA 1
ATOM 5901 C C . ILE B 1 26 ? 28.234 31.422 -6.055 1 30.8 26 ILE B C 1
ATOM 5903 O O . ILE B 1 26 ? 28.672 32.156 -5.16 1 30.8 26 ILE B O 1
ATOM 5907 N N . ALA B 1 27 ? 27.375 30.391 -5.812 1 26.67 27 ALA B N 1
ATOM 5908 C CA . ALA B 1 27 ? 26.75 30.344 -4.5 1 26.67 27 ALA B CA 1
ATOM 5909 C C . ALA B 1 27 ? 27.734 29.922 -3.422 1 26.67 27 ALA B C 1
ATOM 5911 O O . ALA B 1 27 ? 27.75 30.484 -2.32 1 26.67 27 ALA B O 1
ATOM 5912 N N . ILE B 1 28 ? 28.562 28.922 -3.602 1 27.75 28 ILE B N 1
ATOM 5913 C CA . ILE B 1 28 ? 29.625 28.578 -2.658 1 27.75 28 ILE B CA 1
ATOM 5914 C C . ILE B 1 28 ? 30.484 29.812 -2.371 1 27.75 28 ILE B C 1
ATOM 5916 O O . ILE B 1 28 ? 30.906 30.031 -1.231 1 27.75 28 ILE B O 1
ATOM 5920 N N . GLY B 1 29 ? 30.703 30.594 -3.395 1 27.08 29 GLY B N 1
ATOM 5921 C CA . GLY B 1 29 ? 31.562 31.75 -3.248 1 27.08 29 GLY B CA 1
ATOM 5922 C C . GLY B 1 29 ? 31.047 32.75 -2.232 1 27.08 29 GLY B C 1
ATOM 5923 O O . GLY B 1 29 ? 31.828 33.344 -1.479 1 27.08 29 GLY B O 1
ATOM 5924 N N . LEU B 1 30 ? 29.703 32.875 -2.199 1 28.16 30 LEU B N 1
ATOM 5925 C CA . LEU B 1 30 ? 29.234 33.969 -1.387 1 28.16 30 LEU B CA 1
ATOM 5926 C C . LEU B 1 30 ? 29.328 33.656 0.099 1 28.16 30 LEU B C 1
ATOM 5928 O O . LEU B 1 30 ? 29.484 34.531 0.932 1 28.16 30 LEU B O 1
ATOM 5932 N N . LEU B 1 31 ? 29.172 32.406 0.527 1 26.33 31 LEU B N 1
ATOM 5933 C CA . LEU B 1 31 ? 29.141 32.156 1.963 1 26.33 31 LEU B CA 1
ATOM 5934 C C . LEU B 1 31 ? 30.531 32.25 2.57 1 26.33 31 LEU B C 1
ATOM 5936 O O . LEU B 1 31 ? 30.688 32.219 3.793 1 26.33 31 LEU B O 1
ATOM 5940 N N . ALA B 1 32 ? 31.562 32 1.894 1 25.28 32 ALA B N 1
ATOM 5941 C CA . ALA B 1 32 ? 32.906 31.969 2.455 1 25.28 32 ALA B CA 1
ATOM 5942 C C . ALA B 1 32 ? 33.344 33.344 2.965 1 25.28 32 ALA B C 1
ATOM 5944 O O . ALA B 1 32 ? 34.531 33.562 3.236 1 25.28 32 ALA B O 1
ATOM 5945 N N . HIS B 1 33 ? 32.5 34.344 3.066 1 25.14 33 HIS B N 1
ATOM 5946 C CA . HIS B 1 33 ? 33.156 35.625 3.291 1 25.14 33 HIS B CA 1
ATOM 5947 C C . HIS B 1 33 ? 33.656 35.75 4.727 1 25.14 33 HIS B C 1
ATOM 5949 O O . HIS B 1 33 ? 33.906 36.844 5.207 1 25.14 33 HIS B O 1
ATOM 5955 N N . SER B 1 34 ? 33.781 34.719 5.57 1 22.69 34 SER B N 1
ATOM 5956 C CA . SER B 1 34 ? 34.344 35.156 6.84 1 22.69 34 SER B CA 1
ATOM 5957 C C . SER B 1 34 ? 35.719 35.812 6.633 1 22.69 34 SER B C 1
ATOM 5959 O O . SER B 1 34 ? 36.344 35.625 5.594 1 22.69 34 SER B O 1
ATOM 5961 N N . VAL B 1 35 ? 36.312 36.625 7.652 1 25.95 35 VAL B N 1
ATOM 5962 C CA . VAL B 1 35 ? 37.469 37.5 7.691 1 25.95 35 VAL B CA 1
ATOM 5963 C C . VAL B 1 35 ? 38.719 36.75 7.227 1 25.95 35 VAL B C 1
ATOM 5965 O O . VAL B 1 35 ? 39.5 37.281 6.41 1 25.95 35 VAL B O 1
ATOM 5968 N N . HIS B 1 36 ? 39.188 35.719 7.926 1 26.14 36 HIS B N 1
ATOM 5969 C CA . HIS B 1 36 ? 40.531 35.25 7.652 1 26.14 36 HIS B CA 1
ATOM 5970 C C . HIS B 1 36 ? 40.656 34.594 6.281 1 26.14 36 HIS B C 1
ATOM 5972 O O . HIS B 1 36 ? 41.719 34.562 5.68 1 26.14 36 HIS B O 1
ATOM 5978 N N . GLY B 1 37 ? 39.594 33.969 5.855 1 24.44 37 GLY B N 1
ATOM 5979 C CA . GLY B 1 37 ? 39.625 33.312 4.551 1 24.44 37 GLY B CA 1
ATOM 5980 C C . GLY B 1 37 ? 39.688 34.312 3.402 1 24.44 37 GLY B C 1
ATOM 5981 O O . GLY B 1 37 ? 39.625 33.906 2.234 1 24.44 37 GLY B O 1
ATOM 5982 N N . GLN B 1 38 ? 39.469 35.531 3.738 1 26.16 38 GLN B N 1
ATOM 5983 C CA . GLN B 1 38 ? 39.688 36.656 2.85 1 26.16 38 GLN B CA 1
ATOM 5984 C C . GLN B 1 38 ? 41.125 36.781 2.43 1 26.16 38 GLN B C 1
ATOM 5986 O O . GLN B 1 38 ? 41.438 37.094 1.276 1 26.16 38 GLN B O 1
ATOM 5991 N N . ARG B 1 39 ? 42.031 36.531 3.422 1 30.95 39 ARG B N 1
ATOM 5992 C CA . ARG B 1 39 ? 43.438 36.75 3.131 1 30.95 39 ARG B CA 1
ATOM 5993 C C . ARG B 1 39 ? 43.938 35.719 2.131 1 30.95 39 ARG B C 1
ATOM 5995 O O . ARG B 1 39 ? 44.688 36.031 1.214 1 30.95 39 ARG B O 1
ATOM 6002 N N . ALA B 1 40 ? 43.531 34.5 2.43 1 29.28 40 ALA B N 1
ATOM 6003 C CA . ALA B 1 40 ? 44.094 33.438 1.587 1 29.28 40 ALA B CA 1
ATOM 6004 C C . ALA B 1 40 ? 43.5 33.5 0.172 1 29.28 40 ALA B C 1
ATOM 6006 O O . ALA B 1 40 ? 44.219 33.219 -0.801 1 29.28 40 ALA B O 1
ATOM 6007 N N . ALA B 1 41 ? 42.344 33.969 0.017 1 29.38 41 ALA B N 1
ATOM 6008 C CA . ALA B 1 41 ? 41.781 34.188 -1.309 1 29.38 41 ALA B CA 1
ATOM 6009 C C . ALA B 1 41 ? 42.5 35.344 -2.014 1 29.38 41 ALA B C 1
ATOM 6011 O O . ALA B 1 41 ? 42.719 35.281 -3.229 1 29.38 41 ALA B O 1
ATOM 6012 N N . VAL B 1 42 ? 42.875 36.281 -1.21 1 32.72 42 VAL B N 1
ATOM 6013 C CA . VAL B 1 42 ? 43.656 37.406 -1.736 1 32.72 42 VAL B CA 1
ATOM 6014 C C . VAL B 1 42 ? 45 36.875 -2.232 1 32.72 42 VAL B C 1
ATOM 6016 O O . VAL B 1 42 ? 45.469 37.25 -3.318 1 32.72 42 VAL B O 1
ATOM 6019 N N . ASN B 1 43 ? 45.594 36 -1.377 1 33.94 43 ASN B N 1
ATOM 6020 C CA . ASN B 1 43 ? 46.906 35.5 -1.771 1 33.94 43 ASN B CA 1
ATOM 6021 C C . ASN B 1 43 ? 46.812 34.562 -2.971 1 33.94 43 ASN B C 1
ATOM 6023 O O . ASN B 1 43 ? 47.656 34.594 -3.865 1 33.94 43 ASN B O 1
ATOM 6027 N N . LEU B 1 44 ? 45.781 33.719 -2.912 1 32.94 44 LEU B N 1
ATOM 6028 C CA . LEU B 1 44 ? 45.656 32.812 -4.055 1 32.94 44 LEU B CA 1
ATOM 6029 C C . LEU B 1 44 ? 45.281 33.594 -5.312 1 32.94 44 LEU B C 1
ATOM 6031 O O . LEU B 1 44 ? 45.812 33.312 -6.395 1 32.94 44 LEU B O 1
ATOM 6035 N N . SER B 1 45 ? 44.375 34.562 -5.16 1 29.61 45 SER B N 1
ATOM 6036 C CA . SER B 1 45 ? 44.125 35.469 -6.273 1 29.61 45 SER B CA 1
ATOM 6037 C C . SER B 1 45 ? 45.406 36.156 -6.711 1 29.61 45 SER B C 1
ATOM 6039 O O . SER B 1 45 ? 45.656 36.312 -7.91 1 29.61 45 SER B O 1
ATOM 6041 N N . GLN B 1 46 ? 46.094 36.531 -5.684 1 33.88 46 GLN B N 1
ATOM 6042 C CA . GLN B 1 46 ? 47.375 37.156 -5.98 1 33.88 46 GLN B CA 1
ATOM 6043 C C . GLN B 1 46 ? 48.344 36.156 -6.652 1 33.88 46 GLN B C 1
ATOM 6045 O O . GLN B 1 46 ? 49.062 36.531 -7.582 1 33.88 46 GLN B O 1
ATOM 6050 N N . LYS B 1 47 ? 48.188 35 -6.113 1 36.19 47 LYS B N 1
ATOM 6051 C CA . LYS B 1 47 ? 49.062 34 -6.734 1 36.19 47 LYS B CA 1
ATOM 6052 C C . LYS B 1 47 ? 48.625 33.688 -8.164 1 36.19 47 LYS B C 1
ATOM 6054 O O . LYS B 1 47 ? 49.438 33.531 -9.055 1 36.19 47 LYS B O 1
ATOM 6059 N N . ILE B 1 48 ? 47.312 33.531 -8.258 1 33.88 48 ILE B N 1
ATOM 6060 C CA . ILE B 1 48 ? 46.844 33.312 -9.617 1 33.88 48 ILE B CA 1
ATOM 6061 C C . ILE B 1 48 ? 47.156 34.562 -10.461 1 33.88 48 ILE B C 1
ATOM 6063 O O . ILE B 1 48 ? 47.625 34.469 -11.594 1 33.88 48 ILE B O 1
ATOM 6067 N N . GLN B 1 49 ? 46.844 35.688 -9.703 1 29.72 49 GLN B N 1
ATOM 6068 C CA . GLN B 1 49 ? 47.219 36.906 -10.398 1 29.72 49 GLN B CA 1
ATOM 6069 C C . GLN B 1 49 ? 48.688 36.938 -10.703 1 29.72 49 GLN B C 1
ATOM 6071 O O . GLN B 1 49 ? 49.094 37.344 -11.797 1 29.72 49 GLN B O 1
ATOM 6076 N N . ASN B 1 50 ? 49.375 36.531 -9.602 1 33.78 50 ASN B N 1
ATOM 6077 C CA . ASN B 1 50 ? 50.812 36.562 -9.812 1 33.78 50 ASN B CA 1
ATOM 6078 C C . ASN B 1 50 ? 51.219 35.562 -10.891 1 33.78 50 ASN B C 1
ATOM 6080 O O . ASN B 1 50 ? 52.156 35.844 -11.664 1 33.78 50 ASN B O 1
ATOM 6084 N N . ARG B 1 51 ? 50.531 34.375 -10.781 1 32.16 51 ARG B N 1
ATOM 6085 C CA . ARG B 1 51 ? 51 33.438 -11.789 1 32.16 51 ARG B CA 1
ATOM 6086 C C . ARG B 1 51 ? 50.688 33.938 -13.195 1 32.16 51 ARG B C 1
ATOM 6088 O O . ARG B 1 51 ? 51.438 33.688 -14.125 1 32.16 51 ARG B O 1
ATOM 6095 N N . PHE B 1 52 ? 49.438 34.5 -13.219 1 29.91 52 PHE B N 1
ATOM 6096 C CA . PHE B 1 52 ? 49.188 35.062 -14.547 1 29.91 52 PHE B CA 1
ATOM 6097 C C . PHE B 1 52 ? 50.188 36.188 -14.852 1 29.91 52 PHE B C 1
ATOM 6099 O O . PHE B 1 52 ? 50.562 36.375 -16 1 29.91 52 PHE B O 1
ATOM 6106 N N . ALA B 1 53 ? 50.281 36.969 -13.703 1 27.86 53 ALA B N 1
ATOM 6107 C CA . ALA B 1 53 ? 51.188 38.062 -13.961 1 27.86 53 ALA B CA 1
ATOM 6108 C C . ALA B 1 53 ? 52.594 37.562 -14.344 1 27.86 53 ALA B C 1
ATOM 6110 O O . ALA B 1 53 ? 53.375 38.281 -14.945 1 27.86 53 ALA B O 1
ATOM 6111 N N . LYS B 1 54 ? 52.875 36.438 -13.695 1 31.95 54 LYS B N 1
ATOM 6112 C CA . LYS B 1 54 ? 54.25 36.062 -13.961 1 31.95 54 LYS B CA 1
ATOM 6113 C C . LYS B 1 54 ? 54.469 35.781 -15.438 1 31.95 54 LYS B C 1
ATOM 6115 O O . LYS B 1 54 ? 55.594 35.688 -15.906 1 31.95 54 LYS B O 1
ATOM 6120 N N . SER B 1 55 ? 53.312 35.188 -16.031 1 27.75 55 SER B N 1
ATOM 6121 C CA . SER B 1 55 ? 53.75 34.906 -17.391 1 27.75 55 SER B CA 1
ATOM 6122 C C . SER B 1 55 ? 54.031 36.188 -18.172 1 27.75 55 SER B C 1
ATOM 6124 O O . SER B 1 55 ? 54.344 36.125 -19.375 1 27.75 55 SER B O 1
ATOM 6126 N N . ALA B 1 56 ? 53.25 37.344 -17.641 1 25.47 56 ALA B N 1
ATOM 6127 C CA . ALA B 1 56 ? 53.531 38.469 -18.5 1 25.47 56 ALA B CA 1
ATOM 6128 C C . ALA B 1 56 ? 55 38.938 -18.312 1 25.47 56 ALA B C 1
ATOM 6130 O O . ALA B 1 56 ? 55.594 38.719 -17.266 1 25.47 56 ALA B O 1
ATOM 6131 N N . GLY B 1 57 ? 55.688 39.406 -19.406 1 24.86 57 GLY B N 1
ATOM 6132 C CA . GLY B 1 57 ? 57.062 39.75 -19.656 1 24.86 57 GLY B CA 1
ATOM 6133 C C . GLY B 1 57 ? 57.688 40.625 -18.578 1 24.86 57 GLY B C 1
ATOM 6134 O O . GLY B 1 57 ? 56.969 41.188 -17.734 1 24.86 57 GLY B O 1
ATOM 6135 N N . ARG B 1 58 ? 59 40.938 -18.5 1 26.05 58 ARG B N 1
ATOM 6136 C CA . ARG B 1 58 ? 60.156 41.344 -17.688 1 26.05 58 ARG B CA 1
ATOM 6137 C C . ARG B 1 58 ? 60.031 42.781 -17.203 1 26.05 58 ARG B C 1
ATOM 6139 O O . ARG B 1 58 ? 60.938 43.312 -16.578 1 26.05 58 ARG B O 1
ATOM 6146 N N . GLY B 1 59 ? 58.938 43.625 -17.672 1 22.89 59 GLY B N 1
ATOM 6147 C CA . GLY B 1 59 ? 59.438 45 -17.688 1 22.89 59 GLY B CA 1
ATOM 6148 C C . GLY B 1 59 ? 59.688 45.562 -16.312 1 22.89 59 GLY B C 1
ATOM 6149 O O . GLY B 1 59 ? 59.219 45.031 -15.312 1 22.89 59 GLY B O 1
ATOM 6150 N N . ASN B 1 60 ? 60.781 46.406 -16.047 1 23.86 60 ASN B N 1
ATOM 6151 C CA . ASN B 1 60 ? 61.594 47 -15 1 23.86 60 ASN B CA 1
ATOM 6152 C C . ASN B 1 60 ? 60.75 47.844 -14.047 1 23.86 60 ASN B C 1
ATOM 6154 O O . ASN B 1 60 ? 61.281 48.656 -13.289 1 23.86 60 ASN B O 1
ATOM 6158 N N . ILE B 1 61 ? 59.406 47.656 -13.898 1 23.56 61 ILE B N 1
ATOM 6159 C CA . ILE B 1 61 ? 58.781 48.875 -13.336 1 23.56 61 ILE B CA 1
ATOM 6160 C C . ILE B 1 61 ? 59.375 49.156 -11.977 1 23.56 61 ILE B C 1
ATOM 6162 O O . ILE B 1 61 ? 59.531 48.281 -11.141 1 23.56 61 ILE B O 1
ATOM 6166 N N . VAL B 1 62 ? 60.094 50.344 -11.844 1 22.81 62 VAL B N 1
ATOM 6167 C CA . VAL B 1 62 ? 60.844 51.094 -10.844 1 22.81 62 VAL B CA 1
ATOM 6168 C C . VAL B 1 62 ? 60.031 51.156 -9.547 1 22.81 62 VAL B C 1
ATOM 6170 O O . VAL B 1 62 ? 58.844 51.5 -9.555 1 22.81 62 VAL B O 1
ATOM 6173 N N . GLU B 1 63 ? 60.406 50.344 -8.547 1 24.53 63 GLU B N 1
ATOM 6174 C CA . GLU B 1 63 ? 59.875 50.062 -7.215 1 24.53 63 GLU B CA 1
ATOM 6175 C C . GLU B 1 63 ? 59.812 51.344 -6.375 1 24.53 63 GLU B C 1
ATOM 6177 O O . GLU B 1 63 ? 60.75 51.688 -5.664 1 24.53 63 GLU B O 1
ATOM 6182 N N . ASP B 1 64 ? 59.469 52.562 -7.051 1 21.97 64 ASP B N 1
ATOM 6183 C CA . ASP B 1 64 ? 59.781 53.688 -6.184 1 21.97 64 ASP B CA 1
ATOM 6184 C C . ASP B 1 64 ? 59.125 53.531 -4.812 1 21.97 64 ASP B C 1
ATOM 6186 O O . ASP B 1 64 ? 57.906 53.344 -4.719 1 21.97 64 ASP B O 1
ATOM 6190 N N . LYS B 1 65 ? 59.969 53.125 -3.746 1 26.8 65 LYS B N 1
ATOM 6191 C CA . LYS B 1 65 ? 59.906 52.781 -2.332 1 26.8 65 LYS B CA 1
ATOM 6192 C C . LYS B 1 65 ? 59.25 53.875 -1.507 1 26.8 65 LYS B C 1
ATOM 6194 O O . LYS B 1 65 ? 59.062 53.719 -0.296 1 26.8 65 LYS B O 1
ATOM 6199 N N . SER B 1 66 ? 59.344 55.125 -2.025 1 22.33 66 SER B N 1
ATOM 6200 C CA . SER B 1 66 ? 59.531 56.094 -0.957 1 22.33 66 SER B CA 1
ATOM 6201 C C . SER B 1 66 ? 58.344 56.125 -0.017 1 22.33 66 SER B C 1
ATOM 6203 O O . SER B 1 66 ? 58.5 56.094 1.205 1 22.33 66 SER B O 1
ATOM 6205 N N . SER B 1 67 ? 57.25 56.812 -0.407 1 20.47 67 SER B N 1
ATOM 6206 C CA . SER B 1 67 ? 56.469 57.719 0.441 1 20.47 67 SER B CA 1
ATOM 6207 C C . SER B 1 67 ? 55.469 56.938 1.306 1 20.47 67 SER B C 1
ATOM 6209 O O . SER B 1 67 ? 54.656 57.531 1.981 1 20.47 67 SER B O 1
ATOM 6211 N N . ILE B 1 68 ? 55.344 55.562 1.243 1 22.22 68 ILE B N 1
ATOM 6212 C CA . ILE B 1 68 ? 54.062 55.062 1.746 1 22.22 68 ILE B CA 1
ATOM 6213 C C . ILE B 1 68 ? 54.062 55.094 3.273 1 22.22 68 ILE B C 1
ATOM 6215 O O . ILE B 1 68 ? 53.531 54.188 3.912 1 22.22 68 ILE B O 1
ATOM 6219 N N . GLY B 1 69 ? 54.969 55.812 3.975 1 20.77 69 GLY B N 1
ATOM 6220 C CA . GLY B 1 69 ? 55.219 55.719 5.402 1 20.77 69 GLY B CA 1
ATOM 6221 C C . GLY B 1 69 ? 53.969 55.875 6.254 1 20.77 69 GLY B C 1
ATOM 6222 O O . GLY B 1 69 ? 53.844 55.188 7.273 1 20.77 69 GLY B O 1
ATOM 6223 N N . LYS B 1 70 ? 53.312 57.062 6.184 1 24.22 70 LYS B N 1
ATOM 6224 C CA . LYS B 1 70 ? 52.688 57.75 7.301 1 24.22 70 LYS B CA 1
ATOM 6225 C C . LYS B 1 70 ? 51.438 57.031 7.793 1 24.22 70 LYS B C 1
ATOM 6227 O O . LYS B 1 70 ? 50.844 57.406 8.797 1 24.22 70 LYS B O 1
ATOM 6232 N N . THR B 1 71 ? 50.781 56.219 6.918 1 20.81 71 THR B N 1
ATOM 6233 C CA . THR B 1 71 ? 49.375 56.094 7.223 1 20.81 71 THR B CA 1
ATOM 6234 C C . THR B 1 71 ? 49.156 55.094 8.383 1 20.81 71 THR B C 1
ATOM 6236 O O . THR B 1 71 ? 48.031 54.688 8.641 1 20.81 71 THR B O 1
ATOM 6239 N N . SER B 1 72 ? 50.188 54.656 9.148 1 21.47 72 SER B N 1
ATOM 6240 C CA . SER B 1 72 ? 50.125 53.531 10.078 1 21.47 72 SER B CA 1
ATOM 6241 C C . SER B 1 72 ? 49.312 53.906 11.312 1 21.47 72 SER B C 1
ATOM 6243 O O . SER B 1 72 ? 49.094 53.062 12.188 1 21.47 72 SER B O 1
ATOM 6245 N N . ARG B 1 73 ? 49.281 55.156 11.766 1 22.25 73 ARG B N 1
ATOM 6246 C CA . ARG B 1 73 ? 49.094 55.531 13.164 1 22.25 73 ARG B CA 1
ATOM 6247 C C . ARG B 1 73 ? 47.719 55.094 13.672 1 22.25 73 ARG B C 1
ATOM 6249 O O . ARG B 1 73 ? 47.5 55 14.883 1 22.25 73 ARG B O 1
ATOM 6256 N N . TRP B 1 74 ? 46.688 55.312 12.867 1 19.3 74 TRP B N 1
ATOM 6257 C CA . TRP B 1 74 ? 45.375 55.531 13.492 1 19.3 74 TRP B CA 1
ATOM 6258 C C . TRP B 1 74 ? 44.844 54.281 14.148 1 19.3 74 TRP B C 1
ATOM 6260 O O . TRP B 1 74 ? 43.688 54.219 14.578 1 19.3 74 TRP B O 1
ATOM 6270 N N . PHE B 1 75 ? 45.562 53.094 14.125 1 19.84 75 PHE B N 1
ATOM 6271 C CA . PHE B 1 75 ? 44.844 51.875 14.5 1 19.84 75 PHE B CA 1
ATOM 6272 C C . PHE B 1 75 ? 44.594 51.844 16 1 19.84 75 PHE B C 1
ATOM 6274 O O . PHE B 1 75 ? 43.969 50.906 16.516 1 19.84 75 PHE B O 1
ATOM 6281 N N . HIS B 1 76 ? 45.375 52.469 16.891 1 21.11 76 HIS B N 1
ATOM 6282 C CA . HIS B 1 76 ? 45.531 52.125 18.297 1 21.11 76 HIS B CA 1
ATOM 6283 C C . HIS B 1 76 ? 44.25 52.344 19.078 1 21.11 76 HIS B C 1
ATOM 6285 O O . HIS B 1 76 ? 44.094 51.844 20.203 1 21.11 76 HIS B O 1
ATOM 6291 N N . VAL B 1 77 ? 43.656 53.562 19.062 1 19.2 77 VAL B N 1
ATOM 6292 C CA . VAL B 1 77 ? 42.969 54.156 20.219 1 19.2 77 VAL B CA 1
ATOM 6293 C C . VAL B 1 77 ? 41.781 53.281 20.594 1 19.2 77 VAL B C 1
ATOM 6295 O O . VAL B 1 77 ? 41.344 53.312 21.75 1 19.2 77 VAL B O 1
ATOM 6298 N N . ALA B 1 78 ? 40.875 52.844 19.672 1 18.94 78 ALA B N 1
ATOM 6299 C CA . ALA B 1 78 ? 39.5 52.781 20.109 1 18.94 78 ALA B CA 1
ATOM 6300 C C . ALA B 1 78 ? 39.281 51.625 21.109 1 18.94 78 ALA B C 1
ATOM 6302 O O . ALA B 1 78 ? 39.625 50.5 20.812 1 18.94 78 ALA B O 1
ATOM 6303 N N . GLY B 1 79 ? 39.344 51.719 22.5 1 19.97 79 GLY B N 1
ATOM 6304 C CA . GLY B 1 79 ? 39.25 51 23.766 1 19.97 79 GLY B CA 1
ATOM 6305 C C . GLY B 1 79 ? 38.062 50.062 23.844 1 19.97 79 GLY B C 1
ATOM 6306 O O . GLY B 1 79 ? 37.469 49.844 24.906 1 19.97 79 GLY B O 1
ATOM 6307 N N . LEU B 1 80 ? 37.375 49.781 22.797 1 19.23 80 LEU B N 1
ATOM 6308 C CA . LEU B 1 80 ? 36.031 49.25 22.891 1 19.23 80 LEU B CA 1
ATOM 6309 C C . LEU B 1 80 ? 36 48 23.766 1 19.23 80 LEU B C 1
ATOM 6311 O O . LEU B 1 80 ? 36.969 47.219 23.75 1 19.23 80 LEU B O 1
ATOM 6315 N N . TRP B 1 81 ? 34.969 47.906 24.844 1 20.72 81 TRP B N 1
ATOM 6316 C CA . TRP B 1 81 ? 34.625 47.156 26.047 1 20.72 81 TRP B CA 1
ATOM 6317 C C . TRP B 1 81 ? 34.656 45.656 25.781 1 20.72 81 TRP B C 1
ATOM 6319 O O . TRP B 1 81 ? 34.156 45.219 24.75 1 20.72 81 TRP B O 1
ATOM 6329 N N . GLU B 1 82 ? 35.625 44.938 26.297 1 23.02 82 GLU B N 1
ATOM 6330 C CA . GLU B 1 82 ? 35.938 43.5 26.297 1 23.02 82 GLU B CA 1
ATOM 6331 C C . GLU B 1 82 ? 34.781 42.688 26.891 1 23.02 82 GLU B C 1
ATOM 6333 O O . GLU B 1 82 ? 34.656 42.562 28.109 1 23.02 82 GLU B O 1
ATOM 6338 N N . PRO B 1 83 ? 33.531 42.906 26.516 1 23.75 83 PRO B N 1
ATOM 6339 C CA . PRO B 1 83 ? 32.594 42.219 27.406 1 23.75 83 PRO B CA 1
ATOM 6340 C C . PRO B 1 83 ? 32.938 40.719 27.562 1 23.75 83 PRO B C 1
ATOM 6342 O O . PRO B 1 83 ? 33.344 40.094 26.594 1 23.75 83 PRO B O 1
ATOM 6345 N N . GLU B 1 84 ? 33.531 40.312 28.734 1 24.7 84 GLU B N 1
ATOM 6346 C CA . GLU B 1 84 ? 33.844 38.969 29.219 1 24.7 84 GLU B CA 1
ATOM 6347 C C . GLU B 1 84 ? 32.688 38 28.953 1 24.7 84 GLU B C 1
ATOM 6349 O O . GLU B 1 84 ? 31.625 38.125 29.578 1 24.7 84 GLU B O 1
ATOM 6354 N N . ILE B 1 85 ? 32.5 37.719 27.859 1 25.25 85 ILE B N 1
ATOM 6355 C CA . ILE B 1 85 ? 31.469 36.719 27.609 1 25.25 85 ILE B CA 1
ATOM 6356 C C . ILE B 1 85 ? 31.797 35.438 28.359 1 25.25 85 ILE B C 1
ATOM 6358 O O . ILE B 1 85 ? 32.812 34.781 28.047 1 25.25 85 ILE B O 1
ATOM 6362 N N . PRO B 1 86 ? 31.609 35.406 29.781 1 26.55 86 PRO B N 1
ATOM 6363 C CA . PRO B 1 86 ? 31.891 34.188 30.516 1 26.55 86 PRO B CA 1
ATOM 6364 C C . PRO B 1 86 ? 31.375 32.938 29.797 1 26.55 86 PRO B C 1
ATOM 6366 O O . PRO B 1 86 ? 30.281 32.938 29.234 1 26.55 86 PRO B O 1
ATOM 6369 N N . VAL B 1 87 ? 32.25 32.219 29.266 1 29.48 87 VAL B N 1
ATOM 6370 C CA . VAL B 1 87 ? 32.156 30.922 28.625 1 29.48 87 VAL B CA 1
ATOM 6371 C C . VAL B 1 87 ? 31.531 29.922 29.578 1 29.48 87 VAL B C 1
ATOM 6373 O O . VAL B 1 87 ? 32.219 29.031 30.109 1 29.48 87 VAL B O 1
ATOM 6376 N N . ASN B 1 88 ? 30.906 30.453 30.797 1 27.72 88 ASN B N 1
ATOM 6377 C CA . ASN B 1 88 ? 30.531 29.438 31.781 1 27.72 88 ASN B CA 1
ATOM 6378 C C . ASN B 1 88 ? 29.734 28.297 31.141 1 27.72 88 ASN B C 1
ATOM 6380 O O . ASN B 1 88 ? 29.266 27.406 31.844 1 27.72 88 ASN B O 1
ATOM 6384 N N . SER B 1 89 ? 29.016 28.578 30.25 1 28.44 89 SER B N 1
ATOM 6385 C CA . SER B 1 89 ? 27.625 28.156 30.266 1 28.44 89 SER B CA 1
ATOM 6386 C C . SER B 1 89 ? 27.484 26.656 29.969 1 28.44 89 SER B C 1
ATOM 6388 O O . SER B 1 89 ? 28.25 26.109 29.188 1 28.44 89 SER B O 1
ATOM 6390 N N . PRO B 1 90 ? 26.797 25.844 30.891 1 30.72 90 PRO B N 1
ATOM 6391 C CA . PRO B 1 90 ? 26.344 24.453 30.906 1 30.72 90 PRO B CA 1
ATOM 6392 C C . PRO B 1 90 ? 25.766 24.016 29.562 1 30.72 90 PRO B C 1
ATOM 6394 O O . PRO B 1 90 ? 25.719 22.812 29.281 1 30.72 90 PRO B O 1
ATOM 6397 N N . ASN B 1 91 ? 25.531 25 28.844 1 30.05 91 ASN B N 1
ATOM 6398 C CA . ASN B 1 91 ? 24.859 24.688 27.594 1 30.05 91 ASN B CA 1
ATOM 6399 C C . ASN B 1 91 ? 25.812 23.984 26.625 1 30.05 91 ASN B C 1
ATOM 6401 O O . ASN B 1 91 ? 25.359 23.25 25.734 1 30.05 91 ASN B O 1
ATOM 6405 N N . LEU B 1 92 ? 27.172 24.266 26.797 1 31.88 92 LEU B N 1
ATOM 6406 C CA . LEU B 1 92 ? 28.141 23.562 25.969 1 31.88 92 LEU B CA 1
ATOM 6407 C C . LEU B 1 92 ? 28.25 22.094 26.391 1 31.88 92 LEU B C 1
ATOM 6409 O O . LEU B 1 92 ? 28.312 21.203 25.531 1 31.88 92 LEU B O 1
ATOM 6413 N N . ILE B 1 93 ? 28.062 21.953 27.719 1 31.47 93 ILE B N 1
ATOM 6414 C CA . ILE B 1 93 ? 28.203 20.578 28.203 1 31.47 93 ILE B CA 1
ATOM 6415 C C . ILE B 1 93 ? 27.047 19.734 27.672 1 31.47 93 ILE B C 1
ATOM 6417 O O . ILE B 1 93 ? 27.266 18.609 27.188 1 31.47 93 ILE B O 1
ATOM 6421 N N . ALA B 1 94 ? 25.938 20.391 27.75 1 31.08 94 ALA B N 1
ATOM 6422 C CA . ALA B 1 94 ? 24.781 19.578 27.359 1 31.08 94 ALA B CA 1
ATOM 6423 C C . ALA B 1 94 ? 24.828 19.266 25.859 1 31.08 94 ALA B C 1
ATOM 6425 O O . ALA B 1 94 ? 24.5 18.141 25.453 1 31.08 94 ALA B O 1
ATOM 6426 N N . THR B 1 95 ? 25.375 20.172 25.094 1 33.91 95 THR B N 1
ATOM 6427 C CA . THR B 1 95 ? 25.578 19.891 23.688 1 33.91 95 THR B CA 1
ATOM 6428 C C . THR B 1 95 ? 26.656 18.812 23.5 1 33.91 95 THR B C 1
ATOM 6430 O O . THR B 1 95 ? 26.516 17.922 22.656 1 33.91 95 THR B O 1
ATOM 6433 N N . VAL B 1 96 ? 27.641 18.906 24.406 1 35.59 96 VAL B N 1
ATOM 6434 C CA . VAL B 1 96 ? 28.719 17.922 24.328 1 35.59 96 VAL B CA 1
ATOM 6435 C C . VAL B 1 96 ? 28.219 16.578 24.844 1 35.59 96 VAL B C 1
ATOM 6437 O O . VAL B 1 96 ? 28.516 15.539 24.25 1 35.59 96 VAL B O 1
ATOM 6440 N N . VAL B 1 97 ? 27.375 16.688 25.875 1 35.12 97 VAL B N 1
ATOM 6441 C CA . VAL B 1 97 ? 26.875 15.414 26.391 1 35.12 97 VAL B CA 1
ATOM 6442 C C . VAL B 1 97 ? 25.922 14.797 25.375 1 35.12 97 VAL B C 1
ATOM 6444 O O . VAL B 1 97 ? 26 13.594 25.094 1 35.12 97 VAL B O 1
ATOM 6447 N N . LEU B 1 98 ? 25.047 15.656 24.891 1 34.84 98 LEU B N 1
ATOM 6448 C CA . LEU B 1 98 ? 24.125 15.117 23.891 1 34.84 98 LEU B CA 1
ATOM 6449 C C . LEU B 1 98 ? 24.891 14.688 22.641 1 34.84 98 LEU B C 1
ATOM 6451 O O . LEU B 1 98 ? 24.625 13.617 22.078 1 34.84 98 LEU B O 1
ATOM 6455 N N . ALA B 1 99 ? 25.922 15.469 22.281 1 38.66 99 ALA B N 1
ATOM 6456 C CA . ALA B 1 99 ? 26.844 15.016 21.25 1 38.66 99 ALA B CA 1
ATOM 6457 C C . ALA B 1 99 ? 27.609 13.773 21.703 1 38.66 99 ALA B C 1
ATOM 6459 O O . ALA B 1 99 ? 27.781 12.828 20.938 1 38.66 99 ALA B O 1
ATOM 6460 N N . ALA B 1 100 ? 27.969 13.844 22.984 1 36.31 100 ALA B N 1
ATOM 6461 C CA . ALA B 1 100 ? 28.672 12.695 23.562 1 36.31 100 ALA B CA 1
ATOM 6462 C C . ALA B 1 100 ? 27.734 11.5 23.688 1 36.31 100 ALA B C 1
ATOM 6464 O O . ALA B 1 100 ? 28.125 10.359 23.438 1 36.31 100 ALA B O 1
ATOM 6465 N N . MET B 1 101 ? 26.5 11.758 24.078 1 34.72 101 MET B N 1
ATOM 6466 C CA . MET B 1 101 ? 25.562 10.641 24.141 1 34.72 101 MET B CA 1
ATOM 6467 C C . MET B 1 101 ? 25.219 10.133 22.75 1 34.72 101 MET B C 1
ATOM 6469 O O . MET B 1 101 ? 25.125 8.93 22.531 1 34.72 101 MET B O 1
ATOM 6473 N N . ILE B 1 102 ? 25.094 11.031 21.922 1 38.56 102 ILE B N 1
ATOM 6474 C CA . ILE B 1 102 ? 24.922 10.633 20.531 1 38.56 102 ILE B CA 1
ATOM 6475 C C . ILE B 1 102 ? 26.203 9.984 20.016 1 38.56 102 ILE B C 1
ATOM 6477 O O . ILE B 1 102 ? 26.156 8.93 19.375 1 38.56 102 ILE B O 1
ATOM 6481 N N . LEU B 1 103 ? 27.344 10.672 20.359 1 35.75 103 LEU B N 1
ATOM 6482 C CA . LEU B 1 103 ? 28.625 10.055 20.047 1 35.75 103 LEU B CA 1
ATOM 6483 C C . LEU B 1 103 ? 28.828 8.789 20.875 1 35.75 103 LEU B C 1
ATOM 6485 O O . LEU B 1 103 ? 29.297 7.77 20.344 1 35.75 103 LEU B O 1
ATOM 6489 N N . ALA B 1 104 ? 28.547 8.859 22.141 1 34.41 104 ALA B N 1
ATOM 6490 C CA . ALA B 1 104 ? 28.656 7.664 22.969 1 34.41 104 ALA B CA 1
ATOM 6491 C C . ALA B 1 104 ? 27.703 6.57 22.469 1 34.41 104 ALA B C 1
ATOM 6493 O O . ALA B 1 104 ? 28.094 5.398 22.406 1 34.41 104 ALA B O 1
ATOM 6494 N N . ALA B 1 105 ? 26.516 6.934 22.219 1 32.75 105 ALA B N 1
ATOM 6495 C CA . ALA B 1 105 ? 25.625 5.934 21.625 1 32.75 105 ALA B CA 1
ATOM 6496 C C . ALA B 1 105 ? 26.109 5.5 20.25 1 32.75 105 ALA B C 1
ATOM 6498 O O . ALA B 1 105 ? 26.031 4.32 19.906 1 32.75 105 ALA B O 1
ATOM 6499 N N . LEU B 1 106 ? 26.656 6.406 19.578 1 32.81 106 LEU B N 1
ATOM 6500 C CA . LEU B 1 106 ? 27.344 6.066 18.344 1 32.81 106 LEU B CA 1
ATOM 6501 C C . LEU B 1 106 ? 28.578 5.215 18.625 1 32.81 106 LEU B C 1
ATOM 6503 O O . LEU B 1 106 ? 28.859 4.262 17.891 1 32.81 106 LEU B O 1
ATOM 6507 N N . VAL B 1 107 ? 29.438 5.637 19.594 1 31.72 107 VAL B N 1
ATOM 6508 C CA . VAL B 1 107 ? 30.625 4.879 19.984 1 31.72 107 VAL B CA 1
ATOM 6509 C C . VAL B 1 107 ? 30.219 3.52 20.547 1 31.72 107 VAL B C 1
ATOM 6511 O O . VAL B 1 107 ? 30.891 2.514 20.312 1 31.72 107 VAL B O 1
ATOM 6514 N N . VAL B 1 108 ? 29.188 3.531 21.438 1 31.88 108 VAL B N 1
ATOM 6515 C CA . VAL B 1 108 ? 28.812 2.215 21.938 1 31.88 108 VAL B CA 1
ATOM 6516 C C . VAL B 1 108 ? 28.406 1.31 20.781 1 31.88 108 VAL B C 1
ATOM 6518 O O . VAL B 1 108 ? 28.688 0.109 20.797 1 31.88 108 VAL B O 1
ATOM 6521 N N . TYR B 1 109 ? 27.594 1.869 19.938 1 31.19 109 TYR B N 1
ATOM 6522 C CA . TYR B 1 109 ? 27.109 0.958 18.906 1 31.19 109 TYR B CA 1
ATOM 6523 C C . TYR B 1 109 ? 28.125 0.817 17.781 1 31.19 109 TYR B C 1
ATOM 6525 O O . TYR B 1 109 ? 27.859 0.194 16.75 1 31.19 109 TYR B O 1
ATOM 6533 N N . LEU B 1 110 ? 29.203 1.635 17.812 1 30.95 110 LEU B N 1
ATOM 6534 C CA . LEU B 1 110 ? 30.297 1.288 16.906 1 30.95 110 LEU B CA 1
ATOM 6535 C C . LEU B 1 110 ? 30.812 -0.114 17.203 1 30.95 110 LEU B C 1
ATOM 6537 O O . LEU B 1 110 ? 31.031 -0.471 18.359 1 30.95 110 LEU B O 1
ATOM 6541 N N . PRO B 1 111 ? 30.578 -0.991 16.328 1 30.58 111 PRO B N 1
ATOM 6542 C CA . PRO B 1 111 ? 31.094 -2.342 16.578 1 30.58 111 PRO B CA 1
ATOM 6543 C C . PRO B 1 111 ? 32.531 -2.342 17.109 1 30.58 111 PRO B C 1
ATOM 6545 O O . PRO B 1 111 ? 33.312 -1.479 16.75 1 30.58 111 PRO B O 1
ATOM 6548 N N . GLN B 1 112 ? 32.688 -2.654 18.359 1 28.56 112 GLN B N 1
ATOM 6549 C CA . GLN B 1 112 ? 33.969 -3.068 18.906 1 28.56 112 GLN B CA 1
ATOM 6550 C C . GLN B 1 112 ? 34.688 -4.027 17.969 1 28.56 112 GLN B C 1
ATOM 6552 O O . GLN B 1 112 ? 34.062 -4.832 17.281 1 28.56 112 GLN B O 1
ATOM 6557 N N . PRO B 1 113 ? 35.969 -3.672 17.594 1 29.52 113 PRO B N 1
ATOM 6558 C CA . PRO B 1 113 ? 36.812 -4.59 16.828 1 29.52 113 PRO B CA 1
ATOM 6559 C C . PRO B 1 113 ? 36.844 -6.004 17.406 1 29.52 113 PRO B C 1
ATOM 6561 O O . PRO B 1 113 ? 37.156 -6.188 18.578 1 29.52 113 PRO B O 1
ATOM 6564 N N . THR B 1 114 ? 35.875 -6.805 17.281 1 27.41 114 THR B N 1
ATOM 6565 C CA . THR B 1 114 ? 36.188 -8.133 17.797 1 27.41 114 THR B CA 1
ATOM 6566 C C . THR B 1 114 ? 37.438 -8.711 17.172 1 27.41 114 THR B C 1
ATOM 6568 O O . THR B 1 114 ? 37.562 -8.773 15.945 1 27.41 114 THR B O 1
ATOM 6571 N N . LYS B 1 115 ? 38.656 -8.672 17.828 1 29.28 115 LYS B N 1
ATOM 6572 C CA . LYS B 1 115 ? 40 -9.172 17.562 1 29.28 115 LYS B CA 1
ATOM 6573 C C . LYS B 1 115 ? 40 -10.672 17.281 1 29.28 115 LYS B C 1
ATOM 6575 O O . LYS B 1 115 ? 41.031 -11.312 17.25 1 29.28 115 LYS B O 1
ATOM 6580 N N . LYS B 1 116 ? 39.031 -11.5 17.547 1 29.78 116 LYS B N 1
ATOM 6581 C CA . LYS B 1 116 ? 39.656 -12.82 17.703 1 29.78 116 LYS B CA 1
ATOM 6582 C C . LYS B 1 116 ? 40.375 -13.234 16.422 1 29.78 116 LYS B C 1
ATOM 6584 O O . LYS B 1 116 ? 39.938 -12.891 15.32 1 29.78 116 LYS B O 1
ATOM 6589 N N . ASP B 1 117 ? 41.594 -13.734 16.516 1 28.03 117 ASP B N 1
ATOM 6590 C CA . ASP B 1 117 ? 42.625 -14.32 15.664 1 28.03 117 ASP B CA 1
ATOM 6591 C C . ASP B 1 117 ? 42.062 -15.461 14.82 1 28.03 117 ASP B C 1
ATOM 6593 O O . ASP B 1 117 ? 42.281 -16.625 15.117 1 28.03 117 ASP B O 1
ATOM 6597 N N . LEU B 1 118 ? 40.75 -15.531 14.57 1 29.88 118 LEU B N 1
ATOM 6598 C CA . LEU B 1 118 ? 40.375 -16.766 13.875 1 29.88 118 LEU B CA 1
ATOM 6599 C C . LEU B 1 118 ? 41.125 -16.875 12.539 1 29.88 118 LEU B C 1
ATOM 6601 O O . LEU B 1 118 ? 41.344 -15.859 11.867 1 29.88 118 LEU B O 1
ATOM 6605 N N . ARG B 1 119 ? 41.938 -17.812 12.344 1 29.52 119 ARG B N 1
ATOM 6606 C CA . ARG B 1 119 ? 42.562 -18.203 11.086 1 29.52 119 ARG B CA 1
ATOM 6607 C C . ARG B 1 119 ? 41.594 -18.062 9.922 1 29.52 119 ARG B C 1
ATOM 6609 O O . ARG B 1 119 ? 40.625 -18.797 9.836 1 29.52 119 ARG B O 1
ATOM 6616 N N . VAL B 1 120 ? 41.125 -16.922 9.648 1 33.62 120 VAL B N 1
ATOM 6617 C CA . VAL B 1 120 ? 40.188 -16.453 8.633 1 33.62 120 VAL B CA 1
ATOM 6618 C C . VAL B 1 120 ? 40.688 -16.828 7.242 1 33.62 120 VAL B C 1
ATOM 6620 O O . VAL B 1 120 ? 41.781 -16.406 6.832 1 33.62 120 VAL B O 1
ATOM 6623 N N . GLY B 1 121 ? 40.75 -18.031 6.855 1 32.59 121 GLY B N 1
ATOM 6624 C CA . GLY B 1 121 ? 41.031 -18.188 5.434 1 32.59 121 GLY B CA 1
ATOM 6625 C C . GLY B 1 121 ? 40.188 -17.281 4.559 1 32.59 121 GLY B C 1
ATOM 6626 O O . GLY B 1 121 ? 38.969 -17.312 4.637 1 32.59 121 GLY B O 1
ATOM 6627 N N . VAL B 1 122 ? 40.562 -16.062 4.457 1 35.31 122 VAL B N 1
ATOM 6628 C CA . VAL B 1 122 ? 39.969 -15.008 3.637 1 35.31 122 VAL B CA 1
ATOM 6629 C C . VAL B 1 122 ? 39.906 -15.461 2.18 1 35.31 122 VAL B C 1
ATOM 6631 O O . VAL B 1 122 ? 40.938 -15.68 1.535 1 35.31 122 VAL B O 1
ATOM 6634 N N . ARG B 1 123 ? 39.25 -16.391 1.741 1 36.19 123 ARG B N 1
ATOM 6635 C CA . ARG B 1 123 ? 39.125 -16.438 0.288 1 36.19 123 ARG B CA 1
ATOM 6636 C C . ARG B 1 123 ? 38.625 -15.109 -0.268 1 36.19 123 ARG B C 1
ATOM 6638 O O . ARG B 1 123 ? 37.594 -14.609 0.128 1 36.19 123 ARG B O 1
ATOM 6645 N N . ASP B 1 124 ? 39.438 -14.133 -0.486 1 37.53 124 ASP B N 1
ATOM 6646 C CA . ASP B 1 124 ? 39.219 -12.867 -1.181 1 37.53 124 ASP B CA 1
ATOM 6647 C C . ASP B 1 124 ? 38.281 -13.047 -2.377 1 37.53 124 ASP B C 1
ATOM 6649 O O . ASP B 1 124 ? 38.625 -13.766 -3.322 1 37.53 124 ASP B O 1
ATOM 6653 N N . ASP B 1 125 ? 37.156 -13.227 -2.32 1 42.31 125 ASP B N 1
ATOM 6654 C CA . ASP B 1 125 ? 36.188 -13.148 -3.428 1 42.31 125 ASP B CA 1
ATOM 6655 C C . ASP B 1 125 ? 36.531 -11.992 -4.367 1 42.31 125 ASP B C 1
ATOM 6657 O O . ASP B 1 125 ? 35.781 -11.023 -4.473 1 42.31 125 ASP B O 1
ATOM 6661 N N . GLU B 1 126 ? 37.75 -11.602 -4.391 1 44.97 126 GLU B N 1
ATOM 6662 C CA . GLU B 1 126 ? 38.125 -10.555 -5.324 1 44.97 126 GLU B CA 1
ATOM 6663 C C . GLU B 1 126 ? 37.688 -10.891 -6.746 1 44.97 126 GLU B C 1
ATOM 6665 O O . GLU B 1 126 ? 37.938 -12 -7.23 1 44.97 126 GLU B O 1
ATOM 6670 N N . LEU B 1 127 ? 36.688 -10.25 -7.18 1 53.59 127 LEU B N 1
ATOM 6671 C CA . LEU B 1 127 ? 36.344 -10.266 -8.602 1 53.59 127 LEU B CA 1
ATOM 6672 C C . LEU B 1 127 ? 37.594 -10.227 -9.461 1 53.59 127 LEU B C 1
ATOM 6674 O O . LEU B 1 127 ? 38.469 -9.352 -9.281 1 53.59 127 LEU B O 1
ATOM 6678 N N . LYS B 1 128 ? 38.156 -11.344 -9.844 1 53.88 128 LYS B N 1
ATOM 6679 C CA . LYS B 1 128 ? 39.281 -11.336 -10.766 1 53.88 128 LYS B CA 1
ATOM 6680 C C . LYS B 1 128 ? 38.875 -10.797 -12.133 1 53.88 128 LYS B C 1
ATOM 6682 O O . LYS B 1 128 ? 37.906 -11.266 -12.719 1 53.88 128 LYS B O 1
ATOM 6687 N N . ILE B 1 129 ? 39.188 -9.555 -12.383 1 54.28 129 ILE B N 1
ATOM 6688 C CA . ILE B 1 129 ? 38.969 -8.945 -13.688 1 54.28 129 ILE B CA 1
ATOM 6689 C C . ILE B 1 129 ? 40.125 -9.234 -14.609 1 54.28 129 ILE B C 1
ATOM 6691 O O . ILE B 1 129 ? 41.281 -8.961 -14.266 1 54.28 129 ILE B O 1
ATOM 6695 N N . GLU B 1 130 ? 40.125 -10.203 -15.344 1 52.66 130 GLU B N 1
ATOM 6696 C CA . GLU B 1 130 ? 41.125 -10.414 -16.375 1 52.66 130 GLU B CA 1
ATOM 6697 C C . GLU B 1 130 ? 40.688 -9.836 -17.719 1 52.66 130 GLU B C 1
ATOM 6699 O O . GLU B 1 130 ? 39.688 -10.25 -18.266 1 52.66 130 GLU B O 1
ATOM 6704 N N . GLY B 1 131 ? 41.438 -9.031 -18.344 1 49.34 131 GLY B N 1
ATOM 6705 C CA . GLY B 1 131 ? 41.188 -8.445 -19.656 1 49.34 131 GLY B CA 1
ATOM 6706 C C . GLY B 1 131 ? 39.906 -7.656 -19.734 1 49.34 131 GLY B C 1
ATOM 6707 O O . GLY B 1 131 ? 39.219 -7.699 -20.766 1 49.34 131 GLY B O 1
ATOM 6708 N N . GLY B 1 132 ? 39.375 -7.098 -18.484 1 50.91 132 GLY B N 1
ATOM 6709 C CA . GLY B 1 132 ? 38.188 -6.242 -18.5 1 50.91 132 GLY B CA 1
ATOM 6710 C C . GLY B 1 132 ? 36.906 -7 -18.25 1 50.91 132 GLY B C 1
ATOM 6711 O O . GLY B 1 132 ? 35.844 -6.41 -18.25 1 50.91 132 GLY B O 1
ATOM 6712 N N . ASN B 1 133 ? 37 -8.32 -18.266 1 55.12 133 ASN B N 1
ATOM 6713 C CA . ASN B 1 133 ? 35.812 -9.141 -18.062 1 55.12 133 ASN B CA 1
ATOM 6714 C C . ASN B 1 133 ? 35.812 -9.789 -16.672 1 55.12 133 ASN B C 1
ATOM 6716 O O . ASN B 1 133 ? 36.844 -10.102 -16.125 1 55.12 133 ASN B O 1
ATOM 6720 N N . VAL B 1 134 ? 34.844 -9.672 -15.992 1 58.69 134 VAL B N 1
ATOM 6721 C CA . VAL B 1 134 ? 34.688 -10.352 -14.711 1 58.69 134 VAL B CA 1
ATOM 6722 C C . VAL B 1 134 ? 34.875 -11.852 -14.891 1 58.69 134 VAL B C 1
ATOM 6724 O O . VAL B 1 134 ? 34.281 -12.469 -15.766 1 58.69 134 VAL B O 1
ATOM 6727 N N . VAL B 1 135 ? 36.062 -12.336 -14.422 1 58 135 VAL B N 1
ATOM 6728 C CA . VAL B 1 135 ? 36.375 -13.758 -14.539 1 58 135 VAL B CA 1
ATOM 6729 C C . VAL B 1 135 ? 35.438 -14.57 -13.648 1 58 135 VAL B C 1
ATOM 6731 O O . VAL B 1 135 ? 35.062 -14.125 -12.562 1 58 135 VAL B O 1
ATOM 6734 N N . ASP B 1 136 ? 34.875 -15.672 -14.219 1 60.91 136 ASP B N 1
ATOM 6735 C CA . ASP B 1 136 ? 33.938 -16.609 -13.578 1 60.91 136 ASP B CA 1
ATOM 6736 C C . ASP B 1 136 ? 34.562 -17.188 -12.297 1 60.91 136 ASP B C 1
ATOM 6738 O O . ASP B 1 136 ? 35.75 -17.484 -12.25 1 60.91 136 ASP B O 1
ATOM 6742 N N . THR B 1 137 ? 33.844 -17 -11.219 1 67.94 137 THR B N 1
ATOM 6743 C CA . THR B 1 137 ? 34.219 -17.531 -9.914 1 67.94 137 THR B CA 1
ATOM 6744 C C . THR B 1 137 ? 34.281 -19.062 -9.953 1 67.94 137 THR B C 1
ATOM 6746 O O . THR B 1 137 ? 33.719 -19.688 -10.852 1 67.94 137 THR B O 1
ATOM 6749 N N . GLU B 1 138 ? 35.062 -19.609 -9.164 1 78.5 138 GLU B N 1
ATOM 6750 C CA . GLU B 1 138 ? 35.219 -21.047 -9.031 1 78.5 138 GLU B CA 1
ATOM 6751 C C . GLU B 1 138 ? 33.906 -21.703 -8.633 1 78.5 138 GLU B C 1
ATOM 6753 O O . GLU B 1 138 ? 33.156 -21.156 -7.824 1 78.5 138 GLU B O 1
ATOM 6758 N N . PRO B 1 139 ? 33.656 -22.766 -9.344 1 88.25 139 PRO B N 1
ATOM 6759 C CA . PRO B 1 139 ? 32.438 -23.484 -9.008 1 88.25 139 PRO B CA 1
ATOM 6760 C C . PRO B 1 139 ? 32.375 -23.906 -7.535 1 88.25 139 PRO B C 1
ATOM 6762 O O . PRO B 1 139 ? 33.406 -24.234 -6.949 1 88.25 139 PRO B O 1
ATOM 6765 N N . ILE B 1 140 ? 31.281 -23.75 -6.961 1 90.5 140 ILE B N 1
ATOM 6766 C CA . ILE B 1 140 ? 31.125 -24.031 -5.543 1 90.5 140 ILE B CA 1
ATOM 6767 C C . ILE B 1 140 ? 30.094 -25.156 -5.355 1 90.5 140 ILE B C 1
ATOM 6769 O O . ILE B 1 140 ? 29.016 -25.109 -5.93 1 90.5 140 ILE B O 1
ATOM 6773 N N . ASP B 1 141 ? 30.531 -26.172 -4.641 1 92.81 141 ASP B N 1
ATOM 6774 C CA . ASP B 1 141 ? 29.656 -27.25 -4.168 1 92.81 141 ASP B CA 1
ATOM 6775 C C . ASP B 1 141 ? 29.125 -26.953 -2.771 1 92.81 141 ASP B C 1
ATOM 6777 O O . ASP B 1 141 ? 29.906 -26.75 -1.832 1 92.81 141 ASP B O 1
ATOM 6781 N N . LEU B 1 142 ? 27.859 -26.875 -2.674 1 93.25 142 LEU B N 1
ATOM 6782 C CA . LEU B 1 142 ? 27.234 -26.5 -1.4 1 93.25 142 LEU B CA 1
ATOM 6783 C C . LEU B 1 142 ? 26.484 -27.688 -0.801 1 93.25 142 LEU B C 1
ATOM 6785 O O . LEU B 1 142 ? 25.672 -28.312 -1.474 1 93.25 142 LEU B O 1
ATOM 6789 N N . ALA B 1 143 ? 26.828 -28.031 0.424 1 93.56 143 ALA B N 1
ATOM 6790 C CA . ALA B 1 143 ? 26.141 -29.094 1.155 1 93.56 143 ALA B CA 1
ATOM 6791 C C . ALA B 1 143 ? 25.734 -28.625 2.549 1 93.56 143 ALA B C 1
ATOM 6793 O O . ALA B 1 143 ? 26.297 -27.672 3.082 1 93.56 143 ALA B O 1
ATOM 6794 N N . PHE B 1 144 ? 24.719 -29.188 3.068 1 92.56 144 PHE B N 1
ATOM 6795 C CA . PHE B 1 144 ? 24.266 -28.844 4.41 1 92.56 144 PHE B CA 1
ATOM 6796 C C . PHE B 1 144 ? 23.656 -30.062 5.094 1 92.56 144 PHE B C 1
ATOM 6798 O O . PHE B 1 144 ? 23.125 -30.953 4.43 1 92.56 144 PHE B O 1
ATOM 6805 N N . GLU B 1 145 ? 23.797 -30.094 6.375 1 91.38 145 GLU B N 1
ATOM 6806 C CA . GLU B 1 145 ? 23.297 -31.219 7.156 1 91.38 145 GLU B CA 1
ATOM 6807 C C . GLU B 1 145 ? 22.719 -30.766 8.492 1 91.38 145 GLU B C 1
ATOM 6809 O O . GLU B 1 145 ? 23.266 -29.844 9.125 1 91.38 145 GLU B O 1
ATOM 6814 N N . GLY B 1 146 ? 21.609 -31.359 8.805 1 90.19 146 GLY B N 1
ATOM 6815 C CA . GLY B 1 146 ? 21.031 -31.156 10.125 1 90.19 146 GLY B CA 1
ATOM 6816 C C . GLY B 1 146 ? 20.469 -29.75 10.32 1 90.19 146 GLY B C 1
ATOM 6817 O O . GLY B 1 146 ? 20.547 -29.203 11.422 1 90.19 146 GLY B O 1
ATOM 6818 N N . LEU B 1 147 ? 20.078 -29.141 9.305 1 92.31 147 LEU B N 1
ATOM 6819 C CA . LEU B 1 147 ? 19.531 -27.797 9.469 1 92.31 147 LEU B CA 1
ATOM 6820 C C . LEU B 1 147 ? 18.219 -27.844 10.266 1 92.31 147 LEU B C 1
ATOM 6822 O O . LEU B 1 147 ? 17.25 -28.453 9.836 1 92.31 147 LEU B O 1
ATOM 6826 N N . THR B 1 148 ? 18.234 -27.25 11.445 1 93.94 148 THR B N 1
ATOM 6827 C CA . THR B 1 148 ? 17.109 -27.266 12.359 1 93.94 148 THR B CA 1
ATOM 6828 C C . THR B 1 148 ? 16.812 -25.859 12.883 1 93.94 148 THR B C 1
ATOM 6830 O O . THR B 1 148 ? 17.719 -25.156 13.328 1 93.94 148 THR B O 1
ATOM 6833 N N . LEU B 1 149 ? 15.664 -25.438 12.672 1 93.56 149 LEU B N 1
ATOM 6834 C CA . LEU B 1 149 ? 15.219 -24.141 13.188 1 93.56 149 LEU B CA 1
ATOM 6835 C C . LEU B 1 149 ? 14.078 -24.312 14.18 1 93.56 149 LEU B C 1
ATOM 6837 O O . LEU B 1 149 ? 13.062 -24.938 13.859 1 93.56 149 LEU B O 1
ATOM 6841 N N . GLU B 1 150 ? 14.234 -23.734 15.375 1 92.44 150 GLU B N 1
ATOM 6842 C CA . GLU B 1 150 ? 13.25 -23.859 16.438 1 92.44 150 GLU B CA 1
ATOM 6843 C C . GLU B 1 150 ? 12.758 -22.484 16.906 1 92.44 150 GLU B C 1
ATOM 6845 O O . GLU B 1 150 ? 13.539 -21.531 16.969 1 92.44 150 GLU B O 1
ATOM 6850 N N . LEU B 1 151 ? 11.461 -22.375 17.078 1 89.81 151 LEU B N 1
ATOM 6851 C CA . LEU B 1 151 ? 10.82 -21.172 17.562 1 89.81 151 LEU B CA 1
ATOM 6852 C C . LEU B 1 151 ? 10.219 -21.391 18.953 1 89.81 151 LEU B C 1
ATOM 6854 O O . LEU B 1 151 ? 9.461 -22.344 19.156 1 89.81 151 LEU B O 1
ATOM 6858 N N . GLU B 1 152 ? 10.539 -20.5 19.859 1 87.06 152 GLU B N 1
ATOM 6859 C CA . GLU B 1 152 ? 9.961 -20.547 21.188 1 87.06 152 GLU B CA 1
ATOM 6860 C C . GLU B 1 152 ? 8.656 -19.75 21.25 1 87.06 152 GLU B C 1
ATOM 6862 O O . GLU B 1 152 ? 8.648 -18.547 21 1 87.06 152 GLU B O 1
ATOM 6867 N N . THR B 1 153 ? 7.602 -20.438 21.391 1 83.12 153 THR B N 1
ATOM 6868 C CA . THR B 1 153 ? 6.309 -19.766 21.469 1 83.12 153 THR B CA 1
ATOM 6869 C C . THR B 1 153 ? 6.156 -19.062 22.828 1 83.12 153 THR B C 1
ATOM 6871 O O . THR B 1 153 ? 6.945 -19.281 23.734 1 83.12 153 THR B O 1
ATOM 6874 N N . LYS B 1 154 ? 5.129 -18.156 22.953 1 72.69 154 LYS B N 1
ATOM 6875 C CA . LYS B 1 154 ? 4.863 -17.359 24.156 1 72.69 154 LYS B CA 1
ATOM 6876 C C . LYS B 1 154 ? 4.547 -18.25 25.344 1 72.69 154 LYS B C 1
ATOM 6878 O O . LYS B 1 154 ? 4.832 -17.891 26.484 1 72.69 154 LYS B O 1
ATOM 6883 N N . SER B 1 155 ? 3.965 -19.469 25.156 1 78.19 155 SER B N 1
ATOM 6884 C CA . SER B 1 155 ? 3.607 -20.422 26.203 1 78.19 155 SER B CA 1
ATOM 6885 C C . SER B 1 155 ? 4.816 -21.25 26.641 1 78.19 155 SER B C 1
ATOM 6887 O O . SER B 1 155 ? 4.707 -22.094 27.531 1 78.19 155 SER B O 1
ATOM 6889 N N . GLY B 1 156 ? 5.969 -20.906 26.078 1 77.88 156 GLY B N 1
ATOM 6890 C CA . GLY B 1 156 ? 7.184 -21.625 26.438 1 77.88 156 GLY B CA 1
ATOM 6891 C C . GLY B 1 156 ? 7.395 -22.906 25.656 1 77.88 156 GLY B C 1
ATOM 6892 O O . GLY B 1 156 ? 8.383 -23.609 25.875 1 77.88 156 GLY B O 1
ATOM 6893 N N . GLU B 1 157 ? 6.348 -23.156 24.828 1 84.75 157 GLU B N 1
ATOM 6894 C CA . GLU B 1 157 ? 6.496 -24.344 24.016 1 84.75 157 GLU B CA 1
ATOM 6895 C C . GLU B 1 157 ? 7.398 -24.094 22.812 1 84.75 157 GLU B C 1
ATOM 6897 O O . GLU B 1 157 ? 7.43 -22.969 22.281 1 84.75 157 GLU B O 1
ATOM 6902 N N . VAL B 1 158 ? 8.266 -25.156 22.484 1 87.12 158 VAL B N 1
ATOM 6903 C CA . VAL B 1 158 ? 9.188 -25.031 21.359 1 87.12 158 VAL B CA 1
ATOM 6904 C C . VAL B 1 158 ? 8.555 -25.625 20.094 1 87.12 158 VAL B C 1
ATOM 6906 O O . VAL B 1 158 ? 8.133 -26.781 20.094 1 87.12 158 VAL B O 1
ATOM 6909 N N . ARG B 1 159 ? 8.367 -24.844 19.125 1 89.12 159 ARG B N 1
ATOM 6910 C CA . ARG B 1 159 ? 7.875 -25.297 17.828 1 89.12 159 ARG B CA 1
ATOM 6911 C C . ARG B 1 159 ? 9.016 -25.422 16.828 1 89.12 159 ARG B C 1
ATOM 6913 O O . ARG B 1 159 ? 9.797 -24.484 16.641 1 89.12 159 ARG B O 1
ATOM 6920 N N . THR B 1 160 ? 9.117 -26.625 16.234 1 90.56 160 THR B N 1
ATOM 6921 C CA . THR B 1 160 ? 10.18 -26.859 15.266 1 90.56 160 THR B CA 1
ATOM 6922 C C . THR B 1 160 ? 9.703 -26.516 13.859 1 90.56 160 THR B C 1
ATOM 6924 O O . THR B 1 160 ? 8.734 -27.094 13.367 1 90.56 160 THR B O 1
ATOM 6927 N N . ILE B 1 161 ? 10.367 -25.609 13.141 1 91.31 161 ILE B N 1
ATOM 6928 C CA . ILE B 1 161 ? 10.016 -25.188 11.789 1 91.31 161 ILE B CA 1
ATOM 6929 C C . ILE B 1 161 ? 10.766 -26.062 10.773 1 91.31 161 ILE B C 1
ATOM 6931 O O . ILE B 1 161 ? 10.188 -26.469 9.766 1 91.31 161 ILE B O 1
ATOM 6935 N N . LEU B 1 162 ? 12.008 -26.25 10.992 1 94.44 162 LEU B N 1
ATOM 6936 C CA . LEU B 1 162 ? 12.844 -27.172 10.242 1 94.44 162 LEU B CA 1
ATOM 6937 C C . LEU B 1 162 ? 13.43 -28.25 11.148 1 94.44 162 LEU B C 1
ATOM 6939 O O . LEU B 1 162 ? 13.844 -27.953 12.273 1 94.44 162 LEU B O 1
ATOM 6943 N N . ASP B 1 163 ? 13.398 -29.484 10.633 1 94.5 163 ASP B N 1
ATOM 6944 C CA . ASP B 1 163 ? 13.828 -30.609 11.477 1 94.5 163 ASP B CA 1
ATOM 6945 C C . ASP B 1 163 ? 14.891 -31.453 10.773 1 94.5 163 ASP B C 1
ATOM 6947 O O . ASP B 1 163 ? 14.578 -32.5 10.188 1 94.5 163 ASP B O 1
ATOM 6951 N N . GLY B 1 164 ? 16.094 -31.047 10.875 1 92.06 164 GLY B N 1
ATOM 6952 C CA . GLY B 1 164 ? 17.234 -31.828 10.438 1 92.06 164 GLY B CA 1
ATOM 6953 C C . GLY B 1 164 ? 17.281 -32.031 8.938 1 92.06 164 GLY B C 1
ATOM 6954 O O . GLY B 1 164 ? 17.469 -33.156 8.469 1 92.06 164 GLY B O 1
ATOM 6955 N N . VAL B 1 165 ? 17.047 -31.078 8.164 1 94.31 165 VAL B N 1
ATOM 6956 C CA . VAL B 1 165 ? 17.031 -31.188 6.711 1 94.31 165 VAL B CA 1
ATOM 6957 C C . VAL B 1 165 ? 18.453 -31.219 6.176 1 94.31 165 VAL B C 1
ATOM 6959 O O . VAL B 1 165 ? 19.328 -30.5 6.672 1 94.31 165 VAL B O 1
ATOM 6962 N N . ARG B 1 166 ? 18.75 -32.125 5.254 1 94.5 166 ARG B N 1
ATOM 6963 C CA . ARG B 1 166 ? 20.062 -32.25 4.621 1 94.5 166 ARG B CA 1
ATOM 6964 C C . ARG B 1 166 ? 19.938 -32.25 3.104 1 94.5 166 ARG B C 1
ATOM 6966 O O . ARG B 1 166 ? 18.875 -32.531 2.559 1 94.5 166 ARG B O 1
ATOM 6973 N N . GLY B 1 167 ? 20.938 -31.875 2.424 1 94.31 167 GLY B N 1
ATOM 6974 C CA . GLY B 1 167 ? 20.938 -31.812 0.971 1 94.31 167 GLY B CA 1
ATOM 6975 C C . GLY B 1 167 ? 22.266 -31.328 0.397 1 94.31 167 GLY B C 1
ATOM 6976 O O . GLY B 1 167 ? 23.219 -31.078 1.141 1 94.31 167 GLY B O 1
ATOM 6977 N N . ARG B 1 168 ? 22.297 -31.375 -0.886 1 95.5 168 ARG B N 1
ATOM 6978 C CA . ARG B 1 168 ? 23.516 -30.984 -1.604 1 95.5 168 ARG B CA 1
ATOM 6979 C C . ARG B 1 168 ? 23.156 -30.344 -2.945 1 95.5 168 ARG B C 1
ATOM 6981 O O . ARG B 1 168 ? 22.25 -30.797 -3.641 1 95.5 168 ARG B O 1
ATOM 6988 N N . ALA B 1 169 ? 23.812 -29.25 -3.217 1 96.06 169 ALA B N 1
ATOM 6989 C CA . ALA B 1 169 ? 23.703 -28.578 -4.504 1 96.06 169 ALA B CA 1
ATOM 6990 C C . ALA B 1 169 ? 25.062 -28.531 -5.207 1 96.06 169 ALA B C 1
ATOM 6992 O O . ALA B 1 169 ? 26.031 -27.984 -4.68 1 96.06 169 ALA B O 1
ATOM 6993 N N . GLN B 1 170 ? 25.109 -29.047 -6.367 1 95.56 170 GLN B N 1
ATOM 6994 C CA . GLN B 1 170 ? 26.375 -29.219 -7.074 1 95.56 170 GLN B CA 1
ATOM 6995 C C . GLN B 1 170 ? 26.516 -28.172 -8.18 1 95.56 170 GLN B C 1
ATOM 6997 O O . GLN B 1 170 ? 25.531 -27.703 -8.734 1 95.56 170 GLN B O 1
ATOM 7002 N N . PRO B 1 171 ? 27.781 -27.875 -8.508 1 94.94 171 PRO B N 1
ATOM 7003 C CA . PRO B 1 171 ? 28.016 -26.938 -9.609 1 94.94 171 PRO B CA 1
ATOM 7004 C C . PRO B 1 171 ? 27.547 -27.469 -10.953 1 94.94 171 PRO B C 1
ATOM 7006 O O . PRO B 1 171 ? 27.672 -28.672 -11.234 1 94.94 171 PRO B O 1
ATOM 7009 N N . GLY B 1 172 ? 26.984 -26.625 -11.719 1 95.5 172 GLY B N 1
ATOM 7010 C CA . GLY B 1 172 ? 26.516 -27 -13.047 1 95.5 172 GLY B CA 1
ATOM 7011 C C . GLY B 1 172 ? 25.141 -27.625 -13.031 1 95.5 172 GLY B C 1
ATOM 7012 O O . GLY B 1 172 ? 24.641 -28.078 -14.07 1 95.5 172 GLY B O 1
ATOM 7013 N N . ARG B 1 173 ? 24.594 -27.672 -11.828 1 96.12 173 ARG B N 1
ATOM 7014 C CA . ARG B 1 173 ? 23.297 -28.312 -11.703 1 96.12 173 ARG B CA 1
ATOM 7015 C C . ARG B 1 173 ? 22.281 -27.359 -11.047 1 96.12 173 ARG B C 1
ATOM 7017 O O . ARG B 1 173 ? 22.672 -26.391 -10.391 1 96.12 173 ARG B O 1
ATOM 7024 N N . MET B 1 174 ? 21.031 -27.625 -11.273 1 97.44 174 MET B N 1
ATOM 7025 C CA . MET B 1 174 ? 19.953 -26.859 -10.68 1 97.44 174 MET B CA 1
ATOM 7026 C C . MET B 1 174 ? 19.156 -27.719 -9.695 1 97.44 174 MET B C 1
ATOM 7028 O O . MET B 1 174 ? 18.656 -28.781 -10.055 1 97.44 174 MET B O 1
ATOM 7032 N N . LEU B 1 175 ? 19.125 -27.234 -8.508 1 97.56 175 LEU B N 1
ATOM 7033 C CA . LEU B 1 175 ? 18.375 -27.906 -7.461 1 97.56 175 LEU B CA 1
ATOM 7034 C C . LEU B 1 175 ? 17.031 -27.234 -7.223 1 97.56 175 LEU B C 1
ATOM 7036 O O . LEU B 1 175 ? 16.984 -26.031 -6.945 1 97.56 175 LEU B O 1
ATOM 7040 N N . ALA B 1 176 ? 15.969 -27.938 -7.363 1 97.06 176 ALA B N 1
ATOM 7041 C CA . ALA B 1 176 ? 14.633 -27.438 -7.055 1 97.06 176 ALA B CA 1
ATOM 7042 C C . ALA B 1 176 ? 14.219 -27.828 -5.641 1 97.06 176 ALA B C 1
ATOM 7044 O O . ALA B 1 176 ? 14.336 -28.984 -5.242 1 97.06 176 ALA B O 1
ATOM 7045 N N . VAL B 1 177 ? 13.836 -26.859 -4.875 1 96.69 177 VAL B N 1
ATOM 7046 C CA . VAL B 1 177 ? 13.258 -27.094 -3.555 1 96.69 177 VAL B CA 1
ATOM 7047 C C . VAL B 1 177 ? 11.734 -26.953 -3.625 1 96.69 177 VAL B C 1
ATOM 7049 O O . VAL B 1 177 ? 11.227 -25.875 -3.936 1 96.69 177 VAL B O 1
ATOM 7052 N N . MET B 1 178 ? 11.062 -28.031 -3.312 1 94.25 178 MET B N 1
ATOM 7053 C CA . MET B 1 178 ? 9.609 -28.031 -3.451 1 94.25 178 MET B CA 1
ATOM 7054 C C . MET B 1 178 ? 8.945 -28.578 -2.193 1 94.25 178 MET B C 1
ATOM 7056 O O . MET B 1 178 ? 9.57 -29.312 -1.422 1 94.25 178 MET B O 1
ATOM 7060 N N . GLY B 1 179 ? 7.742 -28.25 -1.987 1 90.81 179 GLY B N 1
ATOM 7061 C CA . GLY B 1 179 ? 6.91 -28.656 -0.866 1 90.81 179 GLY B CA 1
ATOM 7062 C C . GLY B 1 179 ? 5.609 -27.875 -0.776 1 90.81 179 GLY B C 1
ATOM 7063 O O . GLY B 1 179 ? 5.441 -26.859 -1.447 1 90.81 179 GLY B O 1
ATOM 7064 N N . PRO B 1 180 ? 4.77 -28.438 0.022 1 85.56 180 PRO B N 1
ATOM 7065 C CA . PRO B 1 180 ? 3.506 -27.703 0.198 1 85.56 180 PRO B CA 1
ATOM 7066 C C . PRO B 1 180 ? 3.682 -26.375 0.921 1 85.56 180 PRO B C 1
ATOM 7068 O O . PRO B 1 180 ? 4.785 -26.047 1.369 1 85.56 180 PRO B O 1
ATOM 7071 N N . SER B 1 181 ? 2.65 -25.562 0.894 1 78.12 181 SER B N 1
ATOM 7072 C CA . SER B 1 181 ? 2.713 -24.266 1.557 1 78.12 181 SER B CA 1
ATOM 7073 C C . SER B 1 181 ? 2.982 -24.422 3.049 1 78.12 181 SER B C 1
ATOM 7075 O O . SER B 1 181 ? 2.381 -25.266 3.711 1 78.12 181 SER B O 1
ATOM 7077 N N . GLY B 1 182 ? 3.893 -23.734 3.615 1 79.44 182 GLY B N 1
ATOM 7078 C CA . GLY B 1 182 ? 4.219 -23.766 5.031 1 79.44 182 GLY B CA 1
ATOM 7079 C C . GLY B 1 182 ? 5.184 -24.875 5.398 1 79.44 182 GLY B C 1
ATOM 7080 O O . GLY B 1 182 ? 5.422 -25.141 6.578 1 79.44 182 GLY B O 1
ATOM 7081 N N . ALA B 1 183 ? 5.676 -25.484 4.387 1 87 183 ALA B N 1
ATOM 7082 C CA . ALA B 1 183 ? 6.555 -26.625 4.633 1 87 183 ALA B CA 1
ATOM 7083 C C . ALA B 1 183 ? 7.91 -26.172 5.172 1 87 183 ALA B C 1
ATOM 7085 O O . ALA B 1 183 ? 8.672 -26.984 5.699 1 87 183 ALA B O 1
ATOM 7086 N N . GLY B 1 184 ? 8.258 -24.891 5 1 90.5 184 GLY B N 1
ATOM 7087 C CA . GLY B 1 184 ? 9.539 -24.375 5.465 1 90.5 184 GLY B CA 1
ATOM 7088 C C . GLY B 1 184 ? 10.531 -24.141 4.34 1 90.5 184 GLY B C 1
ATOM 7089 O O . GLY B 1 184 ? 11.734 -24.031 4.578 1 90.5 184 GLY B O 1
ATOM 7090 N N . LYS B 1 185 ? 10.07 -24.094 3.125 1 92.88 185 LYS B N 1
ATOM 7091 C CA . LYS B 1 185 ? 10.938 -23.953 1.96 1 92.88 185 LYS B CA 1
ATOM 7092 C C . LYS B 1 185 ? 11.758 -22.656 2.037 1 92.88 185 LYS B C 1
ATOM 7094 O O . LYS B 1 185 ? 12.977 -22.688 1.885 1 92.88 185 LYS B O 1
ATOM 7099 N N . SER B 1 186 ? 11.039 -21.531 2.266 1 90.31 186 SER B N 1
ATOM 7100 C CA . SER B 1 186 ? 11.711 -20.234 2.352 1 90.31 186 SER B CA 1
ATOM 7101 C C . SER B 1 186 ? 12.648 -20.188 3.557 1 90.31 186 SER B C 1
ATOM 7103 O O . SER B 1 186 ? 13.734 -19.609 3.477 1 90.31 186 SER B O 1
ATOM 7105 N N . THR B 1 187 ? 12.273 -20.766 4.668 1 91.12 187 THR B N 1
ATOM 7106 C CA . THR B 1 187 ? 13.109 -20.812 5.867 1 91.12 187 THR B CA 1
ATOM 7107 C C . THR B 1 187 ? 14.383 -21.594 5.602 1 91.12 187 THR B C 1
ATOM 7109 O O . THR B 1 187 ? 15.461 -21.234 6.086 1 91.12 187 THR B O 1
ATOM 7112 N N . LEU B 1 188 ? 14.188 -22.625 4.852 1 94.44 188 LEU B N 1
ATOM 7113 C CA . LEU B 1 188 ? 15.32 -23.484 4.539 1 94.44 188 LEU B CA 1
ATOM 7114 C C . LEU B 1 188 ? 16.375 -22.719 3.75 1 94.44 188 LEU B C 1
ATOM 7116 O O . LEU B 1 188 ? 17.562 -22.734 4.102 1 94.44 188 LEU B O 1
ATOM 7120 N N . ILE B 1 189 ? 15.977 -22.047 2.697 1 93.81 189 ILE B N 1
ATOM 7121 C CA . ILE B 1 189 ? 16.953 -21.359 1.858 1 93.81 189 ILE B CA 1
ATOM 7122 C C . ILE B 1 189 ? 17.547 -20.172 2.611 1 93.81 189 ILE B C 1
ATOM 7124 O O . ILE B 1 189 ? 18.719 -19.844 2.439 1 93.81 189 ILE B O 1
ATOM 7128 N N . HIS B 1 190 ? 16.766 -19.531 3.475 1 91 190 HIS B N 1
ATOM 7129 C CA . HIS B 1 190 ? 17.297 -18.453 4.297 1 91 190 HIS B CA 1
ATOM 7130 C C . HIS B 1 190 ? 18.312 -18.969 5.297 1 91 190 HIS B C 1
ATOM 7132 O O . HIS B 1 190 ? 19.328 -18.312 5.562 1 91 190 HIS B O 1
ATOM 7138 N N . ALA B 1 191 ? 18.047 -20.094 5.844 1 90.5 191 ALA B N 1
ATOM 7139 C CA . ALA B 1 191 ? 18.984 -20.719 6.766 1 90.5 191 ALA B CA 1
ATOM 7140 C C . ALA B 1 191 ? 20.266 -21.125 6.051 1 90.5 191 ALA B C 1
ATOM 7142 O O . ALA B 1 191 ? 21.359 -21 6.605 1 90.5 191 ALA B O 1
ATOM 7143 N N . LEU B 1 192 ? 20.047 -21.562 4.887 1 91.25 192 LEU B N 1
ATOM 7144 C CA . LEU B 1 192 ? 21.188 -22 4.09 1 91.25 192 LEU B CA 1
ATOM 7145 C C . LEU B 1 192 ? 22.125 -20.844 3.783 1 91.25 192 LEU B C 1
ATOM 7147 O O . LEU B 1 192 ? 23.344 -20.984 3.881 1 91.25 192 LEU B O 1
ATOM 7151 N N . VAL B 1 193 ? 21.547 -19.688 3.43 1 88.88 193 VAL B N 1
ATOM 7152 C CA . VAL B 1 193 ? 22.359 -18.547 3.031 1 88.88 193 VAL B CA 1
ATOM 7153 C C . VAL B 1 193 ? 22.766 -17.75 4.27 1 88.88 193 VAL B C 1
ATOM 7155 O O . VAL B 1 193 ? 23.641 -16.891 4.195 1 88.88 193 VAL B O 1
ATOM 7158 N N . GLY B 1 194 ? 22.188 -18 5.391 1 83.38 194 GLY B N 1
ATOM 7159 C CA . GLY B 1 194 ? 22.516 -17.312 6.625 1 83.38 194 GLY B CA 1
ATOM 7160 C C . GLY B 1 194 ? 21.797 -15.984 6.77 1 83.38 194 GLY B C 1
ATOM 7161 O O . GLY B 1 194 ? 22.375 -15.016 7.277 1 83.38 194 GLY B O 1
ATOM 7162 N N . ARG B 1 195 ? 20.625 -15.883 6.266 1 83.19 195 ARG B N 1
ATOM 7163 C CA . ARG B 1 195 ? 19.875 -14.625 6.297 1 83.19 195 ARG B CA 1
ATOM 7164 C C . ARG B 1 195 ? 18.594 -14.766 7.102 1 83.19 195 ARG B C 1
ATOM 7166 O O . ARG B 1 195 ? 17.578 -14.164 6.758 1 83.19 195 ARG B O 1
ATOM 7173 N N . VAL B 1 196 ? 18.641 -15.594 8.07 1 85.94 196 VAL B N 1
ATOM 7174 C CA . VAL B 1 196 ? 17.5 -15.672 8.984 1 85.94 196 VAL B CA 1
ATOM 7175 C C . VAL B 1 196 ? 17.531 -14.5 9.961 1 85.94 196 VAL B C 1
ATOM 7177 O O . VAL B 1 196 ? 18.547 -14.273 10.633 1 85.94 196 VAL B O 1
ATOM 7180 N N . LYS B 1 197 ? 16.469 -13.727 9.984 1 81.38 197 LYS B N 1
ATOM 7181 C CA . LYS B 1 197 ? 16.406 -12.539 10.828 1 81.38 197 LYS B CA 1
ATOM 7182 C C . LYS B 1 197 ? 16.562 -12.898 12.305 1 81.38 197 LYS B C 1
ATOM 7184 O O . LYS B 1 197 ? 16.016 -13.906 12.766 1 81.38 197 LYS B O 1
ATOM 7189 N N . ASP B 1 198 ? 17.297 -12.047 12.922 1 79.25 198 ASP B N 1
ATOM 7190 C CA . ASP B 1 198 ? 17.578 -12.297 14.336 1 79.25 198 ASP B CA 1
ATOM 7191 C C . ASP B 1 198 ? 16.344 -12.039 15.195 1 79.25 198 ASP B C 1
ATOM 7193 O O . ASP B 1 198 ? 15.656 -11.023 15.023 1 79.25 198 ASP B O 1
ATOM 7197 N N . ASN B 1 199 ? 15.977 -13.023 15.883 1 77.19 199 ASN B N 1
ATOM 7198 C CA . ASN B 1 199 ? 14.891 -12.992 16.844 1 77.19 199 ASN B CA 1
ATOM 7199 C C . ASN B 1 199 ? 15.227 -13.773 18.109 1 77.19 199 ASN B C 1
ATOM 7201 O O . ASN B 1 199 ? 15.727 -14.898 18.031 1 77.19 199 ASN B O 1
ATOM 7205 N N . THR B 1 200 ? 15.023 -13.148 19.25 1 77.38 200 THR B N 1
ATOM 7206 C CA . THR B 1 200 ? 15.406 -13.75 20.531 1 77.38 200 THR B CA 1
ATOM 7207 C C . THR B 1 200 ? 14.703 -15.086 20.734 1 77.38 200 THR B C 1
ATOM 7209 O O . THR B 1 200 ? 15.172 -15.93 21.5 1 77.38 200 THR B O 1
ATOM 7212 N N . LYS B 1 201 ? 13.734 -15.312 20.031 1 86.19 201 LYS B N 1
ATOM 7213 C CA . LYS B 1 201 ? 12.961 -16.531 20.25 1 86.19 201 LYS B CA 1
ATOM 7214 C C . LYS B 1 201 ? 13.328 -17.609 19.234 1 86.19 201 LYS B C 1
ATOM 7216 O O . LYS B 1 201 ? 12.766 -18.703 19.266 1 86.19 201 LYS B O 1
ATOM 7221 N N . LEU B 1 202 ? 14.25 -17.344 18.328 1 88.06 202 LEU B N 1
ATOM 7222 C CA . LEU B 1 202 ? 14.625 -18.297 17.281 1 88.06 202 LEU B CA 1
ATOM 7223 C C . LEU B 1 202 ? 16.016 -18.859 17.547 1 88.06 202 LEU B C 1
ATOM 7225 O O . LEU B 1 202 ? 16.922 -18.141 17.984 1 88.06 202 LEU B O 1
ATOM 7229 N N . SER B 1 203 ? 16.188 -20.188 17.391 1 88.06 203 SER B N 1
ATOM 7230 C CA . SER B 1 203 ? 17.469 -20.875 17.438 1 88.06 203 SER B CA 1
ATOM 7231 C C . SER B 1 203 ? 17.719 -21.688 16.172 1 88.06 203 SER B C 1
ATOM 7233 O O . SER B 1 203 ? 16.828 -22.375 15.688 1 88.06 203 SER B O 1
ATOM 7235 N N . LEU B 1 204 ? 18.859 -21.516 15.57 1 90.69 204 LEU B N 1
ATOM 7236 C CA . LEU B 1 204 ? 19.234 -22.188 14.328 1 90.69 204 LEU B CA 1
ATOM 7237 C C . LEU B 1 204 ? 20.422 -23.109 14.539 1 90.69 204 LEU B C 1
ATOM 7239 O O . LEU B 1 204 ? 21.453 -22.688 15.086 1 90.69 204 LEU B O 1
ATOM 7243 N N . TYR B 1 205 ? 20.219 -24.406 14.141 1 90.88 205 TYR B N 1
ATOM 7244 C CA . TYR B 1 205 ? 21.266 -25.422 14.266 1 90.88 205 TYR B CA 1
ATOM 7245 C C . TYR B 1 205 ? 21.578 -26.062 12.914 1 90.88 205 TYR B C 1
ATOM 7247 O O . TYR B 1 205 ? 20.719 -26.094 12.023 1 90.88 205 TYR B O 1
ATOM 7255 N N . GLY B 1 206 ? 22.844 -26.438 12.695 1 90.06 206 GLY B N 1
ATOM 7256 C CA . GLY B 1 206 ? 23.203 -27.172 11.492 1 90.06 206 GLY B CA 1
ATOM 7257 C C . GLY B 1 206 ? 24.641 -26.922 11.055 1 90.06 206 GLY B C 1
ATOM 7258 O O . GLY B 1 206 ? 25.406 -26.266 11.758 1 90.06 206 GLY B O 1
ATOM 7259 N N . ARG B 1 207 ? 24.984 -27.625 10.016 1 88.62 207 ARG B N 1
ATOM 7260 C CA . ARG B 1 207 ? 26.312 -27.469 9.422 1 88.62 207 ARG B CA 1
ATOM 7261 C C . ARG B 1 207 ? 26.219 -27.281 7.914 1 88.62 207 ARG B C 1
ATOM 7263 O O . ARG B 1 207 ? 25.391 -27.906 7.254 1 88.62 207 ARG B O 1
ATOM 7270 N N . ARG B 1 208 ? 27.047 -26.453 7.469 1 89.94 208 ARG B N 1
ATOM 7271 C CA . ARG B 1 208 ? 27.156 -26.188 6.039 1 89.94 208 ARG B CA 1
ATOM 7272 C C . ARG B 1 208 ? 28.547 -26.5 5.523 1 89.94 208 ARG B C 1
ATOM 7274 O O . ARG B 1 208 ? 29.531 -26.344 6.25 1 89.94 208 ARG B O 1
ATOM 7281 N N . TYR B 1 209 ? 28.594 -26.984 4.32 1 88.38 209 TYR B N 1
ATOM 7282 C CA . TYR B 1 209 ? 29.875 -27.328 3.703 1 88.38 209 TYR B CA 1
ATOM 7283 C C . TYR B 1 209 ? 30.031 -26.656 2.348 1 88.38 209 TYR B C 1
ATOM 7285 O O . TYR B 1 209 ? 29.078 -26.625 1.557 1 88.38 209 TYR B O 1
ATOM 7293 N N . ILE B 1 210 ? 31.172 -26.047 2.111 1 88.69 210 ILE B N 1
ATOM 7294 C CA . ILE B 1 210 ? 31.547 -25.5 0.813 1 88.69 210 ILE B CA 1
ATOM 7295 C C . ILE B 1 210 ? 32.719 -26.281 0.239 1 88.69 210 ILE B C 1
ATOM 7297 O O . ILE B 1 210 ? 33.812 -26.312 0.831 1 88.69 210 ILE B O 1
ATOM 7301 N N . ASN B 1 211 ? 32.469 -26.875 -0.875 1 88.06 211 ASN B N 1
ATOM 7302 C CA . ASN B 1 211 ? 33.5 -27.703 -1.486 1 88.06 211 ASN B CA 1
ATOM 7303 C C . ASN B 1 211 ? 34.094 -28.703 -0.485 1 88.06 211 ASN B C 1
ATOM 7305 O O . ASN B 1 211 ? 35.312 -28.859 -0.389 1 88.06 211 ASN B O 1
ATOM 7309 N N . GLY B 1 212 ? 33.156 -29.156 0.392 1 86.5 212 GLY B N 1
ATOM 7310 C CA . GLY B 1 212 ? 33.531 -30.203 1.322 1 86.5 212 GLY B CA 1
ATOM 7311 C C . GLY B 1 212 ? 34.062 -29.672 2.645 1 86.5 212 GLY B C 1
ATOM 7312 O O . GLY B 1 212 ? 34.219 -30.438 3.598 1 86.5 212 GLY B O 1
ATOM 7313 N N . GLU B 1 213 ? 34.281 -28.375 2.771 1 83.44 213 GLU B N 1
ATOM 7314 C CA . GLU B 1 213 ? 34.812 -27.766 3.994 1 83.44 213 GLU B CA 1
ATOM 7315 C C . GLU B 1 213 ? 33.688 -27.156 4.824 1 83.44 213 GLU B C 1
ATOM 7317 O O . GLU B 1 213 ? 32.812 -26.469 4.289 1 83.44 213 GLU B O 1
ATOM 7322 N N . PRO B 1 214 ? 33.75 -27.422 6.074 1 83.94 214 PRO B N 1
ATOM 7323 C CA . PRO B 1 214 ? 32.719 -26.844 6.934 1 83.94 214 PRO B CA 1
ATOM 7324 C C . PRO B 1 214 ? 32.844 -25.328 7.086 1 83.94 214 PRO B C 1
ATOM 7326 O O . PRO B 1 214 ? 33.969 -24.797 7.16 1 83.94 214 PRO B O 1
ATOM 7329 N N . VAL B 1 215 ? 31.75 -24.703 7.055 1 81.88 215 VAL B N 1
ATOM 7330 C CA . VAL B 1 215 ? 31.703 -23.25 7.184 1 81.88 215 VAL B CA 1
ATOM 7331 C C . VAL B 1 215 ? 31.172 -22.875 8.57 1 81.88 215 VAL B C 1
ATOM 7333 O O . VAL B 1 215 ? 30.312 -23.547 9.125 1 81.88 215 VAL B O 1
ATOM 7336 N N . SER B 1 216 ? 31.75 -21.766 9.086 1 72.88 216 SER B N 1
ATOM 7337 C CA . SER B 1 216 ? 31.328 -21.297 10.398 1 72.88 216 SER B CA 1
ATOM 7338 C C . SER B 1 216 ? 29.891 -20.797 10.359 1 72.88 216 SER B C 1
ATOM 7340 O O . SER B 1 216 ? 29.406 -20.344 9.32 1 72.88 216 SER B O 1
ATOM 7342 N N . GLY B 1 217 ? 29.25 -20.828 11.453 1 69.56 217 GLY B N 1
ATOM 7343 C CA . GLY B 1 217 ? 27.844 -20.484 11.578 1 69.56 217 GLY B CA 1
ATOM 7344 C C . GLY B 1 217 ? 27.578 -19.016 11.312 1 69.56 217 GLY B C 1
ATOM 7345 O O . GLY B 1 217 ? 26.453 -18.656 10.922 1 69.56 217 GLY B O 1
ATOM 7346 N N . ASP B 1 218 ? 28.5 -18.234 11.484 1 66.19 218 ASP B N 1
ATOM 7347 C CA . ASP B 1 218 ? 28.281 -16.797 11.367 1 66.19 218 ASP B CA 1
ATOM 7348 C C . ASP B 1 218 ? 28.594 -16.312 9.953 1 66.19 218 ASP B C 1
ATOM 7350 O O . ASP B 1 218 ? 28.359 -15.148 9.625 1 66.19 218 ASP B O 1
ATOM 7354 N N . SER B 1 219 ? 29 -17.281 9.172 1 67.81 219 SER B N 1
ATOM 7355 C CA . SER B 1 219 ? 29.438 -16.859 7.844 1 67.81 219 SER B CA 1
ATOM 7356 C C . SER B 1 219 ? 28.266 -16.766 6.875 1 67.81 219 SER B C 1
ATOM 7358 O O . SER B 1 219 ? 27.344 -17.594 6.918 1 67.81 219 SER B O 1
ATOM 7360 N N . LEU B 1 220 ? 28.266 -15.602 6.137 1 71.31 220 LEU B N 1
ATOM 7361 C CA . LEU B 1 220 ? 27.344 -15.492 5.004 1 71.31 220 LEU B CA 1
ATOM 7362 C C . LEU B 1 220 ? 27.906 -16.188 3.775 1 71.31 220 LEU B C 1
ATOM 7364 O O . LEU B 1 220 ? 29.109 -16.062 3.482 1 71.31 220 LEU B O 1
ATOM 7368 N N . LEU B 1 221 ? 27.141 -17.031 3.223 1 77.25 221 LEU B N 1
ATOM 7369 C CA . LEU B 1 221 ? 27.562 -17.719 2.01 1 77.25 221 LEU B CA 1
ATOM 7370 C C . LEU B 1 221 ? 27.734 -16.734 0.86 1 77.25 221 LEU B C 1
ATOM 7372 O O . LEU B 1 221 ? 26.969 -15.773 0.735 1 77.25 221 LEU B O 1
ATOM 7376 N N . PRO B 1 222 ? 28.797 -16.859 0.155 1 76.75 222 PRO B N 1
ATOM 7377 C CA . PRO B 1 222 ? 28.969 -16.031 -1.036 1 76.75 222 PRO B CA 1
ATOM 7378 C C . PRO B 1 222 ? 27.984 -16.359 -2.143 1 76.75 222 PRO B C 1
ATOM 7380 O O . PRO B 1 222 ? 28.359 -16.906 -3.182 1 76.75 222 PRO B O 1
ATOM 7383 N N . ALA B 1 223 ? 26.781 -16.172 -1.854 1 84.81 223 ALA B N 1
ATOM 7384 C CA . ALA B 1 223 ? 25.703 -16.531 -2.781 1 84.81 223 ALA B CA 1
ATOM 7385 C C . ALA B 1 223 ? 24.828 -15.32 -3.096 1 84.81 223 ALA B C 1
ATOM 7387 O O . ALA B 1 223 ? 24.719 -14.398 -2.281 1 84.81 223 ALA B O 1
ATOM 7388 N N . ALA B 1 224 ? 24.516 -15.344 -4.34 1 86.94 224 ALA B N 1
ATOM 7389 C CA . ALA B 1 224 ? 23.484 -14.383 -4.707 1 86.94 224 ALA B CA 1
ATOM 7390 C C . ALA B 1 224 ? 22.109 -14.836 -4.211 1 86.94 224 ALA B C 1
ATOM 7392 O O . ALA B 1 224 ? 21.703 -15.969 -4.473 1 86.94 224 ALA B O 1
ATOM 7393 N N . PHE B 1 225 ? 21.547 -14.062 -3.41 1 88.69 225 PHE B N 1
ATOM 7394 C CA . PHE B 1 225 ? 20.234 -14.398 -2.881 1 88.69 225 PHE B CA 1
ATOM 7395 C C . PHE B 1 225 ? 19.172 -13.469 -3.439 1 88.69 225 PHE B C 1
ATOM 7397 O O . PHE B 1 225 ? 19.234 -12.25 -3.246 1 88.69 225 PHE B O 1
ATOM 7404 N N . ILE B 1 226 ? 18.297 -14.055 -4.129 1 89.62 226 ILE B N 1
ATOM 7405 C CA . ILE B 1 226 ? 17.188 -13.289 -4.699 1 89.62 226 ILE B CA 1
ATOM 7406 C C . ILE B 1 226 ? 15.906 -13.586 -3.926 1 89.62 226 ILE B C 1
ATOM 7408 O O . ILE B 1 226 ? 15.406 -14.711 -3.947 1 89.62 226 ILE B O 1
ATOM 7412 N N . GLU B 1 227 ? 15.422 -12.531 -3.305 1 86.69 227 GLU B N 1
ATOM 7413 C CA . GLU B 1 227 ? 14.203 -12.664 -2.518 1 86.69 227 GLU B CA 1
ATOM 7414 C C . GLU B 1 227 ? 12.961 -12.672 -3.41 1 86.69 227 GLU B C 1
ATOM 7416 O O . GLU B 1 227 ? 13.055 -12.398 -4.609 1 86.69 227 GLU B O 1
ATOM 7421 N N . GLN B 1 228 ? 11.898 -12.992 -2.801 1 80.06 228 GLN B N 1
ATOM 7422 C CA . GLN B 1 228 ? 10.633 -13.078 -3.523 1 80.06 228 GLN B CA 1
ATOM 7423 C C . GLN B 1 228 ? 10.195 -11.711 -4.039 1 80.06 228 GLN B C 1
ATOM 7425 O O . GLN B 1 228 ? 9.781 -11.578 -5.195 1 80.06 228 GLN B O 1
ATOM 7430 N N . ASP B 1 229 ? 10.32 -10.734 -3.146 1 76.81 229 ASP B N 1
ATOM 7431 C CA . ASP B 1 229 ? 9.969 -9.383 -3.545 1 76.81 229 ASP B CA 1
ATOM 7432 C C . ASP B 1 229 ? 11.188 -8.461 -3.535 1 76.81 229 ASP B C 1
ATOM 7434 O O . ASP B 1 229 ? 11.875 -8.344 -2.52 1 76.81 229 ASP B O 1
ATOM 7438 N N . VAL B 1 230 ? 11.516 -8.031 -4.742 1 78.44 230 VAL B N 1
ATOM 7439 C CA . VAL B 1 230 ? 12.656 -7.129 -4.844 1 78.44 230 VAL B CA 1
ATOM 7440 C C . VAL B 1 230 ? 12.172 -5.727 -5.207 1 78.44 230 VAL B C 1
ATOM 7442 O O . VAL B 1 230 ? 11.359 -5.559 -6.125 1 78.44 230 VAL B O 1
ATOM 7445 N N . ASN B 1 231 ? 12.633 -4.816 -4.438 1 82.5 231 ASN B N 1
ATOM 7446 C CA . ASN B 1 231 ? 12.242 -3.434 -4.691 1 82.5 231 ASN B CA 1
ATOM 7447 C C . ASN B 1 231 ? 13.352 -2.652 -5.379 1 82.5 231 ASN B C 1
ATOM 7449 O O . ASN B 1 231 ? 14.523 -2.783 -5.016 1 82.5 231 ASN B O 1
ATOM 7453 N N . PHE B 1 232 ? 13.062 -1.98 -6.496 1 90.88 232 PHE B N 1
ATOM 7454 C CA . PHE B 1 232 ? 13.953 -1.09 -7.223 1 90.88 232 PHE B CA 1
ATOM 7455 C C . PHE B 1 232 ? 13.414 0.334 -7.234 1 90.88 232 PHE B C 1
ATOM 7457 O O . PHE B 1 232 ? 12.25 0.563 -6.895 1 90.88 232 PHE B O 1
ATOM 7464 N N . PHE B 1 233 ? 14.344 1.237 -7.48 1 92 233 PHE B N 1
ATOM 7465 C CA . PHE B 1 233 ? 13.867 2.594 -7.715 1 92 233 PHE B CA 1
ATOM 7466 C C . PHE B 1 233 ? 12.992 2.65 -8.961 1 92 233 PHE B C 1
ATOM 7468 O O . PHE B 1 233 ? 13.406 2.213 -10.039 1 92 233 PHE B O 1
ATOM 7475 N N . PRO B 1 234 ? 11.836 3.168 -8.867 1 91.25 234 PRO B N 1
ATOM 7476 C CA . PRO B 1 234 ? 10.836 3.039 -9.93 1 91.25 234 PRO B CA 1
ATOM 7477 C C . PRO B 1 234 ? 11.18 3.867 -11.164 1 91.25 234 PRO B C 1
ATOM 7479 O O . PRO B 1 234 ? 10.766 3.527 -12.281 1 91.25 234 PRO B O 1
ATOM 7482 N N . HIS B 1 235 ? 12.008 4.934 -11.094 1 93 235 HIS B N 1
ATOM 7483 C CA . HIS B 1 235 ? 12.156 5.855 -12.211 1 93 235 HIS B CA 1
ATOM 7484 C C . HIS B 1 235 ? 13.492 5.652 -12.922 1 93 235 HIS B C 1
ATOM 7486 O O . HIS B 1 235 ? 13.852 6.43 -13.812 1 93 235 HIS B O 1
ATOM 7492 N N . MET B 1 236 ? 14.188 4.648 -12.508 1 94.19 236 MET B N 1
ATOM 7493 C CA . MET B 1 236 ? 15.414 4.273 -13.219 1 94.19 236 MET B CA 1
ATOM 7494 C C . MET B 1 236 ? 15.125 3.213 -14.273 1 94.19 236 MET B C 1
ATOM 7496 O O . MET B 1 236 ? 14.289 2.33 -14.07 1 94.19 236 MET B O 1
ATOM 7500 N N . THR B 1 237 ? 15.812 3.352 -15.383 1 96 237 THR B N 1
ATOM 7501 C CA . THR B 1 237 ? 15.68 2.334 -16.422 1 96 237 THR B CA 1
ATOM 7502 C C . THR B 1 237 ? 16.484 1.086 -16.062 1 96 237 THR B C 1
ATOM 7504 O O . THR B 1 237 ? 17.297 1.109 -15.141 1 96 237 THR B O 1
ATOM 7507 N N . VAL B 1 238 ? 16.203 0.073 -16.797 1 96.62 238 VAL B N 1
ATOM 7508 C CA . VAL B 1 238 ? 16.922 -1.178 -16.594 1 96.62 238 VAL B CA 1
ATOM 7509 C C . VAL B 1 238 ? 18.422 -0.942 -16.781 1 96.62 238 VAL B C 1
ATOM 7511 O O . VAL B 1 238 ? 19.234 -1.327 -15.938 1 96.62 238 VAL B O 1
ATOM 7514 N N . ARG B 1 239 ? 18.75 -0.253 -17.797 1 96.19 239 ARG B N 1
ATOM 7515 C CA . ARG B 1 239 ? 20.141 0.044 -18.125 1 96.19 239 ARG B CA 1
ATOM 7516 C C . ARG B 1 239 ? 20.781 0.89 -17.031 1 96.19 239 ARG B C 1
ATOM 7518 O O . ARG B 1 239 ? 21.891 0.601 -16.594 1 96.19 239 ARG B O 1
ATOM 7525 N N . GLU B 1 240 ? 20.125 1.878 -16.625 1 95 240 GLU B N 1
ATOM 7526 C CA . GLU B 1 240 ? 20.641 2.766 -15.586 1 95 240 GLU B CA 1
ATOM 7527 C C . GLU B 1 240 ? 20.828 2.025 -14.266 1 95 240 GLU B C 1
ATOM 7529 O O . GLU B 1 240 ? 21.797 2.275 -13.539 1 95 240 GLU B O 1
ATOM 7534 N N . THR B 1 241 ? 19.859 1.191 -13.938 1 95 241 THR B N 1
ATOM 7535 C CA . THR B 1 241 ? 19.938 0.42 -12.703 1 95 241 THR B CA 1
ATOM 7536 C C . THR B 1 241 ? 21.156 -0.482 -12.703 1 95 241 THR B C 1
ATOM 7538 O O . THR B 1 241 ? 21.891 -0.559 -11.711 1 95 241 THR B O 1
ATOM 7541 N N . LEU B 1 242 ? 21.438 -1.104 -13.844 1 94.75 242 LEU B N 1
ATOM 7542 C CA . LEU B 1 242 ? 22.594 -1.99 -13.953 1 94.75 242 LEU B CA 1
ATOM 7543 C C . LEU B 1 242 ? 23.891 -1.193 -13.953 1 94.75 242 LEU B C 1
ATOM 7545 O O . LEU B 1 242 ? 24.875 -1.59 -13.305 1 94.75 242 LEU B O 1
ATOM 7549 N N . HIS B 1 243 ? 23.906 -0.087 -14.617 1 93.06 243 HIS B N 1
ATOM 7550 C CA . HIS B 1 243 ? 25.094 0.762 -14.641 1 93.06 243 HIS B CA 1
ATOM 7551 C C . HIS B 1 243 ? 25.422 1.274 -13.242 1 93.06 243 HIS B C 1
ATOM 7553 O O . HIS B 1 243 ? 26.594 1.356 -12.867 1 93.06 243 HIS B O 1
ATOM 7559 N N . PHE B 1 244 ? 24.422 1.618 -12.539 1 92.94 244 PHE B N 1
ATOM 7560 C CA . PHE B 1 244 ? 24.578 2.1 -11.172 1 92.94 244 PHE B CA 1
ATOM 7561 C C . PHE B 1 244 ? 25.281 1.053 -10.305 1 92.94 244 PHE B C 1
ATOM 7563 O O . PHE B 1 244 ? 26.234 1.358 -9.602 1 92.94 244 PHE B O 1
ATOM 7570 N N . ARG B 1 245 ? 24.797 -0.136 -10.422 1 90.81 245 ARG B N 1
ATOM 7571 C CA . ARG B 1 245 ? 25.328 -1.214 -9.594 1 90.81 245 ARG B CA 1
ATOM 7572 C C . ARG B 1 245 ? 26.75 -1.595 -10.039 1 90.81 245 ARG B C 1
ATOM 7574 O O . ARG B 1 245 ? 27.609 -1.839 -9.203 1 90.81 245 ARG B O 1
ATOM 7581 N N . VAL B 1 246 ? 26.984 -1.634 -11.32 1 90.19 246 VAL B N 1
ATOM 7582 C CA . VAL B 1 246 ? 28.281 -1.988 -11.859 1 90.19 246 VAL B CA 1
ATOM 7583 C C . VAL B 1 246 ? 29.312 -0.935 -11.445 1 90.19 246 VAL B C 1
ATOM 7585 O O . VAL B 1 246 ? 30.438 -1.269 -11.078 1 90.19 246 VAL B O 1
ATOM 7588 N N . GLU B 1 247 ? 28.891 0.272 -11.5 1 89.62 247 GLU B N 1
ATOM 7589 C CA . GLU B 1 247 ? 29.797 1.365 -11.156 1 89.62 247 GLU B CA 1
ATOM 7590 C C . GLU B 1 247 ? 30.172 1.322 -9.68 1 89.62 247 GLU B C 1
ATOM 7592 O O . GLU B 1 247 ? 31.312 1.647 -9.312 1 89.62 247 GLU B O 1
ATOM 7597 N N . LEU B 1 248 ? 29.297 0.963 -8.859 1 89.38 248 LEU B N 1
ATOM 7598 C CA . LEU B 1 248 ? 29.547 0.963 -7.422 1 89.38 248 LEU B CA 1
ATOM 7599 C C . LEU B 1 248 ? 30.312 -0.289 -7.004 1 89.38 248 LEU B C 1
ATOM 7601 O O . LEU B 1 248 ? 31.156 -0.234 -6.113 1 89.38 248 LEU B O 1
ATOM 7605 N N . LYS B 1 249 ? 30 -1.364 -7.641 1 82.94 249 LYS B N 1
ATOM 7606 C CA . LYS B 1 249 ? 30.625 -2.621 -7.234 1 82.94 249 LYS B CA 1
ATOM 7607 C C . LYS B 1 249 ? 31.984 -2.805 -7.906 1 82.94 249 LYS B C 1
ATOM 7609 O O . LYS B 1 249 ? 32.875 -3.424 -7.34 1 82.94 249 LYS B O 1
ATOM 7614 N N . LEU B 1 250 ? 32.031 -2.244 -9.172 1 78.06 250 LEU B N 1
ATOM 7615 C CA . LEU B 1 250 ? 33.25 -2.545 -9.938 1 78.06 250 LEU B CA 1
ATOM 7616 C C . LEU B 1 250 ? 33.938 -1.264 -10.414 1 78.06 250 LEU B C 1
ATOM 7618 O O . LEU B 1 250 ? 34.875 -1.312 -11.203 1 78.06 250 LEU B O 1
ATOM 7622 N N . GLY B 1 251 ? 33.469 -0.156 -10.195 1 66.75 251 GLY B N 1
ATOM 7623 C CA . GLY B 1 251 ? 33.781 1.126 -10.789 1 66.75 251 GLY B CA 1
ATOM 7624 C C . GLY B 1 251 ? 35.281 1.403 -10.797 1 66.75 251 GLY B C 1
ATOM 7625 O O . GLY B 1 251 ? 35.844 1.858 -11.805 1 66.75 251 GLY B O 1
ATOM 7626 N N . SER B 1 252 ? 35.906 1.104 -9.781 1 66.88 252 SER B N 1
ATOM 7627 C CA . SER B 1 252 ? 37.312 1.445 -9.75 1 66.88 252 SER B CA 1
ATOM 7628 C C . SER B 1 252 ? 38.156 0.413 -10.5 1 66.88 252 SER B C 1
ATOM 7630 O O . SER B 1 252 ? 39.281 0.696 -10.906 1 66.88 252 SER B O 1
ATOM 7632 N N . LEU B 1 253 ? 37.469 -0.608 -10.906 1 69.56 253 LEU B N 1
ATOM 7633 C CA . LEU B 1 253 ? 38.219 -1.731 -11.469 1 69.56 253 LEU B CA 1
ATOM 7634 C C . LEU B 1 253 ? 38 -1.81 -12.977 1 69.56 253 LEU B C 1
ATOM 7636 O O . LEU B 1 253 ? 38.844 -2.404 -13.68 1 69.56 253 LEU B O 1
ATOM 7640 N N . LEU B 1 254 ? 36.938 -1.154 -13.461 1 76.81 254 LEU B N 1
ATOM 7641 C CA . LEU B 1 254 ? 36.594 -1.296 -14.867 1 76.81 254 LEU B CA 1
ATOM 7642 C C . LEU B 1 254 ? 36.562 0.065 -15.555 1 76.81 254 LEU B C 1
ATOM 7644 O O . LEU B 1 254 ? 36.156 1.061 -14.945 1 76.81 254 LEU B O 1
ATOM 7648 N N . SER B 1 255 ? 37.094 0.084 -16.766 1 80.5 255 SER B N 1
ATOM 7649 C CA . SER B 1 255 ? 36.938 1.271 -17.594 1 80.5 255 SER B CA 1
ATOM 7650 C C . SER B 1 255 ? 35.469 1.487 -17.969 1 80.5 255 SER B C 1
ATOM 7652 O O . SER B 1 255 ? 34.656 0.588 -17.812 1 80.5 255 SER B O 1
ATOM 7654 N N . LYS B 1 256 ? 35.219 2.658 -18.391 1 82.75 256 LYS B N 1
ATOM 7655 C CA . LYS B 1 256 ? 33.844 2.982 -18.797 1 82.75 256 LYS B CA 1
ATOM 7656 C C . LYS B 1 256 ? 33.344 2.043 -19.891 1 82.75 256 LYS B C 1
ATOM 7658 O O . LYS B 1 256 ? 32.219 1.558 -19.844 1 82.75 256 LYS B O 1
ATOM 7663 N N . HIS B 1 257 ? 34.219 1.846 -20.828 1 84.81 257 HIS B N 1
ATOM 7664 C CA . HIS B 1 257 ? 33.844 0.982 -21.938 1 84.81 257 HIS B CA 1
ATOM 7665 C C . HIS B 1 257 ? 33.625 -0.452 -21.484 1 84.81 257 HIS B C 1
ATOM 7667 O O . HIS B 1 257 ? 32.688 -1.11 -21.938 1 84.81 257 HIS B O 1
ATOM 7673 N N . ALA B 1 258 ? 34.438 -0.899 -20.562 1 84.5 258 ALA B N 1
ATOM 7674 C CA . ALA B 1 258 ? 34.281 -2.244 -20.016 1 84.5 258 ALA B CA 1
ATOM 7675 C C . ALA B 1 258 ? 32.969 -2.375 -19.234 1 84.5 258 ALA B C 1
ATOM 7677 O O . ALA B 1 258 ? 32.344 -3.422 -19.266 1 84.5 258 ALA B O 1
ATOM 7678 N N . ARG B 1 259 ? 32.688 -1.331 -18.609 1 87.88 259 ARG B N 1
ATOM 7679 C CA . ARG B 1 259 ? 31.453 -1.336 -17.859 1 87.88 259 ARG B CA 1
ATOM 7680 C C . ARG B 1 259 ? 30.25 -1.42 -18.781 1 87.88 259 ARG B C 1
ATOM 7682 O O . ARG B 1 259 ? 29.297 -2.17 -18.516 1 87.88 259 ARG B O 1
ATOM 7689 N N . ASP B 1 260 ? 30.281 -0.679 -19.859 1 89.69 260 ASP B N 1
ATOM 7690 C CA . ASP B 1 260 ? 29.188 -0.693 -20.828 1 89.69 260 ASP B CA 1
ATOM 7691 C C . ASP B 1 260 ? 29.047 -2.072 -21.469 1 89.69 260 ASP B C 1
ATOM 7693 O O . ASP B 1 260 ? 27.922 -2.553 -21.656 1 89.69 260 ASP B O 1
ATOM 7697 N N . LYS B 1 261 ? 30.094 -2.605 -21.719 1 88.25 261 LYS B N 1
ATOM 7698 C CA . LYS B 1 261 ? 30.078 -3.938 -22.312 1 88.25 261 LYS B CA 1
ATOM 7699 C C . LYS B 1 261 ? 29.516 -4.969 -21.344 1 88.25 261 LYS B C 1
ATOM 7701 O O . LYS B 1 261 ? 28.781 -5.875 -21.734 1 88.25 261 LYS B O 1
ATOM 7706 N N . MET B 1 262 ? 29.875 -4.809 -20.156 1 88.81 262 MET B N 1
ATOM 7707 C CA . MET B 1 262 ? 29.375 -5.73 -19.141 1 88.81 262 MET B CA 1
ATOM 7708 C C . MET B 1 262 ? 27.859 -5.602 -18.984 1 88.81 262 MET B C 1
ATOM 7710 O O . MET B 1 262 ? 27.156 -6.605 -18.891 1 88.81 262 MET B O 1
ATOM 7714 N N . VAL B 1 263 ? 27.453 -4.395 -18.953 1 92.88 263 VAL B N 1
ATOM 7715 C CA . VAL B 1 263 ? 26.031 -4.141 -18.797 1 92.88 263 VAL B CA 1
ATOM 7716 C C . VAL B 1 263 ? 25.266 -4.707 -20 1 92.88 263 VAL B C 1
ATOM 7718 O O . VAL B 1 263 ? 24.234 -5.363 -19.828 1 92.88 263 VAL B O 1
ATOM 7721 N N . ASP B 1 264 ? 25.797 -4.508 -21.141 1 92.38 264 ASP B N 1
ATOM 7722 C CA . ASP B 1 264 ? 25.172 -5.023 -22.344 1 92.38 264 ASP B CA 1
ATOM 7723 C C . ASP B 1 264 ? 25.172 -6.551 -22.359 1 92.38 264 ASP B C 1
ATOM 7725 O O . ASP B 1 264 ? 24.203 -7.176 -22.781 1 92.38 264 ASP B O 1
ATOM 7729 N N . GLY B 1 265 ? 26.25 -7.074 -21.906 1 88.75 265 GLY B N 1
ATOM 7730 C CA . GLY B 1 265 ? 26.344 -8.523 -21.812 1 88.75 265 GLY B CA 1
ATOM 7731 C C . GLY B 1 265 ? 25.344 -9.125 -20.859 1 88.75 265 GLY B C 1
ATOM 7732 O O . GLY B 1 265 ? 24.734 -10.156 -21.156 1 88.75 265 GLY B O 1
ATOM 7733 N N . LEU B 1 266 ? 25.203 -8.484 -19.75 1 90.44 266 LEU B N 1
ATOM 7734 C CA . LEU B 1 266 ? 24.25 -8.953 -18.75 1 90.44 266 LEU B CA 1
ATOM 7735 C C . LEU B 1 266 ? 22.812 -8.867 -19.281 1 90.44 266 LEU B C 1
ATOM 7737 O O . LEU B 1 266 ? 22.016 -9.781 -19.062 1 90.44 266 LEU B O 1
ATOM 7741 N N . MET B 1 267 ? 22.516 -7.777 -19.953 1 93.88 267 MET B N 1
ATOM 7742 C CA . MET B 1 267 ? 21.188 -7.59 -20.5 1 93.88 267 MET B CA 1
ATOM 7743 C C . MET B 1 267 ? 20.891 -8.625 -21.578 1 93.88 267 MET B C 1
ATOM 7745 O O . MET B 1 267 ? 19.781 -9.148 -21.672 1 93.88 267 MET B O 1
ATOM 7749 N N . ASP B 1 268 ? 21.844 -8.914 -22.297 1 89.12 268 ASP B N 1
ATOM 7750 C CA . ASP B 1 268 ? 21.703 -9.922 -23.344 1 89.12 268 ASP B CA 1
ATOM 7751 C C . ASP B 1 268 ? 21.516 -11.32 -22.734 1 89.12 268 ASP B C 1
ATOM 7753 O O . ASP B 1 268 ? 20.641 -12.07 -23.156 1 89.12 268 ASP B O 1
ATOM 7757 N N . GLN B 1 269 ? 22.328 -11.57 -21.781 1 85.12 269 GLN B N 1
ATOM 7758 C CA . GLN B 1 269 ? 22.312 -12.875 -21.141 1 85.12 269 GLN B CA 1
ATOM 7759 C C . GLN B 1 269 ? 20.969 -13.125 -20.453 1 85.12 269 GLN B C 1
ATOM 7761 O O . GLN B 1 269 ? 20.484 -14.258 -20.422 1 85.12 269 GLN B O 1
ATOM 7766 N N . LEU B 1 270 ? 20.391 -12.062 -19.938 1 89.31 270 LEU B N 1
ATOM 7767 C CA . LEU B 1 270 ? 19.188 -12.242 -19.141 1 89.31 270 LEU B CA 1
ATOM 7768 C C . LEU B 1 270 ? 17.953 -11.812 -19.938 1 89.31 270 LEU B C 1
ATOM 7770 O O . LEU B 1 270 ? 16.844 -11.773 -19.391 1 89.31 270 LEU B O 1
ATOM 7774 N N . GLY B 1 271 ? 18.078 -11.477 -21.172 1 86.81 271 GLY B N 1
ATOM 7775 C CA . GLY B 1 271 ? 16.953 -11.133 -22.031 1 86.81 271 GLY B CA 1
ATOM 7776 C C . GLY B 1 271 ? 16.297 -9.812 -21.656 1 86.81 271 GLY B C 1
ATOM 7777 O O . GLY B 1 271 ? 15.078 -9.711 -21.625 1 86.81 271 GLY B O 1
ATOM 7778 N N . LEU B 1 272 ? 17.094 -8.836 -21.297 1 92.19 272 LEU B N 1
ATOM 7779 C CA . LEU B 1 272 ? 16.578 -7.539 -20.859 1 92.19 272 LEU B CA 1
ATOM 7780 C C . LEU B 1 272 ? 16.875 -6.461 -21.891 1 92.19 272 LEU B C 1
ATOM 7782 O O . LEU B 1 272 ? 16.562 -5.285 -21.688 1 92.19 272 LEU B O 1
ATOM 7786 N N . THR B 1 273 ? 17.406 -6.824 -23.047 1 92.5 273 THR B N 1
ATOM 7787 C CA . THR B 1 273 ? 17.859 -5.867 -24.047 1 92.5 273 THR B CA 1
ATOM 7788 C C . THR B 1 273 ? 16.703 -5.043 -24.578 1 92.5 273 THR B C 1
ATOM 7790 O O . THR B 1 273 ? 16.828 -3.836 -24.781 1 92.5 273 THR B O 1
ATOM 7793 N N . LYS B 1 274 ? 15.57 -5.645 -24.75 1 89.81 274 LYS B N 1
ATOM 7794 C CA . LYS B 1 274 ? 14.406 -4.945 -25.297 1 89.81 274 LYS B CA 1
ATOM 7795 C C . LYS B 1 274 ? 13.852 -3.947 -24.281 1 89.81 274 LYS B C 1
ATOM 7797 O O . LYS B 1 274 ? 13.266 -2.932 -24.656 1 89.81 274 LYS B O 1
ATOM 7802 N N . ALA B 1 275 ? 14.062 -4.254 -23 1 92.56 275 ALA B N 1
ATOM 7803 C CA . ALA B 1 275 ? 13.523 -3.412 -21.938 1 92.56 275 ALA B CA 1
ATOM 7804 C C . ALA B 1 275 ? 14.594 -2.486 -21.375 1 92.56 275 ALA B C 1
ATOM 7806 O O . ALA B 1 275 ? 14.406 -1.87 -20.312 1 92.56 275 ALA B O 1
ATOM 7807 N N . ALA B 1 276 ? 15.648 -2.305 -22.094 1 94.81 276 ALA B N 1
ATOM 7808 C CA . ALA B 1 276 ? 16.828 -1.615 -21.578 1 94.81 276 ALA B CA 1
ATOM 7809 C C . ALA B 1 276 ? 16.5 -0.176 -21.188 1 94.81 276 ALA B C 1
ATOM 7811 O O . ALA B 1 276 ? 16.984 0.325 -20.172 1 94.81 276 ALA B O 1
ATOM 7812 N N . ASP B 1 277 ? 15.68 0.469 -21.906 1 94 277 ASP B N 1
ATOM 7813 C CA . ASP B 1 277 ? 15.43 1.891 -21.688 1 94 277 ASP B CA 1
ATOM 7814 C C . ASP B 1 277 ? 14.039 2.119 -21.109 1 94 277 ASP B C 1
ATOM 7816 O O . ASP B 1 277 ? 13.516 3.236 -21.141 1 94 277 ASP B O 1
ATOM 7820 N N . THR B 1 278 ? 13.508 1.061 -20.609 1 93.81 278 THR B N 1
ATOM 7821 C CA . THR B 1 278 ? 12.227 1.16 -19.922 1 93.81 278 THR B CA 1
ATOM 7822 C C . THR B 1 278 ? 12.43 1.324 -18.422 1 93.81 278 THR B C 1
ATOM 7824 O O . THR B 1 278 ? 13.32 0.704 -17.844 1 93.81 278 THR B O 1
ATOM 7827 N N . VAL B 1 279 ? 11.664 2.178 -17.828 1 94.38 279 VAL B N 1
ATOM 7828 C CA . VAL B 1 279 ? 11.758 2.377 -16.375 1 94.38 279 VAL B CA 1
ATOM 7829 C C . VAL B 1 279 ? 11.305 1.112 -15.656 1 94.38 279 VAL B C 1
ATOM 7831 O O . VAL B 1 279 ? 10.461 0.369 -16.156 1 94.38 279 VAL B O 1
ATOM 7834 N N . VAL B 1 280 ? 11.828 0.832 -14.516 1 93.62 280 VAL B N 1
ATOM 7835 C CA . VAL B 1 280 ? 11.516 -0.367 -13.742 1 93.62 280 VAL B CA 1
ATOM 7836 C C . VAL B 1 280 ? 10.102 -0.274 -13.188 1 93.62 280 VAL B C 1
ATOM 7838 O O . VAL B 1 280 ? 9.328 -1.229 -13.281 1 93.62 280 VAL B O 1
ATOM 7841 N N . GLY B 1 281 ? 9.758 0.847 -12.617 1 88.31 281 GLY B N 1
ATOM 7842 C CA . GLY B 1 281 ? 8.406 1.052 -12.133 1 88.31 281 GLY B CA 1
ATOM 7843 C C . GLY B 1 281 ? 8.148 0.4 -10.789 1 88.31 281 GLY B C 1
ATOM 7844 O O . GLY B 1 281 ? 9.047 -0.216 -10.203 1 88.31 281 GLY B O 1
ATOM 7845 N N . ASP B 1 282 ? 6.953 0.638 -10.195 1 84.94 282 ASP B N 1
ATOM 7846 C CA . ASP B 1 282 ? 6.434 0.023 -8.977 1 84.94 282 ASP B CA 1
ATOM 7847 C C . ASP B 1 282 ? 4.91 -0.07 -9.016 1 84.94 282 ASP B C 1
ATOM 7849 O O . ASP B 1 282 ? 4.312 -0.111 -10.094 1 84.94 282 ASP B O 1
ATOM 7853 N N . ALA B 1 283 ? 4.293 -0.225 -7.898 1 71.88 283 ALA B N 1
ATOM 7854 C CA . ALA B 1 283 ? 2.842 -0.363 -7.832 1 71.88 283 ALA B CA 1
ATOM 7855 C C . ALA B 1 283 ? 2.148 0.893 -8.352 1 71.88 283 ALA B C 1
ATOM 7857 O O . ALA B 1 283 ? 1.047 0.819 -8.906 1 71.88 283 ALA B O 1
ATOM 7858 N N . LYS B 1 284 ? 2.809 1.947 -8.32 1 72.5 284 LYS B N 1
ATOM 7859 C CA . LYS B 1 284 ? 2.189 3.221 -8.672 1 72.5 284 LYS B CA 1
ATOM 7860 C C . LYS B 1 284 ? 2.635 3.68 -10.055 1 72.5 284 LYS B C 1
ATOM 7862 O O . LYS B 1 284 ? 1.919 4.422 -10.734 1 72.5 284 LYS B O 1
ATOM 7867 N N . VAL B 1 285 ? 3.861 3.227 -10.461 1 78.94 285 VAL B N 1
ATOM 7868 C CA . VAL B 1 285 ? 4.445 3.627 -11.734 1 78.94 285 VAL B CA 1
ATOM 7869 C C . VAL B 1 285 ? 4.57 2.412 -12.648 1 78.94 285 VAL B C 1
ATOM 7871 O O . VAL B 1 285 ? 5.203 1.418 -12.289 1 78.94 285 VAL B O 1
ATOM 7874 N N . ARG B 1 286 ? 3.939 2.508 -13.812 1 80.69 286 ARG B N 1
ATOM 7875 C CA . ARG B 1 286 ? 4.016 1.404 -14.766 1 80.69 286 ARG B CA 1
ATOM 7876 C C . ARG B 1 286 ? 5.422 1.269 -15.344 1 80.69 286 ARG B C 1
ATOM 7878 O O . ARG B 1 286 ? 6.047 2.266 -15.711 1 80.69 286 ARG B O 1
ATOM 7885 N N . GLY B 1 287 ? 5.984 0.151 -15.258 1 89.69 287 GLY B N 1
ATOM 7886 C CA . GLY B 1 287 ? 7.312 -0.124 -15.781 1 89.69 287 GLY B CA 1
ATOM 7887 C C . GLY B 1 287 ? 7.422 -1.483 -16.453 1 89.69 287 GLY B C 1
ATOM 7888 O O . GLY B 1 287 ? 6.504 -1.91 -17.156 1 89.69 287 GLY B O 1
ATOM 7889 N N . ILE B 1 288 ? 8.5 -2.088 -16.266 1 89.31 288 ILE B N 1
ATOM 7890 C CA . ILE B 1 288 ? 8.789 -3.373 -16.891 1 89.31 288 ILE B CA 1
ATOM 7891 C C . ILE B 1 288 ? 7.855 -4.441 -16.328 1 89.31 288 ILE B C 1
ATOM 7893 O O . ILE B 1 288 ? 7.234 -4.246 -15.281 1 89.31 288 ILE B O 1
ATOM 7897 N N . SER B 1 289 ? 7.754 -5.516 -17.062 1 82.25 289 SER B N 1
ATOM 7898 C CA . SER B 1 289 ? 6.879 -6.613 -16.672 1 82.25 289 SER B CA 1
ATOM 7899 C C . SER B 1 289 ? 7.426 -7.344 -15.445 1 82.25 289 SER B C 1
ATOM 7901 O O . SER B 1 289 ? 8.578 -7.129 -15.055 1 82.25 289 SER B O 1
ATOM 7903 N N . GLY B 1 290 ? 6.594 -8.133 -14.773 1 81.94 290 GLY B N 1
ATOM 7904 C CA . GLY B 1 290 ? 7.031 -8.922 -13.641 1 81.94 290 GLY B CA 1
ATOM 7905 C C . GLY B 1 290 ? 8.203 -9.836 -13.961 1 81.94 290 GLY B C 1
ATOM 7906 O O . GLY B 1 290 ? 9.125 -9.969 -13.156 1 81.94 290 GLY B O 1
ATOM 7907 N N . GLY B 1 291 ? 8.141 -10.469 -15.141 1 83.75 291 GLY B N 1
ATOM 7908 C CA . GLY B 1 291 ? 9.234 -11.328 -15.555 1 83.75 291 GLY B CA 1
ATOM 7909 C C . GLY B 1 291 ? 10.531 -10.578 -15.781 1 83.75 291 GLY B C 1
ATOM 7910 O O . GLY B 1 291 ? 11.602 -11.047 -15.398 1 83.75 291 GLY B O 1
ATOM 7911 N N . GLU B 1 292 ? 10.391 -9.445 -16.422 1 87.38 292 GLU B N 1
ATOM 7912 C CA . GLU B 1 292 ? 11.562 -8.609 -16.656 1 87.38 292 GLU B CA 1
ATOM 7913 C C . GLU B 1 292 ? 12.156 -8.117 -15.336 1 87.38 292 GLU B C 1
ATOM 7915 O O . GLU B 1 292 ? 13.375 -8.008 -15.195 1 87.38 292 GLU B O 1
ATOM 7920 N N . ARG B 1 293 ? 11.297 -7.824 -14.445 1 91 293 ARG B N 1
ATOM 7921 C CA . ARG B 1 293 ? 11.742 -7.363 -13.141 1 91 293 ARG B CA 1
ATOM 7922 C C . ARG B 1 293 ? 12.516 -8.453 -12.406 1 91 293 ARG B C 1
ATOM 7924 O O . ARG B 1 293 ? 13.516 -8.18 -11.742 1 91 293 ARG B O 1
ATOM 7931 N N . LYS B 1 294 ? 12.047 -9.648 -12.492 1 89.56 294 LYS B N 1
ATOM 7932 C CA . LYS B 1 294 ? 12.75 -10.766 -11.875 1 89.56 294 LYS B CA 1
ATOM 7933 C C . LYS B 1 294 ? 14.109 -11 -12.531 1 89.56 294 LYS B C 1
ATOM 7935 O O . LYS B 1 294 ? 15.102 -11.266 -11.844 1 89.56 294 LYS B O 1
ATOM 7940 N N . ARG B 1 295 ? 14.117 -10.945 -13.82 1 90.88 295 ARG B N 1
ATOM 7941 C CA . ARG B 1 295 ? 15.375 -11.094 -14.547 1 90.88 295 ARG B CA 1
ATOM 7942 C C . ARG B 1 295 ? 16.359 -9.984 -14.18 1 90.88 295 ARG B C 1
ATOM 7944 O O . ARG B 1 295 ? 17.562 -10.211 -14.094 1 90.88 295 ARG B O 1
ATOM 7951 N N . LEU B 1 296 ? 15.797 -8.812 -13.992 1 93.62 296 LEU B N 1
ATOM 7952 C CA . LEU B 1 296 ? 16.625 -7.691 -13.547 1 93.62 296 LEU B CA 1
ATOM 7953 C C . LEU B 1 296 ? 17.219 -7.961 -12.172 1 93.62 296 LEU B C 1
ATOM 7955 O O . LEU B 1 296 ? 18.375 -7.652 -11.914 1 93.62 296 LEU B O 1
ATOM 7959 N N . SER B 1 297 ? 16.422 -8.5 -11.281 1 92 297 SER B N 1
ATOM 7960 C CA . SER B 1 297 ? 16.891 -8.836 -9.945 1 92 297 SER B CA 1
ATOM 7961 C C . SER B 1 297 ? 18.047 -9.836 -10 1 92 297 SER B C 1
ATOM 7963 O O . SER B 1 297 ? 18.984 -9.75 -9.211 1 92 297 SER B O 1
ATOM 7965 N N . ILE B 1 298 ? 17.984 -10.711 -10.891 1 90.44 298 ILE B N 1
ATOM 7966 C CA . ILE B 1 298 ? 19.047 -11.688 -11.078 1 90.44 298 ILE B CA 1
ATOM 7967 C C . ILE B 1 298 ? 20.281 -11 -11.672 1 90.44 298 ILE B C 1
ATOM 7969 O O . ILE B 1 298 ? 21.406 -11.234 -11.234 1 90.44 298 ILE B O 1
ATOM 7973 N N . ALA B 1 299 ? 20 -10.172 -12.641 1 91.44 299 ALA B N 1
ATOM 7974 C CA . ALA B 1 299 ? 21.094 -9.469 -13.312 1 91.44 299 ALA B CA 1
ATOM 7975 C C . ALA B 1 299 ? 21.906 -8.648 -12.32 1 91.44 299 ALA B C 1
ATOM 7977 O O . ALA B 1 299 ? 23.141 -8.625 -12.398 1 91.44 299 ALA B O 1
ATOM 7978 N N . VAL B 1 300 ? 21.234 -8.023 -11.445 1 90.88 300 VAL B N 1
ATOM 7979 C CA . VAL B 1 300 ? 21.906 -7.184 -10.461 1 90.88 300 VAL B CA 1
ATOM 7980 C C . VAL B 1 300 ? 22.812 -8.039 -9.578 1 90.88 300 VAL B C 1
ATOM 7982 O O . VAL B 1 300 ? 23.922 -7.633 -9.227 1 90.88 300 VAL B O 1
ATOM 7985 N N . GLU B 1 301 ? 22.406 -9.211 -9.266 1 85.62 301 GLU B N 1
ATOM 7986 C CA . GLU B 1 301 ? 23.188 -10.109 -8.422 1 85.62 301 GLU B CA 1
ATOM 7987 C C . GLU B 1 301 ? 24.328 -10.75 -9.211 1 85.62 301 GLU B C 1
ATOM 7989 O O . GLU B 1 301 ? 25.359 -11.117 -8.641 1 85.62 301 GLU B O 1
ATOM 7994 N N . MET B 1 302 ? 24.172 -10.797 -10.469 1 87.44 302 MET B N 1
ATOM 7995 C CA . MET B 1 302 ? 25.156 -11.453 -11.328 1 87.44 302 MET B CA 1
ATOM 7996 C C . MET B 1 302 ? 26.375 -10.555 -11.555 1 87.44 302 MET B C 1
ATOM 7998 O O . MET B 1 302 ? 27.406 -11.016 -12.039 1 87.44 302 MET B O 1
ATOM 8002 N N . ILE B 1 303 ? 26.219 -9.391 -11.219 1 85.94 303 ILE B N 1
ATOM 8003 C CA . ILE B 1 303 ? 27.297 -8.43 -11.414 1 85.94 303 ILE B CA 1
ATOM 8004 C C . ILE B 1 303 ? 28.547 -8.898 -10.672 1 85.94 303 ILE B C 1
ATOM 8006 O O . ILE B 1 303 ? 29.656 -8.742 -11.164 1 85.94 303 ILE B O 1
ATOM 8010 N N . SER B 1 304 ? 28.328 -9.5 -9.531 1 79.25 304 SER B N 1
ATOM 8011 C CA . SER B 1 304 ? 29.453 -9.992 -8.742 1 79.25 304 SER B CA 1
ATOM 8012 C C . SER B 1 304 ? 29.875 -11.383 -9.195 1 79.25 304 SER B C 1
ATOM 8014 O O . SER B 1 304 ? 30.797 -11.977 -8.625 1 79.25 304 SER B O 1
ATOM 8016 N N . SER B 1 305 ? 29.203 -11.914 -10.164 1 80.88 305 SER B N 1
ATOM 8017 C CA . SER B 1 305 ? 29.453 -13.242 -10.711 1 80.88 305 SER B CA 1
ATOM 8018 C C . SER B 1 305 ? 29.516 -14.289 -9.602 1 80.88 305 SER B C 1
ATOM 8020 O O . SER B 1 305 ? 30.5 -15.023 -9.484 1 80.88 305 SER B O 1
ATOM 8022 N N . PRO B 1 306 ? 28.516 -14.391 -8.906 1 86.62 306 PRO B N 1
ATOM 8023 C CA . PRO B 1 306 ? 28.484 -15.391 -7.84 1 86.62 306 PRO B CA 1
ATOM 8024 C C . PRO B 1 306 ? 28.5 -16.828 -8.375 1 86.62 306 PRO B C 1
ATOM 8026 O O . PRO B 1 306 ? 27.969 -17.094 -9.453 1 86.62 306 PRO B O 1
ATOM 8029 N N . SER B 1 307 ? 29.125 -17.719 -7.602 1 89.88 307 SER B N 1
ATOM 8030 C CA . SER B 1 307 ? 29.172 -19.109 -7.992 1 89.88 307 SER B CA 1
ATOM 8031 C C . SER B 1 307 ? 27.906 -19.844 -7.602 1 89.88 307 SER B C 1
ATOM 8033 O O . SER B 1 307 ? 27.562 -20.875 -8.188 1 89.88 307 SER B O 1
ATOM 8035 N N . VAL B 1 308 ? 27.266 -19.266 -6.594 1 92.94 308 VAL B N 1
ATOM 8036 C CA . VAL B 1 308 ? 26.031 -19.891 -6.117 1 92.94 308 VAL B CA 1
ATOM 8037 C C . VAL B 1 308 ? 24.891 -18.875 -6.215 1 92.94 308 VAL B C 1
ATOM 8039 O O . VAL B 1 308 ? 25.047 -17.703 -5.855 1 92.94 308 VAL B O 1
ATOM 8042 N N . ILE B 1 309 ? 23.812 -19.328 -6.797 1 94 309 ILE B N 1
ATOM 8043 C CA . ILE B 1 309 ? 22.625 -18.5 -6.918 1 94 309 ILE B CA 1
ATOM 8044 C C . ILE B 1 309 ? 21.453 -19.156 -6.215 1 94 309 ILE B C 1
ATOM 8046 O O . ILE B 1 309 ? 21.109 -20.312 -6.508 1 94 309 ILE B O 1
ATOM 8050 N N . VAL B 1 310 ? 20.891 -18.5 -5.242 1 95.62 310 VAL B N 1
ATOM 8051 C CA . VAL B 1 310 ? 19.734 -19 -4.504 1 95.62 310 VAL B CA 1
ATOM 8052 C C . VAL B 1 310 ? 18.531 -18.094 -4.742 1 95.62 310 VAL B C 1
ATOM 8054 O O . VAL B 1 310 ? 18.609 -16.875 -4.516 1 95.62 310 VAL B O 1
ATOM 8057 N N . LEU B 1 311 ? 17.453 -18.688 -5.215 1 95.38 311 LEU B N 1
ATOM 8058 C CA . LEU B 1 311 ? 16.266 -17.891 -5.562 1 95.38 311 LEU B CA 1
ATOM 8059 C C . LEU B 1 311 ? 15.055 -18.344 -4.754 1 95.38 311 LEU B C 1
ATOM 8061 O O . LEU B 1 311 ? 14.758 -19.547 -4.699 1 95.38 311 LEU B O 1
ATOM 8065 N N . ASP B 1 312 ? 14.414 -17.344 -4.137 1 92.94 312 ASP B N 1
ATOM 8066 C CA . ASP B 1 312 ? 13.188 -17.625 -3.404 1 92.94 312 ASP B CA 1
ATOM 8067 C C . ASP B 1 312 ? 11.953 -17.359 -4.27 1 92.94 312 ASP B C 1
ATOM 8069 O O . ASP B 1 312 ? 11.539 -16.219 -4.438 1 92.94 312 ASP B O 1
ATOM 8073 N N . GLU B 1 313 ? 11.359 -18.359 -4.77 1 89.88 313 GLU B N 1
ATOM 8074 C CA . GLU B 1 313 ? 10.141 -18.359 -5.57 1 89.88 313 GLU B CA 1
ATOM 8075 C C . GLU B 1 313 ? 10.258 -17.391 -6.746 1 89.88 313 GLU B C 1
ATOM 8077 O O . GLU B 1 313 ? 9.414 -16.5 -6.906 1 89.88 313 GLU B O 1
ATOM 8082 N N . PRO B 1 314 ? 11.164 -17.656 -7.629 1 90.31 314 PRO B N 1
ATOM 8083 C CA . PRO B 1 314 ? 11.406 -16.734 -8.742 1 90.31 314 PRO B CA 1
ATOM 8084 C C . PRO B 1 314 ? 10.266 -16.734 -9.766 1 90.31 314 PRO B C 1
ATOM 8086 O O . PRO B 1 314 ? 10.109 -15.773 -10.516 1 90.31 314 PRO B O 1
ATOM 8089 N N . THR B 1 315 ? 9.477 -17.797 -9.805 1 87.44 315 THR B N 1
ATOM 8090 C CA . THR B 1 315 ? 8.445 -17.906 -10.828 1 87.44 315 THR B CA 1
ATOM 8091 C C . THR B 1 315 ? 7.094 -17.438 -10.289 1 87.44 315 THR B C 1
ATOM 8093 O O . THR B 1 315 ? 6.102 -17.406 -11.016 1 87.44 315 THR B O 1
ATOM 8096 N N . SER B 1 316 ? 7.078 -17.078 -9.055 1 80.06 316 SER B N 1
ATOM 8097 C CA . SER B 1 316 ? 5.812 -16.656 -8.461 1 80.06 316 SER B CA 1
ATOM 8098 C C . SER B 1 316 ? 5.289 -15.391 -9.125 1 80.06 316 SER B C 1
ATOM 8100 O O . SER B 1 316 ? 6.055 -14.453 -9.367 1 80.06 316 SER B O 1
ATOM 8102 N N . GLY B 1 317 ? 4.012 -15.414 -9.469 1 70.88 317 GLY B N 1
ATOM 8103 C CA . GLY B 1 317 ? 3.387 -14.242 -10.047 1 70.88 317 GLY B CA 1
ATOM 8104 C C . GLY B 1 317 ? 3.637 -14.109 -11.539 1 70.88 317 GLY B C 1
ATOM 8105 O O . GLY B 1 317 ? 3.197 -13.141 -12.164 1 70.88 317 GLY B O 1
ATOM 8106 N N . LEU B 1 318 ? 4.391 -15.039 -12.07 1 76.56 318 LEU B N 1
ATOM 8107 C CA . LEU B 1 318 ? 4.684 -15 -13.5 1 76.56 318 LEU B CA 1
ATOM 8108 C C . LEU B 1 318 ? 3.76 -15.938 -14.273 1 76.56 318 LEU B C 1
ATOM 8110 O O . LEU B 1 318 ? 3.311 -16.953 -13.742 1 76.56 318 LEU B O 1
ATOM 8114 N N . ASP B 1 319 ? 3.502 -15.531 -15.484 1 70.81 319 ASP B N 1
ATOM 8115 C CA . ASP B 1 319 ? 2.785 -16.453 -16.359 1 70.81 319 ASP B CA 1
ATOM 8116 C C . ASP B 1 319 ? 3.707 -17.562 -16.859 1 70.81 319 ASP B C 1
ATOM 8118 O O . ASP B 1 319 ? 4.922 -17.516 -16.656 1 70.81 319 ASP B O 1
ATOM 8122 N N . SER B 1 320 ? 3.209 -18.469 -17.5 1 72.12 320 SER B N 1
ATOM 8123 C CA . SER B 1 320 ? 3.928 -19.672 -17.891 1 72.12 320 SER B CA 1
ATOM 8124 C C . SER B 1 320 ? 5.066 -19.344 -18.844 1 72.12 320 SER B C 1
ATOM 8126 O O . SER B 1 320 ? 6.156 -19.922 -18.75 1 72.12 320 SER B O 1
ATOM 8128 N N . THR B 1 321 ? 4.785 -18.438 -19.75 1 71.12 321 THR B N 1
ATOM 8129 C CA . THR B 1 321 ? 5.812 -18.094 -20.719 1 71.12 321 THR B CA 1
ATOM 8130 C C . THR B 1 321 ? 6.984 -17.391 -20.062 1 71.12 321 THR B C 1
ATOM 8132 O O . THR B 1 321 ? 8.148 -17.719 -20.312 1 71.12 321 THR B O 1
ATOM 8135 N N . ALA B 1 322 ? 6.59 -16.422 -19.219 1 77.62 322 ALA B N 1
ATOM 8136 C CA . ALA B 1 322 ? 7.621 -15.68 -18.516 1 77.62 322 ALA B CA 1
ATOM 8137 C C . ALA B 1 322 ? 8.383 -16.594 -17.547 1 77.62 322 ALA B C 1
ATOM 8139 O O . ALA B 1 322 ? 9.602 -16.453 -17.391 1 77.62 322 ALA B O 1
ATOM 8140 N N . ALA B 1 323 ? 7.699 -17.484 -16.953 1 85.25 323 ALA B N 1
ATOM 8141 C CA . ALA B 1 323 ? 8.328 -18.422 -16.016 1 85.25 323 ALA B CA 1
ATOM 8142 C C . ALA B 1 323 ? 9.297 -19.344 -16.75 1 85.25 323 ALA B C 1
ATOM 8144 O O . ALA B 1 323 ? 10.422 -19.578 -16.281 1 85.25 323 ALA B O 1
ATOM 8145 N N . THR B 1 324 ? 8.898 -19.906 -17.859 1 84.25 324 THR B N 1
ATOM 8146 C CA . THR B 1 324 ? 9.742 -20.812 -18.625 1 84.25 324 THR B CA 1
ATOM 8147 C C . THR B 1 324 ? 10.984 -20.094 -19.125 1 84.25 324 THR B C 1
ATOM 8149 O O . THR B 1 324 ? 12.086 -20.641 -19.094 1 84.25 324 THR B O 1
ATOM 8152 N N . SER B 1 325 ? 10.711 -18.844 -19.578 1 83.69 325 SER B N 1
ATOM 8153 C CA . SER B 1 325 ? 11.836 -18.062 -20.062 1 83.69 325 SER B CA 1
ATOM 8154 C C . SER B 1 325 ? 12.836 -17.766 -18.938 1 83.69 325 SER B C 1
ATOM 8156 O O . SER B 1 325 ? 14.047 -17.781 -19.156 1 83.69 325 SER B O 1
ATOM 8158 N N . LEU B 1 326 ? 12.375 -17.453 -17.844 1 89.06 326 LEU B N 1
ATOM 8159 C CA . LEU B 1 326 ? 13.227 -17.172 -16.688 1 89.06 326 LEU B CA 1
ATOM 8160 C C . LEU B 1 326 ? 14.023 -18.406 -16.297 1 89.06 326 LEU B C 1
ATOM 8162 O O . LEU B 1 326 ? 15.234 -18.328 -16.062 1 89.06 326 LEU B O 1
ATOM 8166 N N . VAL B 1 327 ? 13.406 -19.547 -16.219 1 93.25 327 VAL B N 1
ATOM 8167 C CA . VAL B 1 327 ? 14.07 -20.781 -15.789 1 93.25 327 VAL B CA 1
ATOM 8168 C C . VAL B 1 327 ? 15.086 -21.203 -16.844 1 93.25 327 VAL B C 1
ATOM 8170 O O . VAL B 1 327 ? 16.141 -21.75 -16.516 1 93.25 327 VAL B O 1
ATOM 8173 N N . GLN B 1 328 ? 14.727 -20.938 -18.062 1 90.06 328 GLN B N 1
ATOM 8174 C CA . GLN B 1 328 ? 15.711 -21.203 -19.109 1 90.06 328 GLN B CA 1
ATOM 8175 C C . GLN B 1 328 ? 16.984 -20.375 -18.891 1 90.06 328 GLN B C 1
ATOM 8177 O O . GLN B 1 328 ? 18.094 -20.859 -19.109 1 90.06 328 GLN B O 1
ATOM 8182 N N . THR B 1 329 ? 16.719 -19.156 -18.516 1 89.69 329 THR B N 1
ATOM 8183 C CA . THR B 1 329 ? 17.859 -18.297 -18.203 1 89.69 329 THR B CA 1
ATOM 8184 C C . THR B 1 329 ? 18.672 -18.875 -17.047 1 89.69 329 THR B C 1
ATOM 8186 O O . THR B 1 329 ? 19.906 -18.859 -17.078 1 89.69 329 THR B O 1
ATOM 8189 N N . LEU B 1 330 ? 18.062 -19.359 -16.094 1 93.69 330 LEU B N 1
ATOM 8190 C CA . LEU B 1 330 ? 18.734 -19.984 -14.953 1 93.69 330 LEU B CA 1
ATOM 8191 C C . LEU B 1 330 ? 19.484 -21.234 -15.383 1 93.69 330 LEU B C 1
ATOM 8193 O O . LEU B 1 330 ? 20.578 -21.516 -14.891 1 93.69 330 LEU B O 1
ATOM 8197 N N . ARG B 1 331 ? 18.875 -21.984 -16.266 1 94.69 331 ARG B N 1
ATOM 8198 C CA . ARG B 1 331 ? 19.516 -23.188 -16.812 1 94.69 331 ARG B CA 1
ATOM 8199 C C . ARG B 1 331 ? 20.812 -22.828 -17.531 1 94.69 331 ARG B C 1
ATOM 8201 O O . ARG B 1 331 ? 21.812 -23.516 -17.359 1 94.69 331 ARG B O 1
ATOM 8208 N N . ASP B 1 332 ? 20.703 -21.766 -18.25 1 91.06 332 ASP B N 1
ATOM 8209 C CA . ASP B 1 332 ? 21.906 -21.297 -18.938 1 91.06 332 ASP B CA 1
ATOM 8210 C C . ASP B 1 332 ? 23 -20.922 -17.953 1 91.06 332 ASP B C 1
ATOM 8212 O O . ASP B 1 332 ? 24.188 -21.188 -18.203 1 91.06 332 ASP B O 1
ATOM 8216 N N . LEU B 1 333 ? 22.672 -20.344 -16.922 1 90.25 333 LEU B N 1
ATOM 8217 C CA . LEU B 1 333 ? 23.625 -19.984 -15.883 1 90.25 333 LEU B CA 1
ATOM 8218 C C . LEU B 1 333 ? 24.219 -21.219 -15.227 1 90.25 333 LEU B C 1
ATOM 8220 O O . LEU B 1 333 ? 25.422 -21.281 -14.961 1 90.25 333 LEU B O 1
ATOM 8224 N N . ALA B 1 334 ? 23.406 -22.188 -14.945 1 94.75 334 ALA B N 1
ATOM 8225 C CA . ALA B 1 334 ? 23.891 -23.438 -14.383 1 94.75 334 ALA B CA 1
ATOM 8226 C C . ALA B 1 334 ? 24.844 -24.141 -15.344 1 94.75 334 ALA B C 1
ATOM 8228 O O . ALA B 1 334 ? 25.891 -24.656 -14.93 1 94.75 334 ALA B O 1
ATOM 8229 N N . ASP B 1 335 ? 24.484 -24.125 -16.594 1 93.56 335 ASP B N 1
ATOM 8230 C CA . ASP B 1 335 ? 25.297 -24.781 -17.609 1 93.56 335 ASP B CA 1
ATOM 8231 C C . ASP B 1 335 ? 26.672 -24.109 -17.719 1 93.56 335 ASP B C 1
ATOM 8233 O O . ASP B 1 335 ? 27.641 -24.734 -18.172 1 93.56 335 ASP B O 1
ATOM 8237 N N . SER B 1 336 ? 26.719 -22.859 -17.297 1 89.06 336 SER B N 1
ATOM 8238 C CA . SER B 1 336 ? 27.984 -22.141 -17.297 1 89.06 336 SER B CA 1
ATOM 8239 C C . SER B 1 336 ? 28.828 -22.5 -16.078 1 89.06 336 SER B C 1
ATOM 8241 O O . SER B 1 336 ? 29.922 -21.984 -15.898 1 89.06 336 SER B O 1
ATOM 8243 N N . GLY B 1 337 ? 28.312 -23.328 -15.203 1 91.25 337 GLY B N 1
ATOM 8244 C CA . GLY B 1 337 ? 29.109 -23.828 -14.094 1 91.25 337 GLY B CA 1
ATOM 8245 C C . GLY B 1 337 ? 28.625 -23.344 -12.742 1 91.25 337 GLY B C 1
ATOM 8246 O O . GLY B 1 337 ? 29.203 -23.688 -11.703 1 91.25 337 GLY B O 1
ATOM 8247 N N . LYS B 1 338 ? 27.641 -22.625 -12.719 1 92.62 338 LYS B N 1
ATOM 8248 C CA . LYS B 1 338 ? 27.141 -22.078 -11.469 1 92.62 338 LYS B CA 1
ATOM 8249 C C . LYS B 1 338 ? 26.219 -23.062 -10.758 1 92.62 338 LYS B C 1
ATOM 8251 O O . LYS B 1 338 ? 25.609 -23.922 -11.398 1 92.62 338 LYS B O 1
ATOM 8256 N N . THR B 1 339 ? 26.203 -22.953 -9.43 1 95.94 339 THR B N 1
ATOM 8257 C CA . THR B 1 339 ? 25.25 -23.719 -8.617 1 95.94 339 THR B CA 1
ATOM 8258 C C . THR B 1 339 ? 23.953 -22.938 -8.422 1 95.94 339 THR B C 1
ATOM 8260 O O . THR B 1 339 ? 23.984 -21.812 -7.902 1 95.94 339 THR B O 1
ATOM 8263 N N . VAL B 1 340 ? 22.844 -23.516 -8.867 1 96.56 340 VAL B N 1
ATOM 8264 C CA . VAL B 1 340 ? 21.578 -22.781 -8.789 1 96.56 340 VAL B CA 1
ATOM 8265 C C . VAL B 1 340 ? 20.609 -23.547 -7.898 1 96.56 340 VAL B C 1
ATOM 8267 O O . VAL B 1 340 ? 20.391 -24.75 -8.078 1 96.56 340 VAL B O 1
ATOM 8270 N N . ILE B 1 341 ? 20.078 -22.891 -6.895 1 97.44 341 ILE B N 1
ATOM 8271 C CA . ILE B 1 341 ? 19.031 -23.422 -6.023 1 97.44 341 ILE B CA 1
ATOM 8272 C C . ILE B 1 341 ? 17.781 -22.547 -6.129 1 97.44 341 ILE B C 1
ATOM 8274 O O . ILE B 1 341 ? 17.859 -21.328 -5.965 1 97.44 341 ILE B O 1
ATOM 8278 N N . ALA B 1 342 ? 16.656 -23.141 -6.402 1 96.56 342 ALA B N 1
ATOM 8279 C CA . ALA B 1 342 ? 15.43 -22.359 -6.535 1 96.56 342 ALA B CA 1
ATOM 8280 C C . ALA B 1 342 ? 14.266 -23.031 -5.824 1 96.56 342 ALA B C 1
ATOM 8282 O O . ALA B 1 342 ? 14.062 -24.234 -5.957 1 96.56 342 ALA B O 1
ATOM 8283 N N . VAL B 1 343 ? 13.578 -22.234 -5.035 1 95.5 343 VAL B N 1
ATOM 8284 C CA . VAL B 1 343 ? 12.312 -22.703 -4.461 1 95.5 343 VAL B CA 1
ATOM 8285 C C . VAL B 1 343 ? 11.195 -22.547 -5.488 1 95.5 343 VAL B C 1
ATOM 8287 O O . VAL B 1 343 ? 10.984 -21.453 -6.027 1 95.5 343 VAL B O 1
ATOM 8290 N N . ILE B 1 344 ? 10.555 -23.656 -5.789 1 90.69 344 ILE B N 1
ATOM 8291 C CA . ILE B 1 344 ? 9.469 -23.641 -6.762 1 90.69 344 ILE B CA 1
ATOM 8292 C C . ILE B 1 344 ? 8.18 -24.156 -6.113 1 90.69 344 ILE B C 1
ATOM 8294 O O . ILE B 1 344 ? 8.203 -25.156 -5.402 1 90.69 344 ILE B O 1
ATOM 8298 N N . HIS B 1 345 ? 7.16 -23.547 -6.27 1 80.19 345 HIS B N 1
ATOM 8299 C CA . HIS B 1 345 ? 5.906 -23.953 -5.641 1 80.19 345 HIS B CA 1
ATOM 8300 C C . HIS B 1 345 ? 5.121 -24.906 -6.535 1 80.19 345 HIS B C 1
ATOM 8302 O O . HIS B 1 345 ? 4.801 -26.031 -6.125 1 80.19 345 HIS B O 1
ATOM 8308 N N . GLN B 1 346 ? 4.512 -24.516 -7.605 1 78.56 346 GLN B N 1
ATOM 8309 C CA . GLN B 1 346 ? 3.744 -25.328 -8.539 1 78.56 346 GLN B CA 1
ATOM 8310 C C . GLN B 1 346 ? 4.16 -25.062 -9.984 1 78.56 346 GLN B C 1
ATOM 8312 O O . GLN B 1 346 ? 3.432 -24.406 -10.727 1 78.56 346 GLN B O 1
ATOM 8317 N N . PRO B 1 347 ? 5.203 -25.828 -10.273 1 81.25 347 PRO B N 1
ATOM 8318 C CA . PRO B 1 347 ? 5.723 -25.547 -11.617 1 81.25 347 PRO B CA 1
ATOM 8319 C C . PRO B 1 347 ? 4.984 -26.312 -12.711 1 81.25 347 PRO B C 1
ATOM 8321 O O . PRO B 1 347 ? 4.359 -27.328 -12.438 1 81.25 347 PRO B O 1
ATOM 8324 N N . SER B 1 348 ? 5.051 -25.75 -13.898 1 82.12 348 SER B N 1
ATOM 8325 C CA . SER B 1 348 ? 4.656 -26.516 -15.07 1 82.12 348 SER B CA 1
ATOM 8326 C C . SER B 1 348 ? 5.66 -27.625 -15.383 1 82.12 348 SER B C 1
ATOM 8328 O O . SER B 1 348 ? 6.766 -27.641 -14.828 1 82.12 348 SER B O 1
ATOM 8330 N N . GLN B 1 349 ? 5.305 -28.531 -16.141 1 83.12 349 GLN B N 1
ATOM 8331 C CA . GLN B 1 349 ? 6.199 -29.625 -16.5 1 83.12 349 GLN B CA 1
ATOM 8332 C C . GLN B 1 349 ? 7.418 -29.109 -17.25 1 83.12 349 GLN B C 1
ATOM 8334 O O . GLN B 1 349 ? 8.516 -29.656 -17.125 1 83.12 349 GLN B O 1
ATOM 8339 N N . HIS B 1 350 ? 7.188 -28.031 -18.031 1 82 350 HIS B N 1
ATOM 8340 C CA . HIS B 1 350 ? 8.305 -27.438 -18.75 1 82 350 HIS B CA 1
ATOM 8341 C C . HIS B 1 350 ? 9.344 -26.859 -17.797 1 82 350 HIS B C 1
ATOM 8343 O O . HIS B 1 350 ? 10.547 -27.031 -18.016 1 82 350 HIS B O 1
ATOM 8349 N N . VAL B 1 351 ? 8.852 -26.25 -16.859 1 88.56 351 VAL B N 1
ATOM 8350 C CA . VAL B 1 351 ? 9.727 -25.641 -15.859 1 88.56 351 VAL B CA 1
ATOM 8351 C C . VAL B 1 351 ? 10.359 -26.734 -15.008 1 88.56 351 VAL B C 1
ATOM 8353 O O . VAL B 1 351 ? 11.57 -26.719 -14.758 1 88.56 351 VAL B O 1
ATOM 8356 N N . PHE B 1 352 ? 9.625 -27.703 -14.656 1 90.25 352 PHE B N 1
ATOM 8357 C CA . PHE B 1 352 ? 10.062 -28.781 -13.789 1 90.25 352 PHE B CA 1
ATOM 8358 C C . PHE B 1 352 ? 11.18 -29.594 -14.445 1 90.25 352 PHE B C 1
ATOM 8360 O O . PHE B 1 352 ? 12.156 -29.969 -13.797 1 90.25 352 PHE B O 1
ATOM 8367 N N . ALA B 1 353 ? 11.039 -29.828 -15.664 1 89 353 ALA B N 1
ATOM 8368 C CA . ALA B 1 353 ? 11.953 -30.688 -16.406 1 89 353 ALA B CA 1
ATOM 8369 C C . ALA B 1 353 ? 13.328 -30.031 -16.547 1 89 353 ALA B C 1
ATOM 8371 O O . ALA B 1 353 ? 14.312 -30.719 -16.844 1 89 353 ALA B O 1
ATOM 8372 N N . LYS B 1 354 ? 13.398 -28.812 -16.328 1 92.94 354 LYS B N 1
ATOM 8373 C CA . LYS B 1 354 ? 14.656 -28.094 -16.516 1 92.94 354 LYS B CA 1
ATOM 8374 C C . LYS B 1 354 ? 15.57 -28.266 -15.305 1 92.94 354 LYS B C 1
ATOM 8376 O O . LYS B 1 354 ? 16.766 -27.969 -15.375 1 92.94 354 LYS B O 1
ATOM 8381 N N . PHE B 1 355 ? 15.078 -28.75 -14.258 1 96.31 355 PHE B N 1
ATOM 8382 C CA . PHE B 1 355 ? 15.867 -28.953 -13.047 1 96.31 355 PHE B CA 1
ATOM 8383 C C . PHE B 1 355 ? 16.547 -30.312 -13.07 1 96.31 355 PHE B C 1
ATOM 8385 O O . PHE B 1 355 ? 16.062 -31.234 -13.734 1 96.31 355 PHE B O 1
ATOM 8392 N N . ASP B 1 356 ? 17.656 -30.438 -12.359 1 96.94 356 ASP B N 1
ATOM 8393 C CA . ASP B 1 356 ? 18.422 -31.688 -12.305 1 96.94 356 ASP B CA 1
ATOM 8394 C C . ASP B 1 356 ? 18.125 -32.469 -11.031 1 96.94 356 ASP B C 1
ATOM 8396 O O . ASP B 1 356 ? 17.953 -33.688 -11.062 1 96.94 356 ASP B O 1
ATOM 8400 N N . ASP B 1 357 ? 18.156 -31.75 -9.953 1 96.25 357 ASP B N 1
ATOM 8401 C CA . ASP B 1 357 ? 17.984 -32.344 -8.633 1 96.25 357 ASP B CA 1
ATOM 8402 C C . ASP B 1 357 ? 16.734 -31.797 -7.945 1 96.25 357 ASP B C 1
ATOM 8404 O O . ASP B 1 357 ? 16.266 -30.719 -8.289 1 96.25 357 ASP B O 1
ATOM 8408 N N . LEU B 1 358 ? 16.25 -32.625 -7.031 1 96.31 358 LEU B N 1
ATOM 8409 C CA . LEU B 1 358 ? 15.016 -32.25 -6.352 1 96.31 358 LEU B CA 1
ATOM 8410 C C . LEU B 1 358 ? 15.133 -32.5 -4.848 1 96.31 358 LEU B C 1
ATOM 8412 O O . LEU B 1 358 ? 15.68 -33.5 -4.418 1 96.31 358 LEU B O 1
ATOM 8416 N N . LEU B 1 359 ? 14.789 -31.5 -4.121 1 96.38 359 LEU B N 1
ATOM 8417 C CA . LEU B 1 359 ? 14.672 -31.578 -2.668 1 96.38 359 LEU B CA 1
ATOM 8418 C C . LEU B 1 359 ? 13.242 -31.312 -2.223 1 96.38 359 LEU B C 1
ATOM 8420 O O . LEU B 1 359 ? 12.703 -30.234 -2.451 1 96.38 359 LEU B O 1
ATOM 8424 N N . LEU B 1 360 ? 12.641 -32.344 -1.644 1 95.94 360 LEU B N 1
ATOM 8425 C CA . LEU B 1 360 ? 11.266 -32.219 -1.185 1 95.94 360 LEU B CA 1
ATOM 8426 C C . LEU B 1 360 ? 11.203 -32.062 0.332 1 95.94 360 LEU B C 1
ATOM 8428 O O . LEU B 1 360 ? 11.812 -32.875 1.061 1 95.94 360 LEU B O 1
ATOM 8432 N N . VAL B 1 361 ? 10.555 -31.016 0.693 1 95 361 VAL B N 1
ATOM 8433 C CA . VAL B 1 361 ? 10.398 -30.75 2.117 1 95 361 VAL B CA 1
ATOM 8434 C C . VAL B 1 361 ? 8.914 -30.656 2.471 1 95 361 VAL B C 1
ATOM 8436 O O . VAL B 1 361 ? 8.125 -30.078 1.728 1 95 361 VAL B O 1
ATOM 8439 N N . SER B 1 362 ? 8.523 -31.297 3.514 1 93.38 362 SER B N 1
ATOM 8440 C CA . SER B 1 362 ? 7.164 -31.203 4.047 1 93.38 362 SER B CA 1
ATOM 8441 C C . SER B 1 362 ? 7.172 -31.172 5.57 1 93.38 362 SER B C 1
ATOM 8443 O O . SER B 1 362 ? 7.895 -31.922 6.219 1 93.38 362 SER B O 1
ATOM 8445 N N . GLU B 1 363 ? 6.453 -30.281 6.176 1 90.5 363 GLU B N 1
ATOM 8446 C CA . GLU B 1 363 ? 6.363 -30.078 7.621 1 90.5 363 GLU B CA 1
ATOM 8447 C C . GLU B 1 363 ? 7.746 -29.922 8.242 1 90.5 363 GLU B C 1
ATOM 8449 O O . GLU B 1 363 ? 8.023 -30.484 9.305 1 90.5 363 GLU B O 1
ATOM 8454 N N . GLY B 1 364 ? 8.609 -29.344 7.48 1 93.25 364 GLY B N 1
ATOM 8455 C CA . GLY B 1 364 ? 9.945 -29.062 7.98 1 93.25 364 GLY B CA 1
ATOM 8456 C C . GLY B 1 364 ? 10.891 -30.25 7.883 1 93.25 364 GLY B C 1
ATOM 8457 O O . GLY B 1 364 ? 12.023 -30.188 8.352 1 93.25 364 GLY B O 1
ATOM 8458 N N . LYS B 1 365 ? 10.469 -31.344 7.328 1 94.75 365 LYS B N 1
ATOM 8459 C CA . LYS B 1 365 ? 11.266 -32.562 7.258 1 94.75 365 LYS B CA 1
ATOM 8460 C C . LYS B 1 365 ? 11.586 -32.906 5.809 1 94.75 365 LYS B C 1
ATOM 8462 O O . LYS B 1 365 ? 10.859 -32.531 4.891 1 94.75 365 LYS B O 1
ATOM 8467 N N . LEU B 1 366 ? 12.625 -33.656 5.645 1 95.12 366 LEU B N 1
ATOM 8468 C CA . LEU B 1 366 ? 13.055 -34.094 4.32 1 95.12 366 LEU B CA 1
ATOM 8469 C C . LEU B 1 366 ? 12.219 -35.281 3.84 1 95.12 366 LEU B C 1
ATOM 8471 O O . LEU B 1 366 ? 12.055 -36.25 4.562 1 95.12 366 LEU B O 1
ATOM 8475 N N . MET B 1 367 ? 11.734 -35.188 2.648 1 94 367 MET B N 1
ATOM 8476 C CA . MET B 1 367 ? 10.914 -36.25 2.078 1 94 367 MET B CA 1
ATOM 8477 C C . MET B 1 367 ? 11.656 -36.969 0.953 1 94 367 MET B C 1
ATOM 8479 O O . MET B 1 367 ? 11.391 -38.125 0.681 1 94 367 MET B O 1
ATOM 8483 N N . TYR B 1 368 ? 12.414 -36.25 0.272 1 93.75 368 TYR B N 1
ATOM 8484 C CA . TYR B 1 368 ? 13.164 -36.781 -0.847 1 93.75 368 TYR B CA 1
ATOM 8485 C C . TYR B 1 368 ? 14.352 -35.906 -1.204 1 93.75 368 TYR B C 1
ATOM 8487 O O . TYR B 1 368 ? 14.25 -34.688 -1.152 1 93.75 368 TYR B O 1
ATOM 8495 N N . TYR B 1 369 ? 15.43 -36.438 -1.469 1 94.44 369 TYR B N 1
ATOM 8496 C CA . TYR B 1 369 ? 16.562 -35.781 -2.104 1 94.44 369 TYR B CA 1
ATOM 8497 C C . TYR B 1 369 ? 17.188 -36.656 -3.164 1 94.44 369 TYR B C 1
ATOM 8499 O O . TYR B 1 369 ? 17.5 -37.844 -2.898 1 94.44 369 TYR B O 1
ATOM 8507 N N . GLY B 1 370 ? 17.328 -36.125 -4.367 1 92.69 370 GLY B N 1
ATOM 8508 C CA . GLY B 1 370 ? 17.938 -36.875 -5.449 1 92.69 370 GLY B CA 1
ATOM 8509 C C . GLY B 1 370 ? 17.672 -36.281 -6.816 1 92.69 370 GLY B C 1
ATOM 8510 O O . GLY B 1 370 ? 17.328 -35.125 -6.93 1 92.69 370 GLY B O 1
ATOM 8511 N N . GLU B 1 371 ? 17.906 -37.094 -7.812 1 93.81 371 GLU B N 1
ATOM 8512 C CA . GLU B 1 371 ? 17.688 -36.625 -9.18 1 93.81 371 GLU B CA 1
ATOM 8513 C C . GLU B 1 371 ? 16.188 -36.5 -9.477 1 93.81 371 GLU B C 1
ATOM 8515 O O . GLU B 1 371 ? 15.383 -37.281 -9 1 93.81 371 GLU B O 1
ATOM 8520 N N . LEU B 1 372 ? 15.891 -35.531 -10.266 1 93.5 372 LEU B N 1
ATOM 8521 C CA . LEU B 1 372 ? 14.508 -35.219 -10.594 1 93.5 372 LEU B CA 1
ATOM 8522 C C . LEU B 1 372 ? 13.867 -36.375 -11.367 1 93.5 372 LEU B C 1
ATOM 8524 O O . LEU B 1 372 ? 12.703 -36.719 -11.133 1 93.5 372 LEU B O 1
ATOM 8528 N N . HIS B 1 373 ? 14.523 -37.031 -12.352 1 88.5 373 HIS B N 1
ATOM 8529 C CA . HIS B 1 373 ? 13.977 -38.062 -13.227 1 88.5 373 HIS B CA 1
ATOM 8530 C C . HIS B 1 373 ? 13.609 -39.312 -12.438 1 88.5 373 HIS B C 1
ATOM 8532 O O . HIS B 1 373 ? 12.75 -40.094 -12.859 1 88.5 373 HIS B O 1
ATOM 8538 N N . GLY B 1 374 ? 14.195 -39.5 -11.25 1 87.12 374 GLY B N 1
ATOM 8539 C CA . GLY B 1 374 ? 13.969 -40.719 -10.484 1 87.12 374 GLY B CA 1
ATOM 8540 C C . GLY B 1 374 ? 12.859 -40.562 -9.453 1 87.12 374 GLY B C 1
ATOM 8541 O O . GLY B 1 374 ? 12.492 -41.531 -8.789 1 87.12 374 GLY B O 1
ATOM 8542 N N . VAL B 1 375 ? 12.211 -39.469 -9.453 1 90.56 375 VAL B N 1
ATOM 8543 C CA . VAL B 1 375 ? 11.312 -39.219 -8.336 1 90.56 375 VAL B CA 1
ATOM 8544 C C . VAL B 1 375 ? 10.008 -39.969 -8.523 1 90.56 375 VAL B C 1
ATOM 8546 O O . VAL B 1 375 ? 9.422 -40.469 -7.551 1 90.56 375 VAL B O 1
ATOM 8549 N N . ARG B 1 376 ? 9.484 -40.062 -9.758 1 88 376 ARG B N 1
ATOM 8550 C CA . ARG B 1 376 ? 8.258 -40.812 -10.008 1 88 376 ARG B CA 1
ATOM 8551 C C . ARG B 1 376 ? 8.414 -42.281 -9.625 1 88 376 ARG B C 1
ATOM 8553 O O . ARG B 1 376 ? 7.523 -42.875 -9.008 1 88 376 ARG B O 1
ATOM 8560 N N . SER B 1 377 ? 9.523 -42.844 -10.078 1 88.19 377 SER B N 1
ATOM 8561 C CA . SER B 1 377 ? 9.82 -44.219 -9.734 1 88.19 377 SER B CA 1
ATOM 8562 C C . SER B 1 377 ? 9.992 -44.406 -8.227 1 88.19 377 SER B C 1
ATOM 8564 O O . SER B 1 377 ? 9.602 -45.406 -7.668 1 88.19 377 SER B O 1
ATOM 8566 N N . TYR B 1 378 ? 10.602 -43.406 -7.641 1 90.25 378 TYR B N 1
ATOM 8567 C CA . TYR B 1 378 ? 10.773 -43.406 -6.191 1 90.25 378 TYR B CA 1
ATOM 8568 C C . TYR B 1 378 ? 9.43 -43.469 -5.48 1 90.25 378 TYR B C 1
ATOM 8570 O O . TYR B 1 378 ? 9.234 -44.281 -4.582 1 90.25 378 TYR B O 1
ATOM 8578 N N . MET B 1 379 ? 8.508 -42.719 -5.863 1 90.88 379 MET B N 1
ATOM 8579 C CA . MET B 1 379 ? 7.191 -42.688 -5.242 1 90.88 379 MET B CA 1
ATOM 8580 C C . MET B 1 379 ? 6.406 -43.938 -5.555 1 90.88 379 MET B C 1
ATOM 8582 O O . MET B 1 379 ? 5.676 -44.469 -4.707 1 90.88 379 MET B O 1
ATOM 8586 N N . GLU B 1 380 ? 6.547 -44.406 -6.801 1 88.69 380 GLU B N 1
ATOM 8587 C CA . GLU B 1 380 ? 5.875 -45.656 -7.207 1 88.69 380 GLU B CA 1
ATOM 8588 C C . GLU B 1 380 ? 6.34 -46.812 -6.363 1 88.69 380 GLU B C 1
ATOM 8590 O O . GLU B 1 380 ? 5.539 -47.688 -6.023 1 88.69 380 GLU B O 1
ATOM 8595 N N . SER B 1 381 ? 7.582 -46.844 -6.082 1 87.94 381 SER B N 1
ATOM 8596 C CA . SER B 1 381 ? 8.156 -47.938 -5.289 1 87.94 381 SER B CA 1
ATOM 8597 C C . SER B 1 381 ? 7.559 -47.969 -3.887 1 87.94 381 SER B C 1
ATOM 8599 O O . SER B 1 381 ? 7.57 -49 -3.227 1 87.94 381 SER B O 1
ATOM 8601 N N . TYR B 1 382 ? 6.949 -46.938 -3.541 1 85.88 382 TYR B N 1
ATOM 8602 C CA . TYR B 1 382 ? 6.379 -46.875 -2.201 1 85.88 382 TYR B CA 1
ATOM 8603 C C . TYR B 1 382 ? 4.855 -46.938 -2.256 1 85.88 382 TYR B C 1
ATOM 8605 O O . TYR B 1 382 ? 4.184 -46.562 -1.288 1 85.88 382 TYR B O 1
ATOM 8613 N N . GLY B 1 383 ? 4.312 -47.188 -3.43 1 82.5 383 GLY B N 1
ATOM 8614 C CA . GLY B 1 383 ? 2.895 -47.469 -3.533 1 82.5 383 GLY B CA 1
ATOM 8615 C C . GLY B 1 383 ? 2.07 -46.281 -3.986 1 82.5 383 GLY B C 1
ATOM 8616 O O . GLY B 1 383 ? 0.848 -46.281 -3.822 1 82.5 383 GLY B O 1
ATOM 8617 N N . HIS B 1 384 ? 2.787 -45.344 -4.5 1 86.19 384 HIS B N 1
ATOM 8618 C CA . HIS B 1 384 ? 2.041 -44.188 -4.938 1 86.19 384 HIS B CA 1
ATOM 8619 C C . HIS B 1 384 ? 2.332 -43.844 -6.398 1 86.19 384 HIS B C 1
ATOM 8621 O O . HIS B 1 384 ? 2.992 -42.844 -6.695 1 86.19 384 HIS B O 1
ATOM 8627 N N . PRO B 1 385 ? 1.67 -44.594 -7.285 1 85.06 385 PRO B N 1
ATOM 8628 C CA . PRO B 1 385 ? 1.908 -44.344 -8.703 1 85.06 385 PRO B CA 1
ATOM 8629 C C . PRO B 1 385 ? 1.128 -43.125 -9.227 1 85.06 385 PRO B C 1
ATOM 8631 O O . PRO B 1 385 ? 0.065 -42.812 -8.688 1 85.06 385 PRO B O 1
ATOM 8634 N N . ALA B 1 386 ? 1.718 -42.469 -10.195 1 82.44 386 ALA B N 1
ATOM 8635 C CA . ALA B 1 386 ? 1.087 -41.312 -10.805 1 82.44 386 ALA B CA 1
ATOM 8636 C C . ALA B 1 386 ? 0.076 -41.719 -11.867 1 82.44 386 ALA B C 1
ATOM 8638 O O . ALA B 1 386 ? 0.282 -42.719 -12.578 1 82.44 386 ALA B O 1
ATOM 8639 N N . THR B 1 387 ? -1.015 -41 -11.984 1 77.75 387 THR B N 1
ATOM 8640 C CA . THR B 1 387 ? -1.977 -41.219 -13.062 1 77.75 387 THR B CA 1
ATOM 8641 C C . THR B 1 387 ? -1.486 -40.594 -14.359 1 77.75 387 THR B C 1
ATOM 8643 O O . THR B 1 387 ? -0.649 -39.688 -14.336 1 77.75 387 THR B O 1
ATOM 8646 N N . ALA B 1 388 ? -1.953 -41 -15.516 1 73.19 388 ALA B N 1
ATOM 8647 C CA . ALA B 1 388 ? -1.519 -40.531 -16.828 1 73.19 388 ALA B CA 1
ATOM 8648 C C . ALA B 1 388 ? -1.865 -39.062 -17.047 1 73.19 388 ALA B C 1
ATOM 8650 O O . ALA B 1 388 ? -1.218 -38.375 -17.828 1 73.19 388 ALA B O 1
ATOM 8651 N N . GLU B 1 389 ? -2.74 -38.594 -16.375 1 77.19 389 GLU B N 1
ATOM 8652 C CA . GLU B 1 389 ? -3.219 -37.25 -16.641 1 77.19 389 GLU B CA 1
ATOM 8653 C C . GLU B 1 389 ? -2.594 -36.25 -15.664 1 77.19 389 GLU B C 1
ATOM 8655 O O . GLU B 1 389 ? -2.805 -35.031 -15.781 1 77.19 389 GLU B O 1
ATOM 8660 N N . MET B 1 390 ? -1.779 -36.812 -14.805 1 80.44 390 MET B N 1
ATOM 8661 C CA . MET B 1 390 ? -1.218 -35.938 -13.781 1 80.44 390 MET B CA 1
ATOM 8662 C C . MET B 1 390 ? 0.251 -35.625 -14.07 1 80.44 390 MET B C 1
ATOM 8664 O O . MET B 1 390 ? 1.019 -36.531 -14.398 1 80.44 390 MET B O 1
ATOM 8668 N N . GLY B 1 391 ? 0.572 -34.469 -13.961 1 82.56 391 GLY B N 1
ATOM 8669 C CA . GLY B 1 391 ? 1.971 -34.094 -14.086 1 82.56 391 GLY B CA 1
ATOM 8670 C C . GLY B 1 391 ? 2.834 -34.594 -12.945 1 82.56 391 GLY B C 1
ATOM 8671 O O . GLY B 1 391 ? 2.33 -34.875 -11.859 1 82.56 391 GLY B O 1
ATOM 8672 N N . THR B 1 392 ? 4.094 -34.812 -13.148 1 86.75 392 THR B N 1
ATOM 8673 C CA . THR B 1 392 ? 5.012 -35.344 -12.148 1 86.75 392 THR B CA 1
ATOM 8674 C C . THR B 1 392 ? 5.07 -34.406 -10.93 1 86.75 392 THR B C 1
ATOM 8676 O O . THR B 1 392 ? 5.027 -34.875 -9.789 1 86.75 392 THR B O 1
ATOM 8679 N N . ALA B 1 393 ? 5.195 -33.156 -11.172 1 87.5 393 ALA B N 1
ATOM 8680 C CA . ALA B 1 393 ? 5.301 -32.188 -10.078 1 87.5 393 ALA B CA 1
ATOM 8681 C C . ALA B 1 393 ? 4.059 -32.219 -9.195 1 87.5 393 ALA B C 1
ATOM 8683 O O . ALA B 1 393 ? 4.164 -32.188 -7.965 1 87.5 393 ALA B O 1
ATOM 8684 N N . GLU B 1 394 ? 2.961 -32.312 -9.82 1 84.19 394 GLU B N 1
ATOM 8685 C CA . GLU B 1 394 ? 1.708 -32.375 -9.07 1 84.19 394 GLU B CA 1
ATOM 8686 C C . GLU B 1 394 ? 1.596 -33.656 -8.289 1 84.19 394 GLU B C 1
ATOM 8688 O O . GLU B 1 394 ? 1.11 -33.688 -7.152 1 84.19 394 GLU B O 1
ATOM 8693 N N . HIS B 1 395 ? 1.975 -34.688 -8.938 1 86.56 395 HIS B N 1
ATOM 8694 C CA . HIS B 1 395 ? 1.931 -36 -8.297 1 86.56 395 HIS B CA 1
ATOM 8695 C C . HIS B 1 395 ? 2.77 -36.031 -7.027 1 86.56 395 HIS B C 1
ATOM 8697 O O . HIS B 1 395 ? 2.318 -36.5 -5.984 1 86.56 395 HIS B O 1
ATOM 8703 N N . ILE B 1 396 ? 3.932 -35.531 -7.125 1 89.56 396 ILE B N 1
ATOM 8704 C CA . ILE B 1 396 ? 4.855 -35.562 -5.996 1 89.56 396 ILE B CA 1
ATOM 8705 C C . ILE B 1 396 ? 4.324 -34.656 -4.867 1 89.56 396 ILE B C 1
ATOM 8707 O O . ILE B 1 396 ? 4.43 -35.031 -3.689 1 89.56 396 ILE B O 1
ATOM 8711 N N . LEU B 1 397 ? 3.805 -33.562 -5.172 1 87.12 397 LEU B N 1
ATOM 8712 C CA . LEU B 1 397 ? 3.254 -32.656 -4.16 1 87.12 397 LEU B CA 1
ATOM 8713 C C . LEU B 1 397 ? 2.07 -33.312 -3.451 1 87.12 397 LEU B C 1
ATOM 8715 O O . LEU B 1 397 ? 1.876 -33.125 -2.248 1 87.12 397 LEU B O 1
ATOM 8719 N N . ASP B 1 398 ? 1.31 -34.031 -4.195 1 83.88 398 ASP B N 1
ATOM 8720 C CA . ASP B 1 398 ? 0.184 -34.75 -3.598 1 83.88 398 ASP B CA 1
ATOM 8721 C C . ASP B 1 398 ? 0.666 -35.812 -2.607 1 83.88 398 ASP B C 1
ATOM 8723 O O . ASP B 1 398 ? 0.04 -36.031 -1.567 1 83.88 398 ASP B O 1
ATOM 8727 N N . CYS B 1 399 ? 1.722 -36.375 -2.982 1 87.69 399 CYS B N 1
ATOM 8728 C CA . CYS B 1 399 ? 2.268 -37.438 -2.156 1 87.69 399 CYS B CA 1
ATOM 8729 C C . CYS B 1 399 ? 2.783 -36.906 -0.83 1 87.69 399 CYS B C 1
ATOM 8731 O O . CYS B 1 399 ? 2.73 -37.594 0.192 1 87.69 399 CYS B O 1
ATOM 8733 N N . ILE B 1 400 ? 3.24 -35.688 -0.838 1 89.25 400 ILE B N 1
ATOM 8734 C CA . ILE B 1 400 ? 3.902 -35.188 0.361 1 89.25 400 ILE B CA 1
ATOM 8735 C C . ILE B 1 400 ? 2.982 -34.219 1.087 1 89.25 400 ILE B C 1
ATOM 8737 O O . ILE B 1 400 ? 3.391 -33.562 2.059 1 89.25 400 ILE B O 1
ATOM 8741 N N . SER B 1 401 ? 1.817 -33.969 0.573 1 83.88 401 SER B N 1
ATOM 8742 C CA . SER B 1 401 ? 0.865 -33.094 1.222 1 83.88 401 SER B CA 1
ATOM 8743 C C . SER B 1 401 ? -0.083 -33.844 2.137 1 83.88 401 SER B C 1
ATOM 8745 O O . SER B 1 401 ? -0.255 -35.062 1.984 1 83.88 401 SER B O 1
ATOM 8747 N N . ARG B 1 402 ? -0.624 -33.156 3.141 1 75.12 402 ARG B N 1
ATOM 8748 C CA . ARG B 1 402 ? -1.603 -33.75 4.043 1 75.12 402 ARG B CA 1
ATOM 8749 C C . ARG B 1 402 ? -3.006 -33.688 3.449 1 75.12 402 ARG B C 1
ATOM 8751 O O . ARG B 1 402 ? -3.92 -33.125 4.07 1 75.12 402 ARG B O 1
ATOM 8758 N N . LEU B 1 403 ? -3.123 -33.812 2.227 1 67.94 403 LEU B N 1
ATOM 8759 C CA . LEU B 1 403 ? -4.418 -33.906 1.562 1 67.94 403 LEU B CA 1
ATOM 8760 C C . LEU B 1 403 ? -4.734 -35.344 1.206 1 67.94 403 LEU B C 1
ATOM 8762 O O . LEU B 1 403 ? -3.879 -36.062 0.68 1 67.94 403 LEU B O 1
ATOM 8766 N N . PRO B 1 404 ? -5.887 -35.688 1.732 1 62.5 404 PRO B N 1
ATOM 8767 C CA . PRO B 1 404 ? -6.219 -37.094 1.443 1 62.5 404 PRO B CA 1
ATOM 8768 C C . PRO B 1 404 ? -6.238 -37.406 -0.053 1 62.5 404 PRO B C 1
ATOM 8770 O O . PRO B 1 404 ? -6.781 -36.625 -0.839 1 62.5 404 PRO B O 1
ATOM 8773 N N . ILE B 1 405 ? -5.465 -38.188 -0.392 1 59.97 405 ILE B N 1
ATOM 8774 C CA . ILE B 1 405 ? -5.492 -38.719 -1.752 1 59.97 405 ILE B CA 1
ATOM 8775 C C . ILE B 1 405 ? -6.598 -39.781 -1.876 1 59.97 405 ILE B C 1
ATOM 8777 O O . ILE B 1 405 ? -6.633 -40.75 -1.117 1 59.97 405 ILE B O 1
ATOM 8781 N N . GLU B 1 406 ? -7.562 -39.469 -2.74 1 60.94 406 GLU B N 1
ATOM 8782 C CA . GLU B 1 406 ? -8.688 -40.375 -2.938 1 60.94 406 GLU B CA 1
ATOM 8783 C C . GLU B 1 406 ? -9.438 -40.594 -1.632 1 60.94 406 GLU B C 1
ATOM 8785 O O . GLU B 1 406 ? -9.875 -39.656 -0.981 1 60.94 406 GLU B O 1
ATOM 8790 N N . GLU B 1 407 ? -9.547 -41.781 -1.13 1 66.62 407 GLU B N 1
ATOM 8791 C CA . GLU B 1 407 ? -10.305 -42.188 0.053 1 66.62 407 GLU B CA 1
ATOM 8792 C C . GLU B 1 407 ? -9.375 -42.562 1.203 1 66.62 407 GLU B C 1
ATOM 8794 O O . GLU B 1 407 ? -9.711 -43.438 2.023 1 66.62 407 GLU B O 1
ATOM 8799 N N . GLU B 1 408 ? -8.266 -41.844 1.221 1 76.06 408 GLU B N 1
ATOM 8800 C CA . GLU B 1 408 ? -7.285 -42.156 2.254 1 76.06 408 GLU B CA 1
ATOM 8801 C C . GLU B 1 408 ? -7.73 -41.625 3.615 1 76.06 408 GLU B C 1
ATOM 8803 O O . GLU B 1 408 ? -8.25 -40.531 3.719 1 76.06 408 GLU B O 1
ATOM 8808 N N . THR B 1 409 ? -7.652 -42.469 4.664 1 76.88 409 THR B N 1
ATOM 8809 C CA . THR B 1 409 ? -7.934 -42.094 6.043 1 76.88 409 THR B CA 1
ATOM 8810 C C . THR B 1 409 ? -6.793 -41.25 6.613 1 76.88 409 THR B C 1
ATOM 8812 O O . THR B 1 409 ? -5.699 -41.219 6.043 1 76.88 409 THR B O 1
ATOM 8815 N N . LYS B 1 410 ? -6.969 -40.594 7.656 1 80.31 410 LYS B N 1
ATOM 8816 C CA . LYS B 1 410 ? -5.969 -39.781 8.328 1 80.31 410 LYS B CA 1
ATOM 8817 C C . LYS B 1 410 ? -4.762 -40.594 8.75 1 80.31 410 LYS B C 1
ATOM 8819 O O . LYS B 1 410 ? -3.621 -40.156 8.648 1 80.31 410 LYS B O 1
ATOM 8824 N N . ASP B 1 411 ? -5.023 -41.844 9.18 1 85.25 411 ASP B N 1
ATOM 8825 C CA . ASP B 1 411 ? -3.955 -42.719 9.641 1 85.25 411 ASP B CA 1
ATOM 8826 C C . ASP B 1 411 ? -3.076 -43.188 8.477 1 85.25 411 ASP B C 1
ATOM 8828 O O . ASP B 1 411 ? -1.856 -43.281 8.617 1 85.25 411 ASP B O 1
ATOM 8832 N N . GLU B 1 412 ? -3.762 -43.438 7.426 1 84.56 412 GLU B N 1
ATOM 8833 C CA . GLU B 1 412 ? -3.012 -43.812 6.234 1 84.56 412 GLU B CA 1
ATOM 8834 C C . GLU B 1 412 ? -2.145 -42.656 5.723 1 84.56 412 GLU B C 1
ATOM 8836 O O . GLU B 1 412 ? -1.025 -42.906 5.258 1 84.56 412 GLU B O 1
ATOM 8841 N N . MET B 1 413 ? -2.666 -41.625 5.828 1 85.81 413 MET B N 1
ATOM 8842 C CA . MET B 1 413 ? -1.935 -40.406 5.422 1 85.81 413 MET B CA 1
ATOM 8843 C C . MET B 1 413 ? -0.696 -40.219 6.289 1 85.81 413 MET B C 1
ATOM 8845 O O . MET B 1 413 ? 0.388 -39.938 5.773 1 85.81 413 MET B O 1
ATOM 8849 N N . ASN B 1 414 ? -0.829 -40.406 7.609 1 88.38 414 ASN B N 1
ATOM 8850 C CA . ASN B 1 414 ? 0.297 -40.281 8.523 1 88.38 414 ASN B CA 1
ATOM 8851 C C . ASN B 1 414 ? 1.362 -41.344 8.266 1 88.38 414 ASN B C 1
ATOM 8853 O O . ASN B 1 414 ? 2.559 -41.031 8.344 1 88.38 414 ASN B O 1
ATOM 8857 N N . SER B 1 415 ? 0.878 -42.469 8 1 88.62 415 SER B N 1
ATOM 8858 C CA . SER B 1 415 ? 1.81 -43.562 7.719 1 88.62 415 SER B CA 1
ATOM 8859 C C . SER B 1 415 ? 2.598 -43.312 6.441 1 88.62 415 SER B C 1
ATOM 8861 O O . SER B 1 415 ? 3.785 -43.625 6.359 1 88.62 415 SER B O 1
ATOM 8863 N N . ARG B 1 416 ? 1.885 -42.781 5.488 1 88.31 416 ARG B N 1
ATOM 8864 C CA . ARG B 1 416 ? 2.547 -42.438 4.238 1 88.31 416 ARG B CA 1
ATOM 8865 C C . ARG B 1 416 ? 3.643 -41.406 4.473 1 88.31 416 ARG B C 1
ATOM 8867 O O . ARG B 1 416 ? 4.77 -41.562 4 1 88.31 416 ARG B O 1
ATOM 8874 N N . MET B 1 417 ? 3.373 -40.469 5.199 1 89.69 417 MET B N 1
ATOM 8875 C CA . MET B 1 417 ? 4.316 -39.375 5.48 1 89.69 417 MET B CA 1
ATOM 8876 C C . MET B 1 417 ? 5.516 -39.906 6.273 1 89.69 417 MET B C 1
ATOM 8878 O O . MET B 1 417 ? 6.66 -39.594 5.945 1 89.69 417 MET B O 1
ATOM 8882 N N . GLU B 1 418 ? 5.266 -40.688 7.262 1 90.62 418 GLU B N 1
ATOM 8883 C CA . GLU B 1 418 ? 6.328 -41.25 8.102 1 90.62 418 GLU B CA 1
ATOM 8884 C C . GLU B 1 418 ? 7.25 -42.156 7.301 1 90.62 418 GLU B C 1
ATOM 8886 O O . GLU B 1 418 ? 8.461 -42.188 7.523 1 90.62 418 GLU B O 1
ATOM 8891 N N . ARG B 1 419 ? 6.648 -42.844 6.438 1 90.5 419 ARG B N 1
ATOM 8892 C CA . ARG B 1 419 ? 7.438 -43.75 5.605 1 90.5 419 ARG B CA 1
ATOM 8893 C C . ARG B 1 419 ? 8.375 -42.969 4.691 1 90.5 419 ARG B C 1
ATOM 8895 O O . ARG B 1 419 ? 9.539 -43.344 4.516 1 90.5 419 ARG B O 1
ATOM 8902 N N . LEU B 1 420 ? 7.879 -41.969 4.145 1 91 420 LEU B N 1
ATOM 8903 C CA . LEU B 1 420 ? 8.68 -41.156 3.244 1 91 420 LEU B CA 1
ATOM 8904 C C . LEU B 1 420 ? 9.805 -40.469 4.004 1 91 420 LEU B C 1
ATOM 8906 O O . LEU B 1 420 ? 10.93 -40.344 3.502 1 91 420 LEU B O 1
ATOM 8910 N N . ILE B 1 421 ? 9.547 -40.031 5.211 1 92.06 421 ILE B N 1
ATOM 8911 C CA . ILE B 1 421 ? 10.539 -39.344 6.043 1 92.06 421 ILE B CA 1
ATOM 8912 C C . ILE B 1 421 ? 11.641 -40.344 6.418 1 92.06 421 ILE B C 1
ATOM 8914 O O . ILE B 1 421 ? 12.828 -40.031 6.316 1 92.06 421 ILE B O 1
ATOM 8918 N N . TYR B 1 422 ? 11.227 -41.469 6.816 1 90.69 422 TYR B N 1
ATOM 8919 C CA . TYR B 1 422 ? 12.172 -42.469 7.242 1 90.69 422 TYR B CA 1
ATOM 8920 C C . TYR B 1 422 ? 13.094 -42.875 6.098 1 90.69 422 TYR B C 1
ATOM 8922 O O . TYR B 1 422 ? 14.312 -43 6.281 1 90.69 422 TYR B O 1
ATOM 8930 N N . LYS B 1 423 ? 12.562 -43.031 5.035 1 89.38 423 LYS B N 1
ATOM 8931 C CA . LYS B 1 423 ? 13.336 -43.469 3.875 1 89.38 423 LYS B CA 1
ATOM 8932 C C . LYS B 1 423 ? 14.297 -42.344 3.418 1 89.38 423 LYS B C 1
ATOM 8934 O O . LYS B 1 423 ? 15.43 -42.625 3.023 1 89.38 423 LYS B O 1
ATOM 8939 N N . ALA B 1 424 ? 13.844 -41.156 3.391 1 90.56 424 ALA B N 1
ATOM 8940 C CA . ALA B 1 424 ? 14.68 -40.031 2.99 1 90.56 424 ALA B CA 1
ATOM 8941 C C . ALA B 1 424 ? 15.875 -39.875 3.924 1 90.56 424 ALA B C 1
ATOM 8943 O O . ALA B 1 424 ? 16.984 -39.562 3.48 1 90.56 424 ALA B O 1
ATOM 8944 N N . ASN B 1 425 ? 15.672 -40.156 5.18 1 89 425 ASN B N 1
ATOM 8945 C CA . ASN B 1 425 ? 16.734 -40 6.172 1 89 425 ASN B CA 1
ATOM 8946 C C . ASN B 1 425 ? 17.672 -41.219 6.16 1 89 425 ASN B C 1
ATOM 8948 O O . ASN B 1 425 ? 18.844 -41.094 6.527 1 89 425 ASN B O 1
ATOM 8952 N N . SER B 1 426 ? 17.109 -42.312 5.73 1 86.69 426 SER B N 1
ATOM 8953 C CA . SER B 1 426 ? 17.906 -43.562 5.75 1 86.69 426 SER B CA 1
ATOM 8954 C C . SER B 1 426 ? 18.781 -43.656 4.504 1 86.69 426 SER B C 1
ATOM 8956 O O . SER B 1 426 ? 19.781 -44.375 4.508 1 86.69 426 SER B O 1
ATOM 8958 N N . ASN B 1 427 ? 18.375 -43 3.484 1 84.44 427 ASN B N 1
ATOM 8959 C CA . ASN B 1 427 ? 19.172 -43.062 2.26 1 84.44 427 ASN B CA 1
ATOM 8960 C C . ASN B 1 427 ? 20.5 -42.312 2.428 1 84.44 427 ASN B C 1
ATOM 8962 O O . ASN B 1 427 ? 20.516 -41.188 2.93 1 84.44 427 ASN B O 1
ATOM 8966 N N . PRO B 1 428 ? 21.594 -42.938 2.191 1 80.88 428 PRO B N 1
ATOM 8967 C CA . PRO B 1 428 ? 22.875 -42.281 2.322 1 80.88 428 PRO B CA 1
ATOM 8968 C C . PRO B 1 428 ? 23.062 -41.125 1.318 1 80.88 428 PRO B C 1
ATOM 8970 O O . PRO B 1 428 ? 22.719 -41.281 0.141 1 80.88 428 PRO B O 1
ATOM 8973 N N . LEU B 1 429 ? 23.297 -40 1.752 1 83.69 429 LEU B N 1
ATOM 8974 C CA . LEU B 1 429 ? 23.547 -38.844 0.915 1 83.69 429 LEU B CA 1
ATOM 8975 C C . LEU B 1 429 ? 25.031 -38.438 0.941 1 83.69 429 LEU B C 1
ATOM 8977 O O . LEU B 1 429 ? 25.625 -38.312 2.014 1 83.69 429 LEU B O 1
ATOM 8981 N N . ASP B 1 430 ? 25.641 -38.469 -0.239 1 80.94 430 ASP B N 1
ATOM 8982 C CA . ASP B 1 430 ? 27.031 -38.031 -0.343 1 80.94 430 ASP B CA 1
ATOM 8983 C C . ASP B 1 430 ? 27.125 -36.5 -0.252 1 80.94 430 ASP B C 1
ATOM 8985 O O . ASP B 1 430 ? 26.812 -35.812 -1.213 1 80.94 430 ASP B O 1
ATOM 8989 N N . LEU B 1 431 ? 27.469 -36.031 0.838 1 83.5 431 LEU B N 1
ATOM 8990 C CA . LEU B 1 431 ? 27.578 -34.562 1.041 1 83.5 431 LEU B CA 1
ATOM 8991 C C . LEU B 1 431 ? 28.938 -34.062 0.588 1 83.5 431 LEU B C 1
ATOM 8993 O O . LEU B 1 431 ? 29.203 -32.844 0.666 1 83.5 431 LEU B O 1
ATOM 8997 N N . GLY B 1 432 ? 29.703 -34.875 -0.065 1 72.75 432 GLY B N 1
ATOM 8998 C CA . GLY B 1 432 ? 31 -34.469 -0.576 1 72.75 432 GLY B CA 1
ATOM 8999 C C . GLY B 1 432 ? 31.953 -34 0.513 1 72.75 432 GLY B C 1
ATOM 9000 O O . GLY B 1 432 ? 32.781 -33.125 0.29 1 72.75 432 GLY B O 1
ATOM 9001 N N . LYS B 1 433 ? 31.859 -34.5 1.755 1 73.56 433 LYS B N 1
ATOM 9002 C CA . LYS B 1 433 ? 32.688 -34.094 2.877 1 73.56 433 LYS B CA 1
ATOM 9003 C C . LYS B 1 433 ? 34.156 -34.5 2.658 1 73.56 433 LYS B C 1
ATOM 9005 O O . LYS B 1 433 ? 34.438 -35.594 2.15 1 73.56 433 LYS B O 1
ATOM 9010 N N . MET B 1 434 ? 35 -33.469 2.574 1 61.22 434 MET B N 1
ATOM 9011 C CA . MET B 1 434 ? 36.406 -33.844 2.59 1 61.22 434 MET B CA 1
ATOM 9012 C C . MET B 1 434 ? 36.781 -34.5 3.9 1 61.22 434 MET B C 1
ATOM 9014 O O . MET B 1 434 ? 36.25 -34.188 4.957 1 61.22 434 MET B O 1
ATOM 9018 N N . ALA B 1 435 ? 37.312 -35.781 3.918 1 49.12 435 ALA B N 1
ATOM 9019 C CA . ALA B 1 435 ? 37.781 -36.562 5.062 1 49.12 435 ALA B CA 1
ATOM 9020 C C . ALA B 1 435 ? 38.469 -35.656 6.094 1 49.12 435 ALA B C 1
ATOM 9022 O O . ALA B 1 435 ? 39.562 -35.156 5.844 1 49.12 435 ALA B O 1
ATOM 9023 N N . THR B 1 436 ? 37.844 -34.75 6.699 1 46.62 436 THR B N 1
ATOM 9024 C CA . THR B 1 436 ? 38.594 -34 7.703 1 46.62 436 THR B CA 1
ATOM 9025 C C . THR B 1 436 ? 39.125 -34.906 8.805 1 46.62 436 THR B C 1
ATOM 9027 O O . THR B 1 436 ? 38.438 -35.844 9.227 1 46.62 436 THR B O 1
ATOM 9030 N N . ASP B 1 437 ? 40.469 -35.125 8.914 1 39.69 437 ASP B N 1
ATOM 9031 C CA . ASP B 1 437 ? 41.062 -35.594 10.156 1 39.69 437 ASP B CA 1
ATOM 9032 C C . ASP B 1 437 ? 40.344 -35.031 11.375 1 39.69 437 ASP B C 1
ATOM 9034 O O . ASP B 1 437 ? 39.969 -33.844 11.375 1 39.69 437 ASP B O 1
ATOM 9038 N N . ASP B 1 438 ? 39.656 -35.812 12.172 1 39.09 438 ASP B N 1
ATOM 9039 C CA . ASP B 1 438 ? 39.031 -35.469 13.445 1 39.09 438 ASP B CA 1
ATOM 9040 C C . ASP B 1 438 ? 39.719 -34.25 14.094 1 39.09 438 ASP B C 1
ATOM 9042 O O . ASP B 1 438 ? 39.312 -33.844 15.188 1 39.09 438 ASP B O 1
ATOM 9046 N N . ASN B 1 439 ? 41 -34.156 14.055 1 37.53 439 ASN B N 1
ATOM 9047 C CA . ASN B 1 439 ? 41.938 -33.312 14.805 1 37.53 439 ASN B CA 1
ATOM 9048 C C . ASN B 1 439 ? 41.906 -31.859 14.312 1 37.53 439 ASN B C 1
ATOM 9050 O O . ASN B 1 439 ? 42.062 -31.609 13.109 1 37.53 439 ASN B O 1
ATOM 9054 N N . GLY B 1 440 ? 41.406 -30.5 14.531 1 39.09 440 GLY B N 1
ATOM 9055 C CA . GLY B 1 440 ? 41.219 -29.062 14.586 1 39.09 440 GLY B CA 1
ATOM 9056 C C . GLY B 1 440 ? 40.25 -28.547 13.531 1 39.09 440 GLY B C 1
ATOM 9057 O O . GLY B 1 440 ? 40.562 -28.641 12.328 1 39.09 440 GLY B O 1
ATOM 9058 N N . THR B 1 441 ? 38.969 -28.578 13.57 1 43.81 441 THR B N 1
ATOM 9059 C CA . THR B 1 441 ? 37.812 -28.094 12.82 1 43.81 441 THR B CA 1
ATOM 9060 C C . THR B 1 441 ? 38.031 -26.656 12.344 1 43.81 441 THR B C 1
ATOM 9062 O O . THR B 1 441 ? 37.938 -25.719 13.141 1 43.81 441 THR B O 1
ATOM 9065 N N . THR B 1 442 ? 38.969 -26.328 11.578 1 44.16 442 THR B N 1
ATOM 9066 C CA . THR B 1 442 ? 39.094 -24.969 11.055 1 44.16 442 THR B CA 1
ATOM 9067 C C . THR B 1 442 ? 37.875 -24.562 10.25 1 44.16 442 THR B C 1
ATOM 9069 O O . THR B 1 442 ? 37.562 -25.172 9.219 1 44.16 442 THR B O 1
ATOM 9072 N N . GLU B 1 443 ? 36.812 -24.125 10.836 1 53.66 443 GLU B N 1
ATOM 9073 C CA . GLU B 1 443 ? 35.656 -23.516 10.195 1 53.66 443 GLU B CA 1
ATOM 9074 C C . GLU B 1 443 ? 36.062 -22.312 9.352 1 53.66 443 GLU B C 1
ATOM 9076 O O . GLU B 1 443 ? 36.938 -21.547 9.742 1 53.66 443 GLU B O 1
ATOM 9081 N N . PHE B 1 444 ? 35.906 -22.422 8.023 1 53.31 444 PHE B N 1
ATOM 9082 C CA . PHE B 1 444 ? 36.156 -21.312 7.117 1 53.31 444 PHE B CA 1
ATOM 9083 C C . PHE B 1 444 ? 35.188 -20.172 7.398 1 53.31 444 PHE B C 1
ATOM 9085 O O . PHE B 1 444 ? 33.969 -20.391 7.531 1 53.31 444 PHE B O 1
ATOM 9092 N N . THR B 1 445 ? 35.688 -19.156 8.117 1 51.78 445 THR B N 1
ATOM 9093 C CA . THR B 1 445 ? 34.875 -17.953 8.273 1 51.78 445 THR B CA 1
ATOM 9094 C C . THR B 1 445 ? 34.938 -17.078 7.027 1 51.78 445 THR B C 1
ATOM 9096 O O . THR B 1 445 ? 36.031 -16.688 6.613 1 51.78 445 THR B O 1
ATOM 9099 N N . MET B 1 446 ? 34.062 -17.188 6.203 1 49.66 446 MET B N 1
ATOM 9100 C CA . MET B 1 446 ? 34 -16.266 5.07 1 49.66 446 MET B CA 1
ATOM 9101 C C . MET B 1 446 ? 33.625 -14.867 5.527 1 49.66 446 MET B C 1
ATOM 9103 O O . MET B 1 446 ? 32.562 -14.672 6.133 1 49.66 446 MET B O 1
ATOM 9107 N N . VAL B 1 447 ? 34.594 -14.078 6.039 1 44.94 447 VAL B N 1
ATOM 9108 C CA . VAL B 1 447 ? 34.312 -12.695 6.406 1 44.94 447 VAL B CA 1
ATOM 9109 C C . VAL B 1 447 ? 34 -11.883 5.156 1 44.94 447 VAL B C 1
ATOM 9111 O O . VAL B 1 447 ? 34.75 -11.922 4.172 1 44.94 447 VAL B O 1
ATOM 9114 N N . SER B 1 448 ? 32.906 -11.656 4.832 1 48.97 448 SER B N 1
ATOM 9115 C CA . SER B 1 448 ? 32.562 -10.688 3.795 1 48.97 448 SER B CA 1
ATOM 9116 C C . SER B 1 448 ? 33.188 -9.328 4.082 1 48.97 448 SER B C 1
ATOM 9118 O O . SER B 1 448 ? 32.656 -8.539 4.855 1 48.97 448 SER B O 1
ATOM 9120 N N . ARG B 1 449 ? 34.438 -9.172 4.531 1 43.59 449 ARG B N 1
ATOM 9121 C CA . ARG B 1 449 ? 35.094 -7.941 4.996 1 43.59 449 ARG B CA 1
ATOM 9122 C C . ARG B 1 449 ? 34.906 -6.809 3.994 1 43.59 449 ARG B C 1
ATOM 9124 O O . ARG B 1 449 ? 35.406 -5.707 4.188 1 43.59 449 ARG B O 1
ATOM 9131 N N . GLY B 1 450 ? 34.594 -6.895 2.701 1 54.03 450 GLY B N 1
ATOM 9132 C CA . GLY B 1 450 ? 35.031 -5.781 1.871 1 54.03 450 GLY B CA 1
ATOM 9133 C C . GLY B 1 450 ? 34 -4.668 1.792 1 54.03 450 GLY B C 1
ATOM 9134 O O . GLY B 1 450 ? 32.812 -4.902 1.971 1 54.03 450 GLY B O 1
ATOM 9135 N N . GLY B 1 451 ? 34.344 -3.494 2.416 1 60.62 451 GLY B N 1
ATOM 9136 C CA . GLY B 1 451 ? 33.625 -2.252 2.186 1 60.62 451 GLY B CA 1
ATOM 9137 C C . GLY B 1 451 ? 33.344 -1.998 0.722 1 60.62 451 GLY B C 1
ATOM 9138 O O . GLY B 1 451 ? 33.656 -2.828 -0.135 1 60.62 451 GLY B O 1
ATOM 9139 N N . PRO B 1 452 ? 32.688 -0.986 0.466 1 71 452 PRO B N 1
ATOM 9140 C CA . PRO B 1 452 ? 32.375 -0.635 -0.922 1 71 452 PRO B CA 1
ATOM 9141 C C . PRO B 1 452 ? 33.625 -0.547 -1.802 1 71 452 PRO B C 1
ATOM 9143 O O . PRO B 1 452 ? 34.688 -0.095 -1.344 1 71 452 PRO B O 1
ATOM 9146 N N . LYS B 1 453 ? 33.625 -1.126 -2.891 1 73.69 453 LYS B N 1
ATOM 9147 C CA . LYS B 1 453 ? 34.75 -1.18 -3.816 1 73.69 453 LYS B CA 1
ATOM 9148 C C . LYS B 1 453 ? 34.938 0.156 -4.531 1 73.69 453 LYS B C 1
ATOM 9150 O O . LYS B 1 453 ? 36.062 0.524 -4.879 1 73.69 453 LYS B O 1
ATOM 9155 N N . ALA B 1 454 ? 33.906 0.95 -4.621 1 82 454 ALA B N 1
ATOM 9156 C CA . ALA B 1 454 ? 34 2.24 -5.301 1 82 454 ALA B CA 1
ATOM 9157 C C . ALA B 1 454 ? 34.469 3.33 -4.352 1 82 454 ALA B C 1
ATOM 9159 O O . ALA B 1 454 ? 34.188 3.299 -3.154 1 82 454 ALA B O 1
ATOM 9160 N N . GLY B 1 455 ? 35.25 4.227 -4.871 1 81.62 455 GLY B N 1
ATOM 9161 C CA . GLY B 1 455 ? 35.688 5.371 -4.094 1 81.62 455 GLY B CA 1
ATOM 9162 C C . GLY B 1 455 ? 34.562 6.262 -3.635 1 81.62 455 GLY B C 1
ATOM 9163 O O . GLY B 1 455 ? 33.438 6.168 -4.148 1 81.62 455 GLY B O 1
ATOM 9164 N N . ILE B 1 456 ? 34.875 7.086 -2.744 1 83.69 456 ILE B N 1
ATOM 9165 C CA . ILE B 1 456 ? 33.844 7.922 -2.113 1 83.69 456 ILE B CA 1
ATOM 9166 C C . ILE B 1 456 ? 33.312 8.914 -3.131 1 83.69 456 ILE B C 1
ATOM 9168 O O . ILE B 1 456 ? 32.094 9.219 -3.125 1 83.69 456 ILE B O 1
ATOM 9172 N N . ILE B 1 457 ? 34.125 9.469 -3.994 1 85.69 457 ILE B N 1
ATOM 9173 C CA . ILE B 1 457 ? 33.688 10.453 -4.977 1 85.69 457 ILE B CA 1
ATOM 9174 C C . ILE B 1 457 ? 32.781 9.781 -6.02 1 85.69 457 ILE B C 1
ATOM 9176 O O . ILE B 1 457 ? 31.797 10.359 -6.461 1 85.69 457 ILE B O 1
ATOM 9180 N N . THR B 1 458 ? 33.188 8.586 -6.402 1 87.75 458 THR B N 1
ATOM 9181 C CA . THR B 1 458 ? 32.375 7.832 -7.352 1 87.75 458 THR B CA 1
ATOM 9182 C C . THR B 1 458 ? 31.031 7.457 -6.73 1 87.75 458 THR B C 1
ATOM 9184 O O . THR B 1 458 ? 30 7.492 -7.402 1 87.75 458 THR B O 1
ATOM 9187 N N . GLN B 1 459 ? 31.125 7.09 -5.469 1 90.44 459 GLN B N 1
ATOM 9188 C CA . GLN B 1 459 ? 29.891 6.797 -4.758 1 90.44 459 GLN B CA 1
ATOM 9189 C C . GLN B 1 459 ? 28.953 8.008 -4.758 1 90.44 459 GLN B C 1
ATOM 9191 O O . GLN B 1 459 ? 27.781 7.891 -5.109 1 90.44 459 GLN B O 1
ATOM 9196 N N . PHE B 1 460 ? 29.594 9.133 -4.469 1 88.94 460 PHE B N 1
ATOM 9197 C CA . PHE B 1 460 ? 28.812 10.359 -4.387 1 88.94 460 PHE B CA 1
ATOM 9198 C C . PHE B 1 460 ? 28.219 10.711 -5.746 1 88.94 460 PHE B C 1
ATOM 9200 O O . PHE B 1 460 ? 27.031 11.016 -5.844 1 88.94 460 PHE B O 1
ATOM 9207 N N . ARG B 1 461 ? 28.969 10.703 -6.738 1 89.5 461 ARG B N 1
ATOM 9208 C CA . ARG B 1 461 ? 28.531 11.086 -8.078 1 89.5 461 ARG B CA 1
ATOM 9209 C C . ARG B 1 461 ? 27.422 10.172 -8.57 1 89.5 461 ARG B C 1
ATOM 9211 O O . ARG B 1 461 ? 26.422 10.641 -9.125 1 89.5 461 ARG B O 1
ATOM 9218 N N . THR B 1 462 ? 27.562 8.898 -8.367 1 91.75 462 THR B N 1
ATOM 9219 C CA . THR B 1 462 ? 26.594 7.91 -8.828 1 91.75 462 THR B CA 1
ATOM 9220 C C . THR B 1 462 ? 25.297 8.023 -8.047 1 91.75 462 THR B C 1
ATOM 9222 O O . THR B 1 462 ? 24.203 7.969 -8.633 1 91.75 462 THR B O 1
ATOM 9225 N N . LEU B 1 463 ? 25.453 8.203 -6.781 1 93.12 463 LEU B N 1
ATOM 9226 C CA . LEU B 1 463 ? 24.281 8.336 -5.934 1 93.12 463 LEU B CA 1
ATOM 9227 C C . LEU B 1 463 ? 23.562 9.656 -6.211 1 93.12 463 LEU B C 1
ATOM 9229 O O . LEU B 1 463 ? 22.328 9.703 -6.199 1 93.12 463 LEU B O 1
ATOM 9233 N N . PHE B 1 464 ? 24.328 10.742 -6.43 1 91.44 464 PHE B N 1
ATOM 9234 C CA . PHE B 1 464 ? 23.75 12.031 -6.789 1 91.44 464 PHE B CA 1
ATOM 9235 C C . PHE B 1 464 ? 22.953 11.93 -8.086 1 91.44 464 PHE B C 1
ATOM 9237 O O . PHE B 1 464 ? 21.828 12.43 -8.172 1 91.44 464 PHE B O 1
ATOM 9244 N N . LYS B 1 465 ? 23.516 11.281 -9.031 1 92.31 465 LYS B N 1
ATOM 9245 C CA . LYS B 1 465 ? 22.859 11.125 -10.328 1 92.31 465 LYS B CA 1
ATOM 9246 C C . LYS B 1 465 ? 21.562 10.336 -10.188 1 92.31 465 LYS B C 1
ATOM 9248 O O . LYS B 1 465 ? 20.547 10.68 -10.805 1 92.31 465 LYS B O 1
ATOM 9253 N N . ARG B 1 466 ? 21.562 9.305 -9.422 1 92.69 466 ARG B N 1
ATOM 9254 C CA . ARG B 1 466 ? 20.375 8.484 -9.203 1 92.69 466 ARG B CA 1
ATOM 9255 C C . ARG B 1 466 ? 19.266 9.289 -8.523 1 92.69 466 ARG B C 1
ATOM 9257 O O . ARG B 1 466 ? 18.125 9.281 -8.961 1 92.69 466 ARG B O 1
ATOM 9264 N N . SER B 1 467 ? 19.719 9.914 -7.453 1 91 467 SER B N 1
ATOM 9265 C CA . SER B 1 467 ? 18.734 10.68 -6.688 1 91 467 SER B CA 1
ATOM 9266 C C . SER B 1 467 ? 18.141 11.812 -7.523 1 91 467 SER B C 1
ATOM 9268 O O . SER B 1 467 ? 16.938 12.078 -7.457 1 91 467 SER B O 1
ATOM 9270 N N . PHE B 1 468 ? 18.984 12.445 -8.273 1 90.25 468 PHE B N 1
ATOM 9271 C CA . PHE B 1 468 ? 18.531 13.547 -9.117 1 90.25 468 PHE B CA 1
ATOM 9272 C C . PHE B 1 468 ? 17.562 13.055 -10.18 1 90.25 468 PHE B C 1
ATOM 9274 O O . PHE B 1 468 ? 16.531 13.68 -10.414 1 90.25 468 PHE B O 1
ATOM 9281 N N . ARG B 1 469 ? 17.844 11.938 -10.789 1 91 469 ARG B N 1
ATOM 9282 C CA . ARG B 1 469 ? 16.969 11.359 -11.812 1 91 469 ARG B CA 1
ATOM 9283 C C . ARG B 1 469 ? 15.633 10.938 -11.211 1 91 469 ARG B C 1
ATOM 9285 O O . ARG B 1 469 ? 14.578 11.117 -11.828 1 91 469 ARG B O 1
ATOM 9292 N N . GLU B 1 470 ? 15.688 10.344 -10.047 1 89.56 470 GLU B N 1
ATOM 9293 C CA . GLU B 1 470 ? 14.484 9.883 -9.367 1 89.56 470 GLU B CA 1
ATOM 9294 C C . GLU B 1 470 ? 13.547 11.047 -9.062 1 89.56 470 GLU B C 1
ATOM 9296 O O . GLU B 1 470 ? 12.328 10.922 -9.18 1 89.56 470 GLU B O 1
ATOM 9301 N N . VAL B 1 471 ? 14.141 12.141 -8.727 1 86 471 VAL B N 1
ATOM 9302 C CA . VAL B 1 471 ? 13.336 13.289 -8.312 1 86 471 VAL B CA 1
ATOM 9303 C C . VAL B 1 471 ? 12.758 13.984 -9.539 1 86 471 VAL B C 1
ATOM 9305 O O . VAL B 1 471 ? 11.586 14.359 -9.555 1 86 471 VAL B O 1
ATOM 9308 N N . ILE B 1 472 ? 13.508 14.109 -10.594 1 88 472 ILE B N 1
ATOM 9309 C CA . ILE B 1 472 ? 13.094 14.875 -11.766 1 88 472 ILE B CA 1
ATOM 9310 C C . ILE B 1 472 ? 12.094 14.062 -12.578 1 88 472 ILE B C 1
ATOM 9312 O O . ILE B 1 472 ? 11.188 14.633 -13.211 1 88 472 ILE B O 1
ATOM 9316 N N . ARG B 1 473 ? 12.188 12.734 -12.5 1 88.56 473 ARG B N 1
ATOM 9317 C CA . ARG B 1 473 ? 11.328 11.875 -13.312 1 88.56 473 ARG B CA 1
ATOM 9318 C C . ARG B 1 473 ? 10.047 11.523 -12.57 1 88.56 473 ARG B C 1
ATOM 9320 O O . ARG B 1 473 ? 9.133 10.93 -13.141 1 88.56 473 ARG B O 1
ATOM 9327 N N . GLY B 1 474 ? 10.016 11.836 -11.328 1 86 474 GLY B N 1
ATOM 9328 C CA . GLY B 1 474 ? 8.781 11.633 -10.578 1 86 474 GLY B CA 1
ATOM 9329 C C . GLY B 1 474 ? 7.73 12.695 -10.867 1 86 474 GLY B C 1
ATOM 9330 O O . GLY B 1 474 ? 7.477 13.562 -10.039 1 86 474 GLY B O 1
ATOM 9331 N N . LYS B 1 475 ? 7.047 12.562 -11.93 1 82.5 475 LYS B N 1
ATOM 9332 C CA . LYS B 1 475 ? 6.156 13.586 -12.461 1 82.5 475 LYS B CA 1
ATOM 9333 C C . LYS B 1 475 ? 4.988 13.844 -11.516 1 82.5 475 LYS B C 1
ATOM 9335 O O . LYS B 1 475 ? 4.625 14.992 -11.258 1 82.5 475 LYS B O 1
ATOM 9340 N N . THR B 1 476 ? 4.434 12.797 -10.992 1 77.25 476 THR B N 1
ATOM 9341 C CA . THR B 1 476 ? 3.275 12.938 -10.117 1 77.25 476 THR B CA 1
ATOM 9342 C C . THR B 1 476 ? 3.635 13.742 -8.875 1 77.25 476 THR B C 1
ATOM 9344 O O . THR B 1 476 ? 2.9 14.648 -8.477 1 77.25 476 THR B O 1
ATOM 9347 N N . THR B 1 477 ? 4.754 13.445 -8.312 1 78.38 477 THR B N 1
ATOM 9348 C CA . THR B 1 477 ? 5.203 14.141 -7.109 1 78.38 477 THR B CA 1
ATOM 9349 C C . THR B 1 477 ? 5.531 15.594 -7.418 1 78.38 477 THR B C 1
ATOM 9351 O O . THR B 1 477 ? 5.203 16.5 -6.637 1 78.38 477 THR B O 1
ATOM 9354 N N . LEU B 1 478 ? 6.113 15.883 -8.531 1 82.12 478 LEU B N 1
ATOM 9355 C CA . LEU B 1 478 ? 6.484 17.234 -8.93 1 82.12 478 LEU B CA 1
ATOM 9356 C C . LEU B 1 478 ? 5.246 18.078 -9.188 1 82.12 478 LEU B C 1
ATOM 9358 O O . LEU B 1 478 ? 5.188 19.25 -8.773 1 82.12 478 LEU B O 1
ATOM 9362 N N . ILE B 1 479 ? 4.312 17.5 -9.789 1 82.38 479 ILE B N 1
ATOM 9363 C CA . ILE B 1 479 ? 3.082 18.219 -10.086 1 82.38 479 ILE B CA 1
ATOM 9364 C C . ILE B 1 479 ? 2.346 18.547 -8.781 1 82.38 479 ILE B C 1
ATOM 9366 O O . ILE B 1 479 ? 1.867 19.656 -8.594 1 82.38 479 ILE B O 1
ATOM 9370 N N . LEU B 1 480 ? 2.307 17.594 -7.941 1 75.75 480 LEU B N 1
ATOM 9371 C CA . LEU B 1 480 ? 1.624 17.797 -6.668 1 75.75 480 LEU B CA 1
ATOM 9372 C C . LEU B 1 480 ? 2.297 18.906 -5.859 1 75.75 480 LEU B C 1
ATOM 9374 O O . LEU B 1 480 ? 1.62 19.766 -5.289 1 75.75 480 LEU B O 1
ATOM 9378 N N . LYS B 1 481 ? 3.557 18.922 -5.824 1 81.62 481 LYS B N 1
ATOM 9379 C CA . LYS B 1 481 ? 4.293 19.938 -5.09 1 81.62 481 LYS B CA 1
ATOM 9380 C C . LYS B 1 481 ? 4.094 21.328 -5.715 1 81.62 481 LYS B C 1
ATOM 9382 O O . LYS B 1 481 ? 3.971 22.328 -5 1 81.62 481 LYS B O 1
ATOM 9387 N N . THR B 1 482 ? 4.094 21.312 -7.035 1 84.38 482 THR B N 1
ATOM 9388 C CA . THR B 1 482 ? 3.906 22.578 -7.742 1 84.38 482 THR B CA 1
ATOM 9389 C C . THR B 1 482 ? 2.514 23.141 -7.477 1 84.38 482 THR B C 1
ATOM 9391 O O . THR B 1 482 ? 2.369 24.328 -7.184 1 84.38 482 THR B O 1
ATOM 9394 N N . VAL B 1 483 ? 1.58 22.297 -7.535 1 79.88 483 VAL B N 1
ATOM 9395 C CA . VAL B 1 483 ? 0.208 22.719 -7.293 1 79.88 483 VAL B CA 1
ATOM 9396 C C . VAL B 1 483 ? 0.069 23.219 -5.852 1 79.88 483 VAL B C 1
ATOM 9398 O O . VAL B 1 483 ? -0.602 24.219 -5.598 1 79.88 483 VAL B O 1
ATOM 9401 N N . GLN B 1 484 ? 0.669 22.562 -5 1 81.25 484 GLN B N 1
ATOM 9402 C CA . GLN B 1 484 ? 0.624 22.953 -3.596 1 81.25 484 GLN B CA 1
ATOM 9403 C C . GLN B 1 484 ? 1.257 24.328 -3.385 1 81.25 484 GLN B C 1
ATOM 9405 O O . GLN B 1 484 ? 0.698 25.172 -2.686 1 81.25 484 GLN B O 1
ATOM 9410 N N . GLN B 1 485 ? 2.404 24.578 -4.047 1 83.94 485 GLN B N 1
ATOM 9411 C CA . GLN B 1 485 ? 3.111 25.844 -3.9 1 83.94 485 GLN B CA 1
ATOM 9412 C C . GLN B 1 485 ? 2.322 26.984 -4.531 1 83.94 485 GLN B C 1
ATOM 9414 O O . GLN B 1 485 ? 2.219 28.062 -3.949 1 83.94 485 GLN B O 1
ATOM 9419 N N . ILE B 1 486 ? 1.751 26.672 -5.664 1 83.75 486 ILE B N 1
ATOM 9420 C CA . ILE B 1 486 ? 0.98 27.688 -6.359 1 83.75 486 ILE B CA 1
ATOM 9421 C C . ILE B 1 486 ? -0.294 28 -5.578 1 83.75 486 ILE B C 1
ATOM 9423 O O . ILE B 1 486 ? -0.633 29.172 -5.363 1 83.75 486 ILE B O 1
ATOM 9427 N N . SER B 1 487 ? -0.946 26.984 -5.16 1 81.81 487 SER B N 1
ATOM 9428 C CA . SER B 1 487 ? -2.189 27.188 -4.422 1 81.81 487 SER B CA 1
ATOM 9429 C C . SER B 1 487 ? -1.951 27.984 -3.141 1 81.81 487 SER B C 1
ATOM 9431 O O . SER B 1 487 ? -2.705 28.906 -2.83 1 81.81 487 SER B O 1
ATOM 9433 N N . LEU B 1 488 ? -0.935 27.688 -2.4 1 84.69 488 LEU B N 1
ATOM 9434 C CA . LEU B 1 488 ? -0.625 28.406 -1.169 1 84.69 488 LEU B CA 1
ATOM 9435 C C . LEU B 1 488 ? -0.219 29.844 -1.467 1 84.69 488 LEU B C 1
ATOM 9437 O O . LEU B 1 488 ? -0.595 30.766 -0.736 1 84.69 488 LEU B O 1
ATOM 9441 N N . GLY B 1 489 ? 0.594 29.953 -2.557 1 84.44 489 GLY B N 1
ATOM 9442 C CA . GLY B 1 489 ? 0.983 31.297 -2.957 1 84.44 489 GLY B CA 1
ATOM 9443 C C . GLY B 1 489 ? -0.197 32.188 -3.314 1 84.44 489 GLY B C 1
ATOM 9444 O O . GLY B 1 489 ? -0.271 33.344 -2.883 1 84.44 489 GLY B O 1
ATOM 9445 N N . VAL B 1 490 ? -1.118 31.609 -3.967 1 82.31 490 VAL B N 1
ATOM 9446 C CA . VAL B 1 490 ? -2.295 32.344 -4.398 1 82.31 490 VAL B CA 1
ATOM 9447 C C . VAL B 1 490 ? -3.188 32.656 -3.193 1 82.31 490 VAL B C 1
ATOM 9449 O O . VAL B 1 490 ? -3.777 33.719 -3.104 1 82.31 490 VAL B O 1
ATOM 9452 N N . ILE B 1 491 ? -3.203 31.75 -2.312 1 80.88 491 ILE B N 1
ATOM 9453 C CA . ILE B 1 491 ? -4.02 31.938 -1.118 1 80.88 491 ILE B CA 1
ATOM 9454 C C . ILE B 1 491 ? -3.439 33.062 -0.268 1 80.88 491 ILE B C 1
ATOM 9456 O O . ILE B 1 491 ? -4.152 34 0.1 1 80.88 491 ILE B O 1
ATOM 9460 N N . TYR B 1 492 ? -2.154 33.031 -0.008 1 84.31 492 TYR B N 1
ATOM 9461 C CA . TYR B 1 492 ? -1.511 34.094 0.761 1 84.31 492 TYR B CA 1
ATOM 9462 C C . TYR B 1 492 ? -1.6 35.438 0.032 1 84.31 492 TYR B C 1
ATOM 9464 O O . TYR B 1 492 ? -1.937 36.438 0.635 1 84.31 492 TYR B O 1
ATOM 9472 N N . GLY B 1 493 ? -1.325 35.375 -1.281 1 81.75 493 GLY B N 1
ATOM 9473 C CA . GLY B 1 493 ? -1.325 36.594 -2.088 1 81.75 493 GLY B CA 1
ATOM 9474 C C . GLY B 1 493 ? -2.703 37.188 -2.246 1 81.75 493 GLY B C 1
ATOM 9475 O O . GLY B 1 493 ? -2.838 38.406 -2.371 1 81.75 493 GLY B O 1
ATOM 9476 N N . GLY B 1 494 ? -3.658 36.375 -2.252 1 77.44 494 GLY B N 1
ATOM 9477 C CA . GLY B 1 494 ? -5.02 36.844 -2.41 1 77.44 494 GLY B CA 1
ATOM 9478 C C . GLY B 1 494 ? -5.617 37.406 -1.125 1 77.44 494 GLY B C 1
ATOM 9479 O O . GLY B 1 494 ? -6.496 38.25 -1.158 1 77.44 494 GLY B O 1
ATOM 9480 N N . ILE B 1 495 ? -5.059 37 -0.008 1 79.38 495 ILE B N 1
ATOM 9481 C CA . ILE B 1 495 ? -5.656 37.375 1.274 1 79.38 495 ILE B CA 1
ATOM 9482 C C . ILE B 1 495 ? -4.922 38.562 1.875 1 79.38 495 ILE B C 1
ATOM 9484 O O . ILE B 1 495 ? -5.547 39.5 2.387 1 79.38 495 ILE B O 1
ATOM 9488 N N . TYR B 1 496 ? -3.639 38.562 1.819 1 80.44 496 TYR B N 1
ATOM 9489 C CA . TYR B 1 496 ? -2.852 39.594 2.463 1 80.44 496 TYR B CA 1
ATOM 9490 C C . TYR B 1 496 ? -2.551 40.719 1.488 1 80.44 496 TYR B C 1
ATOM 9492 O O . TYR B 1 496 ? -2.184 40.5 0.336 1 80.44 496 TYR B O 1
ATOM 9500 N N . SER B 1 497 ? -2.922 41.906 1.795 1 81.56 497 SER B N 1
ATOM 9501 C CA . SER B 1 497 ? -2.521 43.125 1.117 1 81.56 497 SER B CA 1
ATOM 9502 C C . SER B 1 497 ? -1.867 44.094 2.086 1 81.56 497 SER B C 1
ATOM 9504 O O . SER B 1 497 ? -2.557 44.781 2.857 1 81.56 497 SER B O 1
ATOM 9506 N N . LEU B 1 498 ? -0.541 44.188 2.008 1 84.12 498 LEU B N 1
ATOM 9507 C CA . LEU B 1 498 ? 0.216 44.906 3.021 1 84.12 498 LEU B CA 1
ATOM 9508 C C . LEU B 1 498 ? 0.464 46.344 2.584 1 84.12 498 LEU B C 1
ATOM 9510 O O . LEU B 1 498 ? 0.77 46.594 1.417 1 84.12 498 LEU B O 1
ATOM 9514 N N . GLY B 1 499 ? 0.086 47.25 3.465 1 79.31 499 GLY B N 1
ATOM 9515 C CA . GLY B 1 499 ? 0.373 48.656 3.277 1 79.31 499 GLY B CA 1
ATOM 9516 C C . GLY B 1 499 ? 1.33 49.219 4.312 1 79.31 499 GLY B C 1
ATOM 9517 O O . GLY B 1 499 ? 2.197 48.5 4.816 1 79.31 499 GLY B O 1
ATOM 9518 N N . THR B 1 500 ? 1.407 50.5 4.551 1 79.5 500 THR B N 1
ATOM 9519 C CA . THR B 1 500 ? 2.32 51.125 5.496 1 79.5 500 THR B CA 1
ATOM 9520 C C . THR B 1 500 ? 1.572 51.594 6.738 1 79.5 500 THR B C 1
ATOM 9522 O O . THR B 1 500 ? 2.115 52.344 7.551 1 79.5 500 THR B O 1
ATOM 9525 N N . ASN B 1 501 ? 0.344 51.062 6.906 1 77.94 501 ASN B N 1
ATOM 9526 C CA . ASN B 1 501 ? -0.409 51.406 8.102 1 77.94 501 ASN B CA 1
ATOM 9527 C C . ASN B 1 501 ? -0.016 50.531 9.289 1 77.94 501 ASN B C 1
ATOM 9529 O O . ASN B 1 501 ? 0.674 49.531 9.125 1 77.94 501 ASN B O 1
ATOM 9533 N N . GLN B 1 502 ? -0.423 50.938 10.523 1 77.12 502 GLN B N 1
ATOM 9534 C CA . GLN B 1 502 ? -0.029 50.25 11.742 1 77.12 502 GLN B CA 1
ATOM 9535 C C . GLN B 1 502 ? -0.609 48.812 11.789 1 77.12 502 GLN B C 1
ATOM 9537 O O . GLN B 1 502 ? 0.025 47.906 12.305 1 77.12 502 GLN B O 1
ATOM 9542 N N . ALA B 1 503 ? -1.795 48.688 11.227 1 72.38 503 ALA B N 1
ATOM 9543 C CA . ALA B 1 503 ? -2.424 47.375 11.195 1 72.38 503 ALA B CA 1
ATOM 9544 C C . ALA B 1 503 ? -1.639 46.406 10.312 1 72.38 503 ALA B C 1
ATOM 9546 O O . ALA B 1 503 ? -1.652 45.188 10.539 1 72.38 503 ALA B O 1
ATOM 9547 N N . SER B 1 504 ? -0.919 46.969 9.359 1 80.56 504 SER B N 1
ATOM 9548 C CA . SER B 1 504 ? -0.163 46.156 8.414 1 80.56 504 SER B CA 1
ATOM 9549 C C . SER B 1 504 ? 1.054 45.531 9.078 1 80.56 504 SER B C 1
ATOM 9551 O O . SER B 1 504 ? 1.624 44.562 8.555 1 80.56 504 SER B O 1
ATOM 9553 N N . ILE B 1 505 ? 1.448 46.094 10.242 1 81.75 505 ILE B N 1
ATOM 9554 C CA . ILE B 1 505 ? 2.607 45.562 10.938 1 81.75 505 ILE B CA 1
ATOM 9555 C C . ILE B 1 505 ? 2.285 44.156 11.461 1 81.75 505 ILE B C 1
ATOM 9557 O O . ILE B 1 505 ? 3.031 43.219 11.211 1 81.75 505 ILE B O 1
ATOM 9561 N N . GLN B 1 506 ? 1.192 44.062 12.125 1 76.5 506 GLN B N 1
ATOM 9562 C CA . GLN B 1 506 ? 0.797 42.75 12.641 1 76.5 506 GLN B CA 1
ATOM 9563 C C . GLN B 1 506 ? 0.503 41.781 11.508 1 76.5 506 GLN B C 1
ATOM 9565 O O . GLN B 1 506 ? 0.793 40.562 11.617 1 76.5 506 GLN B O 1
ATOM 9570 N N . ASP B 1 507 ? -0.058 42.25 10.406 1 80.56 507 ASP B N 1
ATOM 9571 C CA . ASP B 1 507 ? -0.351 41.406 9.25 1 80.56 507 ASP B CA 1
ATOM 9572 C C . ASP B 1 507 ? 0.934 40.875 8.617 1 80.56 507 ASP B C 1
ATOM 9574 O O . ASP B 1 507 ? 0.974 39.75 8.133 1 80.56 507 ASP B O 1
ATOM 9578 N N . ARG B 1 508 ? 1.935 41.781 8.641 1 87.25 508 ARG B N 1
ATOM 9579 C CA . ARG B 1 508 ? 3.213 41.375 8.078 1 87.25 508 ARG B CA 1
ATOM 9580 C C . ARG B 1 508 ? 3.824 40.25 8.898 1 87.25 508 ARG B C 1
ATOM 9582 O O . ARG B 1 508 ? 4.309 39.25 8.336 1 87.25 508 ARG B O 1
ATOM 9589 N N . PHE B 1 509 ? 3.742 40.406 10.219 1 84.12 509 PHE B N 1
ATOM 9590 C CA . PHE B 1 509 ? 4.25 39.344 11.086 1 84.12 509 PHE B CA 1
ATOM 9591 C C . PHE B 1 509 ? 3.445 38.062 10.906 1 84.12 509 PHE B C 1
ATOM 9593 O O . PHE B 1 509 ? 4.012 36.969 10.875 1 84.12 509 PHE B O 1
ATOM 9600 N N . GLY B 1 510 ? 2.189 38.219 10.789 1 81.31 510 GLY B N 1
ATOM 9601 C CA . GLY B 1 510 ? 1.327 37.062 10.586 1 81.31 510 GLY B CA 1
ATOM 9602 C C . GLY B 1 510 ? 1.604 36.312 9.289 1 81.31 510 GLY B C 1
ATOM 9603 O O . GLY B 1 510 ? 1.696 35.094 9.266 1 81.31 510 GLY B O 1
ATOM 9604 N N . LEU B 1 511 ? 1.764 37.031 8.25 1 87.31 511 LEU B N 1
ATOM 9605 C CA . LEU B 1 511 ? 2.031 36.469 6.941 1 87.31 511 LEU B CA 1
ATOM 9606 C C . LEU B 1 511 ? 3.369 35.719 6.941 1 87.31 511 LEU B C 1
ATOM 9608 O O . LEU B 1 511 ? 3.455 34.594 6.477 1 87.31 511 LEU B O 1
ATOM 9612 N N . LEU B 1 512 ? 4.406 36.406 7.477 1 91.56 512 LEU B N 1
ATOM 9613 C CA . LEU B 1 512 ? 5.738 35.812 7.465 1 91.56 512 LEU B CA 1
ATOM 9614 C C . LEU B 1 512 ? 5.789 34.594 8.344 1 91.56 512 LEU B C 1
ATOM 9616 O O . LEU B 1 512 ? 6.488 33.625 8.016 1 91.56 512 LEU B O 1
ATOM 9620 N N . SER B 1 513 ? 5.082 34.625 9.445 1 88.06 513 SER B N 1
ATOM 9621 C CA . SER B 1 513 ? 4.996 33.438 10.297 1 88.06 513 SER B CA 1
ATOM 9622 C C . SER B 1 513 ? 4.309 32.281 9.57 1 88.06 513 SER B C 1
ATOM 9624 O O . SER B 1 513 ? 4.766 31.141 9.633 1 88.06 513 SER B O 1
ATOM 9626 N N . LEU B 1 514 ? 3.299 32.594 8.852 1 87 514 LEU B N 1
ATOM 9627 C CA . LEU B 1 514 ? 2.562 31.562 8.117 1 87 514 LEU B CA 1
ATOM 9628 C C . LEU B 1 514 ? 3.412 30.984 6.992 1 87 514 LEU B C 1
ATOM 9630 O O . LEU B 1 514 ? 3.32 29.781 6.691 1 87 514 LEU B O 1
ATOM 9634 N N . ILE B 1 515 ? 4.168 31.859 6.383 1 92.44 515 ILE B N 1
ATOM 9635 C CA . ILE B 1 515 ? 5.055 31.406 5.316 1 92.44 515 ILE B CA 1
ATOM 9636 C C . ILE B 1 515 ? 6.082 30.422 5.887 1 92.44 515 ILE B C 1
ATOM 9638 O O . ILE B 1 515 ? 6.324 29.359 5.309 1 92.44 515 ILE B O 1
ATOM 9642 N N . ALA B 1 516 ? 6.645 30.766 7.004 1 92.31 516 ALA B N 1
ATOM 9643 C CA . ALA B 1 516 ? 7.637 29.891 7.629 1 92.31 516 ALA B CA 1
ATOM 9644 C C . ALA B 1 516 ? 7.012 28.562 8.055 1 92.31 516 ALA B C 1
ATOM 9646 O O . ALA B 1 516 ? 7.59 27.5 7.832 1 92.31 516 ALA B O 1
ATOM 9647 N N . ILE B 1 517 ? 5.871 28.625 8.633 1 88.5 517 ILE B N 1
ATOM 9648 C CA . ILE B 1 517 ? 5.176 27.422 9.102 1 88.5 517 ILE B CA 1
ATOM 9649 C C . ILE B 1 517 ? 4.75 26.578 7.91 1 88.5 517 ILE B C 1
ATOM 9651 O O . ILE B 1 517 ? 4.969 25.359 7.902 1 88.5 517 ILE B O 1
ATOM 9655 N N . GLY B 1 518 ? 4.145 27.234 6.941 1 87.31 518 GLY B N 1
ATOM 9656 C CA . GLY B 1 518 ? 3.67 26.516 5.762 1 87.31 518 GLY B CA 1
ATOM 9657 C C . GLY B 1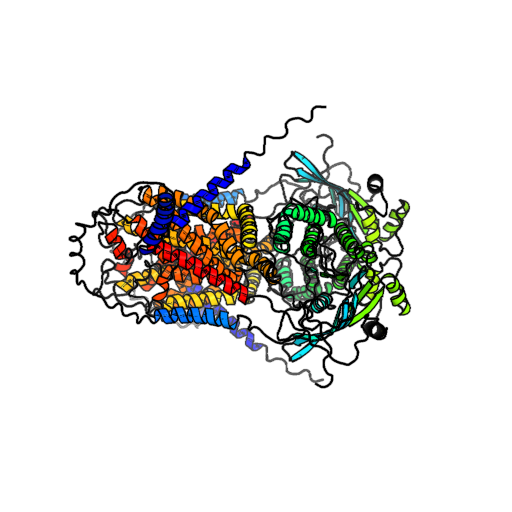 518 ? 4.781 25.828 4.996 1 87.31 518 GLY B C 1
ATOM 9658 O O . GLY B 1 518 ? 4.637 24.672 4.578 1 87.31 518 GLY B O 1
ATOM 9659 N N . SER B 1 519 ? 5.848 26.578 4.797 1 89.38 519 SER B N 1
ATOM 9660 C CA . SER B 1 519 ? 6.98 26.016 4.074 1 89.38 519 SER B CA 1
ATOM 9661 C C . SER B 1 519 ? 7.582 24.828 4.828 1 89.38 519 SER B C 1
ATOM 9663 O O . SER B 1 519 ? 7.961 23.828 4.223 1 89.38 519 SER B O 1
ATOM 9665 N N . ALA B 1 520 ? 7.688 24.953 6.125 1 90.44 520 ALA B N 1
ATOM 9666 C CA . ALA B 1 520 ? 8.219 23.859 6.934 1 90.44 520 ALA B CA 1
ATOM 9667 C C . ALA B 1 520 ? 7.293 22.641 6.883 1 90.44 520 ALA B C 1
ATOM 9669 O O . ALA B 1 520 ? 7.754 21.516 6.738 1 90.44 520 ALA B O 1
ATOM 9670 N N . ASN B 1 521 ? 6.078 22.906 7.016 1 86.75 521 ASN B N 1
ATOM 9671 C CA . ASN B 1 521 ? 5.102 21.812 7.008 1 86.75 521 ASN B CA 1
ATOM 9672 C C . ASN B 1 521 ? 5.129 21.047 5.691 1 86.75 521 ASN B C 1
ATOM 9674 O O . ASN B 1 521 ? 5.129 19.812 5.688 1 86.75 521 ASN B O 1
ATOM 9678 N N . MET B 1 522 ? 5.141 21.766 4.633 1 84.62 522 MET B N 1
ATOM 9679 C CA . MET B 1 522 ? 5.121 21.141 3.316 1 84.62 522 MET B CA 1
ATOM 9680 C C . MET B 1 522 ? 6.391 20.328 3.08 1 84.62 522 MET B C 1
ATOM 9682 O O . MET B 1 522 ? 6.328 19.188 2.604 1 84.62 522 MET B O 1
ATOM 9686 N N . ALA B 1 523 ? 7.492 20.922 3.416 1 87.38 523 ALA B N 1
ATOM 9687 C CA . ALA B 1 523 ? 8.773 20.266 3.176 1 87.38 523 ALA B CA 1
ATOM 9688 C C . ALA B 1 523 ? 8.922 19.016 4.043 1 87.38 523 ALA B C 1
ATOM 9690 O O . ALA B 1 523 ? 9.297 17.953 3.551 1 87.38 523 ALA B O 1
ATOM 9691 N N . VAL B 1 524 ? 8.578 19.078 5.309 1 89.25 524 VAL B N 1
ATOM 9692 C CA . VAL B 1 524 ? 8.727 17.969 6.23 1 89.25 524 VAL B CA 1
ATOM 9693 C C . VAL B 1 524 ? 7.746 16.859 5.859 1 89.25 524 VAL B C 1
ATOM 9695 O O . VAL B 1 524 ? 8.125 15.68 5.785 1 89.25 524 VAL B O 1
ATOM 9698 N N . ALA B 1 525 ? 6.539 17.234 5.605 1 83.69 525 ALA B N 1
ATOM 9699 C CA . ALA B 1 525 ? 5.508 16.25 5.281 1 83.69 525 ALA B CA 1
ATOM 9700 C C . ALA B 1 525 ? 5.855 15.5 4.004 1 83.69 525 ALA B C 1
ATOM 9702 O O . ALA B 1 525 ? 5.652 14.281 3.914 1 83.69 525 ALA B O 1
ATOM 9703 N N . SER B 1 526 ? 6.336 16.203 3.045 1 82.75 526 SER B N 1
ATOM 9704 C CA . SER B 1 526 ? 6.699 15.586 1.773 1 82.75 526 SER B CA 1
ATOM 9705 C C . SER B 1 526 ? 7.82 14.57 1.951 1 82.75 526 SER B C 1
ATOM 9707 O O . SER B 1 526 ? 7.785 13.492 1.36 1 82.75 526 SER B O 1
ATOM 9709 N N . THR B 1 527 ? 8.734 14.891 2.744 1 84.75 527 THR B N 1
ATOM 9710 C CA . THR B 1 527 ? 9.883 14.016 2.963 1 84.75 527 THR B CA 1
ATOM 9711 C C . THR B 1 527 ? 9.477 12.781 3.762 1 84.75 527 THR B C 1
ATOM 9713 O O . THR B 1 527 ? 9.93 11.672 3.471 1 84.75 527 THR B O 1
ATOM 9716 N N . ILE B 1 528 ? 8.594 12.969 4.68 1 85.81 528 ILE B N 1
ATOM 9717 C CA . ILE B 1 528 ? 8.141 11.875 5.527 1 85.81 528 ILE B CA 1
ATOM 9718 C C . ILE B 1 528 ? 7.34 10.875 4.695 1 85.81 528 ILE B C 1
ATOM 9720 O O . ILE B 1 528 ? 7.402 9.664 4.93 1 85.81 528 ILE B O 1
ATOM 9724 N N . ARG B 1 529 ? 6.73 11.297 3.711 1 78.94 529 ARG B N 1
ATOM 9725 C CA . ARG B 1 529 ? 5.887 10.438 2.883 1 78.94 529 ARG B CA 1
ATOM 9726 C C . ARG B 1 529 ? 6.723 9.625 1.908 1 78.94 529 ARG B C 1
ATOM 9728 O O . ARG B 1 529 ? 6.383 8.484 1.593 1 78.94 529 ARG B O 1
ATOM 9735 N N . SER B 1 530 ? 7.781 10.086 1.47 1 77.88 530 SER B N 1
ATOM 9736 C CA . SER B 1 530 ? 8.531 9.461 0.383 1 77.88 530 SER B CA 1
ATOM 9737 C C . SER B 1 530 ? 9.703 8.648 0.917 1 77.88 530 SER B C 1
ATOM 9739 O O . SER B 1 530 ? 10.086 7.641 0.323 1 77.88 530 SER B O 1
ATOM 9741 N N . PHE B 1 531 ? 10.242 8.945 2.066 1 82.56 531 PHE B N 1
ATOM 9742 C CA . PHE B 1 531 ? 11.539 8.43 2.467 1 82.56 531 PHE B CA 1
ATOM 9743 C C . PHE B 1 531 ? 11.43 6.984 2.947 1 82.56 531 PHE B C 1
ATOM 9745 O O . PHE B 1 531 ? 12.312 6.168 2.689 1 82.56 531 PHE B O 1
ATOM 9752 N N . PRO B 1 532 ? 10.398 6.715 3.619 1 79.19 532 PRO B N 1
ATOM 9753 C CA . PRO B 1 532 ? 10.375 5.34 4.121 1 79.19 532 PRO B CA 1
ATOM 9754 C C . PRO B 1 532 ? 10.398 4.301 3 1 79.19 532 PRO B C 1
ATOM 9756 O O . PRO B 1 532 ? 11 3.236 3.154 1 79.19 532 PRO B O 1
ATOM 9759 N N . ARG B 1 533 ? 9.844 4.547 1.917 1 79.88 533 ARG B N 1
ATOM 9760 C CA . ARG B 1 533 ? 9.906 3.646 0.771 1 79.88 533 ARG B CA 1
ATOM 9761 C C . ARG B 1 533 ? 11.328 3.543 0.234 1 79.88 533 ARG B C 1
ATOM 9763 O O . ARG B 1 533 ? 11.781 2.459 -0.142 1 79.88 533 ARG B O 1
ATOM 9770 N N . GLU B 1 534 ? 11.938 4.66 0.197 1 85.75 534 GLU B N 1
ATOM 9771 C CA . GLU B 1 534 ? 13.328 4.699 -0.233 1 85.75 534 GLU B CA 1
ATOM 9772 C C . GLU B 1 534 ? 14.242 4.02 0.785 1 85.75 534 GLU B C 1
ATOM 9774 O O . GLU B 1 534 ? 15.211 3.361 0.411 1 85.75 534 GLU B O 1
ATOM 9779 N N . LYS B 1 535 ? 13.867 4.188 2.02 1 85.38 535 LYS B N 1
ATOM 9780 C CA . LYS B 1 535 ? 14.656 3.611 3.104 1 85.38 535 LYS B CA 1
ATOM 9781 C C . LYS B 1 535 ? 14.734 2.092 2.98 1 85.38 535 LYS B C 1
ATOM 9783 O O . LYS B 1 535 ? 15.781 1.496 3.234 1 85.38 535 LYS B O 1
ATOM 9788 N N . ALA B 1 536 ? 13.711 1.452 2.512 1 79.75 536 ALA B N 1
ATOM 9789 C CA . ALA B 1 536 ? 13.672 -0.001 2.369 1 79.75 536 ALA B CA 1
ATOM 9790 C C . ALA B 1 536 ? 14.664 -0.476 1.314 1 79.75 536 ALA B C 1
ATOM 9792 O O . ALA B 1 536 ? 15.305 -1.519 1.479 1 79.75 536 ALA B O 1
ATOM 9793 N N . ILE B 1 537 ? 14.828 0.241 0.296 1 86.56 537 ILE B N 1
ATOM 9794 C CA . ILE B 1 537 ? 15.742 -0.112 -0.785 1 86.56 537 ILE B CA 1
ATOM 9795 C C . ILE B 1 537 ? 17.172 0.193 -0.367 1 86.56 537 ILE B C 1
ATOM 9797 O O . ILE B 1 537 ? 18.062 -0.654 -0.502 1 86.56 537 ILE B O 1
ATOM 9801 N N . VAL B 1 538 ? 17.359 1.352 0.21 1 86.69 538 VAL B N 1
ATOM 9802 C CA . VAL B 1 538 ? 18.688 1.845 0.539 1 86.69 538 VAL B CA 1
ATOM 9803 C C . VAL B 1 538 ? 19.281 1.022 1.684 1 86.69 538 VAL B C 1
ATOM 9805 O O . VAL B 1 538 ? 20.484 0.756 1.71 1 86.69 538 VAL B O 1
ATOM 9808 N N . SER B 1 539 ? 18.438 0.656 2.611 1 80.31 539 SER B N 1
ATOM 9809 C CA . SER B 1 539 ? 18.922 -0.153 3.727 1 80.31 539 SER B CA 1
ATOM 9810 C C . SER B 1 539 ? 19.5 -1.476 3.24 1 80.31 539 SER B C 1
ATOM 9812 O O . SER B 1 539 ? 20.516 -1.939 3.756 1 80.31 539 SER B O 1
ATOM 9814 N N . ASN B 1 540 ? 18.891 -2.066 2.18 1 77 540 ASN B N 1
ATOM 9815 C CA . ASN B 1 540 ? 19.391 -3.314 1.614 1 77 540 ASN B CA 1
ATOM 9816 C C . ASN B 1 540 ? 20.688 -3.102 0.849 1 77 540 ASN B C 1
ATOM 9818 O O . ASN B 1 540 ? 21.594 -3.947 0.891 1 77 540 ASN B O 1
ATOM 9822 N N . GLU B 1 541 ? 20.719 -2.01 0.202 1 82.56 541 GLU B N 1
ATOM 9823 C CA . GLU B 1 541 ? 21.938 -1.695 -0.559 1 82.56 541 GLU B CA 1
ATOM 9824 C C . GLU B 1 541 ? 23.109 -1.437 0.368 1 82.56 541 GLU B C 1
ATOM 9826 O O . GLU B 1 541 ? 24.234 -1.854 0.078 1 82.56 541 GLU B O 1
ATOM 9831 N N . ILE B 1 542 ? 22.859 -0.815 1.416 1 79.38 542 ILE B N 1
ATOM 9832 C CA . ILE B 1 542 ? 23.906 -0.505 2.377 1 79.38 542 ILE B CA 1
ATOM 9833 C C . ILE B 1 542 ? 24.312 -1.772 3.129 1 79.38 542 ILE B C 1
ATOM 9835 O O . ILE B 1 542 ? 25.5 -1.996 3.393 1 79.38 542 ILE B O 1
ATOM 9839 N N . ALA B 1 543 ? 23.312 -2.592 3.42 1 71.69 543 ALA B N 1
ATOM 9840 C CA . ALA B 1 543 ? 23.578 -3.863 4.082 1 71.69 543 ALA B CA 1
ATOM 9841 C C . ALA B 1 543 ? 24.469 -4.754 3.217 1 71.69 543 ALA B C 1
ATOM 9843 O O . ALA B 1 543 ? 25.281 -5.523 3.732 1 71.69 543 ALA B O 1
ATOM 9844 N N . SER B 1 544 ? 24.281 -4.582 1.912 1 74.38 544 SER B N 1
ATOM 9845 C CA . SER B 1 544 ? 25.094 -5.359 0.978 1 74.38 544 SER B CA 1
ATOM 9846 C C . SER B 1 544 ? 26.422 -4.684 0.714 1 74.38 544 SER B C 1
ATOM 9848 O O . SER B 1 544 ? 27.156 -5.078 -0.199 1 74.38 544 SER B O 1
ATOM 9850 N N . LYS B 1 545 ? 26.688 -3.539 1.407 1 76.44 545 LYS B N 1
ATOM 9851 C CA . LYS B 1 545 ? 27.969 -2.82 1.377 1 76.44 545 LYS B CA 1
ATOM 9852 C C . LYS B 1 545 ? 28.25 -2.26 -0.015 1 76.44 545 LYS B C 1
ATOM 9854 O O . LYS B 1 545 ? 29.375 -2.309 -0.493 1 76.44 545 LYS B O 1
ATOM 9859 N N . MET B 1 546 ? 27.234 -1.866 -0.626 1 82.12 546 MET B N 1
ATOM 9860 C CA . MET B 1 546 ? 27.391 -1.276 -1.953 1 82.12 546 MET B CA 1
ATOM 9861 C C . MET B 1 546 ? 28.016 0.111 -1.86 1 82.12 546 MET B C 1
ATOM 9863 O O . MET B 1 546 ? 28.844 0.481 -2.697 1 82.12 546 MET B O 1
ATOM 9867 N N . TYR B 1 547 ? 27.578 0.859 -0.93 1 86.44 547 TYR B N 1
ATOM 9868 C CA . TYR B 1 547 ? 28.094 2.195 -0.649 1 86.44 547 TYR B CA 1
ATOM 9869 C C . TYR B 1 547 ? 27.938 2.543 0.827 1 86.44 547 TYR B C 1
ATOM 9871 O O . TYR B 1 547 ? 27.344 1.78 1.589 1 86.44 547 TYR B O 1
ATOM 9879 N N . ARG B 1 548 ? 28.594 3.592 1.107 1 80.94 548 ARG B N 1
ATOM 9880 C CA . ARG B 1 548 ? 28.516 4.066 2.486 1 80.94 548 ARG B CA 1
ATOM 9881 C C . ARG B 1 548 ? 27.312 4.988 2.678 1 80.94 548 ARG B C 1
ATOM 9883 O O . ARG B 1 548 ? 26.797 5.547 1.71 1 80.94 548 ARG B O 1
ATOM 9890 N N . THR B 1 549 ? 26.922 5.156 3.875 1 79.75 549 THR B N 1
ATOM 9891 C CA . THR B 1 549 ? 25.719 5.914 4.199 1 79.75 549 THR B CA 1
ATOM 9892 C C . THR B 1 549 ? 25.938 7.406 3.957 1 79.75 549 THR B C 1
ATOM 9894 O O . THR B 1 549 ? 25.031 8.102 3.49 1 79.75 549 THR B O 1
ATOM 9897 N N . LEU B 1 550 ? 27.109 7.949 4.195 1 76.56 550 LEU B N 1
ATOM 9898 C CA . LEU B 1 550 ? 27.375 9.383 4.125 1 76.56 550 LEU B CA 1
ATOM 9899 C C . LEU B 1 550 ? 27.234 9.891 2.695 1 76.56 550 LEU B C 1
ATOM 9901 O O . LEU B 1 550 ? 26.562 10.891 2.451 1 76.56 550 LEU B O 1
ATOM 9905 N N . PRO B 1 551 ? 27.891 9.203 1.75 1 84 551 PRO B N 1
ATOM 9906 C CA . PRO B 1 551 ? 27.719 9.68 0.376 1 84 551 PRO B CA 1
ATOM 9907 C C . PRO B 1 551 ? 26.266 9.648 -0.083 1 84 551 PRO B C 1
ATOM 9909 O O . PRO B 1 551 ? 25.844 10.461 -0.909 1 84 551 PRO B O 1
ATOM 9912 N N . TYR B 1 552 ? 25.547 8.773 0.46 1 87 552 TYR B N 1
ATOM 9913 C CA . TYR B 1 552 ? 24.125 8.695 0.099 1 87 552 TYR B CA 1
ATOM 9914 C C . TYR B 1 552 ? 23.375 9.93 0.571 1 87 552 TYR B C 1
ATOM 9916 O O . TYR B 1 552 ? 22.656 10.555 -0.204 1 87 552 TYR B O 1
ATOM 9924 N N . PHE B 1 553 ? 23.578 10.32 1.773 1 76.81 553 PHE B N 1
ATOM 9925 C CA . PHE B 1 553 ? 22.828 11.43 2.355 1 76.81 553 PHE B CA 1
ATOM 9926 C C . PHE B 1 553 ? 23.234 12.75 1.712 1 76.81 553 PHE B C 1
ATOM 9928 O O . PHE B 1 553 ? 22.375 13.609 1.46 1 76.81 553 PHE B O 1
ATOM 9935 N N . ILE B 1 554 ? 24.453 12.852 1.485 1 76.94 554 ILE B N 1
ATOM 9936 C CA . ILE B 1 554 ? 24.922 14.078 0.852 1 76.94 554 ILE B CA 1
ATOM 9937 C C . ILE B 1 554 ? 24.406 14.156 -0.581 1 76.94 554 ILE B C 1
ATOM 9939 O O . ILE B 1 554 ? 23.969 15.219 -1.039 1 76.94 554 ILE B O 1
ATOM 9943 N N . GLY B 1 555 ? 24.484 13.016 -1.24 1 84.44 555 GLY B N 1
ATOM 9944 C CA . GLY B 1 555 ? 23.953 12.961 -2.592 1 84.44 555 GLY B CA 1
ATOM 9945 C C . GLY B 1 555 ? 22.469 13.273 -2.654 1 84.44 555 GLY B C 1
ATOM 9946 O O . GLY B 1 555 ? 22.016 14.008 -3.533 1 84.44 555 GLY B O 1
ATOM 9947 N N . LYS B 1 556 ? 21.766 12.758 -1.701 1 83 556 LYS B N 1
ATOM 9948 C CA . LYS B 1 556 ? 20.328 12.984 -1.659 1 83 556 LYS B CA 1
ATOM 9949 C C . LYS B 1 556 ? 20 14.453 -1.362 1 83 556 LYS B C 1
ATOM 9951 O O . LYS B 1 556 ? 19.141 15.047 -2.008 1 83 556 LYS B O 1
ATOM 9956 N N . ALA B 1 557 ? 20.688 15.031 -0.429 1 76.12 557 ALA B N 1
ATOM 9957 C CA . ALA B 1 557 ? 20.469 16.422 -0.034 1 76.12 557 ALA B CA 1
ATOM 9958 C C . ALA B 1 557 ? 20.734 17.375 -1.194 1 76.12 557 ALA B C 1
ATOM 9960 O O . ALA B 1 557 ? 19.938 18.266 -1.479 1 76.12 557 ALA B O 1
ATOM 9961 N N . LEU B 1 558 ? 21.812 17.109 -1.848 1 79.38 558 LEU B N 1
ATOM 9962 C CA . LEU B 1 558 ? 22.234 18 -2.926 1 79.38 558 LEU B CA 1
ATOM 9963 C C . LEU B 1 558 ? 21.328 17.828 -4.145 1 79.38 558 LEU B C 1
ATOM 9965 O O . LEU B 1 558 ? 21.094 18.797 -4.887 1 79.38 558 LEU B O 1
ATOM 9969 N N . SER B 1 559 ? 20.875 16.656 -4.324 1 87.19 559 SER B N 1
ATOM 9970 C CA . SER B 1 559 ? 20.016 16.406 -5.477 1 87.19 559 SER B CA 1
ATOM 9971 C C . SER B 1 559 ? 18.672 17.109 -5.328 1 87.19 559 SER B C 1
ATOM 9973 O O . SER B 1 559 ? 18.047 17.469 -6.328 1 87.19 559 SER B O 1
ATOM 9975 N N . GLU B 1 560 ? 18.25 17.375 -4.117 1 82.38 560 GLU B N 1
ATOM 9976 C CA . GLU B 1 560 ? 16.953 17.984 -3.869 1 82.38 560 GLU B CA 1
ATOM 9977 C C . GLU B 1 560 ? 17.047 19.5 -3.824 1 82.38 560 GLU B C 1
ATOM 9979 O O . GLU B 1 560 ? 16.031 20.203 -3.918 1 82.38 560 GLU B O 1
ATOM 9984 N N . LEU B 1 561 ? 18.234 20.062 -3.703 1 82.25 561 LEU B N 1
ATOM 9985 C CA . LEU B 1 561 ? 18.453 21.5 -3.514 1 82.25 561 LEU B CA 1
ATOM 9986 C C . LEU B 1 561 ? 17.859 22.297 -4.668 1 82.25 561 LEU B C 1
ATOM 9988 O O . LEU B 1 561 ? 17.109 23.25 -4.445 1 82.25 561 LEU B O 1
ATOM 9992 N N . PRO B 1 562 ? 18.125 21.891 -5.91 1 84.88 562 PRO B N 1
ATOM 9993 C CA . PRO B 1 562 ? 17.562 22.672 -7.016 1 84.88 562 PRO B CA 1
ATOM 9994 C C . PRO B 1 562 ? 16.031 22.656 -7.031 1 84.88 562 PRO B C 1
ATOM 9996 O O . PRO B 1 562 ? 15.406 23.656 -7.344 1 84.88 562 PRO B O 1
ATOM 9999 N N . LEU B 1 563 ? 15.5 21.594 -6.719 1 86.88 563 LEU B N 1
ATOM 10000 C CA . LEU B 1 563 ? 14.047 21.5 -6.734 1 86.88 563 LEU B CA 1
ATOM 10001 C C . LEU B 1 563 ? 13.43 22.297 -5.602 1 86.88 563 LEU B C 1
ATOM 10003 O O . LEU B 1 563 ? 12.383 22.938 -5.777 1 86.88 563 LEU B O 1
ATOM 10007 N N . VAL B 1 564 ? 14.078 22.25 -4.445 1 87.31 564 VAL B N 1
ATOM 10008 C CA . VAL B 1 564 ? 13.602 23.047 -3.32 1 87.31 564 VAL B CA 1
ATOM 10009 C C . VAL B 1 564 ? 13.648 24.531 -3.682 1 87.31 564 VAL B C 1
ATOM 10011 O O . VAL B 1 564 ? 12.719 25.281 -3.373 1 87.31 564 VAL B O 1
ATOM 10014 N N . ALA B 1 565 ? 14.711 24.906 -4.363 1 87.31 565 ALA B N 1
ATOM 10015 C CA . ALA B 1 565 ? 14.859 26.297 -4.785 1 87.31 565 ALA B CA 1
ATOM 10016 C C . ALA B 1 565 ? 13.781 26.688 -5.785 1 87.31 565 ALA B C 1
ATOM 10018 O O . ALA B 1 565 ? 13.211 27.781 -5.703 1 87.31 565 ALA B O 1
ATOM 10019 N N . VAL B 1 566 ? 13.484 25.797 -6.668 1 89.06 566 VAL B N 1
ATOM 10020 C CA . VAL B 1 566 ? 12.492 26.094 -7.699 1 89.06 566 VAL B CA 1
ATOM 10021 C C . VAL B 1 566 ? 11.109 26.203 -7.062 1 89.06 566 VAL B C 1
ATOM 10023 O O . VAL B 1 566 ? 10.367 27.141 -7.352 1 89.06 566 VAL B O 1
ATOM 10026 N N . PHE B 1 567 ? 10.789 25.281 -6.223 1 88.94 567 PHE B N 1
ATOM 10027 C CA . PHE B 1 567 ? 9.477 25.281 -5.598 1 88.94 567 PHE B CA 1
ATOM 10028 C C . PHE B 1 567 ? 9.305 26.516 -4.711 1 88.94 567 PHE B C 1
ATOM 10030 O O . PHE B 1 567 ? 8.266 27.172 -4.742 1 88.94 567 PHE B O 1
ATOM 10037 N N . ASN B 1 568 ? 10.312 26.766 -3.922 1 89 568 ASN B N 1
ATOM 10038 C CA . ASN B 1 568 ? 10.258 27.953 -3.076 1 89 568 ASN B CA 1
ATOM 10039 C C . ASN B 1 568 ? 10.289 29.234 -3.906 1 89 568 ASN B C 1
ATOM 10041 O O . ASN B 1 568 ? 9.742 30.25 -3.5 1 89 568 ASN B O 1
ATOM 10045 N N . GLY B 1 569 ? 10.945 29.141 -5.086 1 88.69 569 GLY B N 1
ATOM 10046 C CA . GLY B 1 569 ? 10.938 30.266 -6 1 88.69 569 GLY B CA 1
ATOM 10047 C C . GLY B 1 569 ? 9.555 30.562 -6.566 1 88.69 569 GLY B C 1
ATOM 10048 O O . GLY B 1 569 ? 9.148 31.719 -6.629 1 88.69 569 GLY B O 1
ATOM 10049 N N . ILE B 1 570 ? 8.906 29.547 -6.953 1 88.31 570 ILE B N 1
ATOM 10050 C CA . ILE B 1 570 ? 7.551 29.703 -7.473 1 88.31 570 ILE B CA 1
ATOM 10051 C C . ILE B 1 570 ? 6.648 30.297 -6.387 1 88.31 570 ILE B C 1
ATOM 10053 O O . ILE B 1 570 ? 5.977 31.297 -6.609 1 88.31 570 ILE B O 1
ATOM 10057 N N . PHE B 1 571 ? 6.695 29.734 -5.281 1 91.38 571 PHE B N 1
ATOM 10058 C CA . PHE B 1 571 ? 5.887 30.188 -4.156 1 91.38 571 PHE B CA 1
ATOM 10059 C C . PHE B 1 571 ? 6.266 31.609 -3.76 1 91.38 571 PHE B C 1
ATOM 10061 O O . PHE B 1 571 ? 5.395 32.469 -3.625 1 91.38 571 PHE B O 1
ATOM 10068 N N . GLY B 1 572 ? 7.574 31.844 -3.602 1 90.81 572 GLY B N 1
ATOM 10069 C CA . GLY B 1 572 ? 8.07 33.125 -3.152 1 90.81 572 GLY B CA 1
ATOM 10070 C C . GLY B 1 572 ? 7.75 34.25 -4.117 1 90.81 572 GLY B C 1
ATOM 10071 O O . GLY B 1 572 ? 7.395 35.375 -3.697 1 90.81 572 GLY B O 1
ATOM 10072 N N . THR B 1 573 ? 7.828 33.969 -5.398 1 89.75 573 THR B N 1
ATOM 10073 C CA . THR B 1 573 ? 7.559 35 -6.402 1 89.75 573 THR B CA 1
ATOM 10074 C C . THR B 1 573 ? 6.078 35.375 -6.402 1 89.75 573 THR B C 1
ATOM 10076 O O . THR B 1 573 ? 5.738 36.562 -6.5 1 89.75 573 THR B O 1
ATOM 10079 N N . ILE B 1 574 ? 5.273 34.438 -6.234 1 88.69 574 ILE B N 1
ATOM 10080 C CA . ILE B 1 574 ? 3.838 34.688 -6.234 1 88.69 574 ILE B CA 1
ATOM 10081 C C . ILE B 1 574 ? 3.457 35.5 -4.988 1 88.69 574 ILE B C 1
ATOM 10083 O O . ILE B 1 574 ? 2.832 36.562 -5.094 1 88.69 574 ILE B O 1
ATOM 10087 N N . VAL B 1 575 ? 3.936 35.062 -3.881 1 90.38 575 VAL B N 1
ATOM 10088 C CA . VAL B 1 575 ? 3.539 35.656 -2.619 1 90.38 575 VAL B CA 1
ATOM 10089 C C . VAL B 1 575 ? 4.156 37.062 -2.51 1 90.38 575 VAL B C 1
ATOM 10091 O O . VAL B 1 575 ? 3.492 38 -2.086 1 90.38 575 VAL B O 1
ATOM 10094 N N . TYR B 1 576 ? 5.398 37.188 -2.891 1 89 576 TYR B N 1
ATOM 10095 C CA . TYR B 1 576 ? 6.121 38.438 -2.73 1 89 576 TYR B CA 1
ATOM 10096 C C . TYR B 1 576 ? 5.473 39.531 -3.553 1 89 576 TYR B C 1
ATOM 10098 O O . TYR B 1 576 ? 5.301 40.656 -3.068 1 89 576 TYR B O 1
ATOM 10106 N N . HIS B 1 577 ? 5 39.281 -4.711 1 85.12 577 HIS B N 1
ATOM 10107 C CA . HIS B 1 577 ? 4.473 40.312 -5.613 1 85.12 577 HIS B CA 1
ATOM 10108 C C . HIS B 1 577 ? 2.992 40.562 -5.352 1 85.12 577 HIS B C 1
ATOM 10110 O O . HIS B 1 577 ? 2.508 41.688 -5.543 1 85.12 577 HIS B O 1
ATOM 10116 N N . LEU B 1 578 ? 2.354 39.625 -4.855 1 85 578 LEU B N 1
ATOM 10117 C CA . LEU B 1 578 ? 0.917 39.781 -4.656 1 85 578 LEU B CA 1
ATOM 10118 C C . LEU B 1 578 ? 0.625 40.469 -3.316 1 85 578 LEU B C 1
ATOM 10120 O O . LEU B 1 578 ? -0.383 41.156 -3.17 1 85 578 LEU B O 1
ATOM 10124 N N . THR B 1 579 ? 1.414 40.219 -2.291 1 87.31 579 THR B N 1
ATOM 10125 C CA . THR B 1 579 ? 1.097 40.719 -0.947 1 87.31 579 THR B CA 1
ATOM 10126 C C . THR B 1 579 ? 1.605 42.125 -0.739 1 87.31 579 THR B C 1
ATOM 10128 O O . THR B 1 579 ? 1.161 42.812 0.176 1 87.31 579 THR B O 1
ATOM 10131 N N . GLY B 1 580 ? 2.549 42.562 -1.526 1 83.81 580 GLY B N 1
ATOM 10132 C CA . GLY B 1 580 ? 3.07 43.938 -1.396 1 83.81 580 GLY B CA 1
ATOM 10133 C C . GLY B 1 580 ? 4.234 44.031 -0.426 1 83.81 580 GLY B C 1
ATOM 10134 O O . GLY B 1 580 ? 4.383 45.031 0.27 1 83.81 580 GLY B O 1
ATOM 10135 N N . LEU B 1 581 ? 4.934 43.031 -0.256 1 89 581 LEU B N 1
ATOM 10136 C CA . LEU B 1 581 ? 6.164 43.094 0.522 1 89 581 LEU B CA 1
ATOM 10137 C C . LEU B 1 581 ? 7.145 44.094 -0.085 1 89 581 LEU B C 1
ATOM 10139 O O . LEU B 1 581 ? 6.902 44.625 -1.17 1 89 581 LEU B O 1
ATOM 10143 N N . SER B 1 582 ? 8.148 44.375 0.7 1 84.25 582 SER B N 1
ATOM 10144 C CA . SER B 1 582 ? 9.062 45.438 0.302 1 84.25 582 SER B CA 1
ATOM 10145 C C . SER B 1 582 ? 9.594 45.219 -1.107 1 84.25 582 SER B C 1
ATOM 10147 O O . SER B 1 582 ? 10.023 44.125 -1.443 1 84.25 582 SER B O 1
ATOM 10149 N N . ARG B 1 583 ? 9.492 46.219 -1.951 1 78.06 583 ARG B N 1
ATOM 10150 C CA . ARG B 1 583 ? 9.766 46.094 -3.379 1 78.06 583 ARG B CA 1
ATOM 10151 C C . ARG B 1 583 ? 11.25 46.312 -3.67 1 78.06 583 ARG B C 1
ATOM 10153 O O . ARG B 1 583 ? 11.672 46.281 -4.828 1 78.06 583 ARG B O 1
ATOM 10160 N N . MET B 1 584 ? 12.031 46.312 -2.689 1 79.94 584 MET B N 1
ATOM 10161 C CA . MET B 1 584 ? 13.453 46.469 -2.98 1 79.94 584 MET B CA 1
ATOM 10162 C C . MET B 1 584 ? 14.031 45.156 -3.535 1 79.94 584 MET B C 1
ATOM 10164 O O . MET B 1 584 ? 13.797 44.094 -2.982 1 79.94 584 MET B O 1
ATOM 10168 N N . LYS B 1 585 ? 14.68 45.25 -4.68 1 77.19 585 LYS B N 1
ATOM 10169 C CA . LYS B 1 585 ? 15.195 44.094 -5.398 1 77.19 585 LYS B CA 1
ATOM 10170 C C . LYS B 1 585 ? 16.125 43.25 -4.512 1 77.19 585 LYS B C 1
ATOM 10172 O O . LYS B 1 585 ? 16.094 42.031 -4.559 1 77.19 585 LYS B O 1
ATOM 10177 N N . GLY B 1 586 ? 16.922 43.812 -3.705 1 86.25 586 GLY B N 1
ATOM 10178 C CA . GLY B 1 586 ? 17.812 43.094 -2.807 1 86.25 586 GLY B CA 1
ATOM 10179 C C . GLY B 1 586 ? 17.062 42.281 -1.76 1 86.25 586 GLY B C 1
ATOM 10180 O O . GLY B 1 586 ? 17.469 41.188 -1.438 1 86.25 586 GLY B O 1
ATOM 10181 N N . LYS B 1 587 ? 15.961 42.812 -1.338 1 91.25 587 LYS B N 1
ATOM 10182 C CA . LYS B 1 587 ? 15.18 42.125 -0.314 1 91.25 587 LYS B CA 1
ATOM 10183 C C . LYS B 1 587 ? 14.453 40.906 -0.894 1 91.25 587 LYS B C 1
ATOM 10185 O O . LYS B 1 587 ? 14.281 39.906 -0.213 1 91.25 587 LYS B O 1
ATOM 10190 N N . PHE B 1 588 ? 14.133 41.062 -2.15 1 92.44 588 PHE B N 1
ATOM 10191 C CA . PHE B 1 588 ? 13.445 39.938 -2.809 1 92.44 588 PHE B CA 1
ATOM 10192 C C . PHE B 1 588 ? 14.367 38.75 -2.971 1 92.44 588 PHE B C 1
ATOM 10194 O O . PHE B 1 588 ? 13.977 37.625 -2.688 1 92.44 588 PHE B O 1
ATOM 10201 N N . ARG B 1 589 ? 15.555 38.938 -3.447 1 90.94 589 ARG B N 1
ATOM 10202 C CA . ARG B 1 589 ? 16.516 37.875 -3.613 1 90.94 589 ARG B CA 1
ATOM 10203 C C . ARG B 1 589 ? 16.844 37.219 -2.271 1 90.94 589 ARG B C 1
ATOM 10205 O O . ARG B 1 589 ? 17 36 -2.186 1 90.94 589 ARG B O 1
ATOM 10212 N N . ARG B 1 590 ? 17 38.062 -1.242 1 93 590 ARG B N 1
ATOM 10213 C CA . ARG B 1 590 ? 17.266 37.531 0.09 1 93 590 ARG B CA 1
ATOM 10214 C C . ARG B 1 590 ? 16.094 36.719 0.603 1 93 590 ARG B C 1
ATOM 10216 O O . ARG B 1 590 ? 16.281 35.719 1.283 1 93 590 ARG B O 1
ATOM 10223 N N . PHE B 1 591 ? 14.898 37.219 0.272 1 94.62 591 PHE B N 1
ATOM 10224 C CA . PHE B 1 591 ? 13.695 36.5 0.656 1 94.62 591 PHE B CA 1
ATOM 10225 C C . PHE B 1 591 ? 13.688 35.094 0.061 1 94.62 591 PHE B C 1
ATOM 10227 O O . PHE B 1 591 ? 13.43 34.125 0.766 1 94.62 591 PHE B O 1
ATOM 10234 N N . LEU B 1 592 ? 14.039 35.031 -1.187 1 92.38 592 LEU B N 1
ATOM 10235 C CA . LEU B 1 592 ? 14.062 33.719 -1.871 1 92.38 592 LEU B CA 1
ATOM 10236 C C . LEU B 1 592 ? 15.156 32.844 -1.299 1 92.38 592 LEU B C 1
ATOM 10238 O O . LEU B 1 592 ? 14.953 31.625 -1.149 1 92.38 592 LEU B O 1
ATOM 10242 N N . GLY B 1 593 ? 16.266 33.375 -1.043 1 92.06 593 GLY B N 1
ATOM 10243 C CA . GLY B 1 593 ? 17.359 32.625 -0.448 1 92.06 593 GLY B CA 1
ATOM 10244 C C . GLY B 1 593 ? 17.031 32.062 0.929 1 92.06 593 GLY B C 1
ATOM 10245 O O . GLY B 1 593 ? 17.344 30.922 1.245 1 92.06 593 GLY B O 1
ATOM 10246 N N . LEU B 1 594 ? 16.375 32.906 1.744 1 94.81 594 LEU B N 1
ATOM 10247 C CA . LEU B 1 594 ? 16 32.5 3.09 1 94.81 594 LEU B CA 1
ATOM 10248 C C . LEU B 1 594 ? 14.953 31.375 3.037 1 94.81 594 LEU B C 1
ATOM 10250 O O . LEU B 1 594 ? 15.008 30.422 3.826 1 94.81 594 LEU B O 1
ATOM 10254 N N . LEU B 1 595 ? 14.086 31.5 2.1 1 94.44 595 LEU B N 1
ATOM 10255 C CA . LEU B 1 595 ? 13.062 30.469 1.94 1 94.44 595 LEU B CA 1
ATOM 10256 C C . LEU B 1 595 ? 13.688 29.141 1.523 1 94.44 595 LEU B C 1
ATOM 10258 O O . LEU B 1 595 ? 13.266 28.078 1.987 1 94.44 595 LEU B O 1
ATOM 10262 N N . THR B 1 596 ? 14.609 29.219 0.67 1 91.81 596 THR B N 1
ATOM 10263 C CA . THR B 1 596 ? 15.273 28.016 0.19 1 91.81 596 THR B CA 1
ATOM 10264 C C . THR B 1 596 ? 16.062 27.344 1.313 1 91.81 596 THR B C 1
ATOM 10266 O O . THR B 1 596 ? 16.016 26.125 1.468 1 91.81 596 THR B O 1
ATOM 10269 N N . THR B 1 597 ? 16.75 28.141 2.078 1 92.31 597 THR B N 1
ATOM 10270 C CA . THR B 1 597 ? 17.516 27.594 3.195 1 92.31 597 THR B CA 1
ATOM 10271 C C . THR B 1 597 ? 16.578 26.969 4.234 1 92.31 597 THR B C 1
ATOM 10273 O O . THR B 1 597 ? 16.875 25.906 4.781 1 92.31 597 THR B O 1
ATOM 10276 N N . HIS B 1 598 ? 15.492 27.672 4.477 1 94.38 598 HIS B N 1
ATOM 10277 C CA . HIS B 1 598 ? 14.484 27.156 5.391 1 94.38 598 HIS B CA 1
ATOM 10278 C C . HIS B 1 598 ? 13.875 25.859 4.863 1 94.38 598 HIS B C 1
ATOM 10280 O O . HIS B 1 598 ? 13.625 24.922 5.633 1 94.38 598 HIS B O 1
ATOM 10286 N N . GLY B 1 599 ? 13.672 25.828 3.59 1 91.94 599 GLY B N 1
ATOM 10287 C CA . GLY B 1 599 ? 13.156 24.609 2.969 1 91.94 599 GLY B CA 1
ATOM 10288 C C . GLY B 1 599 ? 14.102 23.438 3.086 1 91.94 599 GLY B C 1
ATOM 10289 O O . GLY B 1 599 ? 13.672 22.312 3.369 1 91.94 599 GLY B O 1
ATOM 10290 N N . LEU B 1 600 ? 15.32 23.688 2.918 1 89.75 600 LEU B N 1
ATOM 10291 C CA . LEU B 1 600 ? 16.328 22.641 3.029 1 89.75 600 LEU B CA 1
ATOM 10292 C C . LEU B 1 600 ? 16.406 22.109 4.457 1 89.75 600 LEU B C 1
ATOM 10294 O O . LEU B 1 600 ? 16.516 20.891 4.668 1 89.75 600 LEU B O 1
ATOM 10298 N N . ALA B 1 601 ? 16.406 23 5.344 1 92.38 601 ALA B N 1
ATOM 10299 C CA . ALA B 1 601 ? 16.453 22.609 6.75 1 92.38 601 ALA B CA 1
ATOM 10300 C C . ALA B 1 601 ? 15.211 21.797 7.125 1 92.38 601 ALA B C 1
ATOM 10302 O O . ALA B 1 601 ? 15.312 20.812 7.867 1 92.38 601 ALA B O 1
ATOM 10303 N N . SER B 1 602 ? 14.117 22.203 6.629 1 93.31 602 SER B N 1
ATOM 10304 C CA . SER B 1 602 ? 12.875 21.5 6.906 1 93.31 602 SER B CA 1
ATOM 10305 C C . SER B 1 602 ? 12.883 20.094 6.316 1 93.31 602 SER B C 1
ATOM 10307 O O . SER B 1 602 ? 12.422 19.141 6.949 1 93.31 602 SER B O 1
ATOM 10309 N N . GLU B 1 603 ? 13.391 19.984 5.191 1 90.38 603 GLU B N 1
ATOM 10310 C CA . GLU B 1 603 ? 13.5 18.672 4.566 1 90.38 603 GLU B CA 1
ATOM 10311 C C . GLU B 1 603 ? 14.43 17.766 5.363 1 90.38 603 GLU B C 1
ATOM 10313 O O . GLU B 1 603 ? 14.18 16.562 5.469 1 90.38 603 GLU B O 1
ATOM 10318 N N . ALA B 1 604 ? 15.469 18.359 5.855 1 89.81 604 ALA B N 1
ATOM 10319 C CA . ALA B 1 604 ? 16.422 17.578 6.652 1 89.81 604 ALA B CA 1
ATOM 10320 C C . ALA B 1 604 ? 15.758 17.047 7.922 1 89.81 604 ALA B C 1
ATOM 10322 O O . ALA B 1 604 ? 16.016 15.914 8.336 1 89.81 604 ALA B O 1
ATOM 10323 N N . VAL B 1 605 ? 14.953 17.844 8.492 1 91.62 605 VAL B N 1
ATOM 10324 C CA . VAL B 1 605 ? 14.234 17.406 9.688 1 91.62 605 VAL B CA 1
ATOM 10325 C C . VAL B 1 605 ? 13.258 16.297 9.328 1 91.62 605 VAL B C 1
ATOM 10327 O O . VAL B 1 605 ? 13.078 15.344 10.086 1 91.62 605 VAL B O 1
ATOM 10330 N N . GLY B 1 606 ? 12.664 16.422 8.211 1 90 606 GLY B N 1
ATOM 10331 C CA . GLY B 1 606 ? 11.797 15.359 7.73 1 90 606 GLY B CA 1
ATOM 10332 C C . GLY B 1 606 ? 12.516 14.039 7.555 1 90 606 GLY B C 1
ATOM 10333 O O . GLY B 1 606 ? 11.953 12.977 7.824 1 90 606 GLY B O 1
ATOM 10334 N N . LEU B 1 607 ? 13.727 14.102 7.141 1 88.12 607 LEU B N 1
ATOM 10335 C CA . LEU B 1 607 ? 14.523 12.898 6.953 1 88.12 607 LEU B CA 1
ATOM 10336 C C . LEU B 1 607 ? 14.789 12.211 8.289 1 88.12 607 LEU B C 1
ATOM 10338 O O . LEU B 1 607 ? 14.82 10.977 8.367 1 88.12 607 LEU B O 1
ATOM 10342 N N . VAL B 1 608 ? 14.953 13.008 9.297 1 89.06 608 VAL B N 1
ATOM 10343 C CA . VAL B 1 608 ? 15.203 12.445 10.625 1 89.06 608 VAL B CA 1
ATOM 10344 C C . VAL B 1 608 ? 13.977 11.68 11.102 1 89.06 608 VAL B C 1
ATOM 10346 O O . VAL B 1 608 ? 14.086 10.539 11.555 1 89.06 608 VAL B O 1
ATOM 10349 N N . ILE B 1 609 ? 12.852 12.289 10.953 1 88.81 609 ILE B N 1
ATOM 10350 C CA . ILE B 1 609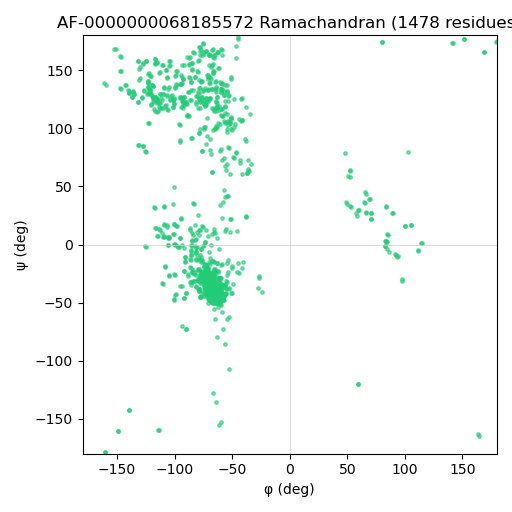 ? 11.602 11.672 11.383 1 88.81 609 ILE B CA 1
ATOM 10351 C C . ILE B 1 609 ? 11.352 10.398 10.578 1 88.81 609 ILE B C 1
ATOM 10353 O O . ILE B 1 609 ? 10.961 9.375 11.133 1 88.81 609 ILE B O 1
ATOM 10357 N N . GLY B 1 610 ? 11.641 10.43 9.344 1 86.06 610 GLY B N 1
ATOM 10358 C CA . GLY B 1 610 ? 11.477 9.273 8.484 1 86.06 610 GLY B CA 1
ATOM 10359 C C . GLY B 1 610 ? 12.453 8.156 8.789 1 86.06 610 GLY B C 1
ATOM 10360 O O . GLY B 1 610 ? 12.102 6.977 8.711 1 86.06 610 GLY B O 1
ATOM 10361 N N . ALA B 1 611 ? 13.648 8.508 9.148 1 83.56 611 ALA B N 1
ATOM 10362 C CA . ALA B 1 611 ? 14.695 7.52 9.398 1 83.56 611 ALA B CA 1
ATOM 10363 C C . ALA B 1 611 ? 14.43 6.754 10.688 1 83.56 611 ALA B C 1
ATOM 10365 O O . ALA B 1 611 ? 14.742 5.562 10.789 1 83.56 611 ALA B O 1
ATOM 10366 N N . VAL B 1 612 ? 13.773 7.406 11.609 1 82.75 612 VAL B N 1
ATOM 10367 C CA . VAL B 1 612 ? 13.57 6.797 12.922 1 82.75 612 VAL B CA 1
ATOM 10368 C C . VAL B 1 612 ? 12.242 6.035 12.945 1 82.75 612 VAL B C 1
ATOM 10370 O O . VAL B 1 612 ? 12.07 5.094 13.719 1 82.75 612 VAL B O 1
ATOM 10373 N N . SER B 1 613 ? 11.32 6.375 12.094 1 82.38 613 SER B N 1
ATOM 10374 C CA . SER B 1 613 ? 10 5.754 12.086 1 82.38 613 SER B CA 1
ATOM 10375 C C . SER B 1 613 ? 10 4.477 11.25 1 82.38 613 SER B C 1
ATOM 10377 O O . SER B 1 613 ? 10.641 4.41 10.203 1 82.38 613 SER B O 1
ATOM 10379 N N . PRO B 1 614 ? 9.312 3.434 11.703 1 76.5 614 PRO B N 1
ATOM 10380 C CA . PRO B 1 614 ? 9.258 2.164 10.969 1 76.5 614 PRO B CA 1
ATOM 10381 C C . PRO B 1 614 ? 8.375 2.234 9.727 1 76.5 614 PRO B C 1
ATOM 10383 O O . PRO B 1 614 ? 8.562 1.45 8.789 1 76.5 614 PRO B O 1
ATOM 10386 N N . SER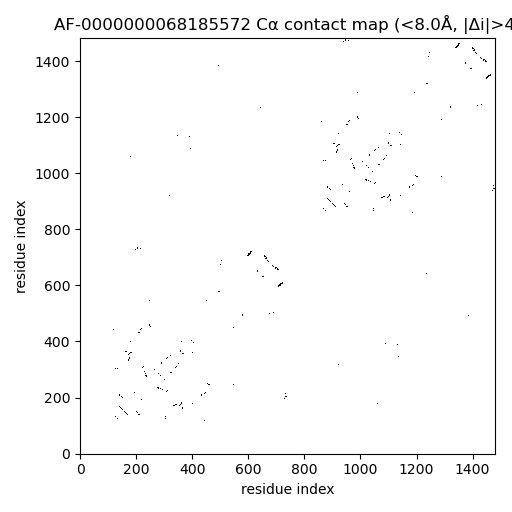 B 1 615 ? 7.406 3.193 9.75 1 79.44 615 SER B N 1
ATOM 10387 C CA . SER B 1 615 ? 6.516 3.328 8.602 1 79.44 615 SER B CA 1
ATOM 10388 C C . SER B 1 615 ? 6.113 4.781 8.383 1 79.44 615 SER B C 1
ATOM 10390 O O . SER B 1 615 ? 6.336 5.633 9.242 1 79.44 615 SER B O 1
ATOM 10392 N N . SER B 1 616 ? 5.633 5.051 7.164 1 80.94 616 SER B N 1
ATOM 10393 C CA . SER B 1 616 ? 5.172 6.398 6.848 1 80.94 616 SER B CA 1
ATOM 10394 C C . SER B 1 616 ? 4.016 6.809 7.75 1 80.94 616 SER B C 1
ATOM 10396 O O . SER B 1 616 ? 3.914 7.973 8.141 1 80.94 616 SER B O 1
ATOM 10398 N N . ASP B 1 617 ? 3.24 5.844 8.203 1 73.31 617 ASP B N 1
ATOM 10399 C CA . ASP B 1 617 ? 2.082 6.145 9.039 1 73.31 617 ASP B CA 1
ATOM 10400 C C . ASP B 1 617 ? 2.51 6.602 10.43 1 73.31 617 ASP B C 1
ATOM 10402 O O . ASP B 1 617 ? 1.947 7.551 10.977 1 73.31 617 ASP B O 1
ATOM 10406 N N . VAL B 1 618 ? 3.475 5.984 10.961 1 77.19 618 VAL B N 1
ATOM 10407 C CA . VAL B 1 618 ? 3.975 6.352 12.281 1 77.19 618 VAL B CA 1
ATOM 10408 C C . VAL B 1 618 ? 4.676 7.707 12.203 1 77.19 618 VAL B C 1
ATOM 10410 O O . VAL B 1 618 ? 4.527 8.539 13.102 1 77.19 618 VAL B O 1
ATOM 10413 N N . ALA B 1 619 ? 5.391 7.867 11.109 1 82.81 619 ALA B N 1
ATOM 10414 C CA . ALA B 1 619 ? 6.094 9.141 10.938 1 82.81 619 ALA B CA 1
ATOM 10415 C C . ALA B 1 619 ? 5.109 10.305 10.852 1 82.81 619 ALA B C 1
ATOM 10417 O O . ALA B 1 619 ? 5.328 11.352 11.461 1 82.81 619 ALA B O 1
ATOM 10418 N N . LEU B 1 620 ? 4.039 10.117 10.164 1 79 620 LEU B N 1
ATOM 10419 C CA . LEU B 1 620 ? 3.037 11.164 10 1 79 620 LEU B CA 1
ATOM 10420 C C . LEU B 1 620 ? 2.279 11.406 11.297 1 79 620 LEU B C 1
ATOM 10422 O O . LEU B 1 620 ? 1.747 12.5 11.523 1 79 620 LEU B O 1
ATOM 10426 N N . ALA B 1 621 ? 2.352 10.367 12.172 1 72.12 621 ALA B N 1
ATOM 10427 C CA . ALA B 1 621 ? 1.673 10.492 13.461 1 72.12 621 ALA B CA 1
ATOM 10428 C C . ALA B 1 621 ? 2.504 11.32 14.438 1 72.12 621 ALA B C 1
ATOM 10430 O O . ALA B 1 621 ? 1.956 12.031 15.281 1 72.12 621 ALA B O 1
ATOM 10431 N N . ILE B 1 622 ? 3.727 11.258 14.305 1 74.62 622 ILE B N 1
ATOM 10432 C CA . ILE B 1 622 ? 4.629 11.953 15.219 1 74.62 622 ILE B CA 1
ATOM 10433 C C . ILE B 1 622 ? 4.812 13.398 14.758 1 74.62 622 ILE B C 1
ATOM 10435 O O . ILE B 1 622 ? 5.039 14.289 15.578 1 74.62 622 ILE B O 1
ATOM 10439 N N . PHE B 1 623 ? 4.609 13.703 13.508 1 83.75 623 PHE B N 1
ATOM 10440 C CA . PHE B 1 623 ? 4.957 14.953 12.844 1 83.75 623 PHE B CA 1
ATOM 10441 C C . PHE B 1 623 ? 4.195 16.125 13.461 1 83.75 623 PHE B C 1
ATOM 10443 O O . PHE B 1 623 ? 4.777 17.188 13.719 1 83.75 623 PHE B O 1
ATOM 10450 N N . PRO B 1 624 ? 2.941 15.93 13.828 1 76.44 624 PRO B N 1
ATOM 10451 C CA . PRO B 1 624 ? 2.213 17.078 14.367 1 76.44 624 PRO B CA 1
ATOM 10452 C C . PRO B 1 624 ? 2.783 17.578 15.695 1 76.44 624 PRO B C 1
ATOM 10454 O O . PRO B 1 624 ? 2.848 18.781 15.93 1 76.44 624 PRO B O 1
ATOM 10457 N N . ALA B 1 625 ? 3.221 16.641 16.469 1 75.88 625 ALA B N 1
ATOM 10458 C CA . ALA B 1 625 ? 3.809 17.016 17.75 1 75.88 625 ALA B CA 1
ATOM 10459 C C . ALA B 1 625 ? 5.086 17.828 17.547 1 75.88 625 ALA B C 1
ATOM 10461 O O . ALA B 1 625 ? 5.305 18.844 18.219 1 75.88 625 ALA B O 1
ATOM 10462 N N . VAL B 1 626 ? 5.816 17.453 16.594 1 82.25 626 VAL B N 1
ATOM 10463 C CA . VAL B 1 626 ? 7.066 18.156 16.297 1 82.25 626 VAL B CA 1
ATOM 10464 C C . VAL B 1 626 ? 6.762 19.516 15.703 1 82.25 626 VAL B C 1
ATOM 10466 O O . VAL B 1 626 ? 7.41 20.516 16.047 1 82.25 626 VAL B O 1
ATOM 10469 N N . LEU B 1 627 ? 5.805 19.594 14.859 1 84.94 627 LEU B N 1
ATOM 10470 C CA . LEU B 1 627 ? 5.438 20.844 14.195 1 84.94 627 LEU B CA 1
ATOM 10471 C C . LEU B 1 627 ? 4.895 21.859 15.203 1 84.94 627 LEU B C 1
ATOM 10473 O O . LEU B 1 627 ? 5.254 23.031 15.156 1 84.94 627 LEU B O 1
ATOM 10477 N N . VAL B 1 628 ? 4.117 21.359 16.078 1 79.62 628 VAL B N 1
ATOM 10478 C CA . VAL B 1 628 ? 3.486 22.234 17.047 1 79.62 628 VAL B CA 1
ATOM 10479 C C . VAL B 1 628 ? 4.547 22.812 18 1 79.62 628 VAL B C 1
ATOM 10481 O O . VAL B 1 628 ? 4.5 23.984 18.344 1 79.62 628 VAL B O 1
ATOM 10484 N N . LEU B 1 629 ? 5.426 21.969 18.375 1 78.5 629 LEU B N 1
ATOM 10485 C CA . LEU B 1 629 ? 6.516 22.438 19.219 1 78.5 629 LEU B CA 1
ATOM 10486 C C . LEU B 1 629 ? 7.285 23.562 18.547 1 78.5 629 LEU B C 1
ATOM 10488 O O . LEU B 1 629 ? 7.648 24.547 19.188 1 78.5 629 LEU B O 1
ATOM 10492 N N . ASN B 1 630 ? 7.379 23.438 17.25 1 85.69 630 ASN B N 1
ATOM 10493 C CA . ASN B 1 630 ? 8.094 24.469 16.5 1 85.69 630 ASN B CA 1
ATOM 10494 C C . ASN B 1 630 ? 7.246 25.719 16.312 1 85.69 630 ASN B C 1
ATOM 10496 O O . ASN B 1 630 ? 7.773 26.828 16.266 1 85.69 630 ASN B O 1
ATOM 10500 N N . ILE B 1 631 ? 5.988 25.531 16.234 1 82.69 631 ILE B N 1
ATOM 10501 C CA . ILE B 1 631 ? 5.09 26.672 16.047 1 82.69 631 ILE B CA 1
ATOM 10502 C C . ILE B 1 631 ? 5.004 27.484 17.328 1 82.69 631 ILE B C 1
ATOM 10504 O O . ILE B 1 631 ? 5.027 28.719 17.297 1 82.69 631 ILE B O 1
ATOM 10508 N N . ILE B 1 632 ? 5 26.781 18.438 1 77.44 632 ILE B N 1
ATOM 10509 C CA . ILE B 1 632 ? 4.859 27.453 19.719 1 77.44 632 ILE B CA 1
ATOM 10510 C C . ILE B 1 632 ? 6.086 28.312 20 1 77.44 632 ILE B C 1
ATOM 10512 O O . ILE B 1 632 ? 5.961 29.453 20.453 1 77.44 632 ILE B O 1
ATOM 10516 N N . PHE B 1 633 ? 7.191 27.797 19.688 1 74.25 633 PHE B N 1
ATOM 10517 C CA . PHE B 1 633 ? 8.43 28.484 20.031 1 74.25 633 PHE B CA 1
ATOM 10518 C C . PHE B 1 633 ? 8.906 29.344 18.859 1 74.25 633 PHE B C 1
ATOM 10520 O O . PHE B 1 633 ? 10.102 29.594 18.719 1 74.25 633 PHE B O 1
ATOM 10527 N N . ASP B 1 634 ? 7.895 29.656 18 1 74.25 634 ASP B N 1
ATOM 10528 C CA . ASP B 1 634 ? 8.289 30.438 16.828 1 74.25 634 ASP B CA 1
ATOM 10529 C C . ASP B 1 634 ? 8.57 31.891 17.203 1 74.25 634 ASP B C 1
ATOM 10531 O O . ASP B 1 634 ? 9.078 32.656 16.391 1 74.25 634 ASP B O 1
ATOM 10535 N N . GLY B 1 635 ? 8.438 32.375 18.531 1 64.06 635 GLY B N 1
ATOM 10536 C CA . GLY B 1 635 ? 8.719 33.719 18.984 1 64.06 635 GLY B CA 1
ATOM 10537 C C . GLY B 1 635 ? 7.477 34.594 19.078 1 64.06 635 GLY B C 1
ATOM 10538 O O . GLY B 1 635 ? 7.41 35.5 19.891 1 64.06 635 GLY B O 1
ATOM 10539 N N . LYS B 1 636 ? 6.473 34.344 18.203 1 65.81 636 LYS B N 1
ATOM 10540 C CA . LYS B 1 636 ? 5.254 35.125 18.156 1 65.81 636 LYS B CA 1
ATOM 10541 C C . LYS B 1 636 ? 4.246 34.656 19.203 1 65.81 636 LYS B C 1
ATOM 10543 O O . LYS B 1 636 ? 3.541 35.469 19.797 1 65.81 636 LYS B O 1
ATOM 10548 N N . ASN B 1 637 ? 4.23 33.406 19.547 1 64.75 637 ASN B N 1
ATOM 10549 C CA . ASN B 1 637 ? 3.16 32.812 20.344 1 64.75 637 ASN B CA 1
ATOM 10550 C C . ASN B 1 637 ? 3.51 32.781 21.828 1 64.75 637 ASN B C 1
ATOM 10552 O O . ASN B 1 637 ? 2.621 32.844 22.672 1 64.75 637 ASN B O 1
ATOM 10556 N N . ILE B 1 638 ? 4.793 32.562 22.125 1 62.56 638 ILE B N 1
ATOM 10557 C CA . ILE B 1 638 ? 5.195 32.562 23.531 1 62.56 638 ILE B CA 1
ATOM 10558 C C . ILE B 1 638 ? 6.375 33.5 23.734 1 62.56 638 ILE B C 1
ATOM 10560 O O . ILE B 1 638 ? 7.277 33.562 22.906 1 62.56 638 ILE B O 1
ATOM 10564 N N . SER B 1 639 ? 6.117 34.375 24.703 1 61.53 639 SER B N 1
ATOM 10565 C CA . SER B 1 639 ? 7.23 35.25 25.047 1 61.53 639 SER B CA 1
ATOM 10566 C C . SER B 1 639 ? 8.328 34.5 25.781 1 61.53 639 SER B C 1
ATOM 10568 O O . SER B 1 639 ? 8.055 33.531 26.484 1 61.53 639 SER B O 1
ATOM 10570 N N . GLU B 1 640 ? 9.516 34.719 25.359 1 60.31 640 GLU B N 1
ATOM 10571 C CA . GLU B 1 640 ? 10.672 34.094 25.953 1 60.31 640 GLU B CA 1
ATOM 10572 C C . GLU B 1 640 ? 10.609 34.156 27.484 1 60.31 640 GLU B C 1
ATOM 10574 O O . GLU B 1 640 ? 11.062 33.219 28.172 1 60.31 640 GLU B O 1
ATOM 10579 N N . GLU B 1 641 ? 9.875 35.094 27.969 1 59.75 641 GLU B N 1
ATOM 10580 C CA . GLU B 1 641 ? 9.844 35.281 29.422 1 59.75 641 GLU B CA 1
ATOM 10581 C C . GLU B 1 641 ? 8.953 34.25 30.094 1 59.75 641 GLU B C 1
ATOM 10583 O O . GLU B 1 641 ? 9.195 33.875 31.25 1 59.75 641 GLU B O 1
ATOM 10588 N N . ASN B 1 642 ? 7.988 33.719 29.375 1 60.91 642 ASN B N 1
ATOM 10589 C CA . ASN B 1 642 ? 7.039 32.812 29.984 1 60.91 642 ASN B CA 1
ATOM 10590 C C . ASN B 1 642 ? 7.383 31.359 29.656 1 60.91 642 ASN B C 1
ATOM 10592 O O . ASN B 1 642 ? 6.609 30.438 29.953 1 60.91 642 ASN B O 1
ATOM 10596 N N . THR B 1 643 ? 8.539 31.203 29.062 1 67.25 643 THR B N 1
ATOM 10597 C CA . THR B 1 643 ? 8.961 29.844 28.75 1 67.25 643 THR B CA 1
ATOM 10598 C C . THR B 1 643 ? 9.664 29.188 29.922 1 67.25 643 THR B C 1
ATOM 10600 O O . THR B 1 643 ? 10.57 29.781 30.516 1 67.25 643 THR B O 1
ATOM 10603 N N . PRO B 1 644 ? 9.07 27.984 30.297 1 67.06 644 PRO B N 1
ATOM 10604 C CA . PRO B 1 644 ? 9.758 27.297 31.391 1 67.06 644 PRO B CA 1
ATOM 10605 C C . PRO B 1 644 ? 11.258 27.141 31.125 1 67.06 644 PRO B C 1
ATOM 10607 O O . PRO B 1 644 ? 11.68 26.969 29.984 1 67.06 644 PRO B O 1
ATOM 10610 N N . ARG B 1 645 ? 12.062 27.234 32.125 1 64.88 645 ARG B N 1
ATOM 10611 C CA . ARG B 1 645 ? 13.516 27.219 32.062 1 64.88 645 ARG B CA 1
ATOM 10612 C C . ARG B 1 645 ? 14.031 25.969 31.359 1 64.88 645 ARG B C 1
ATOM 10614 O O . ARG B 1 645 ? 14.984 26.047 30.578 1 64.88 645 ARG B O 1
ATOM 10621 N N . LEU B 1 646 ? 13.266 24.859 31.516 1 62.59 646 LEU B N 1
ATOM 10622 C CA . LEU B 1 646 ? 13.727 23.594 30.969 1 62.59 646 LEU B CA 1
ATOM 10623 C C . LEU B 1 646 ? 13.57 23.562 29.453 1 62.59 646 LEU B C 1
ATOM 10625 O O . LEU B 1 646 ? 14.312 22.859 28.75 1 62.59 646 LEU B O 1
ATOM 10629 N N . LEU B 1 647 ? 12.727 24.516 28.906 1 72.25 647 LEU B N 1
ATOM 10630 C CA . LEU B 1 647 ? 12.414 24.438 27.484 1 72.25 647 LEU B CA 1
ATOM 10631 C C . LEU B 1 647 ? 12.977 25.656 26.75 1 72.25 647 LEU B C 1
ATOM 10633 O O . LEU B 1 647 ? 12.742 25.812 25.547 1 72.25 647 LEU B O 1
ATOM 10637 N N . ARG B 1 648 ? 13.75 26.469 27.453 1 70.25 648 ARG B N 1
ATOM 10638 C CA . ARG B 1 648 ? 14.258 27.719 26.891 1 70.25 648 ARG B CA 1
ATOM 10639 C C . ARG B 1 648 ? 15.25 27.438 25.766 1 70.25 648 ARG B C 1
ATOM 10641 O O . ARG B 1 648 ? 15.508 28.297 24.922 1 70.25 648 ARG B O 1
ATOM 10648 N N . TRP B 1 649 ? 15.719 26.141 25.688 1 68.75 649 TRP B N 1
ATOM 10649 C CA . TRP B 1 649 ? 16.688 25.797 24.656 1 68.75 649 TRP B CA 1
ATOM 10650 C C . TRP B 1 649 ? 15.984 25.438 23.344 1 68.75 649 TRP B C 1
ATOM 10652 O O . TRP B 1 649 ? 16.609 25.469 22.281 1 68.75 649 TRP B O 1
ATOM 10662 N N . ILE B 1 650 ? 14.727 25.297 23.297 1 75.75 650 ILE B N 1
ATOM 10663 C CA . ILE B 1 650 ? 13.984 24.797 22.156 1 75.75 650 ILE B CA 1
ATOM 10664 C C . ILE B 1 650 ? 13.922 25.875 21.078 1 75.75 650 ILE B C 1
ATOM 10666 O O . ILE B 1 650 ? 14.156 25.609 19.891 1 75.75 650 ILE B O 1
ATOM 10670 N N . PRO B 1 651 ? 13.688 27.141 21.547 1 72.69 651 PRO B N 1
ATOM 10671 C CA . PRO B 1 651 ? 13.641 28.172 20.5 1 72.69 651 PRO B CA 1
ATOM 10672 C C . PRO B 1 651 ? 14.984 28.359 19.797 1 72.69 651 PRO B C 1
ATOM 10674 O O . PRO B 1 651 ? 15.031 28.797 18.641 1 72.69 651 PRO B O 1
ATOM 10677 N N . LYS B 1 652 ? 16.031 28 20.438 1 72.38 652 LYS B N 1
ATOM 10678 C CA . LYS B 1 652 ? 17.344 28.172 19.859 1 72.38 652 LYS B CA 1
ATOM 10679 C C . LYS B 1 652 ? 17.609 27.141 18.766 1 72.38 652 LYS B C 1
ATOM 10681 O O . LYS B 1 652 ? 18.438 27.359 17.875 1 72.38 652 LYS B O 1
ATOM 10686 N N . ILE B 1 653 ? 16.844 26.125 18.844 1 79.56 653 ILE B N 1
ATOM 10687 C CA . ILE B 1 653 ? 17.016 25.094 17.828 1 79.56 653 ILE B CA 1
ATOM 10688 C C . ILE B 1 653 ? 15.758 24.969 16.984 1 79.56 653 ILE B C 1
ATOM 10690 O O . ILE B 1 653 ? 15.594 24 16.234 1 79.56 653 ILE B O 1
ATOM 10694 N N . GLY B 1 654 ? 14.961 25.969 17.141 1 85.62 654 GLY B N 1
ATOM 10695 C CA . GLY B 1 654 ? 13.68 25.891 16.453 1 85.62 654 GLY B CA 1
ATOM 10696 C C . GLY B 1 654 ? 13.789 26.141 14.969 1 85.62 654 GLY B C 1
ATOM 10697 O O . GLY B 1 654 ? 14.344 27.156 14.539 1 85.62 654 GLY B O 1
ATOM 10698 N N . LEU B 1 655 ? 13.367 25.188 14.195 1 89.94 655 LEU B N 1
ATOM 10699 C CA . LEU B 1 655 ? 13.391 25.25 12.742 1 89.94 655 LEU B CA 1
ATOM 10700 C C . LEU B 1 655 ? 12.539 26.422 12.242 1 89.94 655 LEU B C 1
ATOM 10702 O O . LEU B 1 655 ? 13.039 27.281 11.516 1 89.94 655 LEU B O 1
ATOM 10706 N N . ILE B 1 656 ? 11.367 26.578 12.75 1 91.44 656 ILE B N 1
ATOM 10707 C CA . ILE B 1 656 ? 10.43 27.578 12.273 1 91.44 656 ILE B CA 1
ATOM 10708 C C . ILE B 1 656 ? 10.828 28.953 12.82 1 91.44 656 ILE B C 1
ATOM 10710 O O . ILE B 1 656 ? 10.688 29.969 12.141 1 91.44 656 ILE B O 1
ATOM 10714 N N . ARG B 1 657 ? 11.391 29.016 14.031 1 89 657 ARG B N 1
ATOM 10715 C CA . ARG B 1 657 ? 11.805 30.281 14.641 1 89 657 ARG B CA 1
ATOM 10716 C C . ARG B 1 657 ? 12.867 30.969 13.797 1 89 657 ARG B C 1
ATOM 10718 O O . ARG B 1 657 ? 12.75 32.156 13.516 1 89 657 ARG B O 1
ATOM 10725 N N . TRP B 1 658 ? 13.82 30.219 13.406 1 90.62 658 TRP B N 1
ATOM 10726 C CA . TRP B 1 658 ? 14.906 30.797 12.625 1 90.62 658 TRP B CA 1
ATOM 10727 C C . TRP B 1 658 ? 14.414 31.219 11.242 1 90.62 658 TRP B C 1
ATOM 10729 O O . TRP B 1 658 ? 14.836 32.25 10.711 1 90.62 658 TRP B O 1
ATOM 10739 N N . GLY B 1 659 ? 13.586 30.359 10.664 1 93.19 659 GLY B N 1
ATOM 10740 C CA . GLY B 1 659 ? 12.992 30.75 9.391 1 93.19 659 GLY B CA 1
ATOM 10741 C C . GLY B 1 659 ? 12.164 32.031 9.484 1 93.19 659 GLY B C 1
ATOM 10742 O O . GLY B 1 659 ? 12.297 32.906 8.648 1 93.19 659 GLY B O 1
ATOM 10743 N N . PHE B 1 660 ? 11.391 32.125 10.5 1 92.12 660 PHE B N 1
ATOM 10744 C CA . PHE B 1 660 ? 10.531 33.281 10.734 1 92.12 660 PHE B CA 1
ATOM 10745 C C . PHE B 1 660 ? 11.359 34.531 11 1 92.12 660 PHE B C 1
ATOM 10747 O O . PHE B 1 660 ? 11.102 35.594 10.414 1 92.12 660 PHE B O 1
ATOM 10754 N N . GLU B 1 661 ? 12.312 34.406 11.867 1 91.75 661 GLU B N 1
ATOM 10755 C CA . GLU B 1 661 ? 13.172 35.531 12.195 1 91.75 661 GLU B CA 1
ATOM 10756 C C . GLU B 1 661 ? 13.898 36.062 10.961 1 91.75 661 GLU B C 1
ATOM 10758 O O . GLU B 1 661 ? 14.031 37.281 10.773 1 91.75 661 GLU B O 1
ATOM 10763 N N . GLY B 1 662 ? 14.398 35.125 10.156 1 93.88 662 GLY B N 1
ATOM 10764 C CA . GLY B 1 662 ? 15.078 35.531 8.93 1 93.88 662 GLY B CA 1
ATOM 10765 C C . GLY B 1 662 ? 14.188 36.344 7.988 1 93.88 662 GLY B C 1
ATOM 10766 O O . GLY B 1 662 ? 14.602 37.344 7.453 1 93.88 662 GLY B O 1
ATOM 10767 N N . LEU B 1 663 ? 12.969 35.906 7.844 1 94.5 663 LEU B N 1
ATOM 10768 C CA . LEU B 1 663 ? 12.031 36.562 6.957 1 94.5 663 LEU B CA 1
ATOM 10769 C C . LEU B 1 663 ? 11.648 37.938 7.516 1 94.5 663 LEU B C 1
ATOM 10771 O O . LEU B 1 663 ? 11.516 38.906 6.762 1 94.5 663 LEU B O 1
ATOM 10775 N N . CYS B 1 664 ? 11.508 38.062 8.836 1 93.25 664 CYS B N 1
ATOM 10776 C CA . CYS B 1 664 ? 11.125 39.312 9.477 1 93.25 664 CYS B CA 1
ATOM 10777 C C . CYS B 1 664 ? 12.25 40.344 9.383 1 93.25 664 CYS B C 1
ATOM 10779 O O . CYS B 1 664 ? 12.016 41.5 9.023 1 93.25 664 CYS B O 1
ATOM 10781 N N . VAL B 1 665 ? 13.469 39.875 9.727 1 93.06 665 VAL B N 1
ATOM 10782 C CA . VAL B 1 665 ? 14.617 40.781 9.68 1 93.06 665 VAL B CA 1
ATOM 10783 C C . VAL B 1 665 ? 14.805 41.312 8.258 1 93.06 665 VAL B C 1
ATOM 10785 O O . VAL B 1 665 ? 15.109 42.5 8.07 1 93.06 665 VAL B O 1
ATOM 10788 N N . ASN B 1 666 ? 14.602 40.469 7.285 1 93.56 666 ASN B N 1
ATOM 10789 C CA . ASN B 1 666 ? 14.719 40.875 5.891 1 93.56 666 ASN B CA 1
ATOM 10790 C C . ASN B 1 666 ? 13.617 41.875 5.504 1 93.56 666 ASN B C 1
ATOM 10792 O O . ASN B 1 666 ? 13.883 42.875 4.828 1 93.56 666 ASN B O 1
ATOM 10796 N N . GLU B 1 667 ? 12.414 41.656 5.953 1 93.06 667 GLU B N 1
ATOM 10797 C CA . GLU B 1 667 ? 11.266 42.469 5.547 1 93.06 667 GLU B CA 1
ATOM 10798 C C . GLU B 1 667 ? 11.258 43.812 6.258 1 93.06 667 GLU B C 1
ATOM 10800 O O . GLU B 1 667 ? 11.023 44.844 5.633 1 93.06 667 GLU B O 1
ATOM 10805 N N . PHE B 1 668 ? 11.523 43.844 7.555 1 91.06 668 PHE B N 1
ATOM 10806 C CA . PHE B 1 668 ? 11.336 45.031 8.359 1 91.06 668 PHE B CA 1
ATOM 10807 C C . PHE B 1 668 ? 12.57 45.938 8.297 1 91.06 668 PHE B C 1
ATOM 10809 O O . PHE B 1 668 ? 12.547 47.062 8.773 1 91.06 668 PHE B O 1
ATOM 10816 N N . ASP B 1 669 ? 13.547 45.406 7.645 1 87.06 669 ASP B N 1
ATOM 10817 C CA . ASP B 1 669 ? 14.75 46.219 7.496 1 87.06 669 ASP B CA 1
ATOM 10818 C C . ASP B 1 669 ? 14.469 47.469 6.684 1 87.06 669 ASP B C 1
ATOM 10820 O O . ASP B 1 669 ? 13.953 47.406 5.562 1 87.06 669 ASP B O 1
ATOM 10824 N N . GLN B 1 670 ? 14.617 48.656 7.188 1 82 670 GLN B N 1
ATOM 10825 C CA . GLN B 1 670 ? 14.523 49.969 6.547 1 82 670 GLN B CA 1
ATOM 10826 C C . GLN B 1 670 ? 13.086 50.281 6.184 1 82 670 GLN B C 1
ATOM 10828 O O . GLN B 1 670 ? 12.836 51.031 5.23 1 82 670 GLN B O 1
ATOM 10833 N N . LEU B 1 671 ? 12.102 49.656 6.832 1 87.12 671 LEU B N 1
ATOM 10834 C CA . LEU B 1 671 ? 10.703 49.969 6.566 1 87.12 671 LEU B CA 1
ATOM 10835 C C . LEU B 1 671 ? 10.18 51.031 7.543 1 87.12 671 LEU B C 1
ATOM 10837 O O . LEU B 1 671 ? 10.539 51 8.719 1 87.12 671 LEU B O 1
ATOM 10841 N N . THR B 1 672 ? 9.422 51.938 7.039 1 85.56 672 THR B N 1
ATOM 10842 C CA . THR B 1 672 ? 8.812 52.969 7.863 1 85.56 672 THR B CA 1
ATOM 10843 C C . THR B 1 672 ? 7.289 52.875 7.785 1 85.56 672 THR B C 1
ATOM 10845 O O . THR B 1 672 ? 6.73 52.625 6.719 1 85.56 672 THR B O 1
ATOM 10848 N N . PHE B 1 673 ? 6.66 53 8.898 1 85.94 673 PHE B N 1
ATOM 10849 C CA . PHE B 1 673 ? 5.207 52.906 8.984 1 85.94 673 PHE B CA 1
ATOM 10850 C C . PHE B 1 673 ? 4.59 54.25 9.367 1 85.94 673 PHE B C 1
ATOM 10852 O O . PHE B 1 673 ? 5.234 55.062 10.031 1 85.94 673 PHE B O 1
ATOM 10859 N N . ASP B 1 674 ? 3.354 54.438 8.82 1 81.81 674 ASP B N 1
ATOM 10860 C CA . ASP B 1 674 ? 2.59 55.625 9.172 1 81.81 674 ASP B CA 1
ATOM 10861 C C . ASP B 1 674 ? 2.049 55.531 10.602 1 81.81 674 ASP B C 1
ATOM 10863 O O . ASP B 1 674 ? 1.518 54.5 11 1 81.81 674 ASP B O 1
ATOM 10867 N N . THR B 1 675 ? 2.338 56.375 11.516 1 75.5 675 THR B N 1
ATOM 10868 C CA . THR B 1 675 ? 1.946 56.344 12.922 1 75.5 675 THR B CA 1
ATOM 10869 C C . THR B 1 675 ? 0.493 56.781 13.086 1 75.5 675 THR B C 1
ATOM 10871 O O . THR B 1 675 ? -0.058 56.688 14.188 1 75.5 675 THR B O 1
ATOM 10874 N N . LYS B 1 676 ? -0.262 57.219 11.969 1 66.19 676 LYS B N 1
ATOM 10875 C CA . LYS B 1 676 ? -1.651 57.656 12.055 1 66.19 676 LYS B CA 1
ATOM 10876 C C . LYS B 1 676 ? -2.611 56.5 11.781 1 66.19 676 LYS B C 1
ATOM 10878 O O . LYS B 1 676 ? -2.258 55.562 11.102 1 66.19 676 LYS B O 1
ATOM 10883 N N . GLY B 1 677 ? -3.773 56.031 12.859 1 56.56 677 GLY B N 1
ATOM 10884 C CA . GLY B 1 677 ? -4.805 55.062 12.547 1 56.56 677 GLY B CA 1
ATOM 10885 C C . GLY B 1 677 ? -5.117 54.125 13.711 1 56.56 677 GLY B C 1
ATOM 10886 O O . GLY B 1 677 ? -4.57 54.281 14.805 1 56.56 677 GLY B O 1
ATOM 10887 N N . PRO B 1 678 ? -6.172 53.312 13.484 1 55.16 678 PRO B N 1
ATOM 10888 C CA . PRO B 1 678 ? -6.641 52.438 14.562 1 55.16 678 PRO B CA 1
ATOM 10889 C C . PRO B 1 678 ? -5.555 51.5 15.086 1 55.16 678 PRO B C 1
ATOM 10891 O O . PRO B 1 678 ? -4.699 51.062 14.32 1 55.16 678 PRO B O 1
ATOM 10894 N N . ARG B 1 679 ? -5.328 51.469 16.578 1 57.06 679 ARG B N 1
ATOM 10895 C CA . ARG B 1 679 ? -4.152 51 17.297 1 57.06 679 ARG B CA 1
ATOM 10896 C C . ARG B 1 679 ? -4.34 49.531 17.734 1 57.06 679 ARG B C 1
ATOM 10898 O O . ARG B 1 679 ? -5.289 49.219 18.469 1 57.06 679 ARG B O 1
ATOM 10905 N N . ARG B 1 680 ? -4.031 48.438 17.016 1 55.03 680 ARG B N 1
ATOM 10906 C CA . ARG B 1 680 ? -4.109 47.062 17.562 1 55.03 680 ARG B CA 1
ATOM 10907 C C . ARG B 1 680 ? -2.914 46.781 18.469 1 55.03 680 ARG B C 1
ATOM 10909 O O . ARG B 1 680 ? -2.908 45.781 19.188 1 55.03 680 ARG B O 1
ATOM 10916 N N . GLY B 1 681 ? -1.875 47.656 18.5 1 57.56 681 GLY B N 1
ATOM 10917 C CA . GLY B 1 681 ? -0.679 47.469 19.312 1 57.56 681 GLY B CA 1
ATOM 10918 C C . GLY B 1 681 ? 0.079 48.781 19.531 1 57.56 681 GLY B C 1
ATOM 10919 O O . GLY B 1 681 ? -0.405 49.844 19.172 1 57.56 681 GLY B O 1
ATOM 10920 N N . PRO B 1 682 ? 1.158 48.688 20.219 1 63.78 682 PRO B N 1
ATOM 10921 C CA . PRO B 1 682 ? 1.951 49.906 20.406 1 63.78 682 PRO B CA 1
ATOM 10922 C C . PRO B 1 682 ? 2.391 50.5 19.078 1 63.78 682 PRO B C 1
ATOM 10924 O O . PRO B 1 682 ? 2.613 49.781 18.094 1 63.78 682 PRO B O 1
ATOM 10927 N N . VAL B 1 683 ? 2.336 51.75 18.938 1 71.62 683 VAL B N 1
ATOM 10928 C CA . VAL B 1 683 ? 2.686 52.469 17.719 1 71.62 683 VAL B CA 1
ATOM 10929 C C . VAL B 1 683 ? 4.168 52.281 17.406 1 71.62 683 VAL B C 1
ATOM 10931 O O . VAL B 1 683 ? 5.012 52.344 18.312 1 71.62 683 VAL B O 1
ATOM 10934 N N . ALA B 1 684 ? 4.5 51.688 16.266 1 77.75 684 ALA B N 1
ATOM 10935 C CA . ALA B 1 684 ? 5.871 51.562 15.789 1 77.75 684 ALA B CA 1
ATOM 10936 C C . ALA B 1 684 ? 6.086 52.344 14.5 1 77.75 684 ALA B C 1
ATOM 10938 O O . ALA B 1 684 ? 5.32 52.188 13.547 1 77.75 684 ALA B O 1
ATOM 10939 N N . LYS B 1 685 ? 7.055 53.219 14.5 1 81.75 685 LYS B N 1
ATOM 10940 C CA . LYS B 1 685 ? 7.344 54.031 13.312 1 81.75 685 LYS B CA 1
ATOM 10941 C C . LYS B 1 685 ? 8.352 53.312 12.414 1 81.75 685 LYS B C 1
ATOM 10943 O O . LYS B 1 685 ? 8.227 53.344 11.188 1 81.75 685 LYS B O 1
ATOM 10948 N N . PHE B 1 686 ? 9.359 52.719 13.023 1 85.38 686 PHE B N 1
ATOM 10949 C CA . PHE B 1 686 ? 10.406 52.062 12.25 1 85.38 686 PHE B CA 1
ATOM 10950 C C . PHE B 1 686 ? 10.297 50.531 12.359 1 85.38 686 PHE B C 1
ATOM 10952 O O . PHE B 1 686 ? 9.773 50.031 13.344 1 85.38 686 PHE B O 1
ATOM 10959 N N . GLY B 1 687 ? 10.719 49.906 11.32 1 87.81 687 GLY B N 1
ATOM 10960 C CA . GLY B 1 687 ? 10.711 48.469 11.305 1 87.81 687 GLY B CA 1
ATOM 10961 C C . GLY B 1 687 ? 11.477 47.844 12.461 1 87.81 687 GLY B C 1
ATOM 10962 O O . GLY B 1 687 ? 11.078 46.812 12.984 1 87.81 687 GLY B O 1
ATOM 10963 N N . SER B 1 688 ? 12.57 48.438 12.922 1 84.5 688 SER B N 1
ATOM 10964 C CA . SER B 1 688 ? 13.367 47.938 14.031 1 84.5 688 SER B CA 1
ATOM 10965 C C . SER B 1 688 ? 12.57 47.938 15.328 1 84.5 688 SER B C 1
ATOM 10967 O O . SER B 1 688 ? 12.727 47.031 16.156 1 84.5 688 SER B O 1
ATOM 10969 N N . GLU B 1 689 ? 11.648 48.875 15.445 1 83.94 689 GLU B N 1
ATOM 10970 C CA . GLU B 1 689 ? 10.805 48.938 16.641 1 83.94 689 GLU B CA 1
ATOM 10971 C C . GLU B 1 689 ? 9.773 47.812 16.625 1 83.94 689 GLU B C 1
ATOM 10973 O O . GLU B 1 689 ? 9.438 47.25 17.672 1 83.94 689 GLU B O 1
ATOM 10978 N N . ALA B 1 690 ? 9.328 47.594 15.438 1 83.44 690 ALA B N 1
ATOM 10979 C CA . ALA B 1 690 ? 8.367 46.531 15.305 1 83.44 690 ALA B CA 1
ATOM 10980 C C . ALA B 1 690 ? 9.008 45.188 15.641 1 83.44 690 ALA B C 1
ATOM 10982 O O . ALA B 1 690 ? 8.375 44.312 16.266 1 83.44 690 ALA B O 1
ATOM 10983 N N . LEU B 1 691 ? 10.258 45 15.242 1 86.12 691 LEU B N 1
ATOM 10984 C CA . LEU B 1 691 ? 10.977 43.75 15.516 1 86.12 691 LEU B CA 1
ATOM 10985 C C . LEU B 1 691 ? 11.227 43.594 17.016 1 86.12 691 LEU B C 1
ATOM 10987 O O . LEU B 1 691 ? 11.148 42.5 17.531 1 86.12 691 LEU B O 1
ATOM 10991 N N . ASP B 1 692 ? 11.461 44.656 17.672 1 78.88 692 ASP B N 1
ATOM 10992 C CA . ASP B 1 692 ? 11.758 44.625 19.109 1 78.88 692 ASP B CA 1
ATOM 10993 C C . ASP B 1 692 ? 10.531 44.188 19.906 1 78.88 692 ASP B C 1
ATOM 10995 O O . ASP B 1 692 ? 10.672 43.625 20.984 1 78.88 692 ASP B O 1
ATOM 10999 N N . ARG B 1 693 ? 9.398 44.406 19.297 1 70.88 693 ARG B N 1
ATOM 11000 C CA . ARG B 1 693 ? 8.156 44.031 19.969 1 70.88 693 ARG B CA 1
ATOM 11001 C C . ARG B 1 693 ? 8.109 42.531 20.188 1 70.88 693 ARG B C 1
ATOM 11003 O O . ARG B 1 693 ? 7.5 42.062 21.156 1 70.88 693 ARG B O 1
ATOM 11010 N N . PHE B 1 694 ? 8.766 41.844 19.328 1 73.38 694 PHE B N 1
ATOM 11011 C CA . PHE B 1 694 ? 8.719 40.375 19.422 1 73.38 694 PHE B CA 1
ATOM 11012 C C . PHE B 1 694 ? 10.078 39.812 19.781 1 73.38 694 PHE B C 1
ATOM 11014 O O . PHE B 1 694 ? 10.32 38.594 19.625 1 73.38 694 PHE B O 1
ATOM 11021 N N . GLY B 1 695 ? 10.922 40.688 20.203 1 73.31 695 GLY B N 1
ATOM 11022 C CA . GLY B 1 695 ? 12.25 40.25 20.594 1 73.31 695 GLY B CA 1
ATOM 11023 C C . GLY B 1 695 ? 13.07 39.719 19.438 1 73.31 695 GLY B C 1
ATOM 11024 O O . GLY B 1 695 ? 13.883 38.812 19.609 1 73.31 695 GLY B O 1
ATOM 11025 N N . LEU B 1 696 ? 12.703 40.25 18.281 1 79.38 696 LEU B N 1
ATOM 11026 C CA . LEU B 1 696 ? 13.414 39.812 17.078 1 79.38 696 LEU B CA 1
ATOM 11027 C C . LEU B 1 696 ? 14.406 40.875 16.625 1 79.38 696 LEU B C 1
ATOM 11029 O O . LEU B 1 696 ? 14.375 42.031 17.094 1 79.38 696 LEU B O 1
ATOM 11033 N N . GLY B 1 697 ? 15.414 40.594 15.883 1 75.31 697 GLY B N 1
ATOM 11034 C CA . GLY B 1 697 ? 16.297 41.594 15.273 1 75.31 697 GLY B CA 1
ATOM 11035 C C . GLY B 1 697 ? 17.688 41.594 15.875 1 75.31 697 GLY B C 1
ATOM 11036 O O . GLY B 1 697 ? 18.578 42.312 15.406 1 75.31 697 GLY B O 1
ATOM 11037 N N . THR B 1 698 ? 17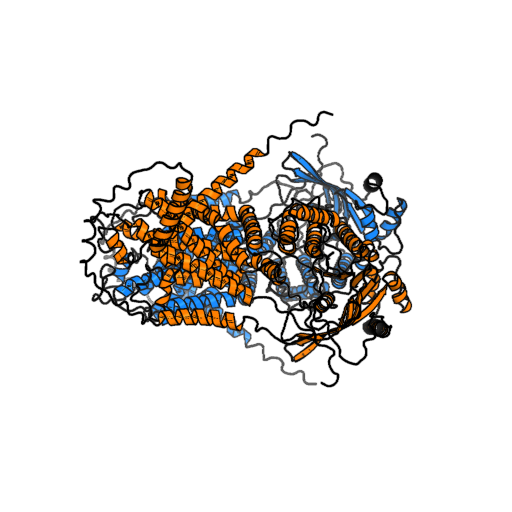.844 40.812 16.875 1 78.44 698 THR B N 1
ATOM 11038 C CA . THR B 1 698 ? 19.156 40.75 17.5 1 78.44 698 THR B CA 1
ATOM 11039 C C . THR B 1 698 ? 20.125 39.938 16.656 1 78.44 698 THR B C 1
ATOM 11041 O O . THR B 1 698 ? 21.344 40.188 16.688 1 78.44 698 THR B O 1
ATOM 11044 N N . ASN B 1 699 ? 19.672 39.062 15.859 1 85.69 699 ASN B N 1
ATOM 11045 C CA . ASN B 1 699 ? 20.516 38.219 15 1 85.69 699 ASN B CA 1
ATOM 11046 C C . ASN B 1 699 ? 20.578 38.781 13.578 1 85.69 699 ASN B C 1
ATOM 11048 O O . ASN B 1 699 ? 19.578 39.312 13.07 1 85.69 699 ASN B O 1
ATOM 11052 N N . THR B 1 700 ? 21.781 38.75 13.008 1 87.88 700 THR B N 1
ATOM 11053 C CA . THR B 1 700 ? 21.953 39.156 11.625 1 87.88 700 THR B CA 1
ATOM 11054 C C . THR B 1 700 ? 21.469 38.094 10.664 1 87.88 700 THR B C 1
ATOM 11056 O O . THR B 1 700 ? 21.266 36.938 11.07 1 87.88 700 THR B O 1
ATOM 11059 N N . LEU B 1 701 ? 21.266 38.469 9.445 1 92 701 LEU B N 1
ATOM 11060 C CA . LEU B 1 701 ? 20.828 37.531 8.43 1 92 701 LEU B CA 1
ATOM 11061 C C . LEU B 1 701 ? 21.844 36.406 8.25 1 92 701 LEU B C 1
ATOM 11063 O O . LEU B 1 701 ? 21.484 35.25 8.016 1 92 701 LEU B O 1
ATOM 11067 N N . GLY B 1 702 ? 23.109 36.719 8.344 1 89.62 702 GLY B N 1
ATOM 11068 C CA . GLY B 1 702 ? 24.156 35.719 8.258 1 89.62 702 GLY B CA 1
ATOM 11069 C C . GLY B 1 702 ? 24.094 34.688 9.375 1 89.62 702 GLY B C 1
ATOM 11070 O O . GLY B 1 702 ? 24.281 33.5 9.141 1 89.62 702 GLY B O 1
ATOM 11071 N N . ASP B 1 703 ? 23.781 35.188 10.586 1 90.81 703 ASP B N 1
ATOM 11072 C CA . ASP B 1 703 ? 23.641 34.281 11.727 1 90.81 703 ASP B CA 1
ATOM 11073 C C . ASP B 1 703 ? 22.469 33.344 11.531 1 90.81 703 ASP B C 1
ATOM 11075 O O . ASP B 1 703 ? 22.531 32.156 11.906 1 90.81 703 ASP B O 1
ATOM 11079 N N . ILE B 1 704 ? 21.484 33.875 10.938 1 92.75 704 ILE B N 1
ATOM 11080 C CA . ILE B 1 704 ? 20.266 33.094 10.742 1 92.75 704 ILE B CA 1
ATOM 11081 C C . ILE B 1 704 ? 20.516 32 9.703 1 92.75 704 ILE B C 1
ATOM 11083 O O . ILE B 1 704 ? 20.125 30.859 9.898 1 92.75 704 ILE B O 1
ATOM 11087 N N . VAL B 1 705 ? 21.156 32.344 8.648 1 93 705 VAL B N 1
ATOM 11088 C CA . VAL B 1 705 ? 21.469 31.359 7.613 1 93 705 VAL B CA 1
ATOM 11089 C C . VAL B 1 705 ? 22.406 30.281 8.172 1 93 705 VAL B C 1
ATOM 11091 O O . VAL B 1 705 ? 22.25 29.109 7.883 1 93 705 VAL B O 1
ATOM 11094 N N . LYS B 1 706 ? 23.312 30.688 9.023 1 91 706 LYS B N 1
ATOM 11095 C CA . LYS B 1 706 ? 24.219 29.734 9.656 1 91 706 LYS B CA 1
ATOM 11096 C C . LYS B 1 706 ? 23.453 28.781 10.57 1 91 706 LYS B C 1
ATOM 11098 O O . LYS B 1 706 ? 23.766 27.578 10.625 1 91 706 LYS B O 1
ATOM 11103 N N . ALA B 1 707 ? 22.547 29.344 11.312 1 91.06 707 ALA B N 1
ATOM 11104 C CA . ALA B 1 707 ? 21.75 28.5 12.195 1 91.06 707 ALA B CA 1
ATOM 11105 C C . ALA B 1 707 ? 20.953 27.469 11.406 1 91.06 707 ALA B C 1
ATOM 11107 O O . ALA B 1 707 ? 20.891 26.297 11.789 1 91.06 707 ALA B O 1
ATOM 11108 N N . GLN B 1 708 ? 20.375 27.859 10.328 1 93 708 GLN B N 1
ATOM 11109 C CA . GLN B 1 708 ? 19.578 26.953 9.508 1 93 708 GLN B CA 1
ATOM 11110 C C . GLN B 1 708 ? 20.453 25.891 8.852 1 93 708 GLN B C 1
ATOM 11112 O O . GLN B 1 708 ? 20.047 24.719 8.75 1 93 708 GLN B O 1
ATOM 11117 N N . LEU B 1 709 ? 21.578 26.297 8.469 1 89.25 709 LEU B N 1
ATOM 11118 C CA . LEU B 1 709 ? 22.516 25.328 7.883 1 89.25 709 LEU B CA 1
ATOM 11119 C C . LEU B 1 709 ? 23 24.328 8.93 1 89.25 709 LEU B C 1
ATOM 11121 O O . LEU B 1 709 ? 23.203 23.156 8.633 1 89.25 709 LEU B O 1
ATOM 11125 N N . SER B 1 710 ? 23.188 24.844 10.117 1 90.56 710 SER B N 1
ATOM 11126 C CA . SER B 1 710 ? 23.578 23.953 11.203 1 90.56 710 SER B CA 1
ATOM 11127 C C . SER B 1 710 ? 22.484 22.938 11.5 1 90.56 710 SER B C 1
ATOM 11129 O O . SER B 1 710 ? 22.766 21.766 11.742 1 90.56 710 SER B O 1
ATOM 11131 N N . ILE B 1 711 ? 21.266 23.375 11.453 1 91.5 711 ILE B N 1
ATOM 11132 C CA . ILE B 1 711 ? 20.141 22.469 11.672 1 91.5 711 ILE B CA 1
ATOM 11133 C C . ILE B 1 711 ? 20.125 21.406 10.578 1 91.5 711 ILE B C 1
ATOM 11135 O O . ILE B 1 711 ? 19.859 20.219 10.852 1 91.5 711 ILE B O 1
ATOM 11139 N N . THR B 1 712 ? 20.422 21.797 9.383 1 88.5 712 THR B N 1
ATOM 11140 C CA . THR B 1 712 ? 20.438 20.875 8.25 1 88.5 712 THR B CA 1
ATOM 11141 C C . THR B 1 712 ? 21.516 19.812 8.438 1 88.5 712 THR B C 1
ATOM 11143 O O . THR B 1 712 ? 21.234 18.609 8.305 1 88.5 712 THR B O 1
ATOM 11146 N N . VAL B 1 713 ? 22.656 20.172 8.852 1 84.75 713 VAL B N 1
ATOM 11147 C CA . VAL B 1 713 ? 23.781 19.266 8.992 1 84.75 713 VAL B CA 1
ATOM 11148 C C . VAL B 1 713 ? 23.531 18.312 10.164 1 84.75 713 VAL B C 1
ATOM 11150 O O . VAL B 1 713 ? 23.766 17.109 10.062 1 84.75 713 VAL B O 1
ATOM 11153 N N . VAL B 1 714 ? 23.016 18.875 11.219 1 88.19 714 VAL B N 1
ATOM 11154 C CA . VAL B 1 714 ? 22.734 18.062 12.398 1 88.19 714 VAL B CA 1
ATOM 11155 C C . VAL B 1 714 ? 21.641 17.047 12.07 1 88.19 714 VAL B C 1
ATOM 11157 O O . VAL B 1 714 ? 21.719 15.891 12.484 1 88.19 714 VAL B O 1
ATOM 11160 N N . SER B 1 715 ? 20.672 17.484 11.375 1 89.12 715 SER B N 1
ATOM 11161 C CA . SER B 1 715 ? 19.578 16.594 11.008 1 89.12 715 SER B CA 1
ATOM 11162 C C . SER B 1 715 ? 20.062 15.469 10.086 1 89.12 715 SER B C 1
ATOM 11164 O O . SER B 1 715 ? 19.609 14.328 10.203 1 89.12 715 SER B O 1
ATOM 11166 N N . TRP B 1 716 ? 20.938 15.836 9.203 1 83.75 716 TRP B N 1
ATOM 11167 C CA . TRP B 1 716 ? 21.5 14.805 8.344 1 83.75 716 TRP B CA 1
ATOM 11168 C C . TRP B 1 716 ? 22.297 13.789 9.148 1 83.75 716 TRP B C 1
ATOM 11170 O O . TRP B 1 716 ? 22.219 12.586 8.906 1 83.75 716 TRP B O 1
ATOM 11180 N N . ALA B 1 717 ? 22.953 14.227 10.133 1 81.88 717 ALA B N 1
ATOM 11181 C CA . ALA B 1 717 ? 23.734 13.344 10.992 1 81.88 717 ALA B CA 1
ATOM 11182 C C . ALA B 1 717 ? 22.812 12.438 11.812 1 81.88 717 ALA B C 1
ATOM 11184 O O . ALA B 1 717 ? 23.078 11.242 11.953 1 81.88 717 ALA B O 1
ATOM 11185 N N . LEU B 1 718 ? 21.781 13.039 12.234 1 86.38 718 LEU B N 1
ATOM 11186 C CA . LEU B 1 718 ? 20.828 12.258 13.008 1 86.38 718 LEU B CA 1
ATOM 11187 C C . LEU B 1 718 ? 20.141 11.211 12.133 1 86.38 718 LEU B C 1
ATOM 11189 O O . LEU B 1 718 ? 19.844 10.109 12.602 1 86.38 718 LEU B O 1
ATOM 11193 N N . SER B 1 719 ? 19.875 11.609 10.961 1 84.56 719 SER B N 1
ATOM 11194 C CA . SER B 1 719 ? 19.281 10.664 10.031 1 84.56 719 SER B CA 1
ATOM 11195 C C . SER B 1 719 ? 20.203 9.492 9.75 1 84.56 719 SER B C 1
ATOM 11197 O O . SER B 1 719 ? 19.766 8.352 9.625 1 84.56 719 SER B O 1
ATOM 11199 N N . TYR B 1 720 ? 21.469 9.75 9.656 1 77.12 720 TYR B N 1
ATOM 11200 C CA . TYR B 1 720 ? 22.484 8.719 9.461 1 77.12 720 TYR B CA 1
ATOM 11201 C C . TYR B 1 720 ? 22.484 7.734 10.625 1 77.12 720 TYR B C 1
ATOM 11203 O O . TYR B 1 720 ? 22.5 6.52 10.422 1 77.12 720 TYR B O 1
ATOM 11211 N N . ILE B 1 721 ? 22.375 8.312 11.727 1 78.19 721 ILE B N 1
ATOM 11212 C CA . ILE B 1 721 ? 22.391 7.492 12.93 1 78.19 721 ILE B CA 1
ATOM 11213 C C . ILE B 1 721 ? 21.109 6.652 13.008 1 78.19 721 ILE B C 1
ATOM 11215 O O . ILE B 1 721 ? 21.156 5.469 13.344 1 78.19 721 ILE B O 1
ATOM 11219 N N . GLY B 1 722 ? 20.094 7.254 12.727 1 79.5 722 GLY B N 1
ATOM 11220 C CA . GLY B 1 722 ? 18.828 6.535 12.727 1 79.5 722 GLY B CA 1
ATOM 11221 C C . GLY B 1 722 ? 18.812 5.367 11.758 1 79.5 722 GLY B C 1
ATOM 11222 O O . GLY B 1 722 ? 18.312 4.285 12.086 1 79.5 722 GLY B O 1
ATOM 11223 N N . LEU B 1 723 ? 19.406 5.484 10.641 1 75.38 723 LEU B N 1
ATOM 11224 C CA . LEU B 1 723 ? 19.422 4.441 9.617 1 75.38 723 LEU B CA 1
ATOM 11225 C C . LEU B 1 723 ? 20.359 3.303 10.023 1 75.38 723 LEU B C 1
ATOM 11227 O O . LEU B 1 723 ? 20.078 2.137 9.734 1 75.38 723 LEU B O 1
ATOM 11231 N N . THR B 1 724 ? 21.406 3.623 10.68 1 71.5 724 THR B N 1
ATOM 11232 C CA . THR B 1 724 ? 22.391 2.617 11.07 1 71.5 724 THR B CA 1
ATOM 11233 C C . THR B 1 724 ? 21.875 1.795 12.25 1 71.5 724 THR B C 1
ATOM 11235 O O . THR B 1 724 ? 22.172 0.603 12.359 1 71.5 724 THR B O 1
ATOM 11238 N N . LEU B 1 725 ? 21.062 2.469 13.031 1 71.31 725 LEU B N 1
ATOM 11239 C CA . LEU B 1 725 ? 20.547 1.773 14.203 1 71.31 725 LEU B CA 1
ATOM 11240 C C . LEU B 1 725 ? 19.406 0.835 13.828 1 71.31 725 LEU B C 1
ATOM 11242 O O . LEU B 1 725 ? 19.156 -0.156 14.523 1 71.31 725 LEU B O 1
ATOM 11246 N N . THR B 1 726 ? 18.797 1.039 12.781 1 71.06 726 THR B N 1
ATOM 11247 C CA . THR B 1 726 ? 17.641 0.226 12.391 1 71.06 726 THR B CA 1
ATOM 11248 C C . THR B 1 726 ? 18.062 -0.853 11.391 1 71.06 726 THR B C 1
ATOM 11250 O O . THR B 1 726 ? 17.219 -1.513 10.797 1 71.06 726 THR B O 1
ATOM 11253 N N . GLY B 1 727 ? 19.297 -1.124 11.258 1 67.56 727 GLY B N 1
ATOM 11254 C CA . GLY B 1 727 ? 19.766 -2.148 10.336 1 67.56 727 GLY B CA 1
ATOM 11255 C C . GLY B 1 727 ? 19.406 -3.555 10.781 1 67.56 727 GLY B C 1
ATOM 11256 O O . GLY B 1 727 ? 19.297 -3.826 11.977 1 67.56 727 GLY B O 1
ATOM 11257 N N . GLN B 1 728 ? 19.078 -4.473 9.836 1 67.81 728 GLN B N 1
ATOM 11258 C CA . GLN B 1 728 ? 18.656 -5.844 10.094 1 67.81 728 GLN B CA 1
ATOM 11259 C C . GLN B 1 728 ? 19.828 -6.707 10.562 1 67.81 728 GLN B C 1
ATOM 11261 O O . GLN B 1 728 ? 20.922 -6.637 10 1 67.81 728 GLN B O 1
ATOM 11266 N N . LYS B 1 729 ? 19.672 -7.387 11.734 1 72.25 729 LYS B N 1
ATOM 11267 C CA . LYS B 1 729 ? 20.641 -8.367 12.219 1 72.25 729 LYS B CA 1
ATOM 11268 C C . LYS B 1 729 ? 20.188 -9.789 11.906 1 72.25 729 LYS B C 1
ATOM 11270 O O . LYS B 1 729 ? 18.984 -10.062 11.852 1 72.25 729 LYS B O 1
ATOM 11275 N N . TYR B 1 730 ? 21.188 -10.695 11.602 1 77 730 TYR B N 1
ATOM 11276 C CA . TYR B 1 730 ? 20.859 -12.07 11.242 1 77 730 TYR B CA 1
ATOM 11277 C C . TYR B 1 730 ? 21.281 -13.039 12.328 1 77 730 TYR B C 1
ATOM 11279 O O . TYR B 1 730 ? 22.234 -12.766 13.07 1 77 730 TYR B O 1
ATOM 11287 N N . LEU B 1 731 ? 20.656 -14.156 12.406 1 80.5 731 LEU B N 1
ATOM 11288 C CA . LEU B 1 731 ? 20.875 -15.195 13.414 1 80.5 731 LEU B CA 1
ATOM 11289 C C . LEU B 1 731 ? 22.141 -15.992 13.094 1 80.5 731 LEU B C 1
ATOM 11291 O O . LEU B 1 731 ? 22.406 -16.297 11.938 1 80.5 731 LEU B O 1
ATOM 11295 N N . LYS B 1 732 ? 22.891 -16.297 14.141 1 80.06 732 LYS B N 1
ATOM 11296 C CA . LYS B 1 732 ? 24.078 -17.141 13.992 1 80.06 732 LYS B CA 1
ATOM 11297 C C . LYS B 1 732 ? 23.719 -18.625 14.117 1 80.06 732 LYS B C 1
ATOM 11299 O O . LYS B 1 732 ? 22.984 -19.016 15.023 1 80.06 732 LYS B O 1
ATOM 11304 N N . MET B 1 733 ? 24.188 -19.375 13.188 1 84.94 733 MET B N 1
ATOM 11305 C CA . MET B 1 733 ? 23.938 -20.812 13.203 1 84.94 733 MET B CA 1
ATOM 11306 C C . MET B 1 733 ? 24.859 -21.516 14.195 1 84.94 733 MET B C 1
ATOM 11308 O O . MET B 1 733 ? 26.078 -21.297 14.188 1 84.94 733 MET B O 1
ATOM 11312 N N . GLN B 1 734 ? 24.219 -22.266 15.086 1 81.38 734 GLN B N 1
ATOM 11313 C CA . GLN B 1 734 ? 24.984 -23.062 16.047 1 81.38 734 GLN B CA 1
ATOM 11314 C C . GLN B 1 734 ? 25.203 -24.484 15.547 1 81.38 734 GLN B C 1
ATOM 11316 O O . GLN B 1 734 ? 24.422 -24.984 14.727 1 81.38 734 GLN B O 1
ATOM 11321 N N . SER B 1 735 ? 26.297 -24.938 15.867 1 79.38 735 SER B N 1
ATOM 11322 C CA . SER B 1 735 ? 26.547 -26.297 15.422 1 79.38 735 SER B CA 1
ATOM 11323 C C . SER B 1 735 ? 25.516 -27.266 15.977 1 79.38 735 SER B C 1
ATOM 11325 O O . SER B 1 735 ? 24.578 -26.859 16.656 1 79.38 735 SER B O 1
ATOM 11327 N N . PHE B 1 736 ? 25.703 -28.484 16.188 1 67.38 736 PHE B N 1
ATOM 11328 C CA . PHE B 1 736 ? 24.719 -29.5 16.547 1 67.38 736 PHE B CA 1
ATOM 11329 C C . PHE B 1 736 ? 24.281 -29.328 18 1 67.38 736 PHE B C 1
ATOM 11331 O O . PHE B 1 736 ? 25.016 -28.797 18.812 1 67.38 736 PHE B O 1
ATOM 11338 N N . LYS B 1 737 ? 23.047 -29.391 18.281 1 56.91 737 LYS B N 1
ATOM 11339 C CA . LYS B 1 737 ? 22.562 -29.453 19.656 1 56.91 737 LYS B CA 1
ATOM 11340 C C . LYS B 1 737 ? 23.281 -30.547 20.438 1 56.91 737 LYS B C 1
ATOM 11342 O O . LYS B 1 737 ? 23.328 -31.703 20 1 56.91 737 LYS B O 1
ATOM 11347 N N . SER B 1 738 ? 24.25 -30.312 21.219 1 44.03 738 SER B N 1
ATOM 11348 C CA . SER B 1 738 ? 24.781 -31.375 22.062 1 44.03 738 SER B CA 1
ATOM 11349 C C . SER B 1 738 ? 23.656 -32.062 22.828 1 44.03 738 SER B C 1
ATOM 11351 O O . SER B 1 738 ? 22.703 -31.422 23.266 1 44.03 738 SER B O 1
ATOM 11353 N N . ASP B 1 739 ? 23.281 -33.344 22.5 1 40.31 739 ASP B N 1
ATOM 11354 C CA . ASP B 1 739 ? 22.453 -34.219 23.344 1 40.31 739 ASP B CA 1
ATOM 11355 C C . ASP B 1 739 ? 22.594 -33.844 24.812 1 40.31 739 ASP B C 1
ATOM 11357 O O . ASP B 1 739 ? 21.953 -34.469 25.672 1 40.31 739 ASP B O 1
ATOM 11361 N N . SER B 1 740 ? 23.641 -33.312 25.359 1 34.91 740 SER B N 1
ATOM 11362 C CA . SER B 1 740 ? 23.734 -33.188 26.812 1 34.91 740 SER B CA 1
ATOM 11363 C C . SER B 1 740 ? 22.719 -32.188 27.375 1 34.91 740 SER B C 1
ATOM 11365 O O . SER B 1 740 ? 22.609 -32.031 28.578 1 34.91 740 SER B O 1
ATOM 11367 N N . ASP B 1 741 ? 22.188 -31.156 26.672 1 32.41 741 ASP B N 1
ATOM 11368 C CA . ASP B 1 741 ? 21.219 -30.422 27.484 1 32.41 741 ASP B CA 1
ATOM 11369 C C . ASP B 1 741 ? 19.875 -31.156 27.516 1 32.41 741 ASP B C 1
ATOM 11371 O O . ASP B 1 741 ? 19.406 -31.641 26.5 1 32.41 741 ASP B O 1
#

InterPro domains:
  IPR003439 ABC transporter-like, ATP-binding domain [PF00005] (163-316)
  IPR003439 ABC transporter-like, ATP-binding domain [PS50893] (147-388)
  IPR003593 AAA+ ATPase domain [SM00382] (171-365)
  IPR013525 ABC-2 type transporter, transmembrane domain [PF01061] (458-668)
  IPR017871 ABC transporter-like, conserved site [PS00211] (288-302)
  IPR027417 P-loop containing nucleoside triphosphate hydrolase [G3DSA:3.40.50.300] (134-381)
  IPR027417 P-loop containing nucleoside triphosphate hydrolase [SSF52540] (147-383)
  IPR050352 ATP-binding cassette subfamily G transporters [PTHR48041] (136-675)

Nearest PDB structures (foldseek):
  8wto-assembly1_B  TM=7.872E-01  e=6.967E-35  Arabidopsis thaliana
  7r8d-assembly1_B  TM=8.617E-01  e=2.006E-31  Homo sapiens
  7fdv-assembly1_D  TM=8.350E-01  e=5.749E-29  Homo sapiens
  7p05-assembly1_A  TM=7.444E-01  e=5.798E-27  Saccharomyces cerevisiae S288C
  7p03-assembly1_A  TM=7.417E-01  e=2.778E-26  Saccharomyces cerevisiae S288C

Sequence (1482 aa):
MSLQPRRQRRRGCRQISLLCLYTLLIAIGLLAHSVHGQRAAVNLSQKIQNRFAKSAGRGNIVEDKSSIGKTSRWFHVAGLWEPEIPVNSPNLIATVVLAAMILAALVVYLPQPTKKDLRVGVRDDELKIEGGNVVDTEPIDLAFEGLTLELETKSGEVRTILDGVRGRAQPGRMLAVMGPSGAGKSTLIHALVGRVKDNTKLSLYGRRYINGEPVSGDSLLPAAFIEQDVNFFPHMTVRETLHFRVELKLGSLLSKHARDKMVDGLMDQLGLTKAADTVVGDAKVRGISGGERKRLSIAVEMISSPSVIVLDEPTSGLDSTAATSLVQTLRDLADSGKTVIAVIHQPSQHVFAKFDDLLLVSEGKLMYYGELHGVRSYMESYGHPATAEMGTAEHILDCISRLPIEEETKDEMNSRMERLIYKANSNPLDLGKMATDDNGTTEFTMVSRGGPKAGIITQFRTLFKRSFREVIRGKTTLILKTVQQISLGVIYGGIYSLGTNQASIQDRFGLLSLIAIGSANMAVASTIRSFPREKAIVSNEIASKMYRTLPYFIGKALSELPLVAVFNGIFGTIVYHLTGLSRMKGKFRRFLGLLTTHGLASEAVGLVIGAVSPSSDVALAIFPAVLVLNIIFDGKNISEENTPRLLRWIPKIGLIRWGFEGLCVNEFDQLTFDTKGPRRGPVAKFGSEALDRFGLGTNTLGDIVKAQLSITVVSWALSYIGLTLTGQKYLKMQSFKSDSDMSLQPRRQRRRGCRQISLLCLYTLLIAIGLLAHSVHGQRAAVNLSQKIQNRFAKSAGRGNIVEDKSSIGKTSRWFHVAGLWEPEIPVNSPNLIATVVLAAMILAALVVYLPQPTKKDLRVGVRDDELKIEGGNVVDTEPIDLAFEGLTLELETKSGEVRTILDGVRGRAQPGRMLAVMGPSGAGKSTLIHALVGRVKDNTKLSLYGRRYINGEPVSGDSLLPAAFIEQDVNFFPHMTVRETLHFRVELKLGSLLSKHARDKMVDGLMDQLGLTKAADTVVGDAKVRGISGGERKRLSIAVEMISSPSVIVLDEPTSGLDSTAATSLVQTLRDLADSGKTVIAVIHQPSQHVFAKFDDLLLVSEGKLMYYGELHGVRSYMESYGHPATAEMGTAEHILDCISRLPIEEETKDEMNSRMERLIYKANSNPLDLGKMATDDNGTTEFTMVSRGGPKAGIITQFRTLFKRSFREVIRGKTTLILKTVQQISLGVIYGGIYSLGTNQASIQDRFGLLSLIAIGSANMAVASTIRSFPREKAIVSNEIASKMYRTLPYFIGKALSELPLVAVFNGIFGTIVYHLTGLSRMKGKFRRFLGLLTTHGLASEAVGLVIGAVSPSSDVALAIFPAVLVLNIIFDGKNISEENTPRLLRWIPKIGLIRWGFEGLCVNEFDQLTFDTKGPRRGPVAKFGSEALDRFGLGTNTLGDIVKAQLSITVVSWALSYIGLTLTGQKYLKMQSFKSDSD

Radius of gyration: 38.94 Å; Cα contacts (8 Å, |Δi|>4): 2249; chains: 2; bounding box: 130×106×91 Å

Foldseek 3Di:
DDPDDPPPPPPPPPVVVVVVVVVVVVVVVPLPPDPPVVVVVVVVVVCVVVVVVVVDDDDDPDPPPPDPPDPPPDPPDDPDDPPCPPPVPCVVVVVVVVVCVLVVVVVVPPDDPPPDPQPQPQPPLPQPQDPLDRDADDAKKKWKWQKWKWFQDPVRDIDTQAGTDIAIWGFLFEEEEEAAPSLCSVVVLCQRQQNAFDDPGMAIAIWMDILQATAFQNAGPLEAEAEPDDDDQQLDFLQLRQLLLLCFQCVVPHDPVSSNVLSVVLCVLLVNVVRRGWGCHDPVGDTDDLLSNLSSSVSSSCSSNGQEYEYEASCPPHDQVSSLSRLVSVSVSSNVTGTYYYYHYDHDLSSLVSGFWYWYGGSNATQDTDGSVCVQVVCVVVPQHDDPVDHPSRSVNVQQDQDDDDPDDNVNSVVSNVVSRVVRVPDDDCSSNDPPDPPPSSRNRNPPPDATPHDLVSLLVSLLVVLLSSVVSPVVLLVVLLCLLQVVLCVLLVPAAADQAQVSLVVLLVSLLCLLLVLLVSLLLSLLQPVLSVLVNVLVCVVVNSDDPVSNLVSNLVSCLVVLLVSLVNNLVSNCVRNPFDPDPVLSVLLSVLSSLLSSLSNLLSLLLNLQDNDSVVSVVCVVVLSVLLSCLLLPNDPLVPDDPVCNCCNLLRSSNLSSLLNLLSRQVARAHDQDDDDPDDRDGGSVVSQVVSPGDPDDNSRSSVSSVVSNVVSSVSSSSSSVVPRTDGDGYDYDDPPPD/DQPDDPPPPPPPVPVVVVVVVVVVVVVVVPLPPDPPVVVVCVVVCVVVVVVVVVVPDDDPPDPPPPDPPDPPPPPPDDPPDPPCPPPPDCVVVVVVVVVVCLVVVVVVPPDDPPPDPQPQPQPPLPQPQDPLDRDADDAKKKWKWQKWKWFQDPVRDIDTQAGTDIAIWGFLFEEEEEAAPSLCSVVVLCQRQQNAFDDPGMAIAIWMDILQATAFQNAGDLEAEAEPDDDDLQLDFLQLRQLLLLCFQCVVPHDPVSSNVLSVVLCVLLVNVVRRGWGCHDPVGDTDDLLSNLSSSVSSSCSSNGQEYEYEASCPPHDQVSSLSRLVSVSVSSNVTGTYYYYHYDHDLSSLVSGFWYWYGGSNATQDTDGSVCVQVVCVVVPQHDDPVDHPSRSVNVQQDQDDDDPDDNVNSVVSNVVSRVVRVPDDDCSSNDPPDPPDSSRNRNPPPDATPHDLVSLLVSLLVVLLSSVVSPVVLLVVLLCLLQVVLCVLLVPAAADQAQVSLVVLLVSLLCLLLVLLCSLLLSLLQPVLSVLVNVLVCVVVNSDDPVSNLVSNLVSCLVVLLVSLVNNLVSNCVRNPFDPDPVLSVLLSVLSSLLSSLSNLLSLLLNLQDNDSVVSVVCVVVLSVLLSCLLLVNDPLVPDDPVCNCCNLLRSSNLSSLLNLLSRQVARAHDQDDDPPDPRDGGSVVSQVVSPGDPDDNSRSSVSSVVSNVVSSVSSSSSSVVPRTDGDGYDYDDPPPD